Protein AF-0000000072194274 (afdb_homodimer)

Organism: NCBI:txid901

Nearest PDB structures (foldseek):
  6wtw-assembly1_A  TM=6.369E-01  e=2.146E-29  Lactobacillus acidophilus
  8uvc-assembly1_A  TM=8.600E-01  e=1.896E-15  Homo sapiens
  6ol0-assembly2_B  TM=8.811E-01  e=7.995E-14  Vibrio cholerae O1 biovar El Tor str. N16961
  6okz-assembly2_A  TM=8.661E-01  e=4.684E-14  Vibrio cholerae O1 biovar El Tor str. N16961
  4f35-assembly2_A  TM=8.608E-01  e=1.023E-11  Vibrio cholerae

Secondary structure (DSSP, 8-state):
--------S------HHHHHHHHHHHHHHHTSPPPTT--HHHHHHHHHHHHHHHHHHH-SS-HHHHHHHHHHHHHHTTSS-HHHHTGGGG-HHHHHHHHHHHHHHHHHHH-HHHHHHHHHHHHHTTBHHHHHHHHHHHHHHHGGG---HIIIIIIIIHHHHHHHHHHTT--GGGT-TTTTHHHHHHHHHHHHHHHHHH-GGGSHHHHHHHHHHHHTT----HHHHHHHHHHHHHHHHHHHHHHHHHHS--S--B-HHHHHHHHHHHHHH-SPPHHHHHHHHHHHHHHHHHHSHHHHT--HHHHHHHHHHHHHHHTSS-HHHHHT-HHHHHHHHHHHHHHHHHHHHHHTTHHHHHHHHHHHHHTTS-HHHHHHHHHHHHHHGGGG-S-HHHHHHHHHHHHHHHHHHTT--HHHHHHHHHHHHHHGGGG-SSSSSSHHHHHHTSSS-HHHHHHHHHHHHHHHHHIIIIIHHHHHHHTT--/--------S------HHHHHHHHHHHHHHHTSPPPTT--HHHHHHHHHHHHHHHHHHH-SS-HHHHHHHHHHHHHHTTSS-HHHHTGGGG-HHHHHHHHHHHHHHHHHHH-HHHHHHHHHHHHHTTBHHHHHHHHHHHHHHHGGG---HIIIIIIIIHHHHHHHHHHTT--GGGT-TTTTHHHHHHHHHHHHHHHHHH-GGGSHHHHHHHHHHHHTT----HHHHHHHHHHHHHHHHHHHHHHHHHHS--S--B-HHHHHHHHHHHHHH-SPPHHHHHHHHHHHHHHHHHHSHHHHT--HHHHHHHHHHHHHHHTSS-HHHHHT-HHHHHHHHHHHHHHHHHHHHHHTTHHHHHHHHHHHHHTTS-HHHHHHHHHHHHHHGGGG-S-HHHHIIIIIHHHHHHHHHTT--HHHHHHHHHHHHHHGGGG-SSSSSSHHHHHHTSSS-HHHHHHHHHHHHHHHHHIIIIIHHHHHHHTT--

Foldseek 3Di:
DPPPDDDPDDDDQFDPPLVVVLVVQLVVQLPDDDPPPFDNLLSNLVSLLVSLLSCQLSVRDPNLVSLVVSLCVCCVVPSDPNCLQQVLLPDLLLLLLLLLLLLLLLCVLQVLLVLQLLVQCLVQVQWLLSNLLSLLVSLLLSQQSHAALCCRLLVRSQVLLVVLCVLVVQAVVVPRLQQRNLLNLLSSVQLLLLSNLQFCNSHSLSSLLQLLLVLVVDHDARQNSNLLSVVLSVVLSNVLSVLCCVLRNHNGTGRNVSSVVSVVVSVVVPPRDPSSVQSVVLVVQLVVCRNCVVVVVHGNSVSSVVSSVSCCVVPSDDVVSSVPSPVSVSSSSSSSSLSSSSSVSVVSCVLVVVLVVVLVVCAPDDLVVLLVVLLVCLQPCLVSGLELNSSSSPPLSNSLVSSVSRPHLNNVSSSSNSSSSSSSQQQALRNHSNSVSSVVSSSDDRVSSNVSSVVSNVVSCCSCVPVSVVSCVVVPSD/DPPPDDDPDDDDQFDPPLVVVLVVQLVVQLPDDDPPPFDNLLSNLVSLLVSLLSCQLSVRDPNLVSLVVSLCVCCVVPSDPNCLQQVLLPDLLLLLLLLLLLLLLLCVLQVLLVLQLLVQCLVQVQWLLSNLLSLLVSLLLSQQSHAALCCRLLVRSQVLLVVLCVLVVQAVVVPRLQQRNLLNLLSSVQLLLLSNLQFCNSHSLSSLLQLLLVLVVDHDARQNSNLLSVQLSVVLSNVLSVLCCVLRNHNGTGRNVSSVVSVVVSVVVPPRDPSSVQSVVLVVQLVVCRNCVVVVVHGNSVSSVVSSVSCCVVPSDDVVSSVPSPVSVSSSSSSSSLSSSSSVSVVSCVLVVLLVVVLVVCAPDDLVVLLVVLLVCLQPCLVSGLELNSSSSPPLSNSLVSSVSRPHLNNVSSSSNSSSSSSSQQQALRRHNNSVSSVVSSSDDRVSSNVVSVVSNVVSCCSCVPVSVVSCVVVPSD

pLDDT: mean 93.67, std 7.08, range [29.67, 98.56]

Solvent-accessible surface area (backbone atoms only — not comparable to full-atom values): 46602 Å² total; per-residue (Å²): 128,76,78,73,79,48,50,74,63,60,47,68,62,63,37,62,68,48,38,48,52,44,48,50,53,38,54,55,52,64,74,43,79,52,57,92,93,45,49,63,53,39,39,49,54,49,42,47,48,54,37,46,47,51,34,61,67,60,48,20,48,59,63,34,58,47,32,52,49,45,48,34,50,36,38,67,70,59,60,32,52,63,57,60,54,31,43,18,50,20,36,58,58,42,51,30,51,31,35,24,40,50,46,33,49,44,37,65,43,30,35,45,57,58,51,50,36,34,51,33,22,44,73,32,8,53,27,39,68,32,32,39,43,16,50,29,50,37,49,48,70,50,22,63,47,24,26,39,50,32,57,44,43,39,60,50,48,42,56,53,47,49,52,50,15,47,73,72,63,14,34,47,92,76,70,30,14,54,37,41,23,28,33,43,51,48,34,46,57,54,34,44,28,41,35,31,40,27,26,44,48,10,25,64,38,43,36,51,46,39,52,51,31,39,76,73,73,35,80,70,49,64,42,58,44,28,60,70,21,43,62,32,26,54,50,41,46,57,44,49,46,54,48,37,52,67,77,47,52,44,68,47,62,66,24,57,64,46,20,50,47,21,49,50,51,49,58,70,64,47,72,85,41,64,32,30,51,51,51,51,49,36,49,52,53,33,52,50,36,41,66,41,7,80,82,70,69,43,53,62,39,48,34,35,44,48,33,44,49,50,35,36,63,64,5,65,30,46,71,66,56,57,46,62,40,38,70,28,54,39,46,42,46,29,48,12,40,47,52,29,51,53,52,46,35,52,75,55,41,46,50,59,57,55,39,65,70,48,46,65,77,59,57,88,49,57,32,71,57,51,52,49,52,52,27,50,46,40,29,60,52,30,86,76,36,54,32,47,47,50,44,41,73,68,42,44,65,58,52,43,51,46,36,51,75,44,64,28,48,56,65,47,45,53,49,48,45,47,36,28,34,37,44,23,34,46,37,42,61,50,22,31,75,28,23,49,54,56,44,70,66,52,42,54,55,71,69,55,38,42,54,54,16,49,55,49,50,51,51,49,51,48,39,47,63,45,55,24,47,55,49,37,43,74,76,60,53,94,129,74,78,74,78,48,50,76,62,60,46,66,63,60,37,62,68,47,39,49,52,44,49,51,53,40,54,56,53,65,73,41,80,52,57,94,93,46,48,63,53,40,37,49,52,49,43,49,50,52,38,46,46,50,34,61,67,58,50,20,47,58,62,34,57,47,31,52,49,46,48,33,50,37,37,68,70,58,61,33,53,62,57,61,54,30,43,19,52,20,35,59,56,43,50,29,52,31,36,24,40,50,47,33,49,44,38,65,4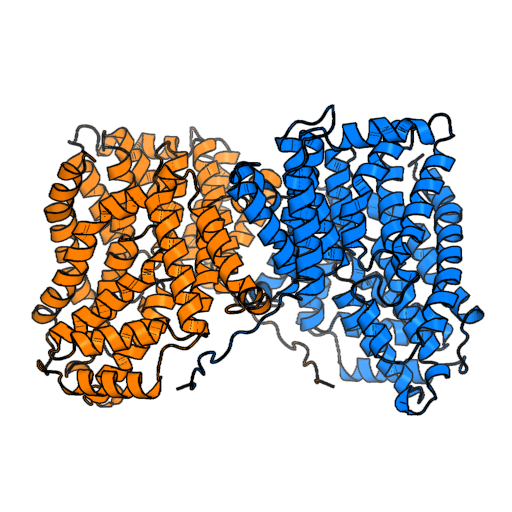4,31,35,44,58,57,52,49,35,34,51,33,22,44,74,31,8,54,27,38,67,32,32,39,44,16,48,30,50,36,51,48,69,48,22,63,46,25,27,38,52,33,56,44,43,39,59,50,49,41,56,53,47,50,53,50,16,46,73,71,64,14,33,47,94,77,72,29,14,53,36,40,23,26,35,42,51,49,34,48,57,55,34,44,29,41,37,30,40,26,27,44,47,10,24,64,39,42,36,50,46,39,51,51,31,40,76,72,72,35,82,68,48,64,42,60,44,29,61,70,23,44,62,34,27,53,50,41,45,58,46,49,46,56,47,37,52,68,78,46,52,44,69,47,63,66,23,58,62,47,21,50,47,21,49,50,52,49,57,69,64,47,71,85,42,65,31,29,50,52,50,51,49,37,50,52,52,32,52,49,36,40,67,42,7,79,82,70,71,43,53,62,40,49,33,34,43,49,31,45,50,49,34,37,62,65,5,64,31,46,70,65,56,57,46,62,40,38,69,27,56,39,46,43,46,28,46,12,39,48,51,28,50,52,52,46,35,52,76,54,42,47,51,58,57,57,38,65,68,48,46,64,77,59,57,89,49,58,33,71,57,51,53,49,51,53,27,51,46,41,29,62,51,30,86,76,36,50,31,45,47,50,45,42,73,68,44,43,63,60,51,44,50,45,36,50,75,45,64,27,48,57,66,46,45,53,47,48,46,49,34,28,34,37,44,22,34,46,36,43,60,52,22,34,73,28,23,50,55,57,44,70,66,52,44,53,57,70,70,54,38,42,55,52,14,48,55,49,49,52,51,49,50,48,38,47,64,45,55,24,46,55,49,37,42,72,76,60,54,95

Structure (mmCIF, N/CA/C/O backbone):
data_AF-0000000072194274-model_v1
#
loop_
_entity.id
_entity.type
_entity.pdbx_description
1 polymer '2-oxoglutarate/malate translocator'
#
loop_
_atom_site.group_PDB
_atom_site.id
_atom_site.type_symbol
_atom_site.label_atom_id
_atom_site.label_alt_id
_atom_site.label_comp_id
_atom_site.label_asym_id
_atom_site.label_entity_id
_atom_site.label_seq_id
_atom_site.pdbx_PDB_ins_code
_atom_site.Cartn_x
_atom_site.Cartn_y
_atom_site.Cartn_z
_atom_site.occupancy
_atom_site.B_iso_or_equiv
_atom_site.auth_seq_id
_atom_site.auth_comp_id
_atom_site.auth_asym_id
_atom_site.auth_atom_id
_atom_site.pdbx_PDB_model_num
ATOM 1 N N . MET A 1 1 ? -27.719 11.242 6.082 1 29.67 1 MET A N 1
ATOM 2 C CA . MET A 1 1 ? -27.109 11.281 7.41 1 29.67 1 MET A CA 1
ATOM 3 C C . MET A 1 1 ? -26.688 9.883 7.852 1 29.67 1 MET A C 1
ATOM 5 O O . MET A 1 1 ? -27.531 9.078 8.281 1 29.67 1 MET A O 1
ATOM 9 N N . SER A 1 2 ? -25.875 9.18 7.199 1 38 2 SER A N 1
ATOM 10 C CA . SER A 1 2 ? -25.719 7.73 7.305 1 38 2 SER A CA 1
ATOM 11 C C . SER A 1 2 ? -25.484 7.305 8.75 1 38 2 SER A C 1
ATOM 13 O O . SER A 1 2 ? -24.641 7.867 9.438 1 38 2 SER A O 1
ATOM 15 N N . SER A 1 3 ? -26.438 6.949 9.383 1 44.47 3 SER A N 1
ATOM 16 C CA . SER A 1 3 ? -26.328 6.301 10.688 1 44.47 3 SER A CA 1
ATOM 17 C C . SER A 1 3 ? -25.016 5.551 10.828 1 44.47 3 SER A C 1
ATOM 19 O O . SER A 1 3 ? -24.797 4.523 10.188 1 44.47 3 SER A O 1
ATOM 21 N N . GLU A 1 4 ? -24 6.219 10.758 1 54.84 4 GLU A N 1
ATOM 22 C CA . GLU A 1 4 ? -22.688 5.59 10.844 1 54.84 4 GLU A CA 1
ATOM 23 C C . GLU A 1 4 ? -22.594 4.664 12.055 1 54.84 4 GLU A C 1
ATOM 25 O O . GLU A 1 4 ? -22.531 5.129 13.195 1 54.84 4 GLU A O 1
ATOM 30 N N . ILE A 1 5 ? -23.25 3.564 12 1 59.12 5 ILE A N 1
ATOM 31 C CA . ILE A 1 5 ? -23.266 2.48 12.977 1 59.12 5 ILE A CA 1
ATOM 32 C C . ILE A 1 5 ? -21.844 2.211 13.461 1 59.12 5 ILE A C 1
ATOM 34 O O . ILE A 1 5 ? -20.953 1.937 12.664 1 59.12 5 ILE A O 1
ATOM 38 N N . THR A 1 6 ? -21.562 2.674 14.727 1 79.5 6 THR A N 1
ATOM 39 C CA . THR A 1 6 ? -20.312 2.441 15.445 1 79.5 6 THR A CA 1
ATOM 40 C C . THR A 1 6 ? -20.219 0.993 15.914 1 79.5 6 THR A C 1
ATOM 42 O O . THR A 1 6 ? -21.234 0.385 16.281 1 79.5 6 THR A O 1
ATOM 45 N N . MET A 1 7 ? -19.094 0.524 15.75 1 85.44 7 MET A N 1
ATOM 46 C CA . MET A 1 7 ? -18.828 -0.866 16.109 1 85.44 7 MET A CA 1
ATOM 47 C C . MET A 1 7 ? -19.188 -1.138 17.562 1 85.44 7 MET A C 1
ATOM 49 O O . MET A 1 7 ? -18.812 -0.381 18.453 1 85.44 7 MET A O 1
ATOM 53 N N . LYS A 1 8 ? -20 -2.26 17.906 1 86.06 8 LYS A N 1
ATOM 54 C CA . LYS A 1 8 ? -20.516 -2.566 19.25 1 86.06 8 LYS A CA 1
ATOM 55 C C . LYS A 1 8 ? -19.734 -3.727 19.875 1 86.06 8 LYS A C 1
ATOM 57 O O . LYS A 1 8 ? -19.719 -3.873 21.094 1 86.06 8 LYS A O 1
ATOM 62 N N . SER A 1 9 ? -19.141 -4.48 19.031 1 92.75 9 SER A N 1
ATOM 63 C CA . SER A 1 9 ? -18.375 -5.621 19.516 1 92.75 9 SER A CA 1
ATOM 64 C C . SER A 1 9 ? -17.062 -5.777 18.75 1 92.75 9 SER A C 1
ATOM 66 O O . SER A 1 9 ? -16.938 -5.277 17.625 1 92.75 9 SER A O 1
ATOM 68 N N . LEU A 1 10 ? -16.156 -6.398 19.469 1 94.25 10 LEU A N 1
ATOM 69 C CA . LEU A 1 10 ? -14.867 -6.668 18.859 1 94.25 10 LEU A CA 1
ATOM 70 C C . LEU A 1 10 ? -15 -7.719 17.75 1 94.25 10 LEU A C 1
ATOM 72 O O . LEU A 1 10 ? -15.867 -8.594 17.828 1 94.25 10 LEU A O 1
ATOM 76 N N . GLU A 1 11 ? -14.227 -7.594 16.703 1 94.12 11 GLU A N 1
ATOM 77 C CA . GLU A 1 11 ? -14.164 -8.57 15.617 1 94.12 11 GLU A CA 1
ATOM 78 C C . GLU A 1 11 ? -12.836 -9.32 15.633 1 94.12 11 GLU A C 1
ATOM 80 O O . GLU A 1 11 ? -11.953 -9.047 14.82 1 94.12 11 GLU A O 1
ATOM 85 N N . PHE A 1 12 ? -12.844 -10.305 16.469 1 92.06 12 PHE A N 1
ATOM 86 C CA . PHE A 1 12 ? -11.609 -11.055 16.672 1 92.06 12 PHE A CA 1
ATOM 87 C C . PHE A 1 12 ? -11.289 -11.898 15.445 1 92.06 12 PHE A C 1
ATOM 89 O O . PHE A 1 12 ? -12.125 -12.664 14.977 1 92.06 12 PHE A O 1
ATOM 96 N N . GLN A 1 13 ? -10.078 -11.742 14.914 1 92 13 GLN A N 1
ATOM 97 C CA . GLN A 1 13 ? -9.648 -12.5 13.742 1 92 13 GLN A CA 1
ATOM 98 C C . GLN A 1 13 ? -8.641 -13.586 14.133 1 92 13 GLN A C 1
ATOM 100 O O . GLN A 1 13 ? -8.477 -14.57 13.406 1 92 13 GLN A O 1
ATOM 105 N N . LEU A 1 14 ? -8 -13.445 15.219 1 93.25 14 LEU A N 1
ATOM 106 C CA . LEU A 1 14 ? -6.977 -14.375 15.68 1 93.25 14 LEU A CA 1
ATOM 107 C C . LEU A 1 14 ? -7.594 -15.711 16.062 1 93.25 14 LEU A C 1
ATOM 109 O O . LEU A 1 14 ? -8.477 -15.773 16.922 1 93.25 14 LEU A O 1
ATOM 113 N N . LYS A 1 15 ? -7.16 -16.734 15.414 1 94.25 15 LYS A N 1
ATOM 114 C CA . LYS A 1 15 ? -7.527 -18.078 15.82 1 94.25 15 LYS A CA 1
ATOM 115 C C . LYS A 1 15 ? -6.711 -18.531 17.031 1 94.25 15 LYS A C 1
ATOM 117 O O . LYS A 1 15 ? -5.488 -18.672 16.938 1 94.25 15 LYS A O 1
ATOM 122 N N . PRO A 1 16 ? -7.277 -18.781 18.078 1 92.06 16 PRO A N 1
ATOM 123 C CA . PRO A 1 16 ? -6.57 -18.938 19.344 1 92.06 16 PRO A CA 1
ATOM 124 C C . PRO A 1 16 ? -5.648 -20.156 19.375 1 92.06 16 PRO A C 1
ATOM 126 O O . PRO A 1 16 ? -4.508 -20.062 19.828 1 92.06 16 PRO A O 1
ATOM 129 N N . LYS A 1 17 ? -6.012 -21.359 18.922 1 93.5 17 LYS A N 1
ATOM 130 C CA . LYS A 1 17 ? -5.184 -22.562 19.031 1 93.5 17 LYS A CA 1
ATOM 131 C C . LYS A 1 17 ? -3.924 -22.438 18.172 1 93.5 17 LYS A C 1
ATOM 133 O O . LYS A 1 17 ? -2.809 -22.531 18.688 1 93.5 17 LYS A O 1
ATOM 138 N N . PRO A 1 18 ? -4.164 -22.062 16.875 1 93.25 18 PRO A N 1
ATOM 139 C CA . PRO A 1 18 ? -2.949 -21.875 16.078 1 93.25 18 PRO A CA 1
ATOM 140 C C . PRO A 1 18 ? -2.092 -20.719 16.562 1 93.25 18 PRO A C 1
ATOM 142 O O . PRO A 1 18 ? -0.861 -20.797 16.547 1 93.25 18 PRO A O 1
ATOM 145 N N . GLY A 1 19 ? -2.73 -19.688 16.969 1 95.12 19 GLY A N 1
ATOM 146 C CA . GLY A 1 19 ? -2.002 -18.531 17.469 1 95.12 19 GLY A CA 1
ATOM 147 C C . GLY A 1 19 ? -1.165 -18.844 18.703 1 95.12 19 GLY A C 1
ATOM 148 O O . GLY A 1 19 ? -0.011 -18.422 18.797 1 95.12 19 GLY A O 1
ATOM 149 N N . LEU A 1 20 ? -1.762 -19.578 19.594 1 95.88 20 LEU A N 1
ATOM 150 C CA . LEU A 1 20 ? -1.055 -19.953 20.812 1 95.88 20 LEU A CA 1
ATOM 151 C C . LEU A 1 20 ? 0.102 -20.906 20.484 1 95.88 20 LEU A C 1
ATOM 153 O O . LEU A 1 20 ? 1.167 -20.812 21.109 1 95.88 20 LEU A O 1
ATOM 157 N N . ALA A 1 21 ? -0.152 -21.797 19.609 1 95.88 21 ALA A N 1
ATOM 158 C CA . ALA A 1 21 ? 0.902 -22.719 19.219 1 95.88 21 ALA A CA 1
ATOM 159 C C . ALA A 1 21 ? 2.111 -21.984 18.656 1 95.88 21 ALA A C 1
ATOM 161 O O . ALA A 1 21 ? 3.252 -22.266 19.031 1 95.88 21 ALA A O 1
ATOM 162 N N . VAL A 1 22 ? 1.861 -21.016 17.75 1 96.38 22 VAL A N 1
ATOM 163 C CA . VAL A 1 22 ? 2.945 -20.25 17.156 1 96.38 22 VAL A CA 1
ATOM 164 C C . VAL A 1 22 ? 3.646 -19.422 18.234 1 96.38 22 VAL A C 1
ATOM 166 O O . VAL A 1 22 ? 4.875 -19.328 18.234 1 96.38 22 VAL A O 1
ATOM 169 N N . LEU A 1 23 ? 2.869 -18.891 19.141 1 96.94 23 LEU A N 1
ATOM 170 C CA . LEU A 1 23 ? 3.434 -18.062 20.203 1 96.94 23 LEU A CA 1
ATOM 171 C C . LEU A 1 23 ? 4.332 -18.891 21.125 1 96.94 23 LEU A C 1
ATOM 173 O O . LEU A 1 23 ? 5.402 -18.438 21.531 1 96.94 23 LEU A O 1
ATOM 177 N N . VAL A 1 24 ? 3.91 -20.078 21.453 1 97.38 24 VAL A N 1
ATOM 178 C CA . VAL A 1 24 ? 4.68 -20.969 22.328 1 97.38 24 VAL A CA 1
ATOM 179 C C . VAL A 1 24 ? 6.004 -21.328 21.672 1 97.38 24 VAL A C 1
ATOM 181 O O . VAL A 1 24 ? 7.059 -21.281 22.297 1 97.38 24 VAL A O 1
ATOM 184 N N . VAL A 1 25 ? 5.953 -21.672 20.438 1 97.31 25 VAL A N 1
ATOM 185 C CA . VAL A 1 25 ? 7.168 -22 19.703 1 97.31 25 VAL A CA 1
ATOM 186 C C . VAL A 1 25 ? 8.086 -20.781 19.641 1 97.31 25 VAL A C 1
ATOM 188 O O . VAL A 1 25 ? 9.305 -20.906 19.828 1 97.31 25 VAL A O 1
ATOM 191 N N . PHE A 1 26 ? 7.539 -19.641 19.391 1 97.88 26 PHE A N 1
ATOM 192 C CA . PHE A 1 26 ? 8.305 -18.406 19.297 1 97.88 26 PHE A CA 1
ATOM 193 C C . PHE A 1 26 ? 9.031 -18.125 20.609 1 97.88 26 PHE A C 1
ATOM 195 O O . PHE A 1 26 ? 10.242 -17.891 20.625 1 97.88 26 PHE A O 1
ATOM 202 N N . LEU A 1 27 ? 8.289 -18.203 21.703 1 97.75 27 LEU A N 1
ATOM 203 C CA . LEU A 1 27 ? 8.867 -17.906 23 1 97.75 27 LEU A CA 1
ATOM 204 C C . LEU A 1 27 ? 9.906 -18.953 23.391 1 97.75 27 LEU A C 1
ATOM 206 O O . LEU A 1 27 ? 10.945 -18.625 23.969 1 97.75 27 LEU A O 1
ATOM 210 N N . ALA A 1 28 ? 9.656 -20.156 23.062 1 97.44 28 ALA A N 1
ATOM 211 C CA . ALA A 1 28 ? 10.594 -21.234 23.375 1 97.44 28 ALA A CA 1
ATOM 212 C C . ALA A 1 28 ? 11.906 -21.047 22.625 1 97.44 28 ALA A C 1
ATOM 214 O O . ALA A 1 28 ? 12.984 -21.188 23.219 1 97.44 28 ALA A O 1
ATOM 215 N N . LEU A 1 29 ? 11.82 -20.703 21.375 1 97.25 29 LEU A N 1
ATOM 216 C CA . LEU A 1 29 ? 13.023 -20.547 20.562 1 97.25 29 LEU A CA 1
ATOM 217 C C . LEU A 1 29 ? 13.719 -19.219 20.859 1 97.25 29 LEU A C 1
ATOM 219 O O . LEU A 1 29 ? 14.953 -19.156 20.875 1 97.25 29 LEU A O 1
ATOM 223 N N . TRP A 1 30 ? 12.938 -18.156 21.078 1 97.44 30 TRP A N 1
ATOM 224 C CA . TRP A 1 30 ? 13.477 -16.812 21.266 1 97.44 30 TRP A CA 1
ATOM 225 C C . TRP A 1 30 ? 14.383 -16.766 22.5 1 97.44 30 TRP A C 1
ATOM 227 O O . TRP A 1 30 ? 15.398 -16.062 22.5 1 97.44 30 TRP A O 1
ATOM 237 N N . PHE A 1 31 ? 13.992 -17.578 23.516 1 97.06 31 PHE A N 1
ATOM 238 C CA . PHE A 1 31 ? 14.734 -17.516 24.766 1 97.06 31 PHE A CA 1
ATOM 239 C C . PHE A 1 31 ? 15.742 -18.656 24.844 1 97.06 31 PHE A C 1
ATOM 241 O O . PHE A 1 31 ? 16.516 -18.75 25.812 1 97.06 31 PHE A O 1
ATOM 248 N N . CYS A 1 32 ? 15.844 -19.406 23.875 1 96.25 32 CYS A N 1
ATOM 249 C CA . CYS A 1 32 ? 16.891 -20.422 23.75 1 96.25 32 CYS A CA 1
ATOM 250 C C . CYS A 1 32 ? 18.188 -19.797 23.266 1 96.25 32 CYS A C 1
ATOM 252 O O . CYS A 1 32 ? 18.188 -18.938 22.391 1 96.25 32 CYS A O 1
ATOM 254 N N . PRO A 1 33 ? 19.328 -20.234 23.859 1 95.75 33 PRO A N 1
ATOM 255 C CA . PRO A 1 33 ? 20.609 -19.719 23.344 1 95.75 33 PRO A CA 1
ATOM 256 C C . PRO A 1 33 ? 20.859 -20.109 21.891 1 95.75 33 PRO A C 1
ATOM 258 O O . PRO A 1 33 ? 20.469 -21.203 21.453 1 95.75 33 PRO A O 1
ATOM 261 N N . PRO A 1 34 ? 21.453 -19.188 21.172 1 96.56 34 PRO A N 1
ATOM 262 C CA . PRO A 1 34 ? 21.75 -19.5 19.781 1 96.56 34 PRO A CA 1
ATOM 263 C C . PRO A 1 34 ? 22.656 -20.719 19.641 1 96.56 34 PRO A C 1
ATOM 265 O O . PRO A 1 34 ? 23.562 -20.922 20.453 1 96.56 34 PRO A O 1
ATOM 268 N N . PRO A 1 35 ? 22.453 -21.516 18.672 1 93.31 35 PRO A N 1
ATOM 269 C CA . PRO A 1 35 ? 23.391 -22.609 18.406 1 93.31 35 PRO A CA 1
ATOM 270 C C . PRO A 1 35 ? 24.812 -22.125 18.109 1 93.31 35 PRO A C 1
ATOM 272 O O . PRO A 1 35 ? 24.984 -20.969 17.703 1 93.31 35 PRO A O 1
ATOM 275 N N . PRO A 1 36 ? 25.766 -23.047 18.312 1 93.31 36 PRO A N 1
ATOM 276 C CA . PRO A 1 36 ? 27.141 -22.641 18 1 93.31 36 PRO A CA 1
ATOM 277 C C . PRO A 1 36 ? 27.297 -22.188 16.547 1 93.31 36 PRO A C 1
ATOM 279 O O . PRO A 1 36 ? 26.797 -22.828 15.625 1 93.31 36 PRO A O 1
ATOM 282 N N . GLY A 1 37 ? 27.859 -20.984 16.406 1 92.38 37 GLY A N 1
ATOM 283 C CA . GLY A 1 37 ? 28.141 -20.469 15.07 1 92.38 37 GLY A CA 1
ATOM 284 C C . GLY A 1 37 ? 27.203 -19.359 14.648 1 92.38 37 GLY A C 1
ATOM 285 O O . GLY A 1 37 ? 27.453 -18.656 13.664 1 92.38 37 GLY A O 1
ATOM 286 N N . LEU A 1 38 ? 26.172 -19.125 15.422 1 95.81 38 LEU A N 1
ATOM 287 C CA . LEU A 1 38 ? 25.219 -18.062 15.109 1 95.81 38 LEU A CA 1
ATOM 288 C C . LEU A 1 38 ? 25.234 -17 16.188 1 95.81 38 LEU A C 1
ATOM 290 O O . LEU A 1 38 ? 25.297 -17.312 17.375 1 95.81 38 LEU A O 1
ATOM 294 N N . THR A 1 39 ? 25.281 -15.805 15.758 1 97.25 39 THR A N 1
ATOM 295 C CA . THR A 1 39 ? 25.109 -14.703 16.703 1 97.25 39 THR A CA 1
ATOM 296 C C . THR A 1 39 ? 23.672 -14.648 17.219 1 97.25 39 THR A C 1
ATOM 298 O O . THR A 1 39 ? 22.781 -15.266 16.641 1 97.25 39 THR A O 1
ATOM 301 N N . LEU A 1 40 ? 23.484 -13.961 18.297 1 97.25 40 LEU A N 1
ATOM 302 C CA . LEU A 1 40 ? 22.141 -13.781 18.859 1 97.25 40 LEU A CA 1
ATOM 303 C C . LEU A 1 40 ? 21.234 -13.078 17.859 1 97.25 40 LEU A C 1
ATOM 305 O O . LEU A 1 40 ? 20.047 -13.422 17.734 1 97.25 40 LEU A O 1
ATOM 309 N N . GLN A 1 41 ? 21.75 -12.07 17.188 1 97.94 41 GLN A N 1
ATOM 310 C CA . GLN A 1 41 ? 21 -11.344 16.172 1 97.94 41 GLN A CA 1
ATOM 311 C C . GLN A 1 41 ? 20.516 -12.289 15.07 1 97.94 41 GLN A C 1
ATOM 313 O O . GLN A 1 41 ? 19.344 -12.273 14.703 1 97.94 41 GLN A O 1
ATOM 318 N N . ALA A 1 42 ? 21.453 -13.055 14.578 1 97.44 42 ALA A N 1
ATOM 319 C CA . ALA A 1 42 ? 21.125 -14.023 13.531 1 97.44 42 ALA A CA 1
ATOM 320 C C . ALA A 1 42 ? 20.078 -15.016 14.008 1 97.44 42 ALA A C 1
ATOM 322 O O . ALA A 1 42 ? 19.141 -15.336 13.273 1 97.44 42 ALA A O 1
ATOM 323 N N . TRP A 1 43 ? 20.203 -15.477 15.242 1 97.75 43 TRP A N 1
ATOM 324 C CA . TRP A 1 43 ? 19.266 -16.438 15.828 1 97.75 43 TRP A CA 1
ATOM 325 C C . TRP A 1 43 ? 17.875 -15.828 15.938 1 97.75 43 TRP A C 1
ATOM 327 O O . TRP A 1 43 ? 16.891 -16.469 15.578 1 97.75 43 TRP A O 1
ATOM 337 N N . HIS A 1 44 ? 17.734 -14.625 16.375 1 98.5 44 HIS A N 1
ATOM 338 C CA . HIS A 1 44 ? 16.438 -13.984 16.547 1 98.5 44 HIS A CA 1
ATOM 339 C C . HIS A 1 44 ? 15.766 -13.734 15.195 1 98.5 44 HIS A C 1
ATOM 341 O O . HIS A 1 44 ? 14.539 -13.836 15.086 1 98.5 44 HIS A O 1
ATOM 347 N N . VAL A 1 45 ? 16.609 -13.312 14.195 1 97.75 45 VAL A N 1
ATOM 348 C CA . VAL A 1 45 ? 16.047 -13.188 12.859 1 97.75 45 VAL A CA 1
ATOM 349 C C . VAL A 1 45 ? 15.555 -14.547 12.375 1 97.75 45 VAL A C 1
ATOM 351 O O . VAL A 1 45 ? 14.461 -14.656 11.82 1 97.75 45 VAL A O 1
ATOM 354 N N . PHE A 1 46 ? 16.328 -15.594 12.625 1 96.25 46 PHE A N 1
ATOM 355 C CA . PHE A 1 46 ? 15.969 -16.953 12.242 1 96.25 46 PHE A CA 1
ATOM 356 C C . PHE A 1 46 ? 14.68 -17.391 12.938 1 96.25 46 PHE A C 1
ATOM 358 O O . PHE A 1 46 ? 13.766 -17.906 12.297 1 96.25 46 PHE A O 1
ATOM 365 N N . VAL A 1 47 ? 14.555 -17.219 14.219 1 97.81 47 VAL A N 1
ATOM 366 C CA . VAL A 1 47 ? 13.391 -17.609 15.008 1 97.81 47 VAL A CA 1
ATOM 367 C C . VAL A 1 47 ? 12.156 -16.875 14.492 1 97.81 47 VAL A C 1
ATOM 369 O O . VAL A 1 47 ? 11.094 -17.484 14.328 1 97.81 47 VAL A O 1
ATOM 372 N N . THR A 1 48 ? 12.289 -15.562 14.281 1 98.06 48 THR A N 1
ATOM 373 C CA . THR A 1 48 ? 11.164 -14.781 13.781 1 98.06 48 THR A CA 1
ATOM 374 C C . THR A 1 48 ? 10.727 -15.289 12.406 1 98.06 48 THR A C 1
ATOM 376 O O . THR A 1 48 ? 9.531 -15.398 12.133 1 98.06 48 THR A O 1
ATOM 379 N N . PHE A 1 49 ? 11.711 -15.57 11.555 1 95.62 49 PHE A N 1
ATOM 380 C CA . PHE A 1 49 ? 11.422 -16.094 10.227 1 95.62 49 PHE A CA 1
ATOM 381 C C . PHE A 1 49 ? 10.68 -17.422 10.312 1 95.62 49 PHE A C 1
ATOM 383 O O . PHE A 1 49 ? 9.633 -17.594 9.68 1 95.62 49 PHE A O 1
ATOM 390 N N . VAL A 1 50 ? 11.172 -18.359 11.062 1 93.75 50 VAL A N 1
ATOM 391 C CA . VAL A 1 50 ? 10.594 -19.688 11.203 1 93.75 50 VAL A CA 1
ATOM 392 C C . VAL A 1 50 ? 9.18 -19.594 11.75 1 93.75 50 VAL A C 1
ATOM 394 O O . VAL A 1 50 ? 8.266 -20.281 11.289 1 93.75 50 VAL A O 1
ATOM 397 N N . CYS A 1 51 ? 8.953 -18.781 12.664 1 96.12 51 CYS A N 1
ATOM 398 C CA . CYS A 1 51 ? 7.629 -18.625 13.266 1 96.12 51 CYS A CA 1
ATOM 399 C C . CYS A 1 51 ? 6.676 -17.922 12.297 1 96.12 51 CYS A C 1
ATOM 401 O O . CYS A 1 51 ? 5.469 -18.188 12.32 1 96.12 51 CYS A O 1
ATOM 403 N N . THR A 1 52 ? 7.223 -16.984 11.484 1 95.62 52 THR A N 1
ATOM 404 C CA . THR A 1 52 ? 6.402 -16.406 10.422 1 95.62 52 THR A CA 1
ATOM 405 C C . THR A 1 52 ? 5.918 -17.5 9.469 1 95.62 52 THR A C 1
ATOM 407 O O . THR A 1 52 ? 4.734 -17.547 9.125 1 95.62 52 THR A O 1
ATOM 410 N N . ILE A 1 53 ? 6.797 -18.375 9.07 1 91 53 ILE A N 1
ATOM 411 C CA . ILE A 1 53 ? 6.453 -19.484 8.18 1 91 53 ILE A CA 1
ATOM 412 C C . ILE A 1 53 ? 5.441 -20.406 8.852 1 91 53 ILE A C 1
ATOM 414 O O . ILE A 1 53 ? 4.465 -20.828 8.234 1 91 53 ILE A O 1
ATOM 418 N N . LEU A 1 54 ? 5.668 -20.719 10.117 1 91.69 54 LEU A N 1
ATOM 419 C CA . LEU A 1 54 ? 4.711 -21.531 10.867 1 91.69 54 LEU A CA 1
ATOM 420 C C . LEU A 1 54 ? 3.342 -20.844 10.898 1 91.69 54 LEU A C 1
ATOM 422 O O . LEU A 1 54 ? 2.312 -21.531 10.828 1 91.69 54 LEU A O 1
ATOM 426 N N . GLY A 1 55 ? 3.369 -19.531 11.047 1 93.06 55 GLY A N 1
ATOM 427 C CA . GLY A 1 55 ? 2.129 -18.781 10.961 1 93.06 55 GLY A CA 1
ATOM 428 C C . GLY A 1 55 ? 1.432 -18.922 9.625 1 93.06 55 GLY A C 1
ATOM 429 O O . GLY A 1 55 ? 0.207 -19.047 9.562 1 93.06 55 GLY A O 1
ATOM 430 N N . PHE A 1 56 ? 2.189 -18.844 8.539 1 87.44 56 PHE A N 1
ATOM 431 C CA . PHE A 1 56 ? 1.619 -19.047 7.207 1 87.44 56 PHE A CA 1
ATOM 432 C C . PHE A 1 56 ? 0.947 -20.406 7.098 1 87.44 56 PHE A C 1
ATOM 434 O O . PHE A 1 56 ? -0.107 -20.531 6.473 1 87.44 56 PHE A O 1
ATOM 441 N N . LEU A 1 57 ? 1.549 -21.406 7.703 1 83.94 57 LEU A N 1
ATOM 442 C CA . LEU A 1 57 ? 1.084 -22.797 7.586 1 83.94 57 LEU A CA 1
ATOM 443 C C . LEU A 1 57 ? -0.169 -23.016 8.43 1 83.94 57 LEU A C 1
ATOM 445 O O . LEU A 1 57 ? -1.084 -23.719 8.008 1 83.94 57 LEU A O 1
ATOM 449 N N . THR A 1 58 ? -0.22 -22.391 9.633 1 88.62 58 THR A N 1
ATOM 450 C CA . THR A 1 58 ? -1.319 -22.641 10.562 1 88.62 58 THR A CA 1
ATOM 451 C C . THR A 1 58 ? -2.395 -21.562 10.422 1 88.62 58 THR A C 1
ATOM 453 O O . THR A 1 58 ? -3.512 -21.719 10.922 1 88.62 58 THR A O 1
ATOM 456 N N . LYS A 1 59 ? -2.088 -20.406 9.859 1 89.12 59 LYS A N 1
ATOM 457 C CA . LYS A 1 59 ? -2.977 -19.312 9.477 1 89.12 59 LYS A CA 1
ATOM 458 C C . LYS A 1 59 ? -3.756 -18.781 10.688 1 89.12 59 LYS A C 1
ATOM 460 O O . LYS A 1 59 ? -4.984 -18.688 10.641 1 89.12 59 LYS A O 1
ATOM 465 N N . PRO A 1 60 ? -3.062 -18.406 11.758 1 94.38 60 PRO A N 1
ATOM 466 C CA . PRO A 1 60 ? -3.754 -17.781 12.883 1 94.38 60 PRO A CA 1
ATOM 467 C C . PRO A 1 60 ? -4.289 -16.391 12.539 1 94.38 60 PRO A C 1
ATOM 469 O O . PRO A 1 60 ? -5.234 -15.914 13.18 1 94.38 60 PRO A O 1
ATOM 472 N N . LEU A 1 61 ? -3.65 -15.734 11.609 1 94.94 61 LEU A N 1
ATOM 473 C CA . LEU A 1 61 ? -3.98 -14.414 11.062 1 94.94 61 LEU A CA 1
ATOM 474 C C . LEU A 1 61 ? -3.738 -14.367 9.562 1 94.94 61 LEU A C 1
ATOM 476 O O . LEU A 1 61 ? -3.074 -15.25 9.008 1 94.94 61 LEU A O 1
ATOM 480 N N . PRO A 1 62 ? -4.355 -13.367 8.906 1 92.81 62 PRO A N 1
ATOM 481 C CA . PRO A 1 62 ? -3.996 -13.188 7.5 1 92.81 62 PRO A CA 1
ATOM 482 C C . PRO A 1 62 ? -2.498 -12.969 7.297 1 92.81 62 PRO A C 1
ATOM 484 O O . PRO A 1 62 ? -1.819 -12.453 8.188 1 92.81 62 PRO A O 1
ATOM 487 N N . LEU A 1 63 ? -2.027 -13.312 6.129 1 92.12 63 LEU A N 1
ATOM 488 C CA . LEU A 1 63 ? -0.605 -13.344 5.809 1 92.12 63 LEU A CA 1
ATOM 489 C C . LEU A 1 63 ? 0.054 -12.008 6.129 1 92.12 63 LEU A C 1
ATOM 491 O O . LEU A 1 63 ? 1.062 -11.961 6.836 1 92.12 63 LEU A O 1
ATOM 495 N N . GLY A 1 64 ? -0.583 -10.945 5.656 1 96 64 GLY A N 1
ATOM 496 C CA . GLY A 1 64 ? -0.014 -9.617 5.871 1 96 64 GLY A CA 1
ATOM 497 C C . GLY A 1 64 ? 0.086 -9.242 7.34 1 96 64 GLY A C 1
ATOM 498 O O . GLY A 1 64 ? 1.061 -8.617 7.758 1 96 64 GLY A O 1
ATOM 499 N N . ALA A 1 65 ? -0.844 -9.625 8.117 1 97.69 65 ALA A N 1
ATOM 500 C CA . ALA A 1 65 ? -0.839 -9.328 9.547 1 97.69 65 ALA A CA 1
ATOM 501 C C . ALA A 1 65 ? 0.277 -10.078 10.266 1 97.69 65 ALA A C 1
ATOM 503 O O . ALA A 1 65 ? 0.913 -9.547 11.172 1 97.69 65 ALA A O 1
ATOM 504 N N . ILE A 1 66 ? 0.492 -11.312 9.883 1 97 66 ILE A N 1
ATOM 505 C CA . ILE A 1 66 ? 1.553 -12.125 10.469 1 97 66 ILE A CA 1
ATOM 506 C C . ILE A 1 66 ? 2.906 -11.461 10.227 1 97 66 ILE A C 1
ATOM 508 O O . ILE A 1 66 ? 3.725 -11.352 11.148 1 97 66 ILE A O 1
ATOM 512 N N . VAL A 1 67 ? 3.053 -11.016 9.047 1 97.56 67 VAL A N 1
ATOM 513 C CA . VAL A 1 67 ? 4.34 -10.422 8.688 1 97.56 67 VAL A CA 1
ATOM 514 C C . VAL A 1 67 ? 4.496 -9.07 9.383 1 97.56 67 VAL A C 1
ATOM 516 O O . VAL A 1 67 ? 5.586 -8.727 9.844 1 97.56 67 VAL A O 1
ATOM 519 N N . MET A 1 68 ? 3.455 -8.281 9.414 1 98.25 68 MET A N 1
ATOM 520 C CA . MET A 1 68 ? 3.535 -7.008 10.125 1 98.25 68 MET A CA 1
ATOM 521 C C . MET A 1 68 ? 3.91 -7.219 11.586 1 98.25 68 MET A C 1
ATOM 523 O O . MET A 1 68 ? 4.637 -6.41 12.172 1 98.25 68 MET A O 1
ATOM 527 N N . LEU A 1 69 ? 3.402 -8.273 12.188 1 98.19 69 LEU A N 1
ATOM 528 C CA . LEU A 1 69 ? 3.773 -8.617 13.555 1 98.19 69 LEU A CA 1
ATOM 529 C C . LEU A 1 69 ? 5.258 -8.969 13.648 1 98.19 69 LEU A C 1
ATOM 531 O O . LEU A 1 69 ? 5.934 -8.562 14.594 1 98.19 69 LEU A O 1
ATOM 535 N N . ALA A 1 70 ? 5.703 -9.703 12.695 1 98.19 70 ALA A N 1
ATOM 536 C CA . ALA A 1 70 ? 7.117 -10.062 12.656 1 98.19 70 ALA A CA 1
ATOM 537 C C . ALA A 1 70 ? 8 -8.82 12.562 1 98.19 70 ALA A C 1
ATOM 539 O O . ALA A 1 70 ? 9.023 -8.719 13.242 1 98.19 70 ALA A O 1
ATOM 540 N N . LEU A 1 71 ? 7.613 -7.891 11.711 1 98.44 71 LEU A N 1
ATOM 541 C CA . LEU A 1 71 ? 8.352 -6.641 11.578 1 98.44 71 LEU A CA 1
ATOM 542 C C . LEU A 1 71 ? 8.375 -5.883 12.906 1 98.44 71 LEU A C 1
ATOM 544 O O . LEU A 1 71 ? 9.414 -5.34 13.297 1 98.44 71 LEU A O 1
ATOM 548 N N . THR A 1 72 ? 7.246 -5.871 13.539 1 98.38 72 THR A N 1
ATOM 549 C CA . THR A 1 72 ? 7.113 -5.184 14.82 1 98.38 72 THR A CA 1
ATOM 550 C C . THR A 1 72 ? 8.047 -5.797 15.859 1 98.38 72 THR A C 1
ATOM 552 O O . THR A 1 72 ? 8.711 -5.074 16.609 1 98.38 72 THR A O 1
ATOM 555 N N . VAL A 1 73 ? 8.117 -7.094 15.859 1 98.19 73 VAL A N 1
ATOM 556 C CA . VAL A 1 73 ? 8.953 -7.801 16.828 1 98.19 73 VAL A CA 1
ATOM 557 C C . VAL A 1 73 ? 10.422 -7.523 16.547 1 98.19 73 VAL A C 1
ATOM 559 O O . VAL A 1 73 ? 11.188 -7.195 17.453 1 98.19 73 VAL A O 1
ATOM 562 N N . LEU A 1 74 ? 10.859 -7.613 15.32 1 98.44 74 LEU A N 1
ATOM 563 C CA . LEU A 1 74 ? 12.266 -7.465 14.961 1 98.44 74 LEU A CA 1
ATOM 564 C C . LEU A 1 74 ? 12.758 -6.055 15.258 1 98.44 74 LEU A C 1
ATOM 566 O O . LEU A 1 74 ? 13.828 -5.875 15.836 1 98.44 74 LEU A O 1
ATOM 570 N N . ALA A 1 75 ? 11.992 -5.086 14.906 1 97.38 75 ALA A N 1
ATOM 571 C CA . ALA A 1 75 ? 12.383 -3.703 15.156 1 97.38 75 ALA A CA 1
ATOM 572 C C . ALA A 1 75 ? 12.172 -3.33 16.625 1 97.38 75 ALA A C 1
ATOM 574 O O . ALA A 1 75 ? 12.969 -2.59 17.203 1 97.38 75 ALA A O 1
ATOM 575 N N . GLY A 1 76 ? 11.078 -3.844 17.203 1 96.69 76 GLY A N 1
ATOM 576 C CA . GLY A 1 76 ? 10.758 -3.531 18.594 1 96.69 76 GLY A CA 1
ATOM 577 C C . GLY A 1 76 ? 11.773 -4.078 19.578 1 96.69 76 GLY A C 1
ATOM 578 O O . GLY A 1 76 ? 12.047 -3.459 20.609 1 96.69 76 GLY A O 1
ATOM 579 N N . THR A 1 77 ? 12.312 -5.195 19.25 1 96.81 77 THR A N 1
ATOM 580 C CA . THR A 1 77 ? 13.32 -5.805 20.109 1 96.81 77 THR A CA 1
ATOM 581 C C . THR A 1 77 ? 14.719 -5.332 19.734 1 96.81 77 THR A C 1
ATOM 583 O O . THR A 1 77 ? 15.703 -5.727 20.359 1 96.81 77 THR A O 1
ATOM 586 N N . ARG A 1 78 ? 14.914 -4.562 18.672 1 96 78 ARG A N 1
ATOM 587 C CA . ARG A 1 78 ? 16.172 -3.99 18.188 1 96 78 ARG A CA 1
ATOM 588 C C . ARG A 1 78 ? 17.094 -5.078 17.656 1 96 78 ARG A C 1
ATOM 590 O O . ARG A 1 78 ? 18.312 -4.926 17.672 1 96 78 ARG A O 1
ATOM 597 N N . THR A 1 79 ? 16.406 -6.195 17.25 1 97.94 79 THR A N 1
ATOM 598 C CA . THR A 1 79 ? 17.188 -7.203 16.531 1 97.94 79 THR A CA 1
ATOM 599 C C . THR A 1 79 ? 17.734 -6.633 15.234 1 97.94 79 THR A C 1
ATOM 601 O O . THR A 1 79 ? 18.891 -6.895 14.875 1 97.94 79 THR A O 1
ATOM 604 N N . LEU A 1 80 ? 16.891 -5.926 14.562 1 98.12 80 LEU A N 1
ATOM 605 C CA . LEU A 1 80 ? 17.266 -5.129 13.398 1 98.12 80 LEU A CA 1
ATOM 606 C C . LEU A 1 80 ? 16.906 -3.66 13.602 1 98.12 80 LEU A C 1
ATOM 608 O O . LEU A 1 80 ? 15.984 -3.344 14.359 1 98.12 80 LEU A O 1
ATOM 612 N N . THR A 1 81 ? 17.688 -2.805 13 1 97.5 81 THR A N 1
ATOM 613 C CA . THR A 1 81 ? 17.312 -1.393 13.016 1 97.5 81 THR A CA 1
ATOM 614 C C . THR A 1 81 ? 16.031 -1.158 12.219 1 97.5 81 THR A C 1
ATOM 616 O O . THR A 1 81 ? 15.609 -2.02 11.445 1 97.5 81 THR A O 1
ATOM 619 N N . VAL A 1 82 ? 15.406 -0.048 12.422 1 97 82 VAL A N 1
ATOM 620 C CA . VAL A 1 82 ? 14.148 0.28 11.758 1 97 82 VAL A CA 1
ATOM 621 C C . VAL A 1 82 ? 14.359 0.33 10.25 1 97 82 VAL A C 1
ATOM 623 O O . VAL A 1 82 ? 13.609 -0.285 9.484 1 97 82 VAL A O 1
ATOM 626 N N . PRO A 1 83 ? 15.43 0.988 9.789 1 95.88 83 PRO A N 1
ATOM 627 C CA . PRO A 1 83 ? 15.656 0.993 8.344 1 95.88 83 PRO A CA 1
ATOM 628 C C . PRO A 1 83 ? 15.906 -0.406 7.777 1 95.88 83 PRO A C 1
ATOM 630 O O . PRO A 1 83 ? 15.43 -0.727 6.688 1 95.88 83 PRO A O 1
ATOM 633 N N . GLN A 1 84 ? 16.609 -1.225 8.492 1 97.62 84 GLN A N 1
ATOM 634 C CA . GLN A 1 84 ? 16.844 -2.602 8.062 1 97.62 84 GLN A CA 1
ATOM 635 C C . GLN A 1 84 ? 15.523 -3.363 7.953 1 97.62 84 GLN A C 1
ATOM 637 O O . GLN A 1 84 ? 15.289 -4.074 6.973 1 97.62 84 GLN A O 1
ATOM 642 N N . THR A 1 85 ? 14.656 -3.166 8.961 1 98.25 85 THR A N 1
ATOM 643 C CA . THR A 1 85 ? 13.391 -3.877 9.023 1 98.25 85 THR A CA 1
ATOM 644 C C . THR A 1 85 ? 12.477 -3.471 7.867 1 98.25 85 THR A C 1
ATOM 646 O O . THR A 1 85 ? 11.711 -4.285 7.359 1 98.25 85 THR A O 1
ATOM 649 N N . LEU A 1 86 ? 12.617 -2.242 7.391 1 98.19 86 LEU A N 1
ATOM 650 C CA . LEU A 1 86 ? 11.719 -1.718 6.371 1 98.19 86 LEU A CA 1
ATOM 651 C C . LEU A 1 86 ? 12.352 -1.809 4.984 1 98.19 86 LEU A C 1
ATOM 653 O O . LEU A 1 86 ? 11.75 -1.386 3.994 1 98.19 86 LEU A O 1
ATOM 657 N N . SER A 1 87 ? 13.523 -2.389 4.871 1 96.75 87 SER A N 1
ATOM 658 C CA . SER A 1 87 ? 14.32 -2.375 3.646 1 96.75 87 SER A CA 1
ATOM 659 C C . SER A 1 87 ? 13.625 -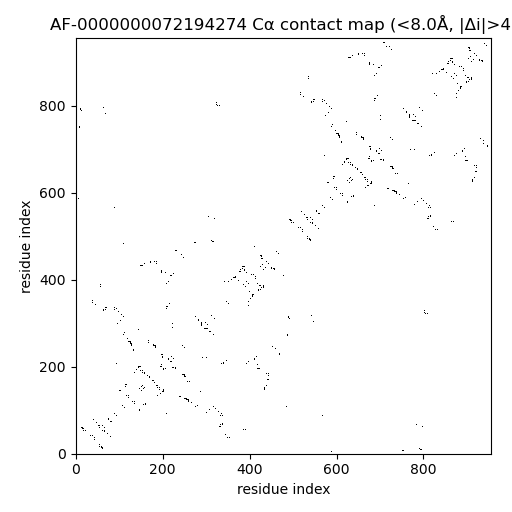3.148 2.529 1 96.75 87 SER A C 1
ATOM 661 O O . SER A 1 87 ? 13.797 -2.834 1.35 1 96.75 87 SER A O 1
ATOM 663 N N . GLY A 1 88 ? 12.828 -4.152 2.889 1 96.56 88 GLY A N 1
ATOM 664 C CA . GLY A 1 88 ? 12.141 -4.961 1.895 1 96.56 88 GLY A CA 1
ATOM 665 C C . GLY A 1 88 ? 11.117 -4.18 1.089 1 96.56 88 GLY A C 1
ATOM 666 O O . GLY A 1 88 ? 10.773 -4.566 -0.03 1 96.56 88 GLY A O 1
ATOM 667 N N . PHE A 1 89 ? 10.648 -3.057 1.594 1 97.94 89 PHE A N 1
ATOM 668 C CA . PHE A 1 89 ? 9.594 -2.283 0.94 1 97.94 89 PHE A CA 1
ATOM 669 C C . PHE A 1 89 ? 10.148 -1.523 -0.259 1 97.94 89 PHE A C 1
ATOM 671 O O . PHE A 1 89 ? 9.391 -1.062 -1.113 1 97.94 89 PHE A O 1
ATOM 678 N N . GLY A 1 90 ? 11.422 -1.422 -0.327 1 97.19 90 GLY A N 1
ATOM 679 C CA . GLY A 1 90 ? 12.039 -0.788 -1.479 1 97.19 90 GLY A CA 1
ATOM 680 C C . GLY A 1 90 ? 12.539 -1.781 -2.514 1 97.19 90 GLY A C 1
ATOM 681 O O . GLY A 1 90 ? 13.203 -1.401 -3.48 1 97.19 90 GLY A O 1
ATOM 682 N N . ASN A 1 91 ? 12.203 -3.064 -2.355 1 95.88 91 ASN A N 1
ATOM 683 C CA . ASN A 1 91 ? 12.68 -4.121 -3.24 1 95.88 91 ASN A CA 1
ATOM 684 C C . ASN A 1 91 ? 11.922 -4.121 -4.566 1 95.88 91 ASN A C 1
ATOM 686 O O . ASN A 1 91 ? 10.695 -4.004 -4.59 1 95.88 91 ASN A O 1
ATOM 690 N N . HIS A 1 92 ? 12.695 -4.242 -5.66 1 95.62 92 HIS A N 1
ATOM 691 C CA . HIS A 1 92 ? 12.109 -4.113 -6.988 1 95.62 92 HIS A CA 1
ATOM 692 C C . HIS A 1 92 ? 11.211 -5.301 -7.309 1 95.62 92 HIS A C 1
ATOM 694 O O . HIS A 1 92 ? 10.219 -5.16 -8.031 1 95.62 92 HIS A O 1
ATOM 700 N N . SER A 1 93 ? 11.453 -6.535 -6.758 1 93.25 93 SER A N 1
ATOM 701 C CA . SER A 1 93 ? 10.617 -7.707 -7.008 1 93.25 93 SER A CA 1
ATOM 702 C C . SER A 1 93 ? 9.234 -7.543 -6.375 1 93.25 93 SER A C 1
ATOM 704 O O . SER A 1 93 ? 8.234 -7.992 -6.938 1 93.25 93 SER A O 1
ATOM 706 N N . VAL A 1 94 ? 9.25 -6.91 -5.203 1 95.25 94 VAL A N 1
ATOM 707 C CA . VAL A 1 94 ? 7.988 -6.652 -4.512 1 95.25 94 VAL A CA 1
ATOM 708 C C . VAL A 1 94 ? 7.098 -5.762 -5.375 1 95.25 94 VAL A C 1
ATOM 710 O O . VAL A 1 94 ? 5.934 -6.082 -5.617 1 95.25 94 VAL A O 1
ATOM 713 N N . TRP A 1 95 ? 7.629 -4.762 -5.902 1 97.06 95 TRP A N 1
ATOM 714 C CA . TRP A 1 95 ? 6.836 -3.783 -6.641 1 97.06 95 TRP A CA 1
ATOM 715 C C . TRP A 1 95 ? 6.488 -4.301 -8.031 1 97.06 95 TRP A C 1
ATOM 717 O O . TRP A 1 95 ? 5.48 -3.896 -8.617 1 97.06 95 TRP A O 1
ATOM 727 N N . LEU A 1 96 ? 7.312 -5.219 -8.602 1 95.56 96 LEU A N 1
ATOM 728 C CA . LEU A 1 96 ? 6.93 -5.891 -9.836 1 95.56 96 LEU A CA 1
ATOM 729 C C . LEU A 1 96 ? 5.59 -6.605 -9.672 1 95.56 96 LEU A C 1
ATOM 731 O O . LEU A 1 96 ? 4.691 -6.445 -10.5 1 95.56 96 LEU A O 1
ATOM 735 N N . ILE A 1 97 ? 5.441 -7.328 -8.602 1 93.69 97 ILE A N 1
ATOM 736 C CA . ILE A 1 97 ? 4.242 -8.133 -8.391 1 93.69 97 ILE A CA 1
ATOM 737 C C . ILE A 1 97 ? 3.072 -7.23 -8.016 1 93.69 97 ILE A C 1
ATOM 739 O O . ILE A 1 97 ? 1.933 -7.48 -8.414 1 93.69 97 ILE A O 1
ATOM 743 N N . VAL A 1 98 ? 3.361 -6.18 -7.219 1 96.06 98 VAL A N 1
ATOM 744 C CA . VAL A 1 98 ? 2.312 -5.23 -6.852 1 96.06 98 VAL A CA 1
ATOM 745 C C . VAL A 1 98 ? 1.736 -4.59 -8.109 1 96.06 98 VAL A C 1
ATOM 747 O O . VAL A 1 98 ? 0.516 -4.504 -8.273 1 96.06 98 VAL A O 1
ATOM 750 N N . MET A 1 99 ? 2.598 -4.16 -9.031 1 97.38 99 MET A N 1
ATOM 751 C CA . MET A 1 99 ? 2.137 -3.566 -10.281 1 97.38 99 MET A CA 1
ATOM 752 C C . MET A 1 99 ? 1.343 -4.578 -11.102 1 97.38 99 MET A C 1
ATOM 754 O O . MET A 1 99 ? 0.347 -4.223 -11.734 1 97.38 99 MET A O 1
ATOM 758 N N . ALA A 1 100 ? 1.795 -5.809 -11.047 1 94.75 100 ALA A N 1
ATOM 759 C CA . ALA A 1 100 ? 1.08 -6.848 -11.781 1 94.75 100 ALA A CA 1
ATOM 760 C C . ALA A 1 100 ? -0.332 -7.035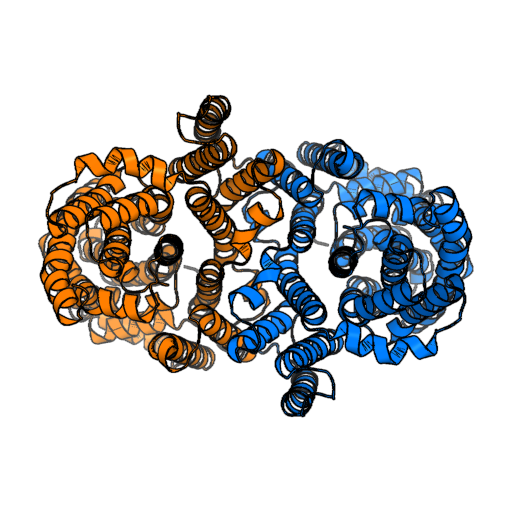 -11.234 1 94.75 100 ALA A C 1
ATOM 762 O O . ALA A 1 100 ? -1.274 -7.266 -12 1 94.75 100 ALA A O 1
ATOM 763 N N . PHE A 1 101 ? -0.487 -6.949 -9.945 1 94.44 101 PHE A N 1
ATOM 764 C CA . PHE A 1 101 ? -1.809 -7.012 -9.336 1 94.44 101 PHE A CA 1
ATOM 765 C C . PHE A 1 101 ? -2.691 -5.875 -9.836 1 94.44 101 PHE A C 1
ATOM 767 O O . PHE A 1 101 ? -3.873 -6.078 -10.117 1 94.44 101 PHE A O 1
ATOM 774 N N . PHE A 1 102 ? -2.08 -4.688 -9.914 1 96.94 102 PHE A N 1
ATOM 775 C CA . PHE A 1 102 ? -2.855 -3.555 -10.406 1 96.94 102 PHE A CA 1
ATOM 776 C C . PHE A 1 102 ? -3.299 -3.787 -11.852 1 96.94 102 PHE A C 1
ATOM 778 O O . PHE A 1 102 ? -4.441 -3.498 -12.203 1 96.94 102 PHE A O 1
ATOM 785 N N . ILE A 1 103 ? -2.41 -4.297 -12.664 1 95.75 103 ILE A N 1
ATOM 786 C CA . ILE A 1 103 ? -2.697 -4.543 -14.078 1 95.75 103 ILE A CA 1
ATOM 787 C C . ILE A 1 103 ? -3.809 -5.582 -14.203 1 95.75 103 ILE A C 1
ATOM 789 O O . ILE A 1 103 ? -4.68 -5.465 -15.062 1 95.75 103 ILE A O 1
ATOM 793 N N . SER A 1 104 ? -3.754 -6.562 -13.336 1 93.5 104 SER A N 1
ATOM 794 C CA . SER A 1 104 ? -4.766 -7.613 -13.352 1 93.5 104 SER A CA 1
ATOM 795 C C . SER A 1 104 ? -6.164 -7.035 -13.156 1 93.5 104 SER A C 1
ATOM 797 O O . SER A 1 104 ? -7.137 -7.555 -13.711 1 93.5 104 SER A O 1
ATOM 799 N N . ARG A 1 105 ? -6.262 -6 -12.391 1 93.94 105 ARG A N 1
ATOM 800 C CA . ARG A 1 105 ? -7.539 -5.332 -12.188 1 93.94 105 ARG A CA 1
ATOM 801 C C . ARG A 1 105 ? -8.102 -4.809 -13.508 1 93.94 105 ARG A C 1
ATOM 803 O O . ARG A 1 105 ? -9.32 -4.789 -13.703 1 93.94 105 ARG A O 1
ATOM 810 N N . GLY A 1 106 ? -7.277 -4.395 -14.438 1 94.81 106 GLY A N 1
ATOM 811 C CA . GLY A 1 106 ? -7.711 -3.936 -15.742 1 94.81 106 GLY A CA 1
ATOM 812 C C . GLY A 1 106 ? -8.391 -5.02 -16.562 1 94.81 106 GLY A C 1
ATOM 813 O O . GLY A 1 106 ? -9.375 -4.758 -17.25 1 94.81 106 GLY A O 1
ATOM 814 N N . PHE A 1 107 ? -7.898 -6.234 -16.469 1 92.75 107 PHE A N 1
ATOM 815 C CA . PHE A 1 107 ? -8.516 -7.352 -17.172 1 92.75 107 PHE A CA 1
ATOM 816 C C . PHE A 1 107 ? -9.922 -7.617 -16.641 1 92.75 107 PHE A C 1
ATOM 818 O O . PHE A 1 107 ? -10.844 -7.852 -17.422 1 92.75 107 PHE A O 1
ATOM 825 N N . ALA A 1 108 ? -9.992 -7.535 -15.375 1 89.69 108 ALA A N 1
ATOM 826 C CA . ALA A 1 108 ? -11.289 -7.781 -14.742 1 89.69 108 ALA A CA 1
ATOM 827 C C . ALA A 1 108 ? -12.289 -6.688 -15.094 1 89.69 108 ALA A C 1
ATOM 829 O O . ALA A 1 108 ? -13.445 -6.973 -15.406 1 89.69 108 ALA A O 1
ATOM 830 N N . LYS A 1 109 ? -11.836 -5.52 -15.07 1 93.25 109 LYS A N 1
ATOM 831 C CA . LYS A 1 109 ? -12.703 -4.363 -15.281 1 93.25 109 LYS A CA 1
ATOM 832 C C . LYS A 1 109 ? -13.164 -4.277 -16.734 1 93.25 109 LYS A C 1
ATOM 834 O O . LYS A 1 109 ? -14.297 -3.875 -17 1 93.25 109 LYS A O 1
ATOM 839 N N . THR A 1 110 ? -12.383 -4.66 -17.719 1 95.06 110 THR A N 1
ATOM 840 C CA . THR A 1 110 ? -12.695 -4.473 -19.125 1 95.06 110 THR A CA 1
ATOM 841 C C . THR A 1 110 ? -13.43 -5.688 -19.688 1 95.06 110 THR A C 1
ATOM 843 O O . THR A 1 110 ? -14.078 -5.602 -20.719 1 95.06 110 THR A O 1
ATOM 846 N N . GLY A 1 111 ? -13.188 -6.883 -19.078 1 92.75 111 GLY A N 1
ATOM 847 C CA . GLY A 1 111 ? -13.781 -8.109 -19.594 1 92.75 111 GLY A CA 1
ATOM 848 C C . GLY A 1 111 ? -12.93 -8.773 -20.656 1 92.75 111 GLY A C 1
ATOM 849 O O . GLY A 1 111 ? -13.305 -9.812 -21.203 1 92.75 111 GLY A O 1
ATOM 850 N N . LEU A 1 112 ? -11.805 -8.234 -20.875 1 94.75 112 LEU A N 1
ATOM 851 C CA . LEU A 1 112 ? -10.922 -8.789 -21.906 1 94.75 112 LEU A CA 1
ATOM 852 C C . LEU A 1 112 ? -10.57 -10.242 -21.594 1 94.75 112 LEU A C 1
ATOM 854 O O . LEU A 1 112 ? -10.461 -11.07 -22.5 1 94.75 112 LEU A O 1
ATOM 858 N N . GLY A 1 113 ? -10.359 -10.578 -20.359 1 92.81 113 GLY A N 1
ATOM 859 C CA . GLY A 1 113 ? -10.086 -11.953 -19.984 1 92.81 113 GLY A CA 1
ATOM 860 C C . GLY A 1 113 ? -11.18 -12.922 -20.406 1 92.81 113 GLY A C 1
ATOM 861 O O . GLY A 1 113 ? -10.891 -13.992 -20.938 1 92.81 113 GLY A O 1
ATOM 862 N N . ARG A 1 114 ? -12.383 -12.539 -20.203 1 93.06 114 ARG A N 1
ATOM 863 C CA . ARG A 1 114 ? -13.516 -13.367 -20.594 1 93.06 114 ARG A CA 1
ATOM 864 C C . ARG A 1 114 ? -13.578 -13.523 -22.109 1 93.06 114 ARG A C 1
ATOM 866 O O . ARG A 1 114 ? -13.867 -14.609 -22.625 1 93.06 114 ARG A O 1
ATOM 873 N N . ARG A 1 115 ? -13.383 -12.445 -22.75 1 94.69 115 ARG A N 1
ATOM 874 C CA . ARG A 1 115 ? -13.406 -12.492 -24.203 1 94.69 115 ARG A CA 1
ATOM 875 C C . ARG A 1 115 ? -12.352 -13.461 -24.734 1 94.69 115 ARG A C 1
ATOM 877 O O . ARG A 1 115 ? -12.625 -14.227 -25.672 1 94.69 115 ARG A O 1
ATOM 884 N N . ILE A 1 116 ? -11.195 -13.406 -24.203 1 95.75 116 ILE A N 1
ATOM 885 C CA . ILE A 1 116 ? -10.133 -14.32 -24.594 1 95.75 116 ILE A CA 1
ATOM 886 C C . ILE A 1 116 ? -10.555 -15.766 -24.312 1 95.75 116 ILE A C 1
ATOM 888 O O . ILE A 1 116 ? -10.375 -16.641 -25.156 1 95.75 116 ILE A O 1
ATOM 892 N N . GLY A 1 117 ? -11.164 -16 -23.203 1 94.88 117 GLY A N 1
ATOM 893 C CA . GLY A 1 117 ? -11.656 -17.328 -22.844 1 94.88 117 GLY A CA 1
ATOM 894 C C . GLY A 1 117 ? -12.68 -17.859 -23.828 1 94.88 117 GLY A C 1
ATOM 895 O O . GLY A 1 117 ? -12.523 -18.969 -24.344 1 94.88 117 GLY A O 1
ATOM 896 N N . TYR A 1 118 ? -13.703 -17.062 -24.125 1 95.5 118 TYR A N 1
ATOM 897 C CA . TYR A 1 118 ? -14.734 -17.484 -25.062 1 95.5 118 TYR A CA 1
ATOM 898 C C . TYR A 1 118 ? -14.164 -17.688 -26.453 1 95.5 118 TYR A C 1
ATOM 900 O O . TYR A 1 118 ? -14.609 -18.562 -27.203 1 95.5 118 TYR A O 1
ATOM 908 N N . THR A 1 119 ? -13.203 -16.891 -26.812 1 97.12 119 THR A N 1
ATOM 909 C CA . THR A 1 119 ? -12.578 -17.016 -28.125 1 97.12 119 THR A CA 1
ATOM 910 C C . THR A 1 119 ? -11.875 -18.375 -28.25 1 97.12 119 THR A C 1
ATOM 912 O O . THR A 1 119 ? -12.016 -19.047 -29.266 1 97.12 119 THR A O 1
ATOM 915 N N . PHE A 1 120 ? -11.148 -18.75 -27.234 1 97.06 120 PHE A N 1
ATOM 916 C CA . PHE A 1 120 ? -10.469 -20.031 -27.266 1 97.06 120 PHE A CA 1
ATOM 917 C C . PHE A 1 120 ? -11.469 -21.172 -27.281 1 97.06 120 PHE A C 1
ATOM 919 O O . PHE A 1 120 ? -11.258 -22.188 -27.953 1 97.06 120 PHE A O 1
ATOM 926 N N . ILE A 1 121 ? -12.539 -21.031 -26.531 1 95.88 121 ILE A N 1
ATOM 927 C CA . ILE A 1 121 ? -13.57 -22.062 -26.516 1 95.88 121 ILE A CA 1
ATOM 928 C C . ILE A 1 121 ? -14.219 -22.172 -27.891 1 95.88 121 ILE A C 1
ATOM 930 O O . ILE A 1 121 ? -14.484 -23.281 -28.375 1 95.88 121 ILE A O 1
ATOM 934 N N . LYS A 1 122 ? -14.477 -21.031 -28.453 1 96.44 122 LYS A N 1
ATOM 935 C CA . LYS A 1 122 ? -15.055 -21.016 -29.781 1 96.44 122 LYS A CA 1
ATOM 936 C C . LYS A 1 122 ? -14.141 -21.734 -30.781 1 96.44 122 LYS A C 1
ATOM 938 O O . LYS A 1 122 ? -14.617 -22.453 -31.656 1 96.44 122 LYS A O 1
ATOM 943 N N . LEU A 1 123 ? -12.898 -21.609 -30.656 1 96.81 123 LEU A N 1
ATOM 944 C CA . LEU A 1 123 ? -11.93 -22.125 -31.609 1 96.81 123 LEU A CA 1
ATOM 945 C C . LEU A 1 123 ? -11.68 -23.609 -31.375 1 96.81 123 LEU A C 1
ATOM 947 O O . LEU A 1 123 ? -11.508 -24.375 -32.344 1 96.81 123 LEU A O 1
ATOM 951 N N . LEU A 1 124 ? -11.711 -24.047 -30.094 1 96 124 LEU A N 1
ATOM 952 C CA . LEU A 1 124 ? -11.211 -25.375 -29.797 1 96 124 LEU A CA 1
ATOM 953 C C . LEU A 1 124 ? -12.297 -26.234 -29.141 1 96 124 LEU A C 1
ATOM 955 O O . LEU A 1 124 ? -12.125 -27.438 -28.953 1 96 124 LEU A O 1
ATOM 959 N N . GLY A 1 125 ? -13.422 -25.688 -28.859 1 93.56 125 GLY A N 1
ATOM 960 C CA . GLY A 1 125 ? -14.367 -26.281 -27.938 1 93.56 125 GLY A CA 1
ATOM 961 C C . GLY A 1 125 ? -15.297 -27.297 -28.594 1 93.56 125 GLY A C 1
ATOM 962 O O . GLY A 1 125 ? -16.344 -27.641 -28.031 1 93.56 125 GLY A O 1
ATOM 963 N N . ASN A 1 126 ? -14.914 -27.797 -29.75 1 94.31 126 ASN A N 1
ATOM 964 C CA . ASN A 1 126 ? -15.766 -28.75 -30.438 1 94.31 126 ASN A CA 1
ATOM 965 C C . ASN A 1 126 ? -15.711 -30.125 -29.781 1 94.31 126 ASN A C 1
ATOM 967 O O . ASN A 1 126 ? -16.625 -30.938 -29.953 1 94.31 126 ASN A O 1
ATOM 971 N N . THR A 1 127 ? -14.664 -30.453 -29.219 1 96.69 127 THR A N 1
ATOM 972 C CA . THR A 1 127 ? -14.508 -31.672 -28.422 1 96.69 127 THR A CA 1
ATOM 973 C C . THR A 1 127 ? -14.203 -31.328 -26.969 1 96.69 127 THR A C 1
ATOM 975 O O . THR A 1 127 ? -13.727 -30.234 -26.656 1 96.69 127 THR A O 1
ATOM 978 N N . THR A 1 128 ? -14.539 -32.312 -26.156 1 96.94 128 THR A N 1
ATOM 979 C CA . THR A 1 128 ? -14.289 -32.094 -24.734 1 96.94 128 THR A CA 1
ATOM 980 C C . THR A 1 128 ? -12.797 -31.891 -24.469 1 96.94 128 THR A C 1
ATOM 982 O O . THR A 1 128 ? -12.414 -31.031 -23.672 1 96.94 128 THR A O 1
ATOM 985 N N . LEU A 1 129 ? -11.961 -32.625 -25.109 1 97.44 129 LEU A N 1
ATOM 986 C CA . LEU A 1 129 ? -10.516 -32.406 -25 1 97.44 129 LEU A CA 1
ATOM 987 C C . LEU A 1 129 ? -10.133 -31.031 -25.531 1 97.44 129 LEU A C 1
ATOM 989 O O . LEU A 1 129 ? -9.289 -30.359 -24.938 1 97.44 129 LEU A O 1
ATOM 993 N N . GLY A 1 130 ? -10.695 -30.641 -26.609 1 97 130 GLY A N 1
ATOM 994 C CA . GLY A 1 130 ? -10.469 -29.312 -27.141 1 97 130 GLY A CA 1
ATOM 995 C C . GLY A 1 130 ? -10.875 -28.203 -26.172 1 97 130 GLY A C 1
ATOM 996 O O . GLY A 1 130 ? -10.203 -27.172 -26.078 1 97 130 GLY A O 1
ATOM 997 N N . LEU A 1 131 ? -11.984 -28.453 -25.547 1 96.19 131 LEU A N 1
ATOM 998 C CA . LEU A 1 131 ? -12.445 -27.531 -24.531 1 96.19 131 LEU A CA 1
ATOM 999 C C . LEU A 1 131 ? -11.43 -27.406 -23.406 1 96.19 131 LEU A C 1
ATOM 1001 O O . LEU A 1 131 ? -11.18 -26.297 -22.906 1 96.19 131 LEU A O 1
ATOM 1005 N N . ALA A 1 132 ? -10.891 -28.484 -23 1 97.31 132 ALA A N 1
ATOM 1006 C CA . ALA A 1 132 ? -9.859 -28.484 -21.969 1 97.31 132 ALA A CA 1
ATOM 1007 C C . ALA A 1 132 ? -8.633 -27.688 -22.391 1 97.31 132 ALA A C 1
ATOM 1009 O O . ALA A 1 132 ? -8.062 -26.938 -21.609 1 97.31 132 ALA A O 1
ATOM 1010 N N . TYR A 1 133 ? -8.234 -27.844 -23.641 1 97.81 133 TYR A N 1
ATOM 1011 C CA . TYR A 1 133 ? -7.125 -27.047 -24.172 1 97.81 133 TYR A CA 1
ATOM 1012 C C . TYR A 1 133 ? -7.461 -25.562 -24.156 1 97.81 133 TYR A C 1
ATOM 1014 O O . TYR A 1 133 ? -6.613 -24.734 -23.844 1 97.81 133 TYR A O 1
ATOM 1022 N N . ALA A 1 134 ? -8.672 -25.25 -24.516 1 96.94 134 ALA A N 1
ATOM 1023 C CA . ALA A 1 134 ? -9.102 -23.859 -24.531 1 96.94 134 ALA A CA 1
ATOM 1024 C C . ALA A 1 134 ? -8.961 -23.234 -23.141 1 96.94 134 ALA A C 1
ATOM 1026 O O . ALA A 1 134 ? -8.492 -22.094 -23.016 1 96.94 134 ALA A O 1
ATOM 1027 N N . ILE A 1 135 ? -9.336 -23.953 -22.203 1 95.31 135 ILE A N 1
ATOM 1028 C CA . ILE A 1 135 ? -9.258 -23.484 -20.812 1 95.31 135 ILE A CA 1
ATOM 1029 C C . ILE A 1 135 ? -7.801 -23.281 -20.422 1 95.31 135 ILE A C 1
ATOM 1031 O O . ILE A 1 135 ? -7.445 -22.25 -19.859 1 95.31 135 ILE A O 1
ATOM 1035 N N . GLY A 1 136 ? -6.945 -24.219 -20.672 1 96.56 136 GLY A N 1
ATOM 1036 C CA . GLY A 1 136 ? -5.523 -24.109 -20.375 1 96.56 136 GLY A CA 1
ATOM 1037 C C . GLY A 1 136 ? -4.852 -22.953 -21.078 1 96.56 136 GLY A C 1
ATOM 1038 O O . GLY A 1 136 ? -4.066 -22.219 -20.469 1 96.56 136 GLY A O 1
ATOM 1039 N N . PHE A 1 137 ? -5.184 -22.734 -22.312 1 97.44 137 PHE A N 1
ATOM 1040 C CA . PHE A 1 137 ? -4.559 -21.688 -23.109 1 97.44 137 PHE A CA 1
ATOM 1041 C C . PHE A 1 137 ? -5.07 -20.312 -22.688 1 97.44 137 PHE A C 1
ATOM 1043 O O . PHE A 1 137 ? -4.328 -19.328 -22.719 1 97.44 137 PHE A O 1
ATOM 1050 N N . THR A 1 138 ? -6.324 -20.281 -22.281 1 96.19 138 THR A N 1
ATOM 1051 C CA . THR A 1 138 ? -6.828 -19.031 -21.703 1 96.19 138 THR A CA 1
ATOM 1052 C C . THR A 1 138 ? -5.996 -18.609 -20.5 1 96.19 138 THR A C 1
ATOM 1054 O O . THR A 1 138 ? -5.562 -17.469 -20.406 1 96.19 138 THR A O 1
ATOM 1057 N N . ASN A 1 139 ? -5.766 -19.578 -19.656 1 96.38 139 ASN A N 1
ATOM 1058 C CA . ASN A 1 139 ? -4.945 -19.328 -18.469 1 96.38 139 ASN A CA 1
ATOM 1059 C C . ASN A 1 139 ? -3.531 -18.906 -18.859 1 96.38 139 ASN A C 1
ATOM 1061 O O . ASN A 1 139 ? -2.984 -17.969 -18.281 1 96.38 139 ASN A O 1
ATOM 1065 N N . TYR A 1 140 ? -2.984 -19.562 -19.766 1 96.94 140 TYR A N 1
ATOM 1066 C CA . TYR A 1 140 ? -1.624 -19.297 -20.219 1 96.94 140 TYR A CA 1
ATOM 1067 C C . TYR A 1 140 ? -1.505 -17.891 -20.781 1 96.94 140 TYR A C 1
ATOM 1069 O O . TYR A 1 140 ? -0.522 -17.188 -20.516 1 96.94 140 TYR A O 1
ATOM 1077 N N . CYS A 1 141 ? -2.471 -17.484 -21.5 1 95.88 141 CYS A N 1
ATOM 1078 C CA . CYS A 1 141 ? -2.449 -16.172 -22.141 1 95.88 141 CYS A CA 1
ATOM 1079 C C . CYS A 1 141 ? -2.543 -15.055 -21.109 1 95.88 141 CYS A C 1
ATOM 1081 O O . CYS A 1 141 ? -1.898 -14.008 -21.25 1 95.88 141 CYS A O 1
ATOM 1083 N N . LEU A 1 142 ? -3.238 -15.219 -20.062 1 95.19 142 LEU A N 1
ATOM 1084 C CA . LEU A 1 142 ? -3.494 -14.18 -19.062 1 95.19 142 LEU A CA 1
ATOM 1085 C C . LEU A 1 142 ? -2.393 -14.156 -18.016 1 95.19 142 LEU A C 1
ATOM 1087 O O . LEU A 1 142 ? -2.205 -13.148 -17.328 1 95.19 142 LEU A O 1
ATOM 1091 N N . ALA A 1 143 ? -1.637 -15.148 -17.906 1 96.5 143 ALA A N 1
ATOM 1092 C CA . ALA A 1 143 ? -0.79 -15.461 -16.766 1 96.5 143 ALA A CA 1
ATOM 1093 C C . ALA A 1 143 ? 0.33 -14.43 -16.609 1 96.5 143 ALA A C 1
ATOM 1095 O O . ALA A 1 143 ? 0.706 -14.07 -15.492 1 96.5 143 ALA A O 1
ATOM 1096 N N . PRO A 1 144 ? 0.917 -13.93 -17.672 1 94.38 144 PRO A N 1
ATOM 1097 C CA . PRO A 1 144 ? 2.035 -13.008 -17.484 1 94.38 144 PRO A CA 1
ATOM 1098 C C . PRO A 1 144 ? 1.629 -11.734 -16.734 1 94.38 144 PRO A C 1
ATOM 1100 O O . PRO A 1 144 ? 2.438 -11.148 -16.016 1 94.38 144 PRO A O 1
ATOM 1103 N N . ALA A 1 145 ? 0.376 -11.32 -16.859 1 91.81 145 ALA A N 1
ATOM 1104 C CA . ALA A 1 145 ? -0.062 -10.047 -16.297 1 91.81 145 ALA A CA 1
ATOM 1105 C C . ALA A 1 145 ? -0.999 -10.266 -15.109 1 91.81 145 ALA A C 1
ATOM 1107 O O . ALA A 1 145 ? -1.544 -9.305 -14.555 1 91.81 145 ALA A O 1
ATOM 1108 N N . MET A 1 146 ? -1.229 -11.461 -14.734 1 92.25 146 MET A N 1
ATOM 1109 C CA . MET A 1 146 ? -2.061 -11.789 -13.578 1 92.25 146 MET A CA 1
ATOM 1110 C C . MET A 1 146 ? -1.309 -12.695 -12.609 1 92.25 146 MET A C 1
ATOM 1112 O O . MET A 1 146 ? -1.438 -13.922 -12.664 1 92.25 146 MET A O 1
ATOM 1116 N N . PRO A 1 147 ? -0.734 -12.062 -11.68 1 90.38 147 PRO A N 1
ATOM 1117 C CA . PRO A 1 147 ? 0.198 -12.805 -10.836 1 90.38 147 PRO A CA 1
ATOM 1118 C C . PRO A 1 147 ? -0.512 -13.695 -9.812 1 90.38 147 PRO A C 1
ATOM 1120 O O . PRO A 1 147 ? 0.135 -14.484 -9.125 1 90.38 147 PRO A O 1
ATOM 1123 N N . SER A 1 148 ? -1.78 -13.672 -9.734 1 85.94 148 SER A N 1
ATOM 1124 C CA . SER A 1 148 ? -2.543 -14.414 -8.742 1 85.94 148 SER A CA 1
ATOM 1125 C C . SER A 1 148 ? -3.289 -15.586 -9.367 1 85.94 148 SER A C 1
ATOM 1127 O O . SER A 1 148 ? -4.188 -15.391 -10.188 1 85.94 148 SER A O 1
ATOM 1129 N N . SER A 1 149 ? -2.879 -16.766 -8.914 1 89.44 149 SER A N 1
ATOM 1130 C CA . SER A 1 149 ? -3.605 -17.953 -9.359 1 89.44 149 SER A CA 1
ATOM 1131 C C . SER A 1 149 ? -5.07 -17.891 -8.945 1 89.44 149 SER A C 1
ATOM 1133 O O . SER A 1 149 ? -5.949 -18.344 -9.68 1 89.44 149 SER A O 1
ATOM 1135 N N . THR A 1 150 ? -5.27 -17.297 -7.82 1 86.25 150 THR A N 1
ATOM 1136 C CA . THR A 1 150 ? -6.629 -17.156 -7.312 1 86.25 150 THR A CA 1
ATOM 1137 C C . THR A 1 150 ? -7.457 -16.25 -8.227 1 86.25 150 THR A C 1
ATOM 1139 O O . THR A 1 150 ? -8.594 -16.594 -8.57 1 86.25 150 THR A O 1
ATOM 1142 N N . ALA A 1 151 ? -6.867 -15.219 -8.586 1 85.94 151 ALA A N 1
ATOM 1143 C CA . ALA A 1 151 ? -7.586 -14.266 -9.43 1 85.94 151 ALA A CA 1
ATOM 1144 C C . ALA A 1 151 ? -7.715 -14.789 -10.859 1 85.94 151 ALA A C 1
ATOM 1146 O O . ALA A 1 151 ? -8.766 -14.641 -11.484 1 85.94 151 ALA A O 1
ATOM 1147 N N . ARG A 1 152 ? -6.723 -15.352 -11.336 1 91.75 152 ARG A N 1
ATOM 1148 C CA . ARG A 1 152 ? -6.688 -15.805 -12.727 1 91.75 152 ARG A CA 1
ATOM 1149 C C . ARG A 1 152 ? -7.48 -17.094 -12.898 1 91.75 152 ARG A C 1
ATOM 1151 O O . ARG A 1 152 ? -8.531 -17.094 -13.547 1 91.75 152 ARG A O 1
ATOM 1158 N N . SER A 1 153 ? -7.082 -18.125 -12.219 1 92.06 153 SER A N 1
ATOM 1159 C CA . SER A 1 153 ? -7.707 -19.422 -12.367 1 92.06 153 SER A CA 1
ATOM 1160 C C . SER A 1 153 ? -9.023 -19.5 -11.609 1 92.06 153 SER A C 1
ATOM 1162 O O . SER A 1 153 ? -10.023 -20 -12.141 1 92.06 153 SER A O 1
ATOM 1164 N N . GLY A 1 154 ? -9.078 -19.016 -10.477 1 88.69 154 GLY A N 1
ATOM 1165 C CA . GLY A 1 154 ? -10.281 -19.062 -9.656 1 88.69 154 GLY A CA 1
ATOM 1166 C C . GLY A 1 154 ? -11.32 -18.031 -10.07 1 88.69 154 GLY A C 1
ATOM 1167 O O . GLY A 1 154 ? -12.516 -18.328 -10.102 1 88.69 154 GLY A O 1
ATOM 1168 N N . GLY A 1 155 ? -10.844 -16.938 -10.398 1 86.69 155 GLY A N 1
ATOM 1169 C CA . GLY A 1 155 ? -11.766 -15.836 -10.633 1 86.69 155 GLY A CA 1
ATOM 1170 C C . GLY A 1 155 ? -12.219 -15.742 -12.078 1 86.69 155 GLY A C 1
ATOM 1171 O O . GLY A 1 155 ? -13.312 -15.258 -12.352 1 86.69 155 GLY A O 1
ATOM 1172 N N . THR A 1 156 ? -11.398 -16.078 -12.953 1 88.81 156 THR A N 1
ATOM 1173 C CA . THR A 1 156 ? -11.734 -15.898 -14.367 1 88.81 156 THR A CA 1
ATOM 1174 C C . THR A 1 156 ? -12.008 -17.25 -15.031 1 88.81 156 THR A C 1
ATOM 1176 O O . THR A 1 156 ? -13.07 -17.453 -15.609 1 88.81 156 THR A O 1
ATOM 1179 N N . VAL A 1 157 ? -11.188 -18.203 -14.836 1 93.06 157 VAL A N 1
ATOM 1180 C CA . VAL A 1 157 ? -11.258 -19.453 -15.57 1 93.06 157 VAL A CA 1
ATOM 1181 C C . VAL A 1 157 ? -12.32 -20.359 -14.953 1 93.06 157 VAL A C 1
ATOM 1183 O O . VAL A 1 157 ? -13.109 -20.984 -15.672 1 93.06 157 VAL A O 1
ATOM 1186 N N . CYS A 1 158 ? -12.422 -20.344 -13.672 1 94.25 158 CYS A N 1
ATOM 1187 C CA . CYS A 1 158 ? -13.328 -21.25 -12.969 1 94.25 158 CYS A CA 1
ATOM 1188 C C . CYS A 1 158 ? -14.781 -20.953 -13.312 1 94.25 158 CYS A C 1
ATOM 1190 O O . CYS A 1 158 ? -15.523 -21.844 -13.734 1 94.25 158 CYS A O 1
ATOM 1192 N N . PRO A 1 159 ? -15.203 -19.703 -13.219 1 91.5 159 PRO A N 1
ATOM 1193 C CA . PRO A 1 159 ? -16.594 -19.422 -13.578 1 91.5 159 PRO A CA 1
ATOM 1194 C C . PRO A 1 159 ? -16.891 -19.734 -15.047 1 91.5 159 PRO A C 1
ATOM 1196 O O . PRO A 1 159 ? -18 -20.203 -15.359 1 91.5 159 PRO A O 1
ATOM 1199 N N . LEU A 1 160 ? -15.992 -19.484 -15.875 1 91.75 160 LEU A N 1
ATOM 1200 C CA . LEU A 1 160 ? -16.156 -19.812 -17.297 1 91.75 160 LEU A CA 1
ATOM 1201 C C . LEU A 1 160 ? -16.344 -21.312 -17.484 1 91.75 160 LEU A C 1
ATOM 1203 O O . LEU A 1 160 ? -17.188 -21.75 -18.266 1 91.75 160 LEU A O 1
ATOM 1207 N N . THR A 1 161 ? -15.594 -22.078 -16.781 1 95.12 161 THR A N 1
ATOM 1208 C CA . THR A 1 161 ? -15.641 -23.531 -16.875 1 95.12 161 THR A CA 1
ATOM 1209 C C . THR A 1 161 ? -16.953 -24.078 -16.312 1 95.12 161 THR A C 1
ATOM 1211 O O . THR A 1 161 ? -17.547 -25 -16.875 1 95.12 161 THR A O 1
ATOM 1214 N N . ILE A 1 162 ? -17.406 -23.453 -15.281 1 95.25 162 ILE A N 1
ATOM 1215 C CA . ILE A 1 162 ? -18.672 -23.844 -14.68 1 95.25 162 ILE A CA 1
ATOM 1216 C C . ILE A 1 162 ? -19.812 -23.562 -15.656 1 95.25 162 ILE A C 1
ATOM 1218 O O . ILE A 1 162 ? -20.734 -24.375 -15.805 1 95.25 162 ILE A O 1
ATOM 1222 N N . ALA A 1 163 ? -19.719 -22.453 -16.25 1 91.69 163 ALA A N 1
ATOM 1223 C CA . ALA A 1 163 ? -20.75 -22.094 -17.219 1 91.69 163 ALA A CA 1
ATOM 1224 C C . ALA A 1 163 ? -20.844 -23.125 -18.344 1 91.69 163 ALA A C 1
ATOM 1226 O O . ALA A 1 163 ? -21.938 -23.516 -18.75 1 91.69 163 ALA A O 1
ATOM 1227 N N . VAL A 1 164 ? -19.797 -23.562 -18.812 1 93.38 164 VAL A N 1
ATOM 1228 C CA . VAL A 1 164 ? -19.75 -24.562 -19.859 1 93.38 164 VAL A CA 1
ATOM 1229 C C . VAL A 1 164 ? -20.312 -25.891 -19.328 1 93.38 164 VAL A C 1
ATOM 1231 O O . VAL A 1 164 ? -21.094 -26.562 -20.016 1 93.38 164 VAL A O 1
ATOM 1234 N N . ALA A 1 165 ? -19.922 -26.25 -18.156 1 95.62 165 ALA A N 1
ATOM 1235 C CA . ALA A 1 165 ? -20.406 -27.484 -17.547 1 95.62 165 ALA A CA 1
ATOM 1236 C C . ALA A 1 165 ? -21.922 -27.469 -17.406 1 95.62 165 ALA A C 1
ATOM 1238 O O . ALA A 1 165 ? -22.594 -28.453 -17.734 1 95.62 165 ALA A O 1
ATOM 1239 N N . LYS A 1 166 ? -22.375 -26.359 -17.016 1 93.19 166 LYS A N 1
ATOM 1240 C CA . LYS A 1 166 ? -23.812 -26.25 -16.797 1 93.19 166 LYS A CA 1
ATOM 1241 C C . LYS A 1 166 ? -24.562 -26.297 -18.125 1 93.19 166 LYS A C 1
ATOM 1243 O O . LYS A 1 166 ? -25.688 -26.797 -18.188 1 93.19 166 LYS A O 1
ATOM 1248 N N . ALA A 1 167 ? -23.969 -25.844 -19.094 1 90.44 167 ALA A N 1
ATOM 1249 C CA . ALA A 1 167 ? -24.578 -25.906 -20.422 1 90.44 167 ALA A CA 1
ATOM 1250 C C . ALA A 1 167 ? -24.797 -27.344 -20.859 1 90.44 167 ALA A C 1
ATOM 1252 O O . ALA A 1 167 ? -25.688 -27.625 -21.656 1 90.44 167 ALA A O 1
ATOM 1253 N N . TYR A 1 168 ? -24.156 -28.281 -20.328 1 93.88 168 TYR A N 1
ATOM 1254 C CA . TYR A 1 168 ? -24.281 -29.703 -20.656 1 93.88 168 TYR A CA 1
ATOM 1255 C C . TYR A 1 168 ? -25.031 -30.453 -19.578 1 93.88 168 TYR A C 1
ATOM 1257 O O . TYR A 1 168 ? -25.016 -31.688 -19.531 1 93.88 168 TYR A O 1
ATOM 1265 N N . GLY A 1 169 ? -25.578 -29.625 -18.672 1 93.5 169 GLY A N 1
ATOM 1266 C CA . GLY A 1 169 ? -26.328 -30.234 -17.594 1 93.5 169 GLY A CA 1
ATOM 1267 C C . GLY A 1 169 ? -25.438 -30.953 -16.594 1 93.5 169 GLY A C 1
ATOM 1268 O O . GLY A 1 169 ? -25.891 -31.891 -15.922 1 93.5 169 GLY A O 1
ATOM 1269 N N . SER A 1 170 ? -24.219 -30.656 -16.547 1 96.69 170 SER A N 1
ATOM 1270 C CA . SER A 1 170 ? -23.281 -31.219 -15.594 1 96.69 170 SER A CA 1
ATOM 1271 C C . SER A 1 170 ? -23.203 -30.375 -14.328 1 96.69 170 SER A C 1
ATOM 1273 O O . SER A 1 170 ? -22.578 -29.312 -14.312 1 96.69 170 SER A O 1
ATOM 1275 N N . ASP A 1 171 ? -23.781 -30.875 -13.273 1 95.88 171 ASP A N 1
ATOM 1276 C CA . ASP A 1 171 ? -23.953 -30.109 -12.039 1 95.88 171 ASP A CA 1
ATOM 1277 C C . ASP A 1 171 ? -23.875 -31.016 -10.82 1 95.88 171 ASP A C 1
ATOM 1279 O O . ASP A 1 171 ? -24.594 -32.031 -10.734 1 95.88 171 ASP A O 1
ATOM 1283 N N . PRO A 1 172 ? -23.031 -30.688 -9.953 1 96.12 172 PRO A N 1
ATOM 1284 C CA . PRO A 1 172 ? -22.953 -31.484 -8.734 1 96.12 172 PRO A CA 1
ATOM 1285 C C . PRO A 1 172 ? -24.266 -31.531 -7.969 1 96.12 172 PRO A C 1
ATOM 1287 O O . PRO A 1 172 ? -24.578 -32.531 -7.305 1 96.12 172 PRO A O 1
ATOM 1290 N N . ALA A 1 173 ? -25.062 -30.516 -8.023 1 93.62 173 ALA A N 1
ATOM 1291 C CA . ALA A 1 173 ? -26.344 -30.453 -7.328 1 93.62 173 ALA A CA 1
ATOM 1292 C C . ALA A 1 173 ? -27.281 -31.562 -7.793 1 93.62 173 ALA A C 1
ATOM 1294 O O . ALA A 1 173 ? -28.125 -32.031 -7.031 1 93.62 173 ALA A O 1
ATOM 1295 N N . THR A 1 174 ? -27.141 -32.031 -9.031 1 96 174 THR A N 1
ATOM 1296 C CA . THR A 1 174 ? -28 -33.062 -9.586 1 96 174 THR A CA 1
ATOM 1297 C C . THR A 1 174 ? -27.25 -34.375 -9.75 1 96 174 THR A C 1
ATOM 1299 O O . THR A 1 174 ? -27.734 -35.312 -10.391 1 96 174 THR A O 1
ATOM 1302 N N . GLY A 1 175 ? -26 -34.406 -9.312 1 95.06 175 GLY A N 1
ATOM 1303 C CA . GLY A 1 175 ? -25.219 -35.625 -9.367 1 95.06 175 GLY A CA 1
ATOM 1304 C C . GLY A 1 175 ? -24.719 -35.969 -10.758 1 95.06 175 GLY A C 1
ATOM 1305 O O . GLY A 1 175 ? -24.469 -37.125 -11.07 1 95.06 175 GLY A O 1
ATOM 1306 N N . THR A 1 176 ? -24.672 -34.969 -11.641 1 96.69 176 THR A N 1
ATOM 1307 C CA . THR A 1 176 ? -24.266 -35.188 -13.023 1 96.69 176 THR A CA 1
ATOM 1308 C C . THR A 1 176 ? -22.906 -34.562 -13.305 1 96.69 176 THR A C 1
ATOM 1310 O O . THR A 1 176 ? -22.609 -34.188 -14.445 1 96.69 176 THR A O 1
ATOM 1313 N N . GLU A 1 177 ? -22.062 -34.312 -12.258 1 96.56 177 GLU A N 1
ATOM 1314 C CA . GLU A 1 177 ? -20.812 -33.562 -12.375 1 96.56 177 GLU A CA 1
ATOM 1315 C C . GLU A 1 177 ? -19.812 -34.312 -13.266 1 96.56 177 GLU A C 1
ATOM 1317 O O . GLU A 1 177 ? -18.922 -33.688 -13.852 1 96.56 177 GLU A O 1
ATOM 1322 N N . ARG A 1 178 ? -20.062 -35.625 -13.492 1 96.38 178 ARG A N 1
ATOM 1323 C CA . ARG A 1 178 ? -19.094 -36.438 -14.203 1 96.38 178 ARG A CA 1
ATOM 1324 C C . ARG A 1 178 ? -19.328 -36.375 -15.711 1 96.38 178 ARG A C 1
ATOM 1326 O O . ARG A 1 178 ? -18.5 -36.844 -16.5 1 96.38 178 ARG A O 1
ATOM 1333 N N . LYS A 1 179 ? -20.453 -35.812 -16.141 1 96.62 179 LYS A N 1
ATOM 1334 C CA . LYS A 1 179 ? -20.719 -35.688 -17.562 1 96.62 179 LYS A CA 1
ATOM 1335 C C . LYS A 1 179 ? -19.578 -35 -18.297 1 96.62 179 LYS A C 1
ATOM 1337 O O . LYS A 1 179 ? -18.922 -35.594 -19.156 1 96.62 179 LYS A O 1
ATOM 1342 N N . ILE A 1 180 ? -19.312 -33.844 -17.844 1 96.88 180 ILE A N 1
ATOM 1343 C CA . ILE A 1 180 ? -18.203 -33.125 -18.469 1 96.88 180 ILE A CA 1
ATOM 1344 C C . ILE A 1 180 ? -17.547 -32.219 -17.453 1 96.88 180 ILE A C 1
ATOM 1346 O O . ILE A 1 180 ? -16.359 -31.875 -17.578 1 96.88 180 ILE A O 1
ATOM 1350 N N . GLY A 1 181 ? -18.25 -31.797 -16.406 1 97.38 181 GLY A N 1
ATOM 1351 C CA . GLY A 1 181 ? -17.844 -30.766 -15.469 1 97.38 181 GLY A CA 1
ATOM 1352 C C . GLY A 1 181 ? -16.641 -31.141 -14.641 1 97.38 181 GLY A C 1
ATOM 1353 O O . GLY A 1 181 ? -15.703 -30.344 -14.492 1 97.38 181 GLY A O 1
ATOM 1354 N N . SER A 1 182 ? -16.641 -32.344 -14.07 1 97.69 182 SER A N 1
ATOM 1355 C CA . SER A 1 182 ? -15.531 -32.781 -13.234 1 97.69 182 SER A CA 1
ATOM 1356 C C . SER A 1 182 ? -14.219 -32.781 -14.023 1 97.69 182 SER A C 1
ATOM 1358 O O . SER A 1 182 ? -13.188 -32.375 -13.516 1 97.69 182 SER A O 1
ATOM 1360 N N . TYR A 1 183 ? -14.32 -33.281 -15.219 1 97.75 183 TYR A N 1
ATOM 1361 C CA . TYR A 1 183 ? -13.141 -33.312 -16.062 1 97.75 183 TYR A CA 1
ATOM 1362 C C . TYR A 1 183 ? -12.648 -31.891 -16.391 1 97.75 183 TYR A C 1
ATOM 1364 O O . TYR A 1 183 ? -11.461 -31.609 -16.281 1 97.75 183 TYR A O 1
ATOM 1372 N N . LEU A 1 184 ? -13.516 -31 -16.688 1 97.62 184 LEU A N 1
ATOM 1373 C CA . LEU A 1 184 ? -13.141 -29.656 -17.109 1 97.62 184 LEU A CA 1
ATOM 1374 C C . LEU A 1 184 ? -12.609 -28.844 -15.938 1 97.62 184 LEU A C 1
ATOM 1376 O O . LEU A 1 184 ? -11.609 -28.125 -16.062 1 97.62 184 LEU A O 1
ATOM 1380 N N . LEU A 1 185 ? -13.273 -28.922 -14.875 1 97.5 185 LEU A N 1
ATOM 1381 C CA . LEU A 1 185 ? -12.836 -28.156 -13.711 1 97.5 185 LEU A CA 1
ATOM 1382 C C . LEU A 1 185 ? -11.5 -28.688 -13.188 1 97.5 185 LEU A C 1
ATOM 1384 O O . LEU A 1 185 ? -10.664 -27.906 -12.727 1 97.5 185 LEU A O 1
ATOM 1388 N N . PHE A 1 186 ? -11.344 -29.953 -13.234 1 96.94 186 PHE A N 1
ATOM 1389 C CA . PHE A 1 186 ? -10.062 -30.516 -12.82 1 96.94 186 PHE A CA 1
ATOM 1390 C C . PHE A 1 186 ? -8.953 -30.078 -13.766 1 96.94 186 PHE A C 1
ATOM 1392 O O . PHE A 1 186 ? -7.832 -29.812 -13.328 1 96.94 186 PHE A O 1
ATOM 1399 N N . THR A 1 187 ? -9.273 -30.047 -15.008 1 97.19 187 THR A N 1
ATOM 1400 C CA . THR A 1 187 ? -8.305 -29.594 -15.992 1 97.19 187 THR A CA 1
ATOM 1401 C C . THR A 1 187 ? -7.938 -28.125 -15.75 1 97.19 187 THR A C 1
ATOM 1403 O O . THR A 1 187 ? -6.766 -27.75 -15.82 1 97.19 187 THR A O 1
ATOM 1406 N N . ALA A 1 188 ? -8.961 -27.328 -15.508 1 96.69 188 ALA A N 1
ATOM 1407 C CA . ALA A 1 188 ? -8.727 -25.922 -15.227 1 96.69 188 ALA A CA 1
ATOM 1408 C C . ALA A 1 188 ? -7.801 -25.734 -14.031 1 96.69 188 ALA A C 1
ATOM 1410 O O . ALA A 1 188 ? -6.887 -24.906 -14.062 1 96.69 188 ALA A O 1
ATOM 1411 N N . PHE A 1 189 ? -8.008 -26.5 -13.094 1 96.25 189 PHE A N 1
ATOM 1412 C CA . PHE A 1 189 ? -7.203 -26.438 -11.883 1 96.25 189 PHE A CA 1
ATOM 1413 C C . PHE A 1 189 ? -5.785 -26.922 -12.148 1 96.25 189 PHE A C 1
ATOM 1415 O O . PHE A 1 189 ? -4.812 -26.234 -11.812 1 96.25 189 PHE A O 1
ATOM 1422 N N . GLN A 1 190 ? -5.633 -28.031 -12.797 1 96.81 190 GLN A N 1
ATOM 1423 C CA . GLN A 1 190 ? -4.352 -28.703 -12.953 1 96.81 190 GLN A CA 1
ATOM 1424 C C . GLN A 1 190 ? -3.465 -27.984 -13.961 1 96.81 190 GLN A C 1
ATOM 1426 O O . GLN A 1 190 ? -2.236 -28.047 -13.867 1 96.81 190 GLN A O 1
ATOM 1431 N N . THR A 1 191 ? -4.039 -27.328 -14.883 1 96.75 191 THR A N 1
ATOM 1432 C CA . THR A 1 191 ? -3.242 -26.609 -15.875 1 96.75 191 THR A CA 1
ATOM 1433 C C . THR A 1 191 ? -2.787 -25.266 -15.32 1 96.75 191 THR A C 1
ATOM 1435 O O . THR A 1 191 ? -1.903 -24.609 -15.883 1 96.75 191 THR A O 1
ATOM 1438 N N . ASN A 1 192 ? -3.346 -24.828 -14.211 1 95.81 192 ASN A N 1
ATOM 1439 C CA . ASN A 1 192 ? -2.977 -23.562 -13.586 1 95.81 192 ASN A CA 1
ATOM 1440 C C . ASN A 1 192 ? -1.521 -23.578 -13.133 1 95.81 192 ASN A C 1
ATOM 1442 O O . ASN A 1 192 ? -0.859 -22.531 -13.141 1 95.81 192 ASN A O 1
ATOM 1446 N N . TYR A 1 193 ? -1.004 -24.656 -12.773 1 94.5 193 TYR A N 1
ATOM 1447 C CA . TYR A 1 193 ? 0.265 -24.672 -12.055 1 94.5 193 TYR A CA 1
ATOM 1448 C C . TYR A 1 193 ? 1.44 -24.703 -13.023 1 94.5 193 TYR A C 1
ATOM 1450 O O . TYR A 1 193 ? 2.428 -24 -12.836 1 94.5 193 TYR A O 1
ATOM 1458 N N . PRO A 1 194 ? 1.313 -25.531 -14.117 1 96.81 194 PRO A N 1
ATOM 1459 C CA . PRO A 1 194 ? 2.354 -25.312 -15.125 1 96.81 194 PRO A CA 1
ATOM 1460 C C . PRO A 1 194 ? 2.307 -23.906 -15.727 1 96.81 194 PRO A C 1
ATOM 1462 O O . PRO A 1 194 ? 3.344 -23.359 -16.109 1 96.81 194 PRO A O 1
ATOM 1465 N N . VAL A 1 195 ? 1.141 -23.328 -15.797 1 96.69 195 VAL A N 1
ATOM 1466 C CA . VAL A 1 195 ? 1.021 -21.953 -16.266 1 96.69 195 VAL A CA 1
ATOM 1467 C C . VAL A 1 195 ? 1.684 -21.016 -15.273 1 96.69 195 VAL A C 1
ATOM 1469 O O . VAL A 1 195 ? 2.396 -20.078 -15.664 1 96.69 195 VAL A O 1
ATOM 1472 N N . GLY A 1 196 ? 1.469 -21.25 -14.023 1 95.75 196 GLY A N 1
ATOM 1473 C CA . GLY A 1 196 ? 2.141 -20.484 -12.984 1 95.75 196 GLY A CA 1
ATOM 1474 C C . GLY A 1 196 ? 3.652 -20.609 -13.047 1 95.75 196 GLY A C 1
ATOM 1475 O O . GLY A 1 196 ? 4.367 -19.656 -12.711 1 95.75 196 GLY A O 1
ATOM 1476 N N . ALA A 1 197 ? 4.125 -21.703 -13.484 1 96.5 197 ALA A N 1
ATOM 1477 C CA . ALA A 1 197 ? 5.559 -21.953 -13.602 1 96.5 197 ALA A CA 1
ATOM 1478 C C . ALA A 1 197 ? 6.121 -21.312 -14.867 1 96.5 197 ALA A C 1
ATOM 1480 O O . ALA A 1 197 ? 7.332 -21.109 -14.984 1 96.5 197 ALA A O 1
ATOM 1481 N N . ALA A 1 198 ? 5.301 -20.969 -15.781 1 97.38 198 ALA A N 1
ATOM 1482 C CA . ALA A 1 198 ? 5.723 -20.547 -17.125 1 97.38 198 ALA A CA 1
ATOM 1483 C C . ALA A 1 198 ? 6.293 -19.141 -17.094 1 97.38 198 ALA A C 1
ATOM 1485 O O . ALA A 1 198 ? 7.176 -18.812 -17.891 1 97.38 198 ALA A O 1
ATOM 1486 N N . PHE A 1 199 ? 5.727 -18.312 -16.203 1 96.5 199 PHE A N 1
ATOM 1487 C CA . PHE A 1 199 ? 6.125 -16.922 -16.156 1 96.5 199 PHE A CA 1
ATOM 1488 C C . PHE A 1 199 ? 6.531 -16.516 -14.75 1 96.5 199 PHE A C 1
ATOM 1490 O O . PHE A 1 199 ? 5.887 -16.906 -13.773 1 96.5 199 PHE A O 1
ATOM 1497 N N . MET A 1 200 ? 7.547 -15.719 -14.688 1 95.06 200 MET A N 1
ATOM 1498 C CA . MET A 1 200 ? 8.031 -15.25 -13.391 1 95.06 200 MET A CA 1
ATOM 1499 C C . MET A 1 200 ? 6.945 -14.477 -12.648 1 95.06 200 MET A C 1
ATOM 1501 O O . MET A 1 200 ? 6.824 -14.586 -11.43 1 95.06 200 MET A O 1
ATOM 1505 N N . THR A 1 201 ? 6.074 -13.75 -13.391 1 94.5 201 THR A N 1
ATOM 1506 C CA . THR A 1 201 ? 5.07 -12.875 -12.789 1 94.5 201 THR A CA 1
ATOM 1507 C C . THR A 1 201 ? 3.738 -13.609 -12.641 1 94.5 201 THR A C 1
ATOM 1509 O O . THR A 1 201 ? 2.732 -13 -12.273 1 94.5 201 THR A O 1
ATOM 1512 N N . ALA A 1 202 ? 3.703 -14.898 -12.922 1 95.5 202 ALA A N 1
ATOM 1513 C CA . ALA A 1 202 ? 2.43 -15.609 -12.891 1 95.5 202 ALA A CA 1
ATOM 1514 C C . ALA A 1 202 ? 2.119 -16.125 -11.492 1 95.5 202 ALA A C 1
ATOM 1516 O O . ALA A 1 202 ? 0.988 -16.531 -11.203 1 95.5 202 ALA A O 1
ATOM 1517 N N . MET A 1 203 ? 3.129 -16.031 -10.664 1 92.75 203 MET A N 1
ATOM 1518 C CA . MET A 1 203 ? 2.996 -16.438 -9.273 1 92.75 203 MET A CA 1
ATOM 1519 C C . MET A 1 203 ? 3.945 -15.641 -8.383 1 92.75 203 MET A C 1
ATOM 1521 O O . MET A 1 203 ? 5.129 -15.5 -8.695 1 92.75 203 MET A O 1
ATOM 1525 N N . ALA A 1 204 ? 3.463 -15.156 -7.316 1 90.44 204 ALA A N 1
ATOM 1526 C CA . ALA A 1 204 ? 4.258 -14.328 -6.41 1 90.44 204 ALA A CA 1
ATOM 1527 C C . ALA A 1 204 ? 5.488 -15.078 -5.914 1 90.44 204 ALA A C 1
ATOM 1529 O O . ALA A 1 204 ? 6.57 -14.5 -5.785 1 90.44 204 ALA A O 1
ATOM 1530 N N . GLY A 1 205 ? 5.367 -16.312 -5.68 1 92.94 205 GLY A N 1
ATOM 1531 C CA . GLY A 1 205 ? 6.473 -17.125 -5.211 1 92.94 205 GLY A CA 1
ATOM 1532 C C . GLY A 1 205 ? 7.641 -17.172 -6.18 1 92.94 205 GLY A C 1
ATOM 1533 O O . GLY A 1 205 ? 8.789 -17.297 -5.766 1 92.94 205 GLY A O 1
ATOM 1534 N N . ASN A 1 206 ? 7.348 -17.047 -7.469 1 95.88 206 ASN A N 1
ATOM 1535 C CA . ASN A 1 206 ? 8.414 -17.047 -8.469 1 95.88 206 ASN A CA 1
ATOM 1536 C C . ASN A 1 206 ? 9.32 -15.82 -8.32 1 95.88 206 ASN A C 1
ATOM 1538 O O . ASN A 1 206 ? 10.539 -15.938 -8.383 1 95.88 206 ASN A O 1
ATOM 1542 N N . THR A 1 207 ? 8.68 -14.719 -8.133 1 94.56 207 THR A N 1
ATOM 1543 C CA . THR A 1 207 ? 9.445 -13.492 -7.984 1 94.56 207 THR A CA 1
ATOM 1544 C C . THR A 1 207 ? 10.203 -13.484 -6.656 1 94.56 207 THR A C 1
ATOM 1546 O O . THR A 1 207 ? 11.312 -12.953 -6.57 1 94.56 207 THR A O 1
ATOM 1549 N N . LEU A 1 208 ? 9.578 -14.039 -5.688 1 94.31 208 LEU A N 1
ATOM 1550 C CA . LEU A 1 208 ? 10.258 -14.203 -4.402 1 94.31 208 LEU A CA 1
ATOM 1551 C C . LEU A 1 208 ? 11.5 -15.078 -4.555 1 94.31 208 LEU A C 1
ATOM 1553 O O . LEU A 1 208 ? 12.57 -14.727 -4.051 1 94.31 208 LEU A O 1
ATOM 1557 N N . ALA A 1 209 ? 11.375 -16.156 -5.25 1 96.44 209 ALA A N 1
ATOM 1558 C CA . ALA A 1 209 ? 12.492 -17.062 -5.508 1 96.44 209 ALA A CA 1
ATOM 1559 C C . ALA A 1 209 ? 13.609 -16.344 -6.273 1 96.44 209 ALA A C 1
ATOM 1561 O O . ALA A 1 209 ? 14.789 -16.484 -5.938 1 96.44 209 ALA A O 1
ATOM 1562 N N . ALA A 1 210 ? 13.195 -15.609 -7.254 1 96 210 ALA A N 1
ATOM 1563 C CA . ALA A 1 210 ? 14.172 -14.867 -8.055 1 96 210 ALA A CA 1
ATOM 1564 C C . ALA A 1 210 ? 14.945 -13.875 -7.191 1 96 210 ALA A C 1
ATOM 1566 O O . ALA A 1 210 ? 16.156 -13.703 -7.359 1 96 210 ALA A O 1
ATOM 1567 N N . SER A 1 211 ? 14.266 -13.266 -6.324 1 94.69 211 SER A N 1
ATOM 1568 C CA . SER A 1 211 ? 14.914 -12.312 -5.426 1 94.69 211 SER A CA 1
ATOM 1569 C C . SER A 1 211 ? 15.875 -13.016 -4.48 1 94.69 211 SER A C 1
ATOM 1571 O O . SER A 1 211 ? 16.984 -12.539 -4.254 1 94.69 211 SER A O 1
ATOM 1573 N N . MET A 1 212 ? 15.516 -14.109 -3.926 1 94.81 212 MET A N 1
ATOM 1574 C CA . MET A 1 212 ? 16.375 -14.875 -3.033 1 94.81 212 MET A CA 1
ATOM 1575 C C . MET A 1 212 ? 17.578 -15.422 -3.783 1 94.81 212 MET A C 1
ATOM 1577 O O . MET A 1 212 ? 18.688 -15.484 -3.232 1 94.81 212 MET A O 1
ATOM 1581 N N . ALA A 1 213 ? 17.344 -15.828 -4.984 1 97.06 213 ALA A N 1
ATOM 1582 C CA . ALA A 1 213 ? 18.453 -16.297 -5.816 1 97.06 213 ALA A CA 1
ATOM 1583 C C . ALA A 1 213 ? 19.484 -15.188 -6.035 1 97.06 213 ALA A C 1
ATOM 1585 O O . ALA A 1 213 ? 20.688 -15.445 -6 1 97.06 213 ALA A O 1
ATOM 1586 N N . ALA A 1 214 ? 18.969 -14.023 -6.254 1 95 214 ALA A N 1
ATOM 1587 C CA . ALA A 1 214 ? 19.859 -12.883 -6.453 1 95 214 ALA A CA 1
ATOM 1588 C C . ALA A 1 214 ? 20.734 -12.648 -5.227 1 95 214 ALA A C 1
ATOM 1590 O O . ALA A 1 214 ? 21.906 -12.312 -5.355 1 95 214 ALA A O 1
ATOM 1591 N N . ASP A 1 215 ? 20.172 -12.82 -4.109 1 92.38 215 ASP A N 1
ATOM 1592 C CA . ASP A 1 215 ? 20.906 -12.656 -2.859 1 92.38 215 ASP A CA 1
ATOM 1593 C C . ASP A 1 215 ? 22.016 -13.703 -2.732 1 92.38 215 ASP A C 1
ATOM 1595 O O . ASP A 1 215 ? 23 -13.492 -2.018 1 92.38 215 ASP A O 1
ATOM 1599 N N . LEU A 1 216 ? 21.828 -14.781 -3.4 1 93.31 216 LEU A N 1
ATOM 1600 C CA . LEU A 1 216 ? 22.812 -15.859 -3.365 1 93.31 216 LEU A CA 1
ATOM 1601 C C . LEU A 1 216 ? 23.734 -15.797 -4.574 1 93.31 216 LEU A C 1
ATOM 1603 O O . LEU A 1 216 ? 24.484 -16.734 -4.84 1 93.31 216 LEU A O 1
ATOM 1607 N N . GLY A 1 217 ? 23.562 -14.719 -5.352 1 94.62 217 GLY A N 1
ATOM 1608 C CA . GLY A 1 217 ? 24.484 -14.453 -6.441 1 94.62 217 GLY A CA 1
ATOM 1609 C C . GLY A 1 217 ? 23.984 -14.977 -7.781 1 94.62 217 GLY A C 1
ATOM 1610 O O . GLY A 1 217 ? 24.734 -14.977 -8.766 1 94.62 217 GLY A O 1
ATOM 1611 N N . VAL A 1 218 ? 22.75 -15.453 -7.867 1 96.81 218 VAL A N 1
ATOM 1612 C CA . VAL A 1 218 ? 22.188 -15.969 -9.109 1 96.81 218 VAL A CA 1
ATOM 1613 C C . VAL A 1 218 ? 21.141 -15 -9.648 1 96.81 218 VAL A C 1
ATOM 1615 O O . VAL A 1 218 ? 20.062 -14.852 -9.07 1 96.81 218 VAL A O 1
ATOM 1618 N N . GLN A 1 219 ? 21.406 -14.414 -10.789 1 94.31 219 GLN A N 1
ATOM 1619 C CA . GLN A 1 219 ? 20.5 -13.438 -11.375 1 94.31 219 GLN A CA 1
ATOM 1620 C C . GLN A 1 219 ? 19.578 -14.094 -12.406 1 94.31 219 GLN A C 1
ATOM 1622 O O . GLN A 1 219 ? 20.047 -14.742 -13.336 1 94.31 219 GLN A O 1
ATOM 1627 N N . ILE A 1 220 ? 18.344 -13.992 -12.188 1 95 220 ILE A N 1
ATOM 1628 C CA . ILE A 1 220 ? 17.328 -14.492 -13.102 1 95 220 ILE A CA 1
ATOM 1629 C C . ILE A 1 220 ? 16.516 -13.32 -13.664 1 95 220 ILE A C 1
ATOM 1631 O O . ILE A 1 220 ? 15.984 -12.516 -12.906 1 95 220 ILE A O 1
ATOM 1635 N N . THR A 1 221 ? 16.422 -13.195 -14.961 1 93.31 221 THR A N 1
ATOM 1636 C CA . THR A 1 221 ? 15.594 -12.18 -15.609 1 93.31 221 THR A CA 1
ATOM 1637 C C . THR A 1 221 ? 14.242 -12.75 -16.016 1 93.31 221 THR A C 1
ATOM 1639 O O . THR A 1 221 ? 14.062 -13.969 -16.031 1 93.31 221 THR A O 1
ATOM 1642 N N . TRP A 1 222 ? 13.367 -11.867 -16.266 1 94.06 222 TRP A N 1
ATOM 1643 C CA . TRP A 1 222 ? 12.055 -12.312 -16.734 1 94.06 222 TRP A CA 1
ATOM 1644 C C . TRP A 1 222 ? 12.172 -13.148 -18 1 94.06 222 TRP A C 1
ATOM 1646 O O . TRP A 1 222 ? 11.562 -14.219 -18.109 1 94.06 222 TRP A O 1
ATOM 1656 N N . LEU A 1 223 ? 12.969 -12.664 -18.922 1 94.44 223 LEU A N 1
ATOM 1657 C CA . LEU A 1 223 ? 13.125 -13.352 -20.203 1 94.44 223 LEU A CA 1
ATOM 1658 C C . LEU A 1 223 ? 13.781 -14.719 -20.016 1 94.44 223 LEU A C 1
ATOM 1660 O O . LEU A 1 223 ? 13.367 -15.703 -20.625 1 94.44 223 LEU A O 1
ATOM 1664 N N . SER A 1 224 ? 14.852 -14.766 -19.234 1 95.25 224 SER A N 1
ATOM 1665 C CA . SER A 1 224 ? 15.523 -16.047 -19.031 1 95.25 224 SER A CA 1
ATOM 1666 C C . SER A 1 224 ? 14.586 -17.078 -18.422 1 95.25 224 SER A C 1
ATOM 1668 O O . SER A 1 224 ? 14.617 -18.25 -18.797 1 95.25 224 SER A O 1
ATOM 1670 N N . TRP A 1 225 ? 13.773 -16.641 -17.484 1 96.69 225 TRP A N 1
ATOM 1671 C CA . TRP A 1 225 ? 12.766 -17.516 -16.891 1 96.69 225 TRP A CA 1
ATOM 1672 C C . TRP A 1 225 ? 11.789 -18.016 -17.953 1 96.69 225 TRP A C 1
ATOM 1674 O O . TRP A 1 225 ? 11.516 -19.219 -18.047 1 96.69 225 TRP A O 1
ATOM 1684 N N . PHE A 1 226 ? 11.32 -17.094 -18.734 1 96.75 226 PHE A N 1
ATOM 1685 C CA . PHE A 1 226 ? 10.336 -17.406 -19.766 1 96.75 226 PHE A CA 1
ATOM 1686 C C . PHE A 1 226 ? 10.883 -18.422 -20.766 1 96.75 226 PHE A C 1
ATOM 1688 O O . PHE A 1 226 ? 10.211 -19.391 -21.094 1 96.75 226 PHE A O 1
ATOM 1695 N N . ILE A 1 227 ? 12.07 -18.203 -21.188 1 97.12 227 ILE A N 1
ATOM 1696 C CA . ILE A 1 227 ? 12.68 -19.094 -22.172 1 97.12 227 ILE A CA 1
ATOM 1697 C C . ILE A 1 227 ? 12.875 -20.484 -21.562 1 97.12 227 ILE A C 1
ATOM 1699 O O . ILE A 1 227 ? 12.594 -21.484 -22.203 1 97.12 227 ILE A O 1
ATOM 1703 N N . ALA A 1 228 ? 13.328 -20.531 -20.359 1 97.69 228 ALA A N 1
ATOM 1704 C CA . ALA A 1 228 ? 13.586 -21.812 -19.688 1 97.69 228 ALA A CA 1
ATOM 1705 C C . ALA A 1 228 ? 12.297 -22.609 -19.531 1 97.69 228 ALA A C 1
ATOM 1707 O O . ALA A 1 228 ? 12.305 -23.844 -19.656 1 97.69 228 ALA A O 1
ATOM 1708 N N . ALA A 1 229 ? 11.188 -21.938 -19.25 1 98.06 229 ALA A N 1
ATOM 1709 C CA . ALA A 1 229 ? 9.938 -22.625 -18.938 1 98.06 229 ALA A CA 1
ATOM 1710 C C . ALA A 1 229 ? 9.102 -22.828 -20.203 1 98.06 229 ALA A C 1
ATOM 1712 O O . ALA A 1 229 ? 8.125 -23.578 -20.188 1 98.06 229 ALA A O 1
ATOM 1713 N N . LEU A 1 230 ? 9.453 -22.219 -21.297 1 98 230 LEU A N 1
ATOM 1714 C CA . LEU A 1 230 ? 8.617 -22.078 -22.484 1 98 230 LEU A CA 1
ATOM 1715 C C . LEU A 1 230 ? 8.172 -23.453 -23 1 98 230 LEU A C 1
ATOM 1717 O O . LEU A 1 230 ? 6.973 -23.75 -23.016 1 98 230 LEU A O 1
ATOM 1721 N N . VAL A 1 231 ? 9.078 -24.312 -23.312 1 98.5 231 VAL A N 1
ATOM 1722 C CA . VAL A 1 231 ? 8.766 -25.578 -23.969 1 98.5 231 VAL A CA 1
ATOM 1723 C C . VAL A 1 231 ? 8.117 -26.531 -22.969 1 98.5 231 VAL A C 1
ATOM 1725 O O . VAL A 1 231 ? 7.039 -27.078 -23.234 1 98.5 231 VAL A O 1
ATOM 1728 N N . PRO A 1 232 ? 8.68 -26.688 -21.797 1 98.5 232 PRO A N 1
ATOM 1729 C CA . PRO A 1 232 ? 8.055 -27.641 -20.891 1 98.5 232 PRO A CA 1
ATOM 1730 C C . PRO A 1 232 ? 6.664 -27.188 -20.438 1 98.5 232 PRO A C 1
ATOM 1732 O O . PRO A 1 232 ? 5.781 -28.016 -20.219 1 98.5 232 PRO A O 1
ATOM 1735 N N . ALA A 1 233 ? 6.48 -25.922 -20.219 1 98.31 233 ALA A N 1
ATOM 1736 C CA . ALA A 1 233 ? 5.164 -25.422 -19.812 1 98.31 233 ALA A CA 1
ATOM 1737 C C . ALA A 1 233 ? 4.121 -25.688 -20.891 1 98.31 233 ALA A C 1
ATOM 1739 O O . ALA A 1 233 ? 3.004 -26.109 -20.594 1 98.31 233 ALA A O 1
ATOM 1740 N N . LEU A 1 234 ? 4.48 -25.438 -22.109 1 98.25 234 LEU A N 1
ATOM 1741 C CA . LEU A 1 234 ? 3.559 -25.672 -23.219 1 98.25 234 LEU A CA 1
ATOM 1742 C C . LEU A 1 234 ? 3.236 -27.156 -23.344 1 98.25 234 LEU A C 1
ATOM 1744 O O . LEU A 1 234 ? 2.082 -27.531 -23.562 1 98.25 234 LEU A O 1
ATOM 1748 N N . VAL A 1 235 ? 4.238 -27.953 -23.219 1 98.56 235 VAL A N 1
ATOM 1749 C CA . VAL A 1 235 ? 4.023 -29.406 -23.281 1 98.56 235 VAL A CA 1
ATOM 1750 C C . VAL A 1 235 ? 3.133 -29.828 -22.109 1 98.56 235 VAL A C 1
ATOM 1752 O O . VAL A 1 235 ? 2.291 -30.719 -22.266 1 98.56 235 VAL A O 1
ATOM 1755 N N . SER A 1 236 ? 3.311 -29.25 -21 1 98.12 236 SER A N 1
ATOM 1756 C CA . SER A 1 236 ? 2.482 -29.562 -19.844 1 98.12 236 SER A CA 1
ATOM 1757 C C . SER A 1 236 ? 1.025 -29.188 -20.078 1 98.12 236 SER A C 1
ATOM 1759 O O . SER A 1 236 ? 0.114 -29.938 -19.75 1 98.12 236 SER A O 1
ATOM 1761 N N . ILE A 1 237 ? 0.791 -28 -20.609 1 97.06 237 ILE A N 1
ATOM 1762 C CA . ILE A 1 237 ? -0.56 -27.516 -20.844 1 97.06 237 ILE A CA 1
ATOM 1763 C C . ILE A 1 237 ? -1.274 -28.422 -21.844 1 97.06 237 ILE A C 1
ATOM 1765 O O . ILE A 1 237 ? -2.492 -28.609 -21.766 1 97.06 237 ILE A O 1
ATOM 1769 N N . CYS A 1 238 ? -0.506 -29.109 -22.688 1 97.81 238 CYS A N 1
ATOM 1770 C CA . CYS A 1 238 ? -1.076 -30.031 -23.672 1 97.81 238 CYS A CA 1
ATOM 1771 C C . CYS A 1 238 ? -1.198 -31.438 -23.078 1 97.81 238 CYS A C 1
ATOM 1773 O O . CYS A 1 238 ? -2.189 -32.125 -23.328 1 97.81 238 CYS A O 1
ATOM 1775 N N . SER A 1 239 ? -0.288 -31.844 -22.281 1 98.31 239 SER A N 1
ATOM 1776 C CA . SER A 1 239 ? -0.235 -33.219 -21.797 1 98.31 239 SER A CA 1
ATOM 1777 C C . SER A 1 239 ? -1.164 -33.438 -20.609 1 98.31 239 SER A C 1
ATOM 1779 O O . SER A 1 239 ? -1.712 -34.531 -20.438 1 98.31 239 SER A O 1
ATOM 1781 N N . VAL A 1 240 ? -1.367 -32.406 -19.797 1 97.94 240 VAL A N 1
ATOM 1782 C CA . VAL A 1 240 ? -2.148 -32.562 -18.562 1 97.94 240 VAL A CA 1
ATOM 1783 C C . VAL A 1 240 ? -3.605 -32.875 -18.922 1 97.94 240 VAL A C 1
ATOM 1785 O O . VAL A 1 240 ? -4.191 -33.812 -18.406 1 97.94 240 VAL A O 1
ATOM 1788 N N . PRO A 1 241 ? -4.234 -32.062 -19.812 1 97.81 241 PRO A N 1
ATOM 1789 C CA . PRO A 1 241 ? -5.602 -32.438 -20.203 1 97.81 241 PRO A CA 1
ATOM 1790 C C . PRO A 1 241 ? -5.695 -33.812 -20.812 1 97.81 241 PRO A C 1
ATOM 1792 O O . PRO A 1 241 ? -6.66 -34.531 -20.562 1 97.81 241 PRO A O 1
ATOM 1795 N N . LEU A 1 242 ? -4.699 -34.219 -21.609 1 97.94 242 LEU A N 1
ATOM 1796 C CA . LEU A 1 242 ? -4.676 -35.562 -22.203 1 97.94 242 LEU A CA 1
ATOM 1797 C C . LEU A 1 242 ? -4.582 -36.625 -21.125 1 97.94 242 LEU A C 1
ATOM 1799 O O . LEU A 1 242 ? -5.27 -37.656 -21.203 1 97.94 242 LEU A O 1
ATOM 1803 N N . ALA A 1 243 ? -3.721 -36.438 -20.203 1 98.19 243 ALA A N 1
ATOM 1804 C CA . ALA A 1 243 ? -3.566 -37.375 -19.094 1 98.19 243 ALA A CA 1
ATOM 1805 C C . ALA A 1 243 ? -4.852 -37.469 -18.281 1 98.19 243 ALA A C 1
ATOM 1807 O O . ALA A 1 243 ? -5.262 -38.562 -17.906 1 98.19 243 ALA A O 1
ATO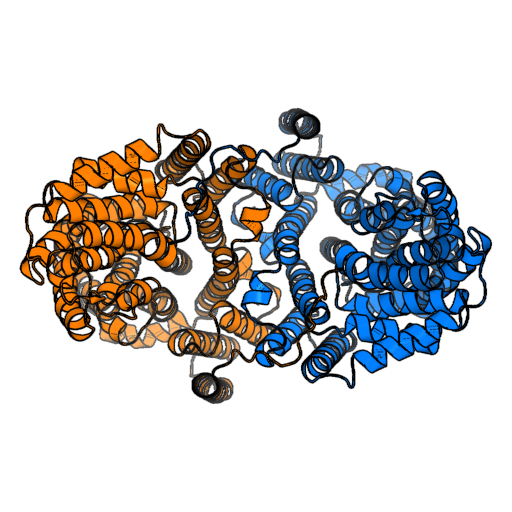M 1808 N N . LEU A 1 244 ? -5.473 -36.344 -18 1 98 244 LEU A N 1
ATOM 1809 C CA . LEU A 1 244 ? -6.711 -36.344 -17.234 1 98 244 LEU A CA 1
ATOM 1810 C C . LEU A 1 244 ? -7.832 -37.031 -18.016 1 98 244 LEU A C 1
ATOM 1812 O O . LEU A 1 244 ? -8.727 -37.656 -17.406 1 98 244 LEU A O 1
ATOM 1816 N N . TYR A 1 245 ? -7.762 -36.906 -19.312 1 97.06 245 TYR A N 1
ATOM 1817 C CA . TYR A 1 245 ? -8.734 -37.594 -20.172 1 97.06 245 TYR A CA 1
ATOM 1818 C C . TYR A 1 245 ? -8.68 -39.094 -19.969 1 97.06 245 TYR A C 1
ATOM 1820 O O . TYR A 1 245 ? -9.664 -39.812 -20.203 1 97.06 245 TYR A O 1
ATOM 1828 N N . VAL A 1 246 ? -7.531 -39.562 -19.484 1 96.44 246 VAL A N 1
ATOM 1829 C CA . VAL A 1 246 ? -7.336 -40.969 -19.219 1 96.44 246 VAL A CA 1
ATOM 1830 C C . VAL A 1 246 ? -7.57 -41.281 -17.75 1 96.44 246 VAL A C 1
ATOM 1832 O O . VAL A 1 246 ? -8.281 -42.219 -17.391 1 96.44 246 VAL A O 1
ATOM 1835 N N . PHE A 1 247 ? -7.043 -40.438 -16.844 1 97.12 247 PHE A N 1
ATOM 1836 C CA . PHE A 1 247 ? -7.094 -40.656 -15.406 1 97.12 247 PHE A CA 1
ATOM 1837 C C . PHE A 1 247 ? -8.484 -40.375 -14.859 1 97.12 247 PHE A C 1
ATOM 1839 O O . PHE A 1 247 ? -8.898 -40.969 -13.852 1 97.12 247 PHE A O 1
ATOM 1846 N N . TYR A 1 248 ? -9.188 -39.469 -15.43 1 97.12 248 TYR A N 1
ATOM 1847 C CA . TYR A 1 248 ? -10.469 -38.969 -14.961 1 97.12 248 TYR A CA 1
ATOM 1848 C C . TYR A 1 248 ? -11.359 -38.562 -16.141 1 97.12 248 TYR A C 1
ATOM 1850 O O . TYR A 1 248 ? -11.703 -37.375 -16.281 1 97.12 248 TYR A O 1
ATOM 1858 N N . PRO A 1 249 ? -11.781 -39.5 -16.938 1 96.56 249 PRO A N 1
ATOM 1859 C CA . PRO A 1 249 ? -12.438 -39.25 -18.219 1 96.56 249 PRO A CA 1
ATOM 1860 C C . PRO A 1 249 ? -13.836 -38.656 -18.062 1 96.56 249 PRO A C 1
ATOM 1862 O O . PRO A 1 249 ? -14.57 -39.062 -17.141 1 96.56 249 PRO A O 1
ATOM 1865 N N . PRO A 1 250 ? -14.125 -37.719 -18.953 1 96.94 250 PRO A N 1
ATOM 1866 C CA . PRO A 1 250 ? -15.516 -37.25 -19.031 1 96.94 250 PRO A CA 1
ATOM 1867 C C . PRO A 1 250 ? -16.453 -38.25 -19.688 1 96.94 250 PRO A C 1
ATOM 1869 O O . PRO A 1 250 ? -16 -39.094 -20.469 1 96.94 250 PRO A O 1
ATOM 1872 N N . GLU A 1 251 ? -17.703 -38.125 -19.359 1 97.25 251 GLU A N 1
ATOM 1873 C CA . GLU A 1 251 ? -18.703 -38.969 -20.016 1 97.25 251 GLU A CA 1
ATOM 1874 C C . GLU A 1 251 ? -18.984 -38.469 -21.438 1 97.25 251 GLU A C 1
ATOM 1876 O O . GLU A 1 251 ? -19.094 -39.281 -22.375 1 97.25 251 GLU A O 1
ATOM 1881 N N . ILE A 1 252 ? -19.094 -37.219 -21.5 1 95.88 252 ILE A N 1
ATOM 1882 C CA . ILE A 1 252 ? -19.359 -36.594 -22.797 1 95.88 252 ILE A CA 1
ATOM 1883 C C . ILE A 1 252 ? -18.031 -36.281 -23.484 1 95.88 252 ILE A C 1
ATOM 1885 O O . ILE A 1 252 ? -17.188 -35.594 -22.922 1 95.88 252 ILE A O 1
ATOM 1889 N N . LYS A 1 253 ? -17.875 -36.656 -24.734 1 95.56 253 LYS A N 1
ATOM 1890 C CA . LYS A 1 253 ? -16.578 -36.531 -25.391 1 95.56 253 LYS A CA 1
ATOM 1891 C C . LYS A 1 253 ? -16.656 -35.5 -26.531 1 95.56 253 LYS A C 1
ATOM 1893 O O . LYS A 1 253 ? -15.625 -35.062 -27.047 1 95.56 253 LYS A O 1
ATOM 1898 N N . LYS A 1 254 ? -17.859 -35.188 -26.953 1 94.62 254 LYS A N 1
ATOM 1899 C CA . LYS A 1 254 ? -18.094 -34.125 -27.938 1 94.62 254 LYS A CA 1
ATOM 1900 C C . LYS A 1 254 ? -18.859 -32.938 -27.312 1 94.62 254 LYS A C 1
ATOM 1902 O O . LYS A 1 254 ? -19.766 -33.156 -26.5 1 94.62 254 LYS A O 1
ATOM 1907 N N . SER A 1 255 ? -18.391 -31.797 -27.672 1 92.31 255 SER A N 1
ATOM 1908 C CA . SER A 1 255 ? -18.969 -30.641 -26.984 1 92.31 255 SER A CA 1
ATOM 1909 C C . SER A 1 255 ? -19.344 -29.547 -27.969 1 92.31 255 SER A C 1
ATOM 1911 O O . SER A 1 255 ? -18.969 -28.375 -27.797 1 92.31 255 SER A O 1
ATOM 1913 N N . PRO A 1 256 ? -20.109 -29.828 -28.922 1 92.44 256 PRO A N 1
ATOM 1914 C CA . PRO A 1 256 ? -20.469 -28.781 -29.875 1 92.44 256 PRO A CA 1
ATOM 1915 C C . PRO A 1 256 ? -21.281 -27.656 -29.234 1 92.44 256 PRO A C 1
ATOM 1917 O O . PRO A 1 256 ? -21.188 -26.5 -29.688 1 92.44 256 PRO A O 1
ATOM 1920 N N . GLU A 1 257 ? -21.938 -27.875 -28.219 1 92.12 257 GLU A N 1
ATOM 1921 C CA . GLU A 1 257 ? -22.75 -26.875 -27.531 1 92.12 257 GLU A CA 1
ATOM 1922 C C . GLU A 1 257 ? -21.875 -25.812 -26.891 1 92.12 257 GLU A C 1
ATOM 1924 O O . GLU A 1 257 ? -22.266 -24.641 -26.781 1 92.12 257 GLU A O 1
ATOM 1929 N N . ALA A 1 258 ? -20.734 -26.297 -26.484 1 93.06 258 ALA A N 1
ATOM 1930 C CA . ALA A 1 258 ? -19.812 -25.344 -25.875 1 93.06 258 ALA A CA 1
ATOM 1931 C C . ALA A 1 258 ? -19.344 -24.297 -26.891 1 93.06 258 ALA A C 1
ATOM 1933 O O . ALA A 1 258 ? -19.234 -23.125 -26.562 1 93.06 258 ALA A O 1
ATOM 1934 N N . ARG A 1 259 ? -19.078 -24.75 -28.016 1 94 259 ARG A N 1
ATOM 1935 C CA . ARG A 1 259 ? -18.688 -23.828 -29.078 1 94 259 ARG A CA 1
ATOM 1936 C C . ARG A 1 259 ? -19.812 -22.859 -29.422 1 94 259 ARG A C 1
ATOM 1938 O O . ARG A 1 259 ? -19.562 -21.656 -29.609 1 94 259 ARG A O 1
ATOM 1945 N N . GLU A 1 260 ? -20.953 -23.359 -29.438 1 94.5 260 GLU A N 1
ATOM 1946 C CA . GLU A 1 260 ? -22.109 -22.516 -29.734 1 94.5 260 GLU A CA 1
ATOM 1947 C C . GLU A 1 260 ? -22.359 -21.5 -28.625 1 94.5 260 GLU A C 1
ATOM 1949 O O . GLU A 1 260 ? -22.703 -20.359 -28.891 1 94.5 260 GLU A O 1
ATOM 1954 N N . MET A 1 261 ? -22.219 -21.969 -27.531 1 93.81 261 MET A N 1
ATOM 1955 C CA . MET A 1 261 ? -22.375 -21.078 -26.375 1 93.81 261 MET A CA 1
ATOM 1956 C C . MET A 1 261 ? -21.359 -19.938 -26.438 1 93.81 261 MET A C 1
ATOM 1958 O O . MET A 1 261 ? -21.703 -18.781 -26.219 1 93.81 261 MET A O 1
ATOM 1962 N N . ALA A 1 262 ? -20.156 -20.297 -26.703 1 95.56 262 ALA A N 1
ATOM 1963 C CA . ALA A 1 262 ? -19.094 -19.297 -26.797 1 95.56 262 ALA A CA 1
ATOM 1964 C C . ALA A 1 262 ? -19.391 -18.297 -27.922 1 95.56 262 ALA A C 1
ATOM 1966 O O . ALA A 1 262 ? -19.156 -17.094 -27.766 1 95.56 262 ALA A O 1
ATOM 1967 N N . ARG A 1 263 ? -19.844 -18.797 -28.953 1 95.81 263 ARG A N 1
ATOM 1968 C CA . ARG A 1 263 ? -20.219 -17.938 -30.078 1 95.81 263 ARG A CA 1
ATOM 1969 C C . ARG A 1 263 ? -21.328 -16.969 -29.672 1 95.81 263 ARG A C 1
ATOM 1971 O O . ARG A 1 263 ? -21.25 -15.773 -29.984 1 95.81 263 ARG A O 1
ATOM 1978 N N . GLN A 1 264 ? -22.266 -17.438 -28.953 1 95.75 264 GLN A N 1
ATOM 1979 C CA . GLN A 1 264 ? -23.375 -16.609 -28.5 1 95.75 264 GLN A CA 1
ATOM 1980 C C . GLN A 1 264 ? -22.891 -15.547 -27.5 1 95.75 264 GLN A C 1
ATOM 1982 O O . GLN A 1 264 ? -23.297 -14.383 -27.578 1 95.75 264 GLN A O 1
ATOM 1987 N N . LYS A 1 265 ? -22.125 -16.031 -26.625 1 94.38 265 LYS A N 1
ATOM 1988 C CA . LYS A 1 265 ? -21.625 -15.102 -25.625 1 94.38 265 LYS A CA 1
ATOM 1989 C C . LYS A 1 265 ? -20.766 -14.008 -26.266 1 94.38 265 LYS A C 1
ATOM 1991 O O . LYS A 1 265 ? -20.859 -12.844 -25.875 1 94.38 265 LYS A O 1
ATOM 1996 N N . LEU A 1 266 ? -19.922 -14.359 -27.203 1 95.75 266 LEU A N 1
ATOM 1997 C CA . LEU A 1 266 ? -19.094 -13.391 -27.906 1 95.75 266 LEU A CA 1
ATOM 1998 C C . LEU A 1 266 ? -19.953 -12.414 -28.703 1 95.75 266 LEU A C 1
ATOM 2000 O O . LEU A 1 266 ? -19.641 -11.227 -28.781 1 95.75 266 LEU A O 1
ATOM 2004 N N . ALA A 1 267 ? -21 -12.945 -29.219 1 96.06 267 ALA A N 1
ATOM 2005 C CA . ALA A 1 267 ? -21.922 -12.094 -29.938 1 96.06 267 ALA A CA 1
ATOM 2006 C C . ALA A 1 267 ? -22.609 -11.102 -29 1 96.06 267 ALA A C 1
ATOM 2008 O O . ALA A 1 267 ? -22.828 -9.945 -29.359 1 96.06 267 ALA A O 1
ATOM 2009 N N . GLU A 1 268 ? -22.906 -11.609 -27.891 1 94.44 268 GLU A N 1
ATOM 2010 C CA . GLU A 1 268 ? -23.531 -10.75 -26.875 1 94.44 268 GLU A CA 1
ATOM 2011 C C . GLU A 1 268 ? -22.562 -9.648 -26.422 1 94.44 268 GLU A C 1
ATOM 2013 O O . GLU A 1 268 ? -23 -8.523 -26.156 1 94.44 268 GLU A O 1
ATOM 2018 N N . MET A 1 269 ? -21.375 -9.977 -26.359 1 92.94 269 MET A N 1
ATOM 2019 C CA . MET A 1 269 ? -20.344 -9.016 -25.953 1 92.94 269 MET A CA 1
ATOM 2020 C C . MET A 1 269 ? -20.141 -7.961 -27.031 1 92.94 269 MET A C 1
ATOM 2022 O O . MET A 1 269 ? -19.734 -6.836 -26.734 1 92.94 269 MET A O 1
ATOM 2026 N N . GLY A 1 270 ? -20.406 -8.289 -28.25 1 94.25 270 GLY A N 1
ATOM 2027 C CA . GLY A 1 270 ? -20.203 -7.359 -29.344 1 94.25 270 GLY A CA 1
ATOM 2028 C C . GLY A 1 270 ? -18.75 -7.184 -29.734 1 94.25 270 GLY A C 1
ATOM 2029 O O . GLY A 1 270 ? -17.891 -7.957 -29.312 1 94.25 270 GLY A O 1
ATOM 2030 N N . PRO A 1 271 ? -18.531 -6.23 -30.578 1 95.25 271 PRO A N 1
ATOM 2031 C CA . PRO A 1 271 ? -17.141 -5.969 -30.938 1 95.25 271 PRO A CA 1
ATOM 2032 C C . PRO A 1 271 ? -16.297 -5.5 -29.766 1 95.25 271 PRO A C 1
ATOM 2034 O O . PRO A 1 271 ? -16.828 -5.051 -28.75 1 95.25 271 PRO A O 1
ATOM 2037 N N . MET A 1 272 ? -15.039 -5.695 -29.875 1 95.5 272 MET A N 1
ATOM 2038 C CA . MET A 1 272 ? -14.133 -5.258 -28.812 1 95.5 272 MET A CA 1
ATOM 2039 C C . MET A 1 272 ? -14.359 -3.789 -28.484 1 95.5 272 MET A C 1
ATOM 2041 O O . MET A 1 272 ? -14.336 -2.934 -29.375 1 95.5 272 MET A O 1
ATOM 2045 N N . SER A 1 273 ? -14.617 -3.516 -27.234 1 95.5 273 SER A N 1
ATOM 2046 C CA . SER A 1 273 ? -14.82 -2.148 -26.766 1 95.5 273 SER A CA 1
ATOM 2047 C C . SER A 1 273 ? -13.508 -1.383 -26.688 1 95.5 273 SER A C 1
ATOM 2049 O O . SER A 1 273 ? -12.43 -1.98 -26.766 1 95.5 273 SER A O 1
ATOM 2051 N N . LEU A 1 274 ? -13.602 -0.111 -26.625 1 96.62 274 LEU A N 1
ATOM 2052 C CA . LEU A 1 274 ? -12.406 0.714 -26.531 1 96.62 274 LEU A CA 1
ATOM 2053 C C . LEU A 1 274 ? -11.594 0.355 -25.281 1 96.62 274 LEU A C 1
ATOM 2055 O O . LEU A 1 274 ? -10.375 0.222 -25.344 1 96.62 274 LEU A O 1
ATOM 2059 N N . PRO A 1 275 ? -12.242 0.166 -24.141 1 97.44 275 PRO A N 1
ATOM 2060 C CA . PRO A 1 275 ? -11.469 -0.26 -22.969 1 97.44 275 PRO A CA 1
ATOM 2061 C C . PRO A 1 275 ? -10.75 -1.587 -23.188 1 97.44 275 PRO A C 1
ATOM 2063 O O . PRO A 1 275 ? -9.602 -1.747 -22.766 1 97.44 275 PRO A O 1
ATOM 2066 N N . GLU A 1 276 ? -11.383 -2.502 -23.781 1 97.38 276 GLU A N 1
ATOM 2067 C CA . GLU A 1 276 ? -10.742 -3.773 -24.094 1 97.38 276 GLU A CA 1
ATOM 2068 C C . GLU A 1 276 ? -9.523 -3.568 -25 1 97.38 276 GLU A C 1
ATOM 2070 O O . GLU A 1 276 ? -8.477 -4.188 -24.781 1 97.38 276 GLU A O 1
ATOM 2075 N N . LYS A 1 277 ? -9.68 -2.734 -26 1 98 277 LYS A N 1
ATOM 2076 C CA . LYS A 1 277 ? -8.594 -2.463 -26.922 1 98 277 LYS A CA 1
ATOM 2077 C C . LYS A 1 277 ? -7.402 -1.826 -26.219 1 98 277 LYS A C 1
ATOM 2079 O O . LYS A 1 277 ? -6.25 -2.176 -26.484 1 98 277 LYS A O 1
ATOM 2084 N N . MET A 1 278 ? -7.707 -0.921 -25.344 1 98.12 278 MET A N 1
ATOM 2085 C CA . MET A 1 278 ? -6.641 -0.253 -24.609 1 98.12 278 MET A CA 1
ATOM 2086 C C . MET A 1 278 ? -5.949 -1.222 -23.656 1 98.12 278 MET A C 1
ATOM 2088 O O . MET A 1 278 ? -4.738 -1.144 -23.453 1 98.12 278 MET A O 1
ATOM 2092 N N . MET A 1 279 ? -6.758 -2.078 -23.047 1 97.62 279 MET A N 1
ATOM 2093 C CA . MET A 1 279 ? -6.176 -3.102 -22.188 1 97.62 279 MET A CA 1
ATOM 2094 C C . MET A 1 279 ? -5.258 -4.027 -22.984 1 97.62 279 MET A C 1
ATOM 2096 O O . MET A 1 279 ? -4.176 -4.387 -22.516 1 97.62 279 MET A O 1
ATOM 2100 N N . LEU A 1 280 ? -5.703 -4.422 -24.125 1 97.69 280 LEU A N 1
ATOM 2101 C CA . LEU A 1 280 ? -4.883 -5.258 -25 1 97.69 280 LEU A CA 1
ATOM 2102 C C . LEU A 1 280 ? -3.598 -4.535 -25.391 1 97.69 280 LEU A C 1
ATOM 2104 O O . LEU A 1 280 ? -2.525 -5.145 -25.422 1 97.69 280 LEU A O 1
ATOM 2108 N N . CYS A 1 281 ? -3.721 -3.281 -25.703 1 98.25 281 CYS A N 1
ATOM 2109 C CA . CYS A 1 281 ? -2.551 -2.473 -26.031 1 98.25 281 CYS A CA 1
ATOM 2110 C C . CYS A 1 281 ? -1.557 -2.457 -24.875 1 98.25 281 CYS A C 1
ATOM 2112 O O . CYS A 1 281 ? -0.357 -2.648 -25.078 1 98.25 281 CYS A O 1
ATOM 2114 N N . ALA A 1 282 ? -2.057 -2.213 -23.719 1 97.88 282 ALA A N 1
ATOM 2115 C CA . ALA A 1 282 ? -1.199 -2.229 -22.547 1 97.88 282 ALA A CA 1
ATOM 2116 C C . ALA A 1 282 ? -0.497 -3.574 -22.391 1 97.88 282 ALA A C 1
ATOM 2118 O O . ALA A 1 282 ? 0.688 -3.629 -22.047 1 97.88 282 ALA A O 1
ATOM 2119 N N . PHE A 1 283 ? -1.269 -4.582 -22.625 1 97 283 PHE A N 1
ATOM 2120 C CA . PHE A 1 283 ? -0.729 -5.934 -22.5 1 97 283 PHE A CA 1
ATOM 2121 C C . PHE A 1 283 ? 0.399 -6.152 -23.5 1 97 283 PHE A C 1
ATOM 2123 O O . PHE A 1 283 ? 1.44 -6.715 -23.156 1 97 283 PHE A O 1
ATOM 2130 N N . ILE A 1 284 ? 0.228 -5.758 -24.656 1 97.31 284 ILE A N 1
ATOM 2131 C CA . ILE A 1 284 ? 1.233 -5.898 -25.703 1 97.31 284 ILE A CA 1
ATOM 2132 C C . ILE A 1 284 ? 2.469 -5.074 -25.344 1 97.31 284 ILE A C 1
ATOM 2134 O O . ILE A 1 284 ? 3.6 -5.535 -25.5 1 97.31 284 ILE A O 1
ATOM 2138 N N . ILE A 1 285 ? 2.287 -3.873 -24.844 1 96.94 285 ILE A N 1
ATOM 2139 C CA . ILE A 1 285 ? 3.391 -3.02 -24.422 1 96.94 285 ILE A CA 1
ATOM 2140 C C . ILE A 1 285 ? 4.184 -3.715 -23.312 1 96.94 285 ILE A C 1
ATOM 2142 O O . ILE A 1 285 ? 5.41 -3.795 -23.375 1 96.94 285 ILE A O 1
ATOM 2146 N N . LEU A 1 286 ? 3.475 -4.227 -22.406 1 96 286 LEU A N 1
ATOM 2147 C CA . LEU A 1 286 ? 4.086 -4.891 -21.266 1 96 286 LEU A CA 1
ATOM 2148 C C . LEU A 1 286 ? 4.91 -6.094 -21.703 1 96 286 LEU A C 1
ATOM 2150 O O . LEU A 1 286 ? 6.082 -6.219 -21.344 1 96 286 LEU A O 1
ATOM 2154 N N . LEU A 1 287 ? 4.316 -6.969 -22.5 1 95.56 287 LEU A N 1
ATOM 2155 C CA . LEU A 1 287 ? 4.992 -8.172 -22.969 1 95.56 287 LEU A CA 1
ATOM 2156 C C . LEU A 1 287 ? 6.215 -7.816 -23.797 1 95.56 287 LEU A C 1
ATOM 2158 O O . LEU A 1 287 ? 7.258 -8.469 -23.703 1 95.56 287 LEU A O 1
ATOM 2162 N N . SER A 1 288 ? 6.086 -6.812 -24.594 1 96.75 288 SER A N 1
ATOM 2163 C CA . SER A 1 288 ? 7.207 -6.379 -25.422 1 96.75 288 SER A CA 1
ATOM 2164 C C . SER A 1 288 ? 8.367 -5.883 -24.562 1 96.75 288 SER A C 1
ATOM 2166 O O . SER A 1 288 ? 9.523 -6.211 -24.828 1 96.75 288 SER A O 1
ATOM 2168 N N . LEU A 1 289 ? 8.039 -5.152 -23.562 1 96.5 289 LEU A N 1
ATOM 2169 C CA . LEU A 1 289 ? 9.078 -4.617 -22.688 1 96.5 289 LEU A CA 1
ATOM 2170 C C . LEU A 1 289 ? 9.727 -5.73 -21.875 1 96.5 289 LEU A C 1
ATOM 2172 O O . LEU A 1 289 ? 10.914 -5.664 -21.562 1 96.5 289 LEU A O 1
ATOM 2176 N N . TRP A 1 290 ? 8.992 -6.719 -21.547 1 94.38 290 TRP A N 1
ATOM 2177 C CA . TRP A 1 290 ? 9.547 -7.828 -20.781 1 94.38 290 TRP A CA 1
ATOM 2178 C C . TRP A 1 290 ? 10.422 -8.711 -21.672 1 94.38 290 TRP A C 1
ATOM 2180 O O . TRP A 1 290 ? 11.5 -9.141 -21.25 1 94.38 290 TRP A O 1
ATOM 2190 N N . VAL A 1 291 ? 10 -8.938 -22.828 1 92.62 291 VAL A N 1
ATOM 2191 C CA . VAL A 1 291 ? 10.727 -9.812 -23.75 1 92.62 291 VAL A CA 1
ATOM 2192 C C . VAL A 1 291 ? 11.992 -9.109 -24.234 1 92.62 291 VAL A C 1
ATOM 2194 O O . VAL A 1 291 ? 13.062 -9.711 -24.281 1 92.62 291 VAL A O 1
ATOM 2197 N N . PHE A 1 292 ? 11.898 -7.809 -24.438 1 93.69 292 PHE A N 1
ATOM 2198 C CA . PHE A 1 292 ? 13.023 -7.086 -25.031 1 93.69 292 PHE A CA 1
ATOM 2199 C C . PHE A 1 292 ? 13.703 -6.211 -23.984 1 93.69 292 PHE A C 1
ATOM 2201 O O . PHE A 1 292 ? 14.531 -5.355 -24.312 1 93.69 292 PHE A O 1
ATOM 2208 N N . GLY A 1 293 ? 13.312 -6.383 -22.844 1 90.31 293 GLY A N 1
ATOM 2209 C CA . GLY A 1 293 ? 13.812 -5.531 -21.781 1 90.31 293 GLY A CA 1
ATOM 2210 C C . GLY A 1 293 ? 15.328 -5.531 -21.672 1 90.31 293 GLY A C 1
ATOM 2211 O O . GLY A 1 293 ? 15.938 -4.473 -21.531 1 90.31 293 GLY A O 1
ATOM 2212 N N . THR A 1 294 ? 15.938 -6.672 -21.734 1 85.81 294 THR A N 1
ATOM 2213 C CA . THR A 1 294 ? 17.391 -6.766 -21.641 1 85.81 294 THR A CA 1
ATOM 2214 C C . THR A 1 294 ? 18.062 -6.004 -22.781 1 85.81 294 THR A C 1
ATOM 2216 O O . THR A 1 294 ? 19.062 -5.309 -22.562 1 85.81 294 THR A O 1
ATOM 2219 N N . MET A 1 295 ? 17.531 -6.051 -23.922 1 91.06 295 MET A N 1
ATOM 2220 C CA . MET A 1 295 ? 18.078 -5.375 -25.094 1 91.06 295 MET A CA 1
ATOM 2221 C C . MET A 1 295 ? 17.859 -3.869 -25 1 91.06 295 MET A C 1
ATOM 2223 O O . MET A 1 295 ? 18.719 -3.086 -25.406 1 91.06 295 MET A O 1
ATOM 2227 N N . LEU A 1 296 ? 16.797 -3.467 -24.391 1 92.75 296 LEU A N 1
ATOM 2228 C CA . LEU A 1 296 ? 16.422 -2.061 -24.344 1 92.75 296 LEU A CA 1
ATOM 2229 C C . LEU A 1 296 ? 16.922 -1.415 -23.047 1 92.75 296 LEU A C 1
ATOM 2231 O O . LEU A 1 296 ? 16.859 -0.192 -22.906 1 92.75 296 LEU A O 1
ATOM 2235 N N . GLY A 1 297 ? 17.375 -2.258 -22.156 1 92.12 297 GLY A N 1
ATOM 2236 C CA . GLY A 1 297 ? 17.828 -1.763 -20.859 1 92.12 297 GLY A CA 1
ATOM 2237 C C . GLY A 1 297 ? 16.688 -1.396 -19.938 1 92.12 297 GLY A C 1
ATOM 2238 O O . GLY A 1 297 ? 16.797 -0.472 -19.125 1 92.12 297 GLY A O 1
ATOM 2239 N N . VAL A 1 298 ? 15.555 -2.006 -20.125 1 93.94 298 VAL A N 1
ATOM 2240 C CA . VAL A 1 298 ? 14.375 -1.713 -19.297 1 93.94 298 VAL A CA 1
ATOM 2241 C C . VAL A 1 298 ? 14.18 -2.816 -18.266 1 93.94 298 VAL A C 1
ATOM 2243 O O . VAL A 1 298 ? 14.008 -3.984 -18.625 1 93.94 298 VAL A O 1
ATOM 2246 N N . HIS A 1 299 ? 14.227 -2.398 -17.016 1 94.94 299 HIS A N 1
ATOM 2247 C CA . HIS A 1 299 ? 13.992 -3.318 -15.914 1 94.94 299 HIS A CA 1
ATOM 2248 C C . HIS A 1 299 ? 12.547 -3.811 -15.906 1 94.94 299 HIS A C 1
ATOM 2250 O O . HIS A 1 299 ? 11.625 -3.045 -16.188 1 94.94 299 HIS A O 1
ATOM 2256 N N . ALA A 1 300 ? 12.367 -5.062 -15.609 1 94.56 300 ALA A N 1
ATOM 2257 C CA . ALA A 1 300 ? 11.047 -5.676 -15.633 1 94.56 300 ALA A CA 1
ATOM 2258 C C . ALA A 1 300 ? 10.062 -4.91 -14.75 1 94.56 300 ALA A C 1
ATOM 2260 O O . ALA A 1 300 ? 8.891 -4.758 -15.102 1 94.56 300 ALA A O 1
ATOM 2261 N N . THR A 1 301 ? 10.562 -4.457 -13.602 1 96.56 301 THR A N 1
ATOM 2262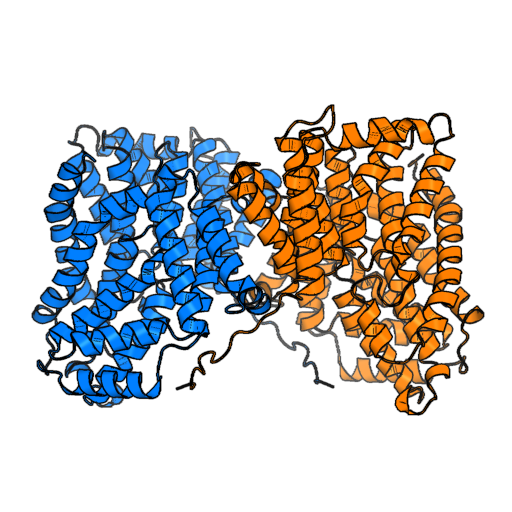 C CA . THR A 1 301 ? 9.711 -3.717 -12.672 1 96.56 301 THR A CA 1
ATOM 2263 C C . THR A 1 301 ? 9.242 -2.406 -13.297 1 96.56 301 THR A C 1
ATOM 2265 O O . THR A 1 301 ? 8.07 -2.045 -13.18 1 96.56 301 THR A O 1
ATOM 2268 N N . ILE A 1 302 ? 10.07 -1.715 -13.961 1 96.81 302 ILE A N 1
ATOM 2269 C CA . ILE A 1 302 ? 9.727 -0.429 -14.555 1 96.81 302 ILE A CA 1
ATOM 2270 C C . ILE A 1 302 ? 8.781 -0.646 -15.742 1 96.81 302 ILE A C 1
ATOM 2272 O O . ILE A 1 302 ? 7.887 0.166 -15.984 1 96.81 302 ILE A O 1
ATOM 2276 N N . ALA A 1 303 ? 8.984 -1.767 -16.469 1 97.25 303 ALA A N 1
ATOM 2277 C CA . ALA A 1 303 ? 8.023 -2.123 -17.5 1 97.25 303 ALA A CA 1
ATOM 2278 C C . ALA A 1 303 ? 6.605 -2.195 -16.938 1 97.25 303 ALA A C 1
ATOM 2280 O O . ALA A 1 303 ? 5.656 -1.729 -17.562 1 97.25 303 ALA A O 1
ATOM 2281 N N . ALA A 1 304 ? 6.508 -2.795 -15.789 1 97.38 304 ALA A N 1
ATOM 2282 C CA . ALA A 1 304 ? 5.195 -2.902 -15.148 1 97.38 304 ALA A CA 1
ATOM 2283 C C . ALA A 1 304 ? 4.664 -1.527 -14.758 1 97.38 304 ALA A C 1
ATOM 2285 O O . ALA A 1 304 ? 3.463 -1.268 -14.867 1 97.38 304 ALA A O 1
ATOM 2286 N N . PHE A 1 305 ? 5.555 -0.613 -14.281 1 98.25 305 PHE A N 1
ATOM 2287 C CA . PHE A 1 305 ? 5.156 0.755 -13.977 1 98.25 305 PHE A CA 1
ATOM 2288 C C . PHE A 1 305 ? 4.629 1.458 -15.219 1 98.25 305 PHE A C 1
ATOM 2290 O O . PHE A 1 305 ? 3.631 2.18 -15.156 1 98.25 305 PHE A O 1
ATOM 2297 N N . VAL A 1 306 ? 5.273 1.239 -16.328 1 98 306 VAL A N 1
ATOM 2298 C CA . VAL A 1 306 ? 4.844 1.823 -17.594 1 98 306 VAL A CA 1
ATOM 2299 C C . VAL A 1 306 ? 3.449 1.312 -17.953 1 98 306 VAL A C 1
ATOM 2301 O O . VAL A 1 306 ? 2.586 2.084 -18.375 1 98 306 VAL A O 1
ATOM 2304 N N . GLY A 1 307 ? 3.254 0.046 -17.797 1 97.56 307 GLY A N 1
ATOM 2305 C CA . GLY A 1 307 ? 1.955 -0.545 -18.062 1 97.56 307 GLY A CA 1
ATOM 2306 C C . GLY A 1 307 ? 0.837 0.057 -17.234 1 97.56 307 GLY A C 1
ATOM 2307 O O . GLY A 1 307 ? -0.209 0.428 -17.781 1 97.56 307 GLY A O 1
ATOM 2308 N N . ILE A 1 308 ? 1.05 0.206 -15.969 1 97.62 308 ILE A N 1
ATOM 2309 C CA . ILE A 1 308 ? 0.023 0.725 -15.07 1 97.62 308 ILE A CA 1
ATOM 2310 C C . ILE A 1 308 ? -0.25 2.193 -15.391 1 97.62 308 ILE A C 1
ATOM 2312 O O . ILE A 1 308 ? -1.403 2.629 -15.398 1 97.62 308 ILE A O 1
ATOM 2316 N N . MET A 1 309 ? 0.813 2.951 -15.602 1 97.88 309 MET A N 1
ATOM 2317 C CA . MET A 1 309 ? 0.612 4.367 -15.898 1 97.88 309 MET A CA 1
ATOM 2318 C C . MET A 1 309 ? -0.128 4.543 -17.219 1 97.88 309 MET A C 1
ATOM 2320 O O . MET A 1 309 ? -0.95 5.449 -17.359 1 97.88 309 MET A O 1
ATOM 2324 N N . PHE A 1 310 ? 0.145 3.674 -18.219 1 98.19 310 PHE A N 1
ATOM 2325 C CA . PHE A 1 310 ? -0.623 3.695 -19.453 1 98.19 310 PHE A CA 1
ATOM 2326 C C . PHE A 1 310 ? -2.107 3.482 -19.172 1 98.19 310 PHE A C 1
ATOM 2328 O O . PHE A 1 310 ? -2.949 4.234 -19.656 1 98.19 310 PHE A O 1
ATOM 2335 N N . LEU A 1 311 ? -2.432 2.531 -18.359 1 98.31 311 LEU A N 1
ATOM 2336 C CA . LEU A 1 311 ? -3.814 2.18 -18.062 1 98.31 311 LEU A CA 1
ATOM 2337 C C . LEU A 1 311 ? -4.512 3.307 -17.312 1 98.31 311 LEU A C 1
ATOM 2339 O O . LEU A 1 311 ? -5.695 3.574 -17.547 1 98.31 311 LEU A O 1
ATOM 2343 N N . VAL A 1 312 ? -3.803 3.934 -16.422 1 98 312 VAL A N 1
ATOM 2344 C CA . VAL A 1 312 ? -4.375 5.031 -15.648 1 98 312 VAL A CA 1
ATOM 2345 C C . VAL A 1 312 ? -4.59 6.242 -16.547 1 98 312 VAL A C 1
ATOM 2347 O O . VAL A 1 312 ? -5.645 6.883 -16.5 1 98 312 VAL A O 1
ATOM 2350 N N . LEU A 1 313 ? -3.662 6.535 -17.438 1 97.44 313 LEU A N 1
ATOM 2351 C CA . LEU A 1 313 ? -3.721 7.723 -18.281 1 97.44 313 LEU A CA 1
ATOM 2352 C C . LEU A 1 313 ? -4.824 7.594 -19.328 1 97.44 313 LEU A C 1
ATOM 2354 O O . LEU A 1 313 ? -5.488 8.578 -19.656 1 97.44 313 LEU A O 1
ATOM 2358 N N . VAL A 1 314 ? -5.039 6.379 -19.812 1 97.06 314 VAL A N 1
ATOM 2359 C CA . VAL A 1 314 ? -6.023 6.215 -20.875 1 97.06 314 VAL A CA 1
ATOM 2360 C C . VAL A 1 314 ? -7.414 6.039 -20.266 1 97.06 314 VAL A C 1
ATOM 2362 O O . VAL A 1 314 ? -8.422 6.102 -20.984 1 97.06 314 VAL A O 1
ATOM 2365 N N . GLY A 1 315 ? -7.484 5.711 -18.984 1 97.38 315 GLY A N 1
ATOM 2366 C CA . GLY A 1 315 ? -8.766 5.715 -18.297 1 97.38 315 GLY A CA 1
ATOM 2367 C C . GLY A 1 315 ? -9.375 4.332 -18.156 1 97.38 315 GLY A C 1
ATOM 2368 O O . GLY A 1 315 ? -10.562 4.195 -17.844 1 97.38 315 GLY A O 1
ATOM 2369 N N . VAL A 1 316 ? -8.539 3.293 -18.391 1 97.81 316 VAL A N 1
ATOM 2370 C CA . VAL A 1 316 ? -9.008 1.938 -18.125 1 97.81 316 VAL A CA 1
ATOM 2371 C C . VAL A 1 316 ? -9.109 1.717 -16.609 1 97.81 316 VAL A C 1
ATOM 2373 O O . VAL A 1 316 ? -10.047 1.072 -16.141 1 97.81 316 VAL A O 1
ATOM 2376 N N . LEU A 1 317 ? -8.102 2.203 -15.961 1 97.81 317 LEU A N 1
ATOM 2377 C CA . LEU A 1 317 ? -8.102 2.18 -14.5 1 97.81 317 LEU A CA 1
ATOM 2378 C C . LEU A 1 317 ? -8.18 3.594 -13.93 1 97.81 317 LEU A C 1
ATOM 2380 O O . LEU A 1 317 ? -7.531 4.508 -14.445 1 97.81 317 LEU A O 1
ATOM 2384 N N . THR A 1 318 ? -9 3.744 -12.961 1 97.5 318 THR A N 1
ATOM 2385 C CA . THR A 1 318 ? -8.953 4.965 -12.164 1 97.5 318 THR A CA 1
ATOM 2386 C C . THR A 1 318 ? -7.98 4.812 -11 1 97.5 318 THR A C 1
ATOM 2388 O O . THR A 1 318 ? -7.59 3.699 -10.648 1 97.5 318 THR A O 1
ATOM 2391 N N . TRP A 1 319 ? -7.582 5.918 -10.453 1 97.31 319 TRP A N 1
ATOM 2392 C CA . TRP A 1 319 ? -6.699 5.836 -9.297 1 97.31 319 TRP A CA 1
ATOM 2393 C C . TRP A 1 319 ? -7.406 5.168 -8.117 1 97.31 319 TRP A C 1
ATOM 2395 O O . TRP A 1 319 ? -6.777 4.477 -7.32 1 97.31 319 TRP A O 1
ATOM 2405 N N . LYS A 1 320 ? -8.664 5.363 -8.047 1 96.62 320 LYS A N 1
ATOM 2406 C CA . LYS A 1 320 ? -9.445 4.676 -7.027 1 96.62 320 LYS A CA 1
ATOM 2407 C C . LYS A 1 320 ? -9.367 3.16 -7.203 1 96.62 320 LYS A C 1
ATOM 2409 O O . LYS A 1 320 ? -9.305 2.42 -6.219 1 96.62 320 LYS A O 1
ATOM 2414 N N . ASP A 1 321 ? -9.383 2.717 -8.422 1 96.75 321 ASP A N 1
ATOM 2415 C CA . ASP A 1 321 ? -9.227 1.29 -8.695 1 96.75 321 ASP A CA 1
ATOM 2416 C C . ASP A 1 321 ? -7.91 0.764 -8.133 1 96.75 321 ASP A C 1
ATOM 2418 O O . ASP A 1 321 ? -7.871 -0.304 -7.516 1 96.75 321 ASP A O 1
ATOM 2422 N N . VAL A 1 322 ? -6.867 1.542 -8.344 1 97.69 322 VAL A N 1
ATOM 2423 C CA . VAL A 1 322 ? -5.531 1.165 -7.895 1 97.69 322 VAL A CA 1
ATOM 2424 C C . VAL A 1 322 ? -5.504 1.085 -6.371 1 97.69 322 VAL A C 1
ATOM 2426 O O . VAL A 1 322 ? -5.027 0.099 -5.805 1 97.69 322 VAL A O 1
ATOM 2429 N N . LEU A 1 323 ? -6.086 2.012 -5.727 1 97.62 323 LEU A N 1
ATOM 2430 C CA . LEU A 1 323 ? -6.051 2.109 -4.27 1 97.62 323 LEU A CA 1
ATOM 2431 C C . LEU A 1 323 ? -6.953 1.058 -3.633 1 97.62 323 LEU A C 1
ATOM 2433 O O . LEU A 1 323 ? -6.793 0.728 -2.455 1 97.62 323 LEU A O 1
ATOM 2437 N N . SER A 1 324 ? -7.871 0.52 -4.387 1 96.75 324 SER A N 1
ATOM 2438 C CA . SER A 1 324 ? -8.859 -0.408 -3.848 1 96.75 324 SER A CA 1
ATOM 2439 C C . SER A 1 324 ? -8.422 -1.856 -4.039 1 96.75 324 SER A C 1
ATOM 2441 O O . SER A 1 324 ? -9.141 -2.783 -3.664 1 96.75 324 SER A O 1
ATOM 2443 N N . GLU A 1 325 ? -7.242 -2.004 -4.609 1 95.56 325 GLU A N 1
ATOM 2444 C CA . GLU A 1 325 ? -6.777 -3.365 -4.855 1 95.56 325 GLU A CA 1
ATOM 2445 C C . GLU A 1 325 ? -6.141 -3.965 -3.605 1 95.56 325 GLU A C 1
ATOM 2447 O O . GLU A 1 325 ? -4.914 -4.012 -3.488 1 95.56 325 GLU A O 1
ATOM 2452 N N . ARG A 1 326 ? -6.934 -4.66 -2.797 1 95.62 326 ARG A N 1
ATOM 2453 C CA . ARG A 1 326 ? -6.512 -5.16 -1.493 1 95.62 326 ARG A CA 1
ATOM 2454 C C . ARG A 1 326 ? -5.461 -6.258 -1.641 1 95.62 326 ARG A C 1
ATOM 2456 O O . ARG A 1 326 ? -4.547 -6.363 -0.82 1 95.62 326 ARG A O 1
ATOM 2463 N N . GLY A 1 327 ? -5.609 -7.043 -2.691 1 92.88 327 GLY A N 1
ATOM 2464 C CA . GLY A 1 327 ? -4.637 -8.102 -2.924 1 92.88 327 GLY A CA 1
ATOM 2465 C C . GLY A 1 327 ? -3.229 -7.578 -3.137 1 92.88 327 GLY A C 1
ATOM 2466 O O . GLY A 1 327 ? -2.262 -8.164 -2.641 1 92.88 327 GLY A O 1
ATOM 2467 N N . ALA A 1 328 ? -3.137 -6.473 -3.832 1 95.5 328 ALA A N 1
ATOM 2468 C CA . ALA A 1 328 ? -1.836 -5.871 -4.105 1 95.5 328 ALA A CA 1
ATOM 2469 C C . ALA A 1 328 ? -1.173 -5.387 -2.818 1 95.5 328 ALA A C 1
ATOM 2471 O O . ALA A 1 328 ? 0.021 -5.609 -2.607 1 95.5 328 ALA A O 1
ATOM 2472 N N . TYR A 1 329 ? -1.896 -4.805 -1.989 1 97.44 329 TYR A N 1
ATOM 2473 C CA . TYR A 1 329 ? -1.326 -4.207 -0.787 1 97.44 329 TYR A CA 1
ATOM 2474 C C . TYR A 1 329 ? -1.034 -5.273 0.265 1 97.44 329 TYR A C 1
ATOM 2476 O O . TYR A 1 329 ? -0.075 -5.152 1.029 1 97.44 329 TYR A O 1
ATOM 2484 N N . ASP A 1 330 ? -1.888 -6.297 0.347 1 96 330 ASP A N 1
ATOM 2485 C CA . ASP A 1 330 ? -1.539 -7.438 1.19 1 96 330 ASP A CA 1
ATOM 2486 C C . ASP A 1 330 ? -0.213 -8.055 0.754 1 96 330 ASP A C 1
ATOM 2488 O O . ASP A 1 330 ? 0.641 -8.359 1.59 1 96 330 ASP A O 1
ATOM 2492 N N . CYS A 1 331 ? -0.083 -8.227 -0.549 1 93.75 331 CYS A N 1
ATOM 2493 C CA . CYS A 1 331 ? 1.145 -8.773 -1.116 1 93.75 331 CYS A CA 1
ATOM 2494 C C . CYS A 1 331 ? 2.336 -7.879 -0.801 1 93.75 331 CYS A C 1
ATOM 2496 O O . CYS A 1 331 ? 3.41 -8.367 -0.446 1 93.75 331 CYS A O 1
ATOM 2498 N N . LEU A 1 332 ? 2.127 -6.582 -0.911 1 97.06 332 LEU A N 1
ATOM 2499 C CA . LEU A 1 332 ? 3.188 -5.629 -0.597 1 97.06 332 LEU A CA 1
ATOM 2500 C C . LEU A 1 332 ? 3.738 -5.875 0.804 1 97.06 332 LEU A C 1
ATOM 2502 O O . LEU A 1 332 ? 4.953 -5.969 0.991 1 97.06 332 LEU A O 1
ATOM 2506 N N . ILE A 1 333 ? 2.904 -6.059 1.771 1 97.62 333 ILE A N 1
ATOM 2507 C CA . ILE A 1 333 ? 3.303 -6.145 3.172 1 97.62 333 ILE A CA 1
ATOM 2508 C C . ILE A 1 333 ? 3.979 -7.488 3.434 1 97.62 333 ILE A C 1
ATOM 2510 O O . ILE A 1 333 ? 5.094 -7.539 3.955 1 97.62 333 ILE A O 1
ATOM 2514 N N . TRP A 1 334 ? 3.332 -8.57 3.059 1 94.5 334 TRP A N 1
ATOM 2515 C CA . TRP A 1 334 ? 3.91 -9.852 3.438 1 94.5 334 TRP A CA 1
ATOM 2516 C C . TRP A 1 334 ? 5.145 -10.164 2.6 1 94.5 334 TRP A C 1
ATOM 2518 O O . TRP A 1 334 ? 6.109 -10.75 3.1 1 94.5 334 TRP A O 1
ATOM 2528 N N . PHE A 1 335 ? 5.121 -9.781 1.286 1 94.12 335 PHE A N 1
ATOM 2529 C CA . PHE A 1 335 ? 6.258 -10.062 0.419 1 94.12 335 PHE A CA 1
ATOM 2530 C C . PHE A 1 335 ? 7.469 -9.227 0.833 1 94.12 335 PHE A C 1
ATOM 2532 O O . PHE A 1 335 ? 8.594 -9.734 0.875 1 94.12 335 PHE A O 1
ATOM 2539 N N . ALA A 1 336 ? 7.297 -7.953 1.144 1 96.94 336 ALA A N 1
ATOM 2540 C CA . ALA A 1 336 ? 8.391 -7.082 1.566 1 96.94 336 ALA A CA 1
ATOM 2541 C C . ALA A 1 336 ? 9.031 -7.59 2.855 1 96.94 336 ALA A C 1
ATOM 2543 O O . ALA A 1 336 ? 10.258 -7.625 2.977 1 96.94 336 ALA A O 1
ATOM 2544 N N . GLY A 1 337 ? 8.234 -8 3.805 1 96.38 337 GLY A N 1
ATOM 2545 C CA . GLY A 1 337 ? 8.758 -8.516 5.059 1 96.38 337 GLY A CA 1
ATOM 2546 C C . GLY A 1 337 ? 9.523 -9.812 4.898 1 96.38 337 GLY A C 1
ATOM 2547 O O . GLY A 1 337 ? 10.57 -10.008 5.523 1 96.38 337 GLY A O 1
ATOM 2548 N N . LEU A 1 338 ? 9.07 -10.664 4.023 1 92.44 338 LEU A N 1
ATOM 2549 C CA . LEU A 1 338 ? 9.719 -11.953 3.814 1 92.44 338 LEU A CA 1
ATOM 2550 C C . LEU A 1 338 ? 11.07 -11.781 3.131 1 92.44 338 LEU A C 1
ATOM 2552 O O . LEU A 1 338 ? 12.047 -12.43 3.508 1 92.44 338 LEU A O 1
ATOM 2556 N N . ILE A 1 339 ? 11.047 -10.914 2.115 1 91.88 339 ILE A N 1
ATOM 2557 C CA . ILE A 1 339 ? 12.289 -10.688 1.394 1 91.88 339 ILE A CA 1
ATOM 2558 C C . ILE A 1 339 ? 13.328 -10.086 2.336 1 91.88 339 ILE A C 1
ATOM 2560 O O . ILE A 1 339 ? 14.508 -10.445 2.287 1 91.88 339 ILE A O 1
ATOM 2564 N N . MET A 1 340 ? 12.867 -9.188 3.168 1 95.81 340 MET A N 1
ATOM 2565 C CA . MET A 1 340 ? 13.781 -8.578 4.133 1 95.81 340 MET A CA 1
ATOM 2566 C C . MET A 1 340 ? 14.344 -9.625 5.086 1 95.81 340 MET A C 1
ATOM 2568 O O . MET A 1 340 ? 15.555 -9.688 5.297 1 95.81 340 MET A O 1
ATOM 2572 N N . MET A 1 341 ? 13.547 -10.484 5.648 1 95.69 341 MET A N 1
ATOM 2573 C CA . MET A 1 341 ? 14.016 -11.5 6.578 1 95.69 341 MET A CA 1
ATOM 2574 C C . MET A 1 341 ? 14.938 -12.492 5.879 1 95.69 341 MET A C 1
ATOM 2576 O O . MET A 1 341 ? 15.984 -12.867 6.414 1 95.69 341 MET A O 1
ATOM 2580 N N . ALA A 1 342 ? 14.562 -12.867 4.676 1 90.5 342 ALA A N 1
ATOM 2581 C CA . ALA A 1 342 ? 15.398 -13.781 3.908 1 90.5 342 ALA A CA 1
ATOM 2582 C C . ALA A 1 342 ? 16.766 -13.172 3.625 1 90.5 342 ALA A C 1
ATOM 2584 O O . ALA A 1 342 ? 17.797 -13.852 3.746 1 90.5 342 ALA A O 1
ATOM 2585 N N . SER A 1 343 ? 16.781 -11.914 3.238 1 92.25 343 SER A N 1
ATOM 2586 C CA . SER A 1 343 ? 18.031 -11.211 2.947 1 92.25 343 SER A CA 1
ATOM 2587 C C . SER A 1 343 ? 18.922 -11.148 4.18 1 92.25 343 SER A C 1
ATOM 2589 O O . SER A 1 343 ? 20.141 -11.352 4.078 1 92.25 343 SER A O 1
ATOM 2591 N N . TYR A 1 344 ? 18.328 -10.969 5.301 1 95.31 344 TYR A N 1
ATOM 2592 C CA . TYR A 1 344 ? 19.141 -10.836 6.5 1 95.31 344 TYR A CA 1
ATOM 2593 C C . TYR A 1 344 ? 19.562 -12.195 7.039 1 95.31 344 TYR A C 1
ATOM 2595 O O . TYR A 1 344 ? 20.578 -12.32 7.723 1 95.31 344 TYR A O 1
ATOM 2603 N N . LEU A 1 345 ? 18.812 -13.273 6.773 1 93.19 345 LEU A N 1
ATOM 2604 C CA . LEU A 1 345 ? 19.281 -14.617 7.07 1 93.19 345 LEU A CA 1
ATOM 2605 C C . LEU A 1 345 ? 20.562 -14.914 6.301 1 93.19 345 LEU A C 1
ATOM 2607 O O . LEU A 1 345 ? 21.484 -15.555 6.832 1 93.19 345 LEU A O 1
ATOM 2611 N N . ASN A 1 346 ? 20.594 -14.43 5.105 1 88.69 346 ASN A N 1
ATOM 2612 C CA . ASN A 1 346 ? 21.781 -14.609 4.281 1 88.69 346 ASN A CA 1
ATOM 2613 C C . ASN A 1 346 ? 22.938 -13.742 4.766 1 88.69 346 ASN A C 1
ATOM 2615 O O . ASN A 1 346 ? 24.047 -14.234 4.961 1 88.69 346 ASN A O 1
ATOM 2619 N N . LYS A 1 347 ? 22.703 -12.492 5.023 1 93.31 347 LYS A N 1
ATOM 2620 C CA . LYS A 1 347 ? 23.719 -11.523 5.406 1 93.31 347 LYS A CA 1
ATOM 2621 C C . LYS A 1 347 ? 24.328 -11.867 6.762 1 93.31 347 LYS A C 1
ATOM 2623 O O . LYS A 1 347 ? 25.516 -11.625 6.996 1 93.31 347 LYS A O 1
ATOM 2628 N N . LEU A 1 348 ? 23.5 -12.516 7.605 1 95.75 348 LEU A N 1
ATOM 2629 C CA . LEU A 1 348 ? 23.938 -12.789 8.969 1 95.75 348 LEU A CA 1
ATOM 2630 C C . LEU A 1 348 ? 24.516 -14.195 9.078 1 95.75 348 LEU A C 1
ATOM 2632 O O . LEU A 1 348 ? 24.844 -14.656 10.172 1 95.75 348 LEU A O 1
ATOM 2636 N N . GLY A 1 349 ? 24.5 -14.906 7.949 1 90.5 349 GLY A N 1
ATOM 2637 C CA . GLY A 1 349 ? 25.234 -16.156 7.879 1 90.5 349 GLY A CA 1
ATOM 2638 C C . GLY A 1 349 ? 24.406 -17.359 8.281 1 90.5 349 GLY A C 1
ATOM 2639 O O . GLY A 1 349 ? 24.938 -18.469 8.445 1 90.5 349 GLY A O 1
ATOM 2640 N N . VAL A 1 350 ? 23.141 -17.203 8.406 1 91.38 350 VAL A N 1
ATOM 2641 C CA . VAL A 1 350 ? 22.281 -18.297 8.836 1 91.38 350 VAL A CA 1
ATOM 2642 C C . VAL A 1 350 ? 22.188 -19.359 7.742 1 91.38 350 VAL A C 1
ATOM 2644 O O . VAL A 1 350 ? 22.219 -20.562 8.023 1 91.38 350 VAL A O 1
ATOM 2647 N N . ILE A 1 351 ? 22.062 -18.953 6.508 1 85.38 351 ILE A N 1
ATOM 2648 C CA . ILE A 1 351 ? 21.922 -19.891 5.391 1 85.38 351 ILE A CA 1
ATOM 2649 C C . ILE A 1 351 ? 23.188 -20.734 5.27 1 85.38 351 ILE A C 1
ATOM 2651 O O . ILE A 1 351 ? 23.109 -21.938 5.055 1 85.38 351 ILE A O 1
ATOM 2655 N N . LYS A 1 352 ? 24.312 -20.094 5.406 1 83.56 352 LYS A N 1
ATOM 2656 C CA . LYS A 1 352 ? 25.578 -20.812 5.395 1 83.56 352 LYS A CA 1
ATOM 2657 C C . LYS A 1 352 ? 25.656 -21.812 6.539 1 83.56 352 LYS A C 1
ATOM 2659 O O . LYS A 1 352 ? 26.156 -22.922 6.367 1 83.56 352 LYS A O 1
ATOM 2664 N N . TRP A 1 353 ? 25.203 -21.406 7.648 1 86.75 353 TRP A N 1
ATOM 2665 C CA . TRP A 1 353 ? 25.203 -22.266 8.828 1 86.75 353 TRP A CA 1
ATOM 2666 C C . TRP A 1 353 ? 24.328 -23.5 8.594 1 86.75 353 TRP A C 1
ATOM 2668 O O . TRP A 1 353 ? 24.719 -24.609 8.945 1 86.75 353 TRP A O 1
ATOM 2678 N N . ILE A 1 354 ? 23.188 -23.297 7.996 1 82.31 354 ILE A N 1
ATOM 2679 C CA . ILE A 1 354 ? 22.266 -24.391 7.746 1 82.31 354 ILE A CA 1
ATOM 2680 C C . ILE A 1 354 ? 22.859 -25.359 6.727 1 82.31 354 ILE A C 1
ATOM 2682 O O . ILE A 1 354 ? 22.75 -26.578 6.879 1 82.31 354 ILE A O 1
ATOM 2686 N N . THR A 1 355 ? 23.453 -24.859 5.754 1 77.62 355 THR A N 1
ATOM 2687 C CA . THR A 1 355 ? 23.922 -25.672 4.641 1 77.62 355 THR A CA 1
ATOM 2688 C C . THR A 1 355 ? 25.234 -26.391 5 1 77.62 355 THR A C 1
ATOM 2690 O O . THR A 1 355 ? 25.562 -27.406 4.41 1 77.62 355 THR A O 1
ATOM 2693 N N . GLY A 1 356 ? 25.969 -25.719 5.836 1 75.38 356 GLY A N 1
ATOM 2694 C CA . GLY A 1 356 ? 27.156 -26.406 6.305 1 75.38 356 GLY A CA 1
ATOM 2695 C C . GLY A 1 356 ? 26.875 -27.781 6.875 1 75.38 356 GLY A C 1
ATOM 2696 O O . GLY A 1 356 ? 27.641 -28.719 6.656 1 75.38 356 GLY A O 1
ATOM 2697 N N . GLY A 1 357 ? 25.688 -27.906 7.465 1 66.69 357 GLY A N 1
ATOM 2698 C CA . GLY A 1 357 ? 25.312 -29.188 8.031 1 66.69 357 GLY A CA 1
ATOM 2699 C C . GLY A 1 357 ? 24.75 -30.172 7.008 1 66.69 357 GLY A C 1
ATOM 2700 O O . GLY A 1 357 ? 24.828 -31.375 7.195 1 66.69 357 GLY A O 1
ATOM 2701 N N . MET A 1 358 ? 24.219 -29.656 5.922 1 68.75 358 MET A N 1
ATOM 2702 C CA . MET A 1 358 ? 23.5 -30.484 4.965 1 68.75 358 MET A CA 1
ATOM 2703 C C . MET A 1 358 ? 24.391 -30.875 3.793 1 68.75 358 MET A C 1
ATOM 2705 O O . MET A 1 358 ? 24.125 -31.844 3.094 1 68.75 358 MET A O 1
ATOM 2709 N N . SER A 1 359 ? 25.359 -30.094 3.584 1 64.5 359 SER A N 1
ATOM 2710 C CA . SER A 1 359 ? 26.219 -30.328 2.43 1 64.5 359 SER A CA 1
ATOM 2711 C C . SER A 1 359 ? 26.844 -31.719 2.475 1 64.5 359 SER A C 1
ATOM 2713 O O . SER A 1 359 ? 27.109 -32.312 1.431 1 64.5 359 SER A O 1
ATOM 2715 N N . GLY A 1 360 ? 26.875 -32.125 3.58 1 67.62 360 GLY A N 1
ATOM 2716 C CA . GLY A 1 360 ? 27.5 -33.438 3.695 1 67.62 360 GLY A CA 1
ATOM 2717 C C . GLY A 1 360 ? 26.625 -34.562 3.197 1 67.62 360 GLY A C 1
ATOM 2718 O O . GLY A 1 360 ? 27.125 -35.531 2.643 1 67.62 360 GLY A O 1
ATOM 2719 N N . MET A 1 361 ? 25.359 -34.344 3.248 1 70.56 361 MET A N 1
ATOM 2720 C CA . MET A 1 361 ? 24.453 -35.438 2.926 1 70.56 361 MET A CA 1
ATOM 2721 C C . MET A 1 361 ? 24.391 -35.688 1.421 1 70.56 361 MET A C 1
ATOM 2723 O O . MET A 1 361 ? 24.203 -36.812 0.972 1 70.56 361 MET A O 1
ATOM 2727 N N . LEU A 1 362 ? 24.578 -34.719 0.574 1 79.38 362 LEU A N 1
ATOM 2728 C CA . LEU A 1 362 ? 24.484 -34.875 -0.876 1 79.38 362 LEU A CA 1
ATOM 2729 C C . LEU A 1 362 ? 25.859 -34.719 -1.526 1 79.38 362 LEU A C 1
ATOM 2731 O O . LEU A 1 362 ? 25.969 -34.719 -2.754 1 79.38 362 LEU A O 1
ATOM 2735 N N . ALA A 1 363 ? 26.828 -34.625 -0.643 1 79 363 ALA A N 1
ATOM 2736 C CA . ALA A 1 363 ? 28.188 -34.438 -1.13 1 79 363 ALA A CA 1
ATOM 2737 C C . ALA A 1 363 ? 28.641 -35.625 -1.978 1 79 363 ALA A C 1
ATOM 2739 O O . ALA A 1 363 ? 28.375 -36.781 -1.626 1 79 363 ALA A O 1
ATOM 2740 N N . GLY A 1 364 ? 29.203 -35.312 -3.145 1 83.25 364 GLY A N 1
ATOM 2741 C CA . GLY A 1 364 ? 29.766 -36.375 -3.986 1 83.25 364 GLY A CA 1
ATOM 2742 C C . GLY A 1 364 ? 28.812 -36.844 -5.062 1 83.25 364 GLY A C 1
ATOM 2743 O O . GLY A 1 364 ? 29.234 -37.469 -6.035 1 83.25 364 GLY A O 1
ATOM 2744 N N . LEU A 1 365 ? 27.562 -36.562 -4.938 1 90.44 365 LEU A N 1
ATOM 2745 C CA . LEU A 1 365 ? 26.609 -36.969 -5.961 1 90.44 365 LEU A CA 1
ATOM 2746 C C . LEU A 1 365 ? 26.703 -36.062 -7.188 1 90.44 365 LEU A C 1
ATOM 2748 O O . LEU A 1 365 ? 27.031 -34.875 -7.062 1 90.44 365 LEU A O 1
ATOM 2752 N N . PRO A 1 366 ? 26.453 -36.781 -8.297 1 95.12 366 PRO A N 1
ATOM 2753 C CA . PRO A 1 366 ? 26.391 -35.938 -9.484 1 95.12 366 PRO A CA 1
ATOM 2754 C C . PRO A 1 366 ? 25.281 -34.875 -9.391 1 95.12 366 PRO A C 1
ATOM 2756 O O . PRO A 1 366 ? 24.219 -35.125 -8.836 1 95.12 366 PRO A O 1
ATOM 2759 N N . TRP A 1 367 ? 25.5 -33.719 -9.953 1 95.06 367 TRP A N 1
ATOM 2760 C CA . TRP A 1 367 ? 24.625 -32.562 -9.773 1 95.06 367 TRP A CA 1
ATOM 2761 C C . TRP A 1 367 ? 23.234 -32.844 -10.289 1 95.06 367 TRP A C 1
ATOM 2763 O O . TRP A 1 367 ? 22.234 -32.375 -9.727 1 95.06 367 TRP A O 1
ATOM 2773 N N . PRO A 1 368 ? 23.062 -33.656 -11.359 1 96.44 368 PRO A N 1
ATOM 2774 C CA . PRO A 1 368 ? 21.688 -33.938 -11.797 1 96.44 368 PRO A CA 1
ATOM 2775 C C . PRO A 1 368 ? 20.891 -34.719 -10.75 1 96.44 368 PRO A C 1
ATOM 2777 O O . PRO A 1 368 ? 19.672 -34.531 -10.641 1 96.44 368 PRO A O 1
ATOM 2780 N N . VAL A 1 369 ? 21.562 -35.531 -10.062 1 95.81 369 VAL A N 1
ATOM 2781 C CA . VAL A 1 369 ? 20.891 -36.281 -9 1 95.81 369 VAL A CA 1
ATOM 2782 C C . VAL A 1 369 ? 20.516 -35.344 -7.863 1 95.81 369 VAL A C 1
ATOM 2784 O O . VAL A 1 369 ? 19.422 -35.438 -7.297 1 95.81 369 VAL A O 1
ATOM 2787 N N . VAL A 1 370 ? 21.438 -34.438 -7.594 1 94.75 370 VAL A N 1
ATOM 2788 C CA . VAL A 1 370 ? 21.203 -33.469 -6.52 1 94.75 370 VAL A CA 1
ATOM 2789 C C . VAL A 1 370 ? 19.953 -32.656 -6.824 1 94.75 370 VAL A C 1
ATOM 2791 O O . VAL A 1 370 ? 19.062 -32.531 -5.98 1 94.75 370 VAL A O 1
ATOM 2794 N N . ILE A 1 371 ? 19.859 -32.094 -8 1 96.5 371 ILE A N 1
ATOM 2795 C CA . ILE A 1 371 ? 18.734 -31.234 -8.344 1 96.5 371 ILE A CA 1
ATOM 2796 C C . ILE A 1 371 ? 17.453 -32.062 -8.414 1 96.5 371 ILE A C 1
ATOM 2798 O O . ILE A 1 371 ? 16.375 -31.562 -8.078 1 96.5 371 ILE A O 1
ATOM 2802 N N . PHE A 1 372 ? 17.562 -33.281 -8.844 1 96.81 372 PHE A N 1
ATOM 2803 C CA . PHE A 1 372 ? 16.391 -34.156 -8.883 1 96.81 372 PHE A CA 1
ATOM 2804 C C . PHE A 1 372 ? 15.852 -34.406 -7.484 1 96.81 372 PHE A C 1
ATOM 2806 O O . PHE A 1 372 ? 14.641 -34.344 -7.258 1 96.81 372 PHE A O 1
ATOM 2813 N N . VAL A 1 373 ? 16.703 -34.656 -6.57 1 94.94 373 VAL A N 1
ATOM 2814 C CA . VAL A 1 373 ? 16.312 -34.938 -5.195 1 94.94 373 VAL A CA 1
ATOM 2815 C C . VAL A 1 373 ? 15.648 -33.688 -4.594 1 94.94 373 VAL A C 1
ATOM 2817 O O . VAL A 1 373 ? 14.617 -33.781 -3.934 1 94.94 373 VAL A O 1
ATOM 2820 N N . LEU A 1 374 ? 16.281 -32.562 -4.82 1 94.69 374 LEU A N 1
ATOM 2821 C CA . LEU A 1 374 ? 15.734 -31.297 -4.301 1 94.69 374 LEU A CA 1
ATOM 2822 C C . LEU A 1 374 ? 14.383 -31 -4.926 1 94.69 374 LEU A C 1
ATOM 2824 O O . LEU A 1 374 ? 13.461 -30.562 -4.238 1 94.69 374 LEU A O 1
ATOM 2828 N N . ALA A 1 375 ? 14.242 -31.25 -6.188 1 96.88 375 ALA A N 1
ATOM 2829 C CA . ALA A 1 375 ? 12.984 -31.031 -6.887 1 96.88 375 ALA A CA 1
ATOM 2830 C C . ALA A 1 375 ? 11.898 -31.953 -6.359 1 96.88 375 ALA A C 1
ATOM 2832 O O . ALA A 1 375 ? 10.758 -31.531 -6.133 1 96.88 375 ALA A O 1
ATOM 2833 N N . MET A 1 376 ? 12.234 -33.219 -6.125 1 96.19 376 MET A N 1
ATOM 2834 C CA . MET A 1 376 ? 11.273 -34.188 -5.613 1 96.19 376 MET A CA 1
ATOM 2835 C C . MET A 1 376 ? 10.859 -33.844 -4.188 1 96.19 376 MET A C 1
ATOM 2837 O O . MET A 1 376 ? 9.688 -33.938 -3.828 1 96.19 376 MET A O 1
ATOM 2841 N N . SER A 1 377 ? 11.836 -33.406 -3.482 1 93.19 377 SER A N 1
ATOM 2842 C CA . SER A 1 377 ? 11.523 -32.969 -2.131 1 93.19 377 SER A CA 1
ATOM 2843 C C . SER A 1 377 ? 10.562 -31.781 -2.15 1 93.19 377 SER A C 1
ATOM 2845 O O . SER A 1 377 ? 9.617 -31.734 -1.363 1 93.19 377 SER A O 1
ATOM 2847 N N . SER A 1 378 ? 10.828 -30.859 -3.047 1 92.69 378 SER A N 1
ATOM 2848 C CA . SER A 1 378 ? 9.953 -29.703 -3.191 1 92.69 378 SER A CA 1
ATOM 2849 C C . SER A 1 378 ? 8.547 -30.109 -3.602 1 92.69 378 SER A C 1
ATOM 2851 O O . SER A 1 378 ? 7.562 -29.516 -3.166 1 92.69 378 SER A O 1
ATOM 2853 N N . MET A 1 379 ? 8.43 -31.125 -4.379 1 93.88 379 MET A N 1
ATOM 2854 C CA . MET A 1 379 ? 7.148 -31.594 -4.883 1 93.88 379 MET A CA 1
ATOM 2855 C C . MET A 1 379 ? 6.348 -32.281 -3.781 1 93.88 379 MET A C 1
ATOM 2857 O O . MET A 1 379 ? 5.195 -31.922 -3.527 1 93.88 379 MET A O 1
ATOM 2861 N N . TYR A 1 380 ? 6.918 -33.062 -3.018 1 93.25 380 TYR A N 1
ATOM 2862 C CA . TYR A 1 380 ? 6.121 -33.938 -2.18 1 93.25 380 TYR A CA 1
ATOM 2863 C C . TYR A 1 380 ? 6.086 -33.438 -0.738 1 93.25 380 TYR A C 1
ATOM 2865 O O . TYR A 1 380 ? 5.238 -33.875 0.052 1 93.25 380 TYR A O 1
ATOM 2873 N N . LEU A 1 381 ? 6.938 -32.5 -0.413 1 88.75 381 LEU A N 1
ATOM 2874 C CA . LEU A 1 381 ? 6.781 -31.797 0.862 1 88.75 381 LEU A CA 1
ATOM 2875 C C . LEU A 1 381 ? 5.512 -30.953 0.869 1 88.75 381 LEU A C 1
ATOM 2877 O O . LEU A 1 381 ? 5.047 -30.531 1.932 1 88.75 381 LEU A O 1
ATOM 2881 N N . ALA A 1 382 ? 5.066 -30.812 -0.224 1 81.88 382 ALA A N 1
ATOM 2882 C CA . ALA A 1 382 ? 3.889 -29.984 -0.421 1 81.88 382 ALA A CA 1
ATOM 2883 C C . ALA A 1 382 ? 2.703 -30.5 0.389 1 81.88 382 ALA A C 1
ATOM 2885 O O . ALA A 1 382 ? 1.798 -29.734 0.732 1 81.88 382 ALA A O 1
ATOM 2886 N N . TYR A 1 383 ? 2.609 -31.828 0.641 1 82.31 383 TYR A N 1
ATOM 2887 C CA . TYR A 1 383 ? 1.519 -32.406 1.431 1 82.31 383 TYR A CA 1
ATOM 2888 C C . TYR A 1 383 ? 1.442 -31.734 2.801 1 82.31 383 TYR A C 1
ATOM 2890 O O . TYR A 1 383 ? 0.385 -31.719 3.436 1 82.31 383 TYR A O 1
ATOM 2898 N N . CYS A 1 384 ? 2.531 -31 3.086 1 79.75 384 CYS A N 1
ATOM 2899 C CA . CYS A 1 384 ? 2.596 -30.375 4.402 1 79.75 384 CYS A CA 1
ATOM 2900 C C . CYS A 1 384 ? 2.4 -28.859 4.297 1 79.75 384 CYS A C 1
ATOM 2902 O O . CYS A 1 384 ? 2.367 -28.172 5.312 1 79.75 384 CYS A O 1
ATOM 2904 N N . PHE A 1 385 ? 2.307 -28.375 3.088 1 80.81 385 PHE A N 1
ATOM 2905 C CA . PHE A 1 385 ? 2.197 -26.938 2.869 1 80.81 385 PHE A CA 1
ATOM 2906 C C . PHE A 1 385 ? 0.882 -26.594 2.18 1 80.81 385 PHE A C 1
ATOM 2908 O O . PHE A 1 385 ? 0.481 -27.266 1.226 1 80.81 385 PHE A O 1
ATOM 2915 N N . ALA A 1 386 ? 0.268 -25.625 2.697 1 75.88 386 ALA A N 1
ATOM 2916 C CA . ALA A 1 386 ? -0.995 -25.188 2.107 1 75.88 386 ALA A CA 1
ATOM 2917 C C . ALA A 1 386 ? -0.79 -23.984 1.211 1 75.88 386 ALA A C 1
ATOM 2919 O O . ALA A 1 386 ? -1.757 -23.391 0.726 1 75.88 386 ALA A O 1
ATOM 2920 N N . SER A 1 387 ? 0.49 -23.625 0.965 1 83 387 SER A N 1
ATOM 2921 C CA . SER A 1 387 ? 0.805 -22.438 0.177 1 83 387 SER A CA 1
ATOM 2922 C C . SER A 1 387 ? 2.154 -22.578 -0.52 1 83 387 SER A C 1
ATOM 2924 O O . SER A 1 387 ? 3.162 -22.875 0.123 1 83 387 SER A O 1
ATOM 2926 N N . SER A 1 388 ? 2.092 -22.359 -1.822 1 88.19 388 SER A N 1
ATOM 2927 C CA . SER A 1 388 ? 3.34 -22.406 -2.58 1 88.19 388 SER A CA 1
ATOM 2928 C C . SER A 1 388 ? 4.285 -21.281 -2.156 1 88.19 388 SER A C 1
ATOM 2930 O O . SER A 1 388 ? 5.496 -21.484 -2.057 1 88.19 388 SER A O 1
ATOM 2932 N N . THR A 1 389 ? 3.701 -20.203 -1.905 1 85.62 389 THR A N 1
ATOM 2933 C CA . THR A 1 389 ? 4.516 -19.062 -1.496 1 85.62 389 THR A CA 1
ATOM 2934 C C . THR A 1 389 ? 5.148 -19.312 -0.132 1 85.62 389 THR A C 1
ATOM 2936 O O . THR A 1 389 ? 6.305 -18.938 0.096 1 85.62 389 THR A O 1
ATOM 2939 N N . ALA A 1 390 ? 4.395 -19.891 0.736 1 84 390 ALA A N 1
ATOM 2940 C CA . ALA A 1 390 ? 4.938 -20.25 2.039 1 84 390 ALA A CA 1
ATOM 2941 C C . ALA A 1 390 ? 6.09 -21.25 1.892 1 84 390 ALA A C 1
ATOM 2943 O O . ALA A 1 390 ? 7.082 -21.172 2.619 1 84 390 ALA A O 1
ATOM 2944 N N . MET A 1 391 ? 5.953 -22.094 0.986 1 88.75 391 MET A N 1
ATOM 2945 C CA . MET A 1 391 ? 6.996 -23.094 0.777 1 88.75 391 MET A CA 1
ATOM 2946 C C . MET A 1 391 ? 8.266 -22.453 0.223 1 88.75 391 MET A C 1
ATOM 2948 O O . MET A 1 391 ? 9.367 -22.766 0.671 1 88.75 391 MET A O 1
ATOM 2952 N N . VAL A 1 392 ? 8.078 -21.625 -0.767 1 92.5 392 VAL A N 1
ATOM 2953 C CA . VAL A 1 392 ? 9.234 -20.906 -1.294 1 92.5 392 VAL A CA 1
ATOM 2954 C C . VAL A 1 392 ? 9.961 -20.188 -0.159 1 92.5 392 VAL A C 1
ATOM 2956 O O . VAL A 1 392 ? 11.18 -20.297 -0.026 1 92.5 392 VAL A O 1
ATOM 2959 N N . SER A 1 393 ? 9.203 -19.547 0.625 1 88.62 393 SER A N 1
ATOM 2960 C CA . SER A 1 393 ? 9.781 -18.797 1.734 1 88.62 393 SER A CA 1
ATOM 2961 C C . SER A 1 393 ? 10.531 -19.703 2.697 1 88.62 393 SER A C 1
ATOM 2963 O O . SER A 1 393 ? 11.562 -19.312 3.254 1 88.62 393 SER A O 1
ATOM 2965 N N . ALA A 1 394 ? 10.062 -20.922 2.814 1 86 394 ALA A N 1
ATOM 2966 C CA . ALA A 1 394 ? 10.578 -21.828 3.844 1 86 394 ALA A CA 1
ATOM 2967 C C . ALA A 1 394 ? 11.828 -22.547 3.361 1 86 394 ALA A C 1
ATOM 2969 O O . ALA A 1 394 ? 12.789 -22.703 4.113 1 86 394 ALA A O 1
ATOM 2970 N N . VAL A 1 395 ? 11.852 -22.938 2.125 1 89.69 395 VAL A N 1
ATOM 2971 C CA . VAL A 1 395 ? 12.859 -23.953 1.829 1 89.69 395 VAL A CA 1
ATOM 2972 C C . VAL A 1 395 ? 13.734 -23.484 0.667 1 89.69 395 VAL A C 1
ATOM 2974 O O . VAL A 1 395 ? 14.828 -24 0.458 1 89.69 395 VAL A O 1
ATOM 2977 N N . TYR A 1 396 ? 13.367 -22.547 -0.128 1 94.31 396 TYR A N 1
ATOM 2978 C CA . TYR A 1 396 ? 13.984 -22.25 -1.411 1 94.31 396 TYR A CA 1
ATOM 2979 C C . TYR A 1 396 ? 15.453 -21.859 -1.231 1 94.31 396 TYR A C 1
ATOM 2981 O O . TYR A 1 396 ? 16.328 -22.406 -1.904 1 94.31 396 TYR A O 1
ATOM 2989 N N . ALA A 1 397 ? 15.695 -20.922 -0.348 1 92.56 397 ALA A N 1
ATOM 2990 C CA . ALA A 1 397 ? 17.062 -20.453 -0.168 1 92.56 397 ALA A CA 1
ATOM 2991 C C . ALA A 1 397 ? 17.984 -21.578 0.272 1 92.56 397 ALA A C 1
ATOM 2993 O O . ALA A 1 397 ? 19.125 -21.688 -0.201 1 92.56 397 ALA A O 1
ATOM 2994 N N . ALA A 1 398 ? 17.516 -22.391 1.187 1 89.38 398 ALA A N 1
ATOM 2995 C CA . ALA A 1 398 ? 18.297 -23.531 1.649 1 89.38 398 ALA A CA 1
ATOM 2996 C C . ALA A 1 398 ? 18.562 -24.516 0.51 1 89.38 398 ALA A C 1
ATOM 2998 O O . ALA A 1 398 ? 19.688 -24.984 0.336 1 89.38 398 ALA A O 1
ATOM 2999 N N . TYR A 1 399 ? 17.547 -24.797 -0.247 1 93.19 399 TYR A N 1
ATOM 3000 C CA . TYR A 1 399 ? 17.672 -25.734 -1.358 1 93.19 399 TYR A CA 1
ATOM 3001 C C . TYR A 1 399 ? 18.641 -25.219 -2.406 1 93.19 399 TYR A C 1
ATOM 3003 O O . TYR A 1 399 ? 19.484 -25.953 -2.914 1 93.19 399 TYR A O 1
ATOM 3011 N N . LEU A 1 400 ? 18.531 -23.922 -2.709 1 95.06 400 LEU A N 1
ATOM 3012 C CA . LEU A 1 400 ? 19.422 -23.359 -3.723 1 95.06 400 LEU A CA 1
ATOM 3013 C C . LEU A 1 400 ? 20.859 -23.344 -3.248 1 95.06 400 LEU A C 1
ATOM 3015 O O . LEU A 1 400 ? 21.781 -23.609 -4.031 1 95.06 400 LEU A O 1
ATOM 3019 N N . THR A 1 401 ? 21.078 -23.094 -2.018 1 92.56 401 THR A N 1
ATOM 3020 C CA . THR A 1 401 ? 22.438 -23.109 -1.467 1 92.56 401 THR A CA 1
ATOM 3021 C C . THR A 1 401 ? 23.031 -24.516 -1.568 1 92.56 401 THR A C 1
ATOM 3023 O O . THR A 1 401 ? 24.203 -24.672 -1.939 1 92.56 401 THR A O 1
ATOM 3026 N N . ILE A 1 402 ? 22.266 -25.484 -1.233 1 91.44 402 ILE A N 1
ATOM 3027 C CA . ILE A 1 402 ? 22.703 -26.859 -1.348 1 91.44 402 ILE A CA 1
ATOM 3028 C C . ILE A 1 402 ? 23.031 -27.188 -2.807 1 91.44 402 ILE A C 1
ATOM 3030 O O . ILE A 1 402 ? 24.047 -27.812 -3.102 1 91.44 402 ILE A O 1
ATOM 3034 N N . ALA A 1 403 ? 22.156 -26.781 -3.666 1 94.31 403 ALA A N 1
ATOM 3035 C CA . ALA A 1 403 ? 22.375 -27.031 -5.094 1 94.31 403 ALA A CA 1
ATOM 3036 C C . ALA A 1 403 ? 23.672 -26.406 -5.574 1 94.31 403 ALA A C 1
ATOM 3038 O O . ALA A 1 403 ? 24.469 -27.062 -6.258 1 94.31 403 ALA A O 1
ATOM 3039 N N . LEU A 1 404 ? 23.875 -25.156 -5.211 1 93.19 404 LEU A N 1
ATOM 3040 C CA . LEU A 1 404 ? 25.078 -24.438 -5.633 1 93.19 404 LEU A CA 1
ATOM 3041 C C . LEU A 1 404 ? 26.328 -25.094 -5.059 1 93.19 404 LEU A C 1
ATOM 3043 O O . LEU A 1 404 ? 27.344 -25.219 -5.758 1 93.19 404 LEU A O 1
ATOM 3047 N N . ALA A 1 405 ? 26.234 -25.516 -3.883 1 89.94 405 ALA A N 1
ATOM 3048 C CA . ALA A 1 405 ? 27.375 -26.141 -3.213 1 89.94 405 ALA A CA 1
ATOM 3049 C C . ALA A 1 405 ? 27.734 -27.484 -3.854 1 89.94 405 ALA A C 1
ATOM 3051 O O . ALA A 1 405 ? 28.859 -27.969 -3.713 1 89.94 405 ALA A O 1
ATOM 3052 N N . ASN A 1 406 ? 26.828 -28.047 -4.539 1 91.75 406 ASN A N 1
ATOM 3053 C CA . ASN A 1 406 ? 27.062 -29.359 -5.113 1 91.75 406 ASN A CA 1
ATOM 3054 C C . ASN A 1 406 ? 27.172 -29.297 -6.637 1 91.75 406 ASN A C 1
ATOM 3056 O O . ASN A 1 406 ? 26.922 -30.297 -7.32 1 91.75 406 ASN A O 1
ATOM 3060 N N . GLY A 1 407 ? 27.375 -28.156 -7.125 1 92.69 407 GLY A N 1
ATOM 3061 C CA . GLY A 1 407 ? 27.797 -28.016 -8.508 1 92.69 407 GLY A CA 1
ATOM 3062 C C . GLY A 1 407 ? 26.641 -27.891 -9.477 1 92.69 407 GLY A C 1
ATOM 3063 O O . GLY A 1 407 ? 26.828 -27.953 -10.695 1 92.69 407 GLY A O 1
ATOM 3064 N N . VAL A 1 408 ? 25.469 -27.75 -9.031 1 96.06 408 VAL A N 1
ATOM 3065 C CA . VAL A 1 408 ? 24.328 -27.531 -9.922 1 96.06 408 VAL A CA 1
ATOM 3066 C C . VAL A 1 408 ? 24.5 -26.203 -10.656 1 96.06 408 VAL A C 1
ATOM 3068 O O . VAL A 1 408 ? 24.859 -25.188 -10.047 1 96.06 408 VAL A O 1
ATOM 3071 N N . PRO A 1 409 ? 24.281 -26.281 -12.039 1 97.69 409 PRO A N 1
ATOM 3072 C CA . PRO A 1 409 ? 24.312 -24.984 -12.711 1 97.69 409 PRO A CA 1
ATOM 3073 C C . PRO A 1 409 ? 23.391 -23.953 -12.062 1 97.69 409 PRO A C 1
ATOM 3075 O O . PRO A 1 409 ? 22.203 -24.234 -11.859 1 97.69 409 PRO A O 1
ATOM 3078 N N . PRO A 1 410 ? 23.891 -22.812 -11.742 1 97.12 410 PRO A N 1
ATOM 3079 C CA . PRO A 1 410 ? 23.203 -21.875 -10.852 1 97.12 410 PRO A CA 1
ATOM 3080 C C . PRO A 1 410 ? 21.828 -21.469 -11.367 1 97.12 410 PRO A C 1
ATOM 3082 O O . PRO A 1 410 ? 20.828 -21.641 -10.664 1 97.12 410 PRO A O 1
ATOM 3085 N N . GLU A 1 411 ? 21.688 -20.969 -12.586 1 97.06 411 GLU A N 1
ATOM 3086 C CA . GLU A 1 411 ? 20.422 -20.516 -13.117 1 97.06 411 GLU A CA 1
ATOM 3087 C C . GLU A 1 411 ? 19.422 -21.656 -13.234 1 97.06 411 GLU A C 1
ATOM 3089 O O . GLU A 1 411 ? 18.234 -21.484 -12.922 1 97.06 411 GLU A O 1
ATOM 3094 N N . LEU A 1 412 ? 19.922 -22.766 -13.648 1 96.88 412 LEU A N 1
ATOM 3095 C CA . LEU A 1 412 ? 19.078 -23.953 -13.781 1 96.88 412 LEU A CA 1
ATOM 3096 C C . LEU A 1 412 ? 18.547 -24.391 -12.422 1 96.88 412 LEU A C 1
ATOM 3098 O O . LEU A 1 412 ? 17.344 -24.609 -12.273 1 96.88 412 LEU A O 1
ATOM 3102 N N . GLY A 1 413 ? 19.453 -24.531 -11.484 1 97.19 413 GLY A N 1
ATOM 3103 C CA . GLY A 1 413 ? 19.031 -24.906 -10.141 1 97.19 413 GLY A CA 1
ATOM 3104 C C . GLY A 1 413 ? 18.016 -23.969 -9.539 1 97.19 413 GLY A C 1
ATOM 3105 O O . GLY A 1 413 ? 17.016 -24.422 -8.969 1 97.19 413 GLY A O 1
ATOM 3106 N N . ALA A 1 414 ? 18.281 -22.656 -9.703 1 97.75 414 ALA A N 1
ATOM 3107 C CA . ALA A 1 414 ? 17.391 -21.641 -9.141 1 97.75 414 ALA A CA 1
ATOM 3108 C C . ALA A 1 414 ? 15.992 -21.75 -9.734 1 97.75 414 ALA A C 1
ATOM 3110 O O . ALA A 1 414 ? 14.992 -21.656 -9.016 1 97.75 414 ALA A O 1
ATOM 3111 N N . MET A 1 415 ? 15.875 -22 -10.977 1 97.75 415 MET A N 1
ATOM 3112 C CA . MET A 1 415 ? 14.586 -22 -11.648 1 97.75 415 MET A CA 1
ATOM 3113 C C . MET A 1 415 ? 13.852 -23.312 -11.43 1 97.75 415 MET A C 1
ATOM 3115 O O . MET A 1 415 ? 12.641 -23.328 -11.18 1 97.75 415 MET A O 1
ATOM 3119 N N . ILE A 1 416 ? 14.578 -24.453 -11.43 1 97.25 416 ILE A N 1
ATOM 3120 C CA . ILE A 1 416 ? 13.938 -25.75 -11.32 1 97.25 416 ILE A CA 1
ATOM 3121 C C . ILE A 1 416 ? 13.312 -25.922 -9.938 1 97.25 416 ILE A C 1
ATOM 3123 O O . ILE A 1 416 ? 12.203 -26.438 -9.812 1 97.25 416 ILE A O 1
ATOM 3127 N N . ILE A 1 417 ? 14.016 -25.469 -8.938 1 96.94 417 ILE A N 1
ATOM 3128 C CA . ILE A 1 417 ? 13.484 -25.562 -7.582 1 96.94 417 ILE A CA 1
ATOM 3129 C C . ILE A 1 417 ? 12.188 -24.766 -7.477 1 96.94 417 ILE A C 1
ATOM 3131 O O . ILE A 1 417 ? 11.18 -25.266 -6.98 1 96.94 417 ILE A O 1
ATOM 3135 N N . ALA A 1 418 ? 12.195 -23.547 -7.996 1 96.94 418 ALA A N 1
ATOM 3136 C CA . ALA A 1 418 ? 11.008 -22.688 -7.961 1 96.94 418 ALA A CA 1
ATOM 3137 C C . ALA A 1 418 ? 9.875 -23.297 -8.781 1 96.94 418 ALA A C 1
ATOM 3139 O O . ALA A 1 418 ? 8.711 -23.266 -8.359 1 96.94 418 ALA A O 1
ATOM 3140 N N . ILE A 1 419 ? 10.156 -23.828 -9.891 1 97.38 419 ILE A N 1
ATOM 3141 C CA . ILE A 1 419 ? 9.172 -24.406 -10.805 1 97.38 419 ILE A CA 1
ATOM 3142 C C . ILE A 1 419 ? 8.492 -25.594 -10.133 1 97.38 419 ILE A C 1
ATOM 3144 O O . ILE A 1 419 ? 7.266 -25.719 -10.164 1 97.38 419 ILE A O 1
ATOM 3148 N N . PHE A 1 420 ? 9.242 -26.391 -9.5 1 97.06 420 PHE A N 1
ATOM 3149 C CA . PHE A 1 420 ? 8.656 -27.578 -8.891 1 97.06 420 PHE A CA 1
ATOM 3150 C C . PHE A 1 420 ? 7.879 -27.219 -7.629 1 97.06 420 PHE A C 1
ATOM 3152 O O . PHE A 1 420 ? 6.938 -27.906 -7.25 1 97.06 420 PHE A O 1
ATOM 3159 N N . ILE A 1 421 ? 8.258 -26.141 -7.02 1 94.25 421 ILE A N 1
ATOM 3160 C CA . ILE A 1 421 ? 7.438 -25.656 -5.914 1 94.25 421 ILE A CA 1
ATOM 3161 C C . ILE A 1 421 ? 6.09 -25.172 -6.441 1 94.25 421 ILE A C 1
ATOM 3163 O O . ILE A 1 421 ? 5.07 -25.297 -5.758 1 94.25 421 ILE A O 1
ATOM 3167 N N . ASN A 1 422 ? 6.035 -24.703 -7.641 1 93.44 422 ASN A N 1
ATOM 3168 C CA . ASN A 1 422 ? 4.773 -24.359 -8.289 1 93.44 422 ASN A CA 1
ATOM 3169 C C . ASN A 1 422 ? 3.951 -25.594 -8.617 1 93.44 422 ASN A C 1
ATOM 3171 O O . ASN A 1 422 ? 2.756 -25.656 -8.32 1 93.44 422 ASN A O 1
ATOM 3175 N N . LEU A 1 423 ? 4.594 -26.562 -9.141 1 95.81 423 LEU A N 1
ATOM 3176 C CA . LEU A 1 423 ? 3.93 -27.75 -9.664 1 95.81 423 LEU A CA 1
ATOM 3177 C C . LEU A 1 423 ? 3.365 -28.594 -8.531 1 95.81 423 LEU A C 1
ATOM 3179 O O . LEU A 1 423 ? 2.404 -29.344 -8.727 1 95.81 423 LEU A O 1
ATOM 3183 N N . GLN A 1 424 ? 3.914 -28.422 -7.395 1 93.38 424 GLN A N 1
ATOM 3184 C CA . GLN A 1 424 ? 3.516 -29.266 -6.281 1 93.38 424 GLN A CA 1
ATOM 3185 C C . GLN A 1 424 ? 2.057 -29.031 -5.902 1 93.38 424 GLN A C 1
ATOM 3187 O O . GLN A 1 424 ? 1.431 -29.891 -5.266 1 93.38 424 GLN A O 1
ATOM 3192 N N . ALA A 1 425 ? 1.501 -27.906 -6.285 1 91.06 425 ALA A N 1
ATOM 3193 C CA . ALA A 1 425 ? 0.146 -27.531 -5.887 1 91.06 425 ALA A CA 1
ATOM 3194 C C . ALA A 1 425 ? -0.888 -28.453 -6.523 1 91.06 425 ALA A C 1
ATOM 3196 O O . ALA A 1 425 ? -2.047 -28.5 -6.102 1 91.06 425 ALA A O 1
ATOM 3197 N N . CYS A 1 426 ? -0.512 -29.266 -7.465 1 93.12 426 CYS A N 1
ATOM 3198 C CA . CYS A 1 426 ? -1.409 -30.203 -8.141 1 93.12 426 CYS A CA 1
ATOM 3199 C C . CYS A 1 426 ? -1.825 -31.328 -7.215 1 93.12 426 CYS A C 1
ATOM 3201 O O . CYS A 1 426 ? -2.824 -32 -7.465 1 93.12 426 CYS A O 1
ATOM 3203 N N . LEU A 1 427 ? -1.204 -31.453 -6.094 1 93.25 427 LEU A N 1
ATOM 3204 C CA . LEU A 1 427 ? -1.303 -32.656 -5.277 1 93.25 427 LEU A CA 1
ATOM 3205 C C . LEU A 1 427 ? -2.508 -32.594 -4.348 1 93.25 427 LEU A C 1
ATOM 3207 O O . LEU A 1 427 ? -3.074 -33.625 -3.98 1 93.25 427 LEU A O 1
ATOM 3211 N N . THR A 1 428 ? -2.826 -31.344 -3.926 1 89.56 428 THR A N 1
ATOM 3212 C CA . THR A 1 428 ? -3.82 -31.266 -2.861 1 89.56 428 THR A CA 1
ATOM 3213 C C . THR A 1 428 ? -4.891 -30.234 -3.191 1 89.56 428 THR A C 1
ATOM 3215 O O . THR A 1 428 ? -4.723 -29.438 -4.109 1 89.56 428 THR A O 1
ATOM 3218 N N . TYR A 1 429 ? -6.031 -30.359 -2.516 1 88.75 429 TYR A N 1
ATOM 3219 C CA . TYR A 1 429 ? -7.141 -29.438 -2.703 1 88.75 429 TYR A CA 1
ATOM 3220 C C . TYR A 1 429 ? -6.996 -28.219 -1.801 1 88.75 429 TYR A C 1
ATOM 3222 O O . TYR A 1 429 ? -7.891 -27.375 -1.738 1 88.75 429 TYR A O 1
ATOM 3230 N N . TYR A 1 430 ? -5.801 -28.078 -1.159 1 80.56 430 TYR A N 1
ATOM 3231 C CA . TYR A 1 430 ? -5.59 -26.938 -0.272 1 80.56 430 TYR A CA 1
ATOM 3232 C C . TYR A 1 430 ? -4.285 -26.219 -0.6 1 80.56 430 TYR A C 1
ATOM 3234 O O . TYR A 1 430 ? -3.969 -25.188 -0.001 1 80.56 430 TYR A O 1
ATOM 3242 N N . SER A 1 431 ? -3.543 -26.906 -1.598 1 75.62 431 SER A N 1
ATOM 3243 C CA . SER A 1 431 ? -2.23 -26.359 -1.918 1 75.62 431 SER A CA 1
ATOM 3244 C C . SER A 1 431 ? -2.348 -25.172 -2.867 1 75.62 431 SER A C 1
ATOM 3246 O O . SER A 1 431 ? -2.932 -25.281 -3.947 1 75.62 431 SER A O 1
ATOM 3248 N N . GLY A 1 432 ? -2.547 -23.969 -2.461 1 75.81 432 GLY A N 1
ATOM 3249 C CA . GLY A 1 432 ? -2.594 -22.766 -3.273 1 75.81 432 GLY A CA 1
ATOM 3250 C C . GLY A 1 432 ? -3.869 -21.953 -3.08 1 75.81 432 GLY A C 1
ATOM 3251 O O . GLY A 1 432 ? -4.859 -22.469 -2.557 1 75.81 432 GLY A O 1
ATOM 3252 N N . GLY A 1 433 ? -3.879 -20.875 -3.607 1 76.69 433 GLY A N 1
ATOM 3253 C CA . GLY A 1 433 ? -4.988 -19.953 -3.406 1 76.69 433 GLY A CA 1
ATOM 3254 C C . GLY A 1 433 ? -6.219 -20.328 -4.215 1 76.69 433 GLY A C 1
ATOM 3255 O O . GLY A 1 433 ? -7.344 -20 -3.82 1 76.69 433 GLY A O 1
ATOM 3256 N N . SER A 1 434 ? -5.988 -21.047 -5.289 1 87.38 434 SER A N 1
ATOM 3257 C CA . SER A 1 434 ? -7.117 -21.375 -6.152 1 87.38 434 SER A CA 1
ATOM 3258 C C . SER A 1 434 ? -7.781 -22.688 -5.734 1 87.38 434 SER A C 1
ATOM 3260 O O . SER A 1 434 ? -8.938 -22.938 -6.082 1 87.38 434 SER A O 1
ATOM 3262 N N . ALA A 1 435 ? -7.117 -23.5 -4.996 1 89.5 435 ALA A N 1
ATOM 3263 C CA . ALA A 1 435 ? -7.57 -24.844 -4.688 1 89.5 435 ALA A CA 1
ATOM 3264 C C . ALA A 1 435 ? -8.898 -24.828 -3.93 1 89.5 435 ALA A C 1
ATOM 3266 O O . ALA A 1 435 ? -9.852 -25.5 -4.312 1 89.5 435 ALA A O 1
ATOM 3267 N N . PRO A 1 436 ? -9.023 -23.984 -2.961 1 87 436 PRO A N 1
ATOM 3268 C CA . PRO A 1 436 ? -10.305 -23.953 -2.256 1 87 436 PRO A CA 1
ATOM 3269 C C . PRO A 1 436 ? -11.461 -23.5 -3.146 1 87 436 PRO A C 1
ATOM 3271 O O . PRO A 1 436 ? -12.594 -23.938 -2.957 1 87 436 PRO A O 1
ATOM 3274 N N . ILE A 1 437 ? -11.211 -22.703 -4.07 1 90.75 437 ILE A N 1
ATOM 3275 C CA . ILE A 1 437 ? -12.242 -22.219 -4.984 1 90.75 437 ILE A CA 1
ATOM 3276 C C . ILE A 1 437 ? -12.766 -23.375 -5.824 1 90.75 437 ILE A C 1
ATOM 3278 O O . ILE A 1 437 ? -13.984 -23.594 -5.898 1 90.75 437 ILE A O 1
ATOM 3282 N N . PHE A 1 438 ? -11.914 -24.109 -6.352 1 94.12 438 PHE A N 1
ATOM 3283 C CA . PHE A 1 438 ? -12.312 -25.234 -7.184 1 94.12 438 PHE A CA 1
ATOM 3284 C C . PHE A 1 438 ? -12.945 -26.328 -6.34 1 94.12 438 PHE A C 1
ATOM 3286 O O . PHE A 1 438 ? -13.93 -26.953 -6.754 1 94.12 438 PHE A O 1
ATOM 3293 N N . TYR A 1 439 ? -12.414 -26.531 -5.207 1 92.62 439 TYR A N 1
ATOM 3294 C CA . TYR A 1 439 ? -12.945 -27.562 -4.328 1 92.62 439 TYR A CA 1
ATOM 3295 C C . TYR A 1 439 ? -14.367 -27.25 -3.887 1 92.62 439 TYR A C 1
ATOM 3297 O O . TYR A 1 439 ? -15.219 -28.125 -3.809 1 92.62 439 TYR A O 1
ATOM 3305 N N . SER A 1 440 ? -14.625 -26.047 -3.65 1 92.38 440 SER A N 1
ATOM 3306 C CA . SER A 1 440 ? -15.914 -25.609 -3.127 1 92.38 440 SER A CA 1
ATOM 3307 C C . SER A 1 440 ? -17.016 -25.734 -4.18 1 92.38 440 SER A C 1
ATOM 3309 O O . SER A 1 440 ? -18.203 -25.672 -3.857 1 92.38 440 SER A O 1
ATOM 3311 N N . THR A 1 441 ? -16.625 -25.859 -5.406 1 94.12 441 THR A N 1
ATOM 3312 C CA . THR A 1 441 ? -17.609 -26 -6.469 1 94.12 441 THR A CA 1
ATOM 3313 C C . THR A 1 441 ? -18.359 -27.328 -6.352 1 94.12 441 THR A C 1
ATOM 3315 O O . THR A 1 441 ? -19.438 -27.484 -6.914 1 94.12 441 THR A O 1
ATOM 3318 N N . GLY A 1 442 ? -17.672 -28.328 -5.754 1 94.38 442 GLY A N 1
ATOM 3319 C CA . GLY A 1 442 ? -18.312 -29.609 -5.527 1 94.38 442 GLY A CA 1
ATOM 3320 C C . GLY A 1 442 ? -18.125 -30.578 -6.676 1 94.38 442 GLY A C 1
ATOM 3321 O O . GLY A 1 442 ? -18.562 -31.734 -6.602 1 94.38 442 GLY A O 1
ATOM 3322 N N . TYR A 1 443 ? -17.422 -30.219 -7.668 1 96.5 443 TYR A N 1
ATOM 3323 C CA . TYR A 1 443 ? -17.297 -31.047 -8.859 1 96.5 443 TYR A CA 1
ATOM 3324 C C . TYR A 1 443 ? -16.328 -32.219 -8.625 1 96.5 443 TYR A C 1
ATOM 3326 O O . TYR A 1 443 ? -16.406 -33.25 -9.297 1 96.5 443 TYR A O 1
ATOM 3334 N N . ILE A 1 444 ? -15.406 -32.031 -7.742 1 95.56 444 ILE A N 1
ATOM 3335 C CA . ILE A 1 444 ? -14.367 -33.062 -7.547 1 95.56 444 ILE A CA 1
ATOM 3336 C C . ILE A 1 444 ? -14.289 -33.438 -6.07 1 95.56 444 ILE A C 1
ATOM 3338 O O . ILE A 1 444 ? -13.992 -32.594 -5.219 1 95.56 444 ILE A O 1
ATOM 3342 N N . PRO A 1 445 ? -14.531 -34.656 -5.812 1 93.69 445 PRO A N 1
ATOM 3343 C CA . PRO A 1 445 ? -14.383 -35.094 -4.426 1 93.69 445 PRO A CA 1
ATOM 3344 C C . PRO A 1 445 ? -12.93 -35.094 -3.953 1 93.69 445 PRO A C 1
ATOM 3346 O O . PRO A 1 445 ? -12.016 -35.25 -4.766 1 93.69 445 PRO A O 1
ATOM 3349 N N . SER A 1 446 ? -12.68 -34.969 -2.629 1 92.19 446 SER A N 1
ATOM 3350 C CA . SER A 1 446 ? -11.352 -34.875 -2.045 1 92.19 446 SER A CA 1
ATOM 3351 C C . SER A 1 446 ? -10.5 -36.094 -2.361 1 92.19 446 SER A C 1
ATOM 3353 O O . SER A 1 446 ? -9.312 -35.969 -2.662 1 92.19 446 SER A O 1
ATOM 3355 N N . GLY A 1 447 ? -11.086 -37.25 -2.268 1 92 447 GLY A N 1
ATOM 3356 C CA . GLY A 1 447 ? -10.344 -38.469 -2.572 1 92 447 GLY A CA 1
ATOM 3357 C C . GLY A 1 447 ? -9.805 -38.5 -3.988 1 92 447 GLY A C 1
ATOM 3358 O O . GLY A 1 447 ? -8.664 -38.906 -4.211 1 92 447 GLY A O 1
ATOM 3359 N N . ASP A 1 448 ? -10.57 -38.062 -4.922 1 93.69 448 ASP A N 1
ATOM 3360 C CA . ASP A 1 448 ? -10.148 -38.031 -6.316 1 93.69 448 ASP A CA 1
ATOM 3361 C C . ASP A 1 448 ? -9.062 -36.969 -6.531 1 93.69 448 ASP A C 1
ATOM 3363 O O . ASP A 1 448 ? -8.164 -37.156 -7.352 1 93.69 448 ASP A O 1
ATOM 3367 N N . TRP A 1 449 ? -9.211 -36 -5.762 1 92.44 449 TRP A N 1
ATOM 3368 C CA . TRP A 1 449 ? -8.211 -34.938 -5.863 1 92.44 449 TRP A CA 1
ATOM 3369 C C . TRP A 1 449 ? -6.816 -35.469 -5.543 1 92.44 449 TRP A C 1
ATOM 3371 O O . TRP A 1 449 ? -5.859 -35.188 -6.273 1 92.44 449 TRP A O 1
ATOM 3381 N N . LEU A 1 450 ? -6.703 -36.156 -4.488 1 92.62 450 LEU A N 1
ATOM 3382 C CA . LEU A 1 450 ? -5.41 -36.656 -4.031 1 92.62 450 LEU A CA 1
ATOM 3383 C C . LEU A 1 450 ? -4.875 -37.75 -4.973 1 92.62 450 LEU A C 1
ATOM 3385 O O . LEU A 1 450 ? -3.691 -37.719 -5.312 1 92.62 450 LEU A O 1
ATOM 3389 N N . ARG A 1 451 ? -5.746 -38.594 -5.387 1 95.31 451 ARG A N 1
ATOM 3390 C CA . ARG A 1 451 ? -5.332 -39.688 -6.254 1 95.31 451 ARG A CA 1
ATOM 3391 C C . ARG A 1 451 ? -4.914 -39.156 -7.625 1 95.31 451 ARG A C 1
ATOM 3393 O O . ARG A 1 451 ? -3.814 -39.469 -8.102 1 95.31 451 ARG A O 1
ATOM 3400 N N . VAL A 1 452 ? -5.793 -38.438 -8.234 1 96.38 452 VAL A N 1
ATOM 3401 C CA . VAL A 1 452 ? -5.543 -37.938 -9.586 1 96.38 452 VAL A CA 1
ATOM 3402 C C . VAL A 1 452 ? -4.426 -36.906 -9.555 1 96.38 452 VAL A C 1
ATOM 3404 O O . VAL A 1 452 ? -3.617 -36.812 -10.484 1 96.38 452 VAL A O 1
ATOM 3407 N N . GLY A 1 453 ? -4.367 -36.125 -8.492 1 95.5 453 GLY A N 1
ATOM 3408 C CA . GLY A 1 453 ? -3.271 -35.188 -8.32 1 95.5 453 GLY A CA 1
ATOM 3409 C C . GLY A 1 453 ? -1.908 -35.844 -8.305 1 95.5 453 GLY A C 1
ATOM 3410 O O . GLY A 1 453 ? -0.954 -35.344 -8.891 1 95.5 453 GLY A O 1
ATOM 3411 N N . PHE A 1 454 ? -1.861 -36.906 -7.625 1 96.38 454 PHE A N 1
ATOM 3412 C CA . PHE A 1 454 ? -0.608 -37.656 -7.598 1 96.38 454 PHE A CA 1
ATOM 3413 C C . PHE A 1 454 ? -0.22 -38.125 -8.992 1 96.38 454 PHE A C 1
ATOM 3415 O O . PHE A 1 454 ? 0.945 -38.031 -9.383 1 96.38 454 PHE A O 1
ATOM 3422 N N . LEU A 1 455 ? -1.167 -38.625 -9.75 1 97.56 455 LEU A N 1
ATOM 3423 C CA . LEU A 1 455 ? -0.9 -39.094 -11.109 1 97.56 455 LEU A CA 1
ATOM 3424 C C . LEU A 1 455 ? -0.423 -37.938 -11.984 1 97.56 455 LEU A C 1
ATOM 3426 O O . LEU A 1 455 ? 0.475 -38.125 -12.812 1 97.56 455 LEU A O 1
ATOM 3430 N N . VAL A 1 456 ? -1.032 -36.812 -11.789 1 97.62 456 VAL A N 1
ATOM 3431 C CA . VAL A 1 456 ? -0.645 -35.625 -12.562 1 97.62 456 VAL A CA 1
ATOM 3432 C C . VAL A 1 456 ? 0.78 -35.219 -12.203 1 97.62 456 VAL A C 1
ATOM 3434 O O . VAL A 1 456 ? 1.536 -34.75 -13.055 1 97.62 456 VAL A O 1
ATOM 3437 N N . SER A 1 457 ? 1.149 -35.344 -10.906 1 97.56 457 SER A N 1
ATOM 3438 C CA . SER A 1 457 ? 2.51 -35 -10.492 1 97.56 457 SER A CA 1
ATOM 3439 C C . SER A 1 457 ? 3.535 -35.844 -11.25 1 97.56 457 SER A C 1
ATOM 3441 O O . SER A 1 457 ? 4.617 -35.375 -11.578 1 97.56 457 SER A O 1
ATOM 3443 N N . LEU A 1 458 ? 3.182 -37.062 -11.562 1 97.81 458 LEU A N 1
ATOM 3444 C CA . LEU A 1 458 ? 4.07 -37.906 -12.336 1 97.81 458 LEU A CA 1
ATOM 3445 C C . LEU A 1 458 ? 4.223 -37.406 -13.766 1 97.81 458 LEU A C 1
ATOM 3447 O O . LEU A 1 458 ? 5.305 -37.469 -14.344 1 97.81 458 LEU A O 1
ATOM 3451 N N . VAL A 1 459 ? 3.145 -36.906 -14.281 1 98.19 459 VAL A N 1
ATOM 3452 C CA . VAL A 1 459 ? 3.193 -36.312 -15.609 1 98.19 459 VAL A CA 1
ATOM 3453 C C . VAL A 1 459 ? 4.148 -35.125 -15.602 1 98.19 459 VAL A C 1
ATOM 3455 O O . VAL A 1 459 ? 4.961 -34.969 -16.516 1 98.19 459 VAL A O 1
ATOM 3458 N N . HIS A 1 460 ? 4.055 -34.312 -14.578 1 98.12 460 HIS A N 1
ATOM 3459 C CA . HIS A 1 460 ? 4.934 -33.125 -14.461 1 98.12 460 HIS A CA 1
ATOM 3460 C C . HIS A 1 460 ? 6.398 -33.562 -14.398 1 98.12 460 HIS A C 1
ATOM 3462 O O . HIS A 1 460 ? 7.258 -32.938 -15.031 1 98.12 460 HIS A O 1
ATOM 3468 N N . ILE A 1 461 ? 6.656 -34.625 -13.625 1 97.88 461 ILE A N 1
ATOM 3469 C CA . ILE A 1 461 ? 8.023 -35.094 -13.477 1 97.88 461 ILE A CA 1
ATOM 3470 C C . ILE A 1 461 ? 8.57 -35.531 -14.836 1 97.88 461 ILE A C 1
ATOM 3472 O O . ILE A 1 461 ? 9.688 -35.156 -15.211 1 97.88 461 ILE A O 1
ATOM 3476 N N . VAL A 1 462 ? 7.781 -36.219 -15.578 1 98.12 462 VAL A N 1
ATOM 3477 C CA . VAL A 1 462 ? 8.211 -36.719 -16.875 1 98.12 462 VAL A CA 1
ATOM 3478 C C . VAL A 1 462 ? 8.422 -35.562 -17.844 1 98.12 462 VAL A C 1
ATOM 3480 O O . VAL A 1 462 ? 9.414 -35.531 -18.578 1 98.12 462 VAL A O 1
ATOM 3483 N N . VAL A 1 463 ? 7.531 -34.625 -17.875 1 98.5 463 VAL A N 1
ATOM 3484 C CA . VAL A 1 463 ? 7.598 -33.531 -18.812 1 98.5 463 VAL A CA 1
ATOM 3485 C C . VAL A 1 463 ? 8.789 -32.625 -18.484 1 98.5 463 VAL A C 1
ATOM 3487 O O . VAL A 1 463 ? 9.586 -32.312 -19.359 1 98.5 463 VAL A O 1
ATOM 3490 N N . TRP A 1 464 ? 8.961 -32.25 -17.234 1 98.19 464 TRP A N 1
ATOM 3491 C CA . TRP A 1 464 ? 9.945 -31.234 -16.875 1 98.19 464 TRP A CA 1
ATOM 3492 C C . TRP A 1 464 ? 11.336 -31.844 -16.766 1 98.19 464 TRP A C 1
ATOM 3494 O O . TRP A 1 464 ? 12.336 -31.188 -17.094 1 98.19 464 TRP A O 1
ATOM 3504 N N . PHE A 1 465 ? 11.492 -33.094 -16.344 1 97.75 465 PHE A N 1
ATOM 3505 C CA . PHE A 1 465 ? 12.805 -33.719 -16.281 1 97.75 465 PHE A CA 1
ATOM 3506 C C . PHE A 1 465 ? 13.086 -34.5 -17.562 1 97.75 465 PHE A C 1
ATOM 3508 O O . PHE A 1 465 ? 14.227 -34.875 -17.828 1 97.75 465 PHE A O 1
ATOM 3515 N N . GLY A 1 466 ? 12.125 -34.75 -18.359 1 97.88 466 GLY A N 1
ATOM 3516 C CA . GLY A 1 466 ? 12.32 -35.344 -19.688 1 97.88 466 GLY A CA 1
ATOM 3517 C C . GLY A 1 466 ? 12.477 -34.281 -20.766 1 97.88 466 GLY A C 1
ATOM 3518 O O . GLY A 1 466 ? 13.602 -33.906 -21.125 1 97.88 466 GLY A O 1
ATOM 3519 N N . VAL A 1 467 ? 11.336 -33.688 -21.141 1 98.19 467 VAL A N 1
ATOM 3520 C CA . VAL A 1 467 ? 11.32 -32.656 -22.188 1 98.19 467 VAL A CA 1
ATOM 3521 C C . VAL A 1 467 ? 12.086 -31.422 -21.719 1 98.19 467 VAL A C 1
ATOM 3523 O O . VAL A 1 467 ? 12.836 -30.828 -22.484 1 98.19 467 VAL A O 1
ATOM 3526 N N . GLY A 1 468 ? 11.914 -31.062 -20.531 1 98 468 GLY A N 1
ATOM 3527 C CA . GLY A 1 468 ? 12.617 -29.906 -19.969 1 98 468 GLY A CA 1
ATOM 3528 C C . GLY A 1 468 ? 14.125 -30.078 -19.984 1 98 468 GLY A C 1
ATOM 3529 O O . GLY A 1 468 ? 14.859 -29.172 -20.359 1 98 468 GLY A O 1
ATOM 3530 N N . ALA A 1 469 ? 14.586 -31.25 -19.562 1 97.38 469 ALA A N 1
ATOM 3531 C CA . ALA A 1 469 ? 16.016 -31.5 -19.547 1 97.38 469 ALA A CA 1
ATOM 3532 C C . ALA A 1 469 ? 16.625 -31.344 -20.938 1 97.38 469 ALA A C 1
ATOM 3534 O O . ALA A 1 469 ? 17.719 -30.766 -21.078 1 97.38 469 ALA A O 1
ATOM 3535 N N . ILE A 1 470 ? 15.93 -31.844 -21.891 1 98.12 470 ILE A N 1
ATOM 3536 C CA . ILE A 1 470 ? 16.406 -31.719 -23.266 1 98.12 470 ILE A CA 1
ATOM 3537 C C . ILE A 1 470 ? 16.391 -30.25 -23.672 1 98.12 470 ILE A C 1
ATOM 3539 O O . ILE A 1 470 ? 17.359 -29.766 -24.25 1 98.12 470 ILE A O 1
ATOM 3543 N N . TRP A 1 471 ? 15.383 -29.5 -23.359 1 98.44 471 TRP A N 1
ATOM 3544 C CA . TRP A 1 471 ? 15.227 -28.094 -23.703 1 98.44 471 TRP A CA 1
ATOM 3545 C C . TRP A 1 471 ? 16.312 -27.25 -23.031 1 98.44 471 TRP A C 1
ATOM 3547 O O . TRP A 1 471 ? 16.922 -26.375 -23.672 1 98.44 471 TRP A O 1
ATOM 3557 N N . TRP A 1 472 ? 16.578 -27.516 -21.781 1 98.19 472 TRP A N 1
ATOM 3558 C CA . TRP A 1 472 ? 17.547 -26.734 -21.016 1 98.19 472 TRP A CA 1
ATOM 3559 C C . TRP A 1 472 ? 18.953 -26.953 -21.578 1 98.19 472 TRP A C 1
ATOM 3561 O O . TRP A 1 472 ? 19.781 -26.031 -21.547 1 98.19 472 TRP A O 1
ATOM 3571 N N . LYS A 1 473 ? 19.203 -28.125 -22.094 1 97.62 473 LYS A N 1
ATOM 3572 C CA . LYS A 1 473 ? 20.469 -28.375 -22.766 1 97.62 473 LYS A CA 1
ATOM 3573 C C . LYS A 1 473 ? 20.562 -27.578 -24.062 1 97.62 473 LYS A C 1
ATOM 3575 O O . LYS A 1 473 ? 21.609 -26.984 -24.375 1 97.62 473 LYS A O 1
ATOM 3580 N N . ILE A 1 474 ? 19.531 -27.547 -24.781 1 98.06 474 ILE A N 1
ATOM 3581 C CA . ILE A 1 474 ? 19.469 -26.859 -26.078 1 98.06 474 ILE A CA 1
ATOM 3582 C C . ILE A 1 474 ? 19.734 -25.375 -25.875 1 98.06 474 ILE A C 1
ATOM 3584 O O . ILE A 1 474 ? 20.453 -24.75 -26.656 1 98.06 474 ILE A O 1
ATOM 3588 N N . ILE A 1 475 ? 19.172 -24.812 -24.812 1 97.12 475 ILE A N 1
ATOM 3589 C CA . ILE A 1 475 ? 19.297 -23.359 -24.641 1 97.12 475 ILE A CA 1
ATOM 3590 C C . ILE A 1 475 ? 20.547 -23.047 -23.844 1 97.12 475 ILE A C 1
ATOM 3592 O O . ILE A 1 475 ? 20.812 -21.891 -23.516 1 97.12 475 ILE A O 1
ATOM 3596 N N . GLY A 1 476 ? 21.297 -24.047 -23.344 1 96.56 476 GLY A N 1
ATOM 3597 C CA . GLY A 1 476 ? 22.641 -23.859 -22.797 1 96.56 476 GLY A CA 1
ATOM 3598 C C . GLY A 1 476 ? 22.625 -23.625 -21.297 1 96.56 476 GLY A C 1
ATOM 3599 O O . GLY A 1 476 ? 23.531 -22.953 -20.766 1 96.56 476 GLY A O 1
ATOM 3600 N N . LEU A 1 477 ? 21.578 -24.109 -20.625 1 96 477 LEU A N 1
ATOM 3601 C CA . LEU A 1 477 ? 21.547 -23.938 -19.188 1 96 477 LEU A CA 1
ATOM 3602 C C . LEU A 1 477 ? 22.469 -24.922 -18.484 1 96 477 LEU A C 1
ATOM 3604 O O . LEU A 1 477 ? 22.797 -24.75 -17.312 1 96 477 LEU A O 1
ATOM 3608 N N . TYR A 1 478 ? 22.781 -25.938 -19.234 1 95 478 TYR A N 1
ATOM 3609 C CA . TYR A 1 478 ? 23.812 -26.875 -18.781 1 95 478 TYR A CA 1
ATOM 3610 C C . TYR A 1 478 ? 24.438 -27.594 -19.953 1 95 478 TYR A C 1
ATOM 3612 O O . TYR A 1 478 ? 23.891 -27.609 -21.047 1 95 478 TYR A O 1
ATOM 3620 N N . MET B 1 1 ? -25.25 -14.539 -9.508 1 30.33 1 MET B N 1
ATOM 3621 C CA . MET B 1 1 ? -24.5 -14.5 -10.758 1 30.33 1 MET B CA 1
ATOM 3622 C C . MET B 1 1 ? -24.172 -13.062 -11.148 1 30.33 1 MET B C 1
ATOM 3624 O O . MET B 1 1 ? -25.031 -12.352 -11.672 1 30.33 1 MET B O 1
ATOM 3628 N N . SER B 1 2 ? -23.531 -12.297 -10.391 1 37.81 2 SER B N 1
ATOM 3629 C CA . SER B 1 2 ? -23.531 -10.844 -10.461 1 37.81 2 SER B CA 1
ATOM 3630 C C . SER B 1 2 ? -23.156 -10.352 -11.852 1 37.81 2 SER B C 1
ATOM 3632 O O . SER B 1 2 ? -22.156 -10.805 -12.422 1 37.81 2 SER B O 1
ATOM 3634 N N . SER B 1 3 ? -24.062 -10.117 -12.625 1 44.59 3 SER B N 1
ATOM 3635 C CA . SER B 1 3 ? -23.844 -9.438 -13.898 1 44.59 3 SER B CA 1
ATOM 3636 C C . SER B 1 3 ? -22.609 -8.555 -13.859 1 44.59 3 SER B C 1
ATOM 3638 O O . SER B 1 3 ? -22.594 -7.523 -13.188 1 44.59 3 SER B O 1
ATOM 3640 N N . GLU B 1 4 ? -21.531 -9.125 -13.688 1 55.41 4 GLU B N 1
ATOM 3641 C CA . GLU B 1 4 ? -20.281 -8.367 -13.609 1 55.41 4 GLU B CA 1
ATOM 3642 C C . GLU B 1 4 ? -20.156 -7.395 -14.773 1 55.41 4 GLU B C 1
ATOM 3644 O O . GLU B 1 4 ? -19.938 -7.809 -15.914 1 55.41 4 GLU B O 1
ATOM 3649 N N . ILE B 1 5 ? -20.938 -6.371 -14.773 1 59.62 5 ILE B N 1
ATOM 3650 C CA . ILE B 1 5 ? -20.969 -5.262 -15.719 1 59.62 5 ILE B CA 1
ATOM 3651 C C . ILE B 1 5 ? -19.547 -4.832 -16.047 1 59.62 5 ILE B C 1
ATOM 3653 O O . ILE B 1 5 ? -18.766 -4.48 -15.156 1 59.62 5 ILE B O 1
ATOM 3657 N N . THR B 1 6 ? -19.078 -5.238 -17.266 1 80.69 6 THR B N 1
ATOM 3658 C CA . THR B 1 6 ? -17.797 -4.855 -17.828 1 80.69 6 THR B CA 1
ATOM 3659 C C . THR B 1 6 ? -17.812 -3.408 -18.312 1 80.69 6 THR B C 1
ATOM 3661 O O . THR B 1 6 ? -18.844 -2.924 -18.781 1 80.69 6 THR B O 1
ATOM 3664 N N . MET B 1 7 ? -16.766 -2.812 -18.047 1 86.38 7 MET B N 1
ATOM 3665 C CA . MET B 1 7 ? -16.625 -1.399 -18.391 1 86.38 7 MET B CA 1
ATOM 3666 C C . MET B 1 7 ? -16.844 -1.169 -19.875 1 86.38 7 MET B C 1
ATOM 3668 O O . MET B 1 7 ? -16.281 -1.879 -20.703 1 86.38 7 MET B O 1
ATOM 3672 N N . LYS B 1 8 ? -17.734 -0.141 -20.328 1 87.12 8 LYS B N 1
ATOM 3673 C CA . LYS B 1 8 ? -18.109 0.11 -21.719 1 87.12 8 LYS B CA 1
ATOM 3674 C C . LYS B 1 8 ? -17.391 1.345 -22.266 1 87.12 8 LYS B C 1
ATOM 3676 O O . LYS B 1 8 ? -17.25 1.491 -23.484 1 87.12 8 LYS B O 1
ATOM 3681 N N . SER B 1 9 ? -16.969 2.162 -21.375 1 92.94 9 SER B N 1
ATOM 3682 C CA . SER B 1 9 ? -16.281 3.377 -21.781 1 92.94 9 SER B CA 1
ATOM 3683 C C . SER B 1 9 ? -15.102 3.676 -20.859 1 92.94 9 SER B C 1
ATOM 3685 O O . SER B 1 9 ? -15.055 3.193 -19.734 1 92.94 9 SER B O 1
ATOM 3687 N N . LEU B 1 10 ? -14.188 4.391 -21.484 1 94.31 10 LEU B N 1
ATOM 3688 C CA . LEU B 1 10 ? -13.016 4.801 -20.703 1 94.31 10 LEU B CA 1
ATOM 3689 C C . LEU B 1 10 ? -13.398 5.824 -19.641 1 94.31 10 LEU B C 1
ATOM 3691 O O . LEU B 1 10 ? -14.336 6.598 -19.828 1 94.31 10 LEU B O 1
ATOM 3695 N N . GLU B 1 11 ? -12.773 5.773 -18.5 1 94.12 11 GLU B N 1
ATOM 3696 C CA . GLU B 1 11 ? -12.953 6.742 -17.422 1 94.12 11 GLU B CA 1
ATOM 3697 C C . GLU B 1 11 ? -11.727 7.641 -17.266 1 94.12 11 GLU B C 1
ATOM 3699 O O . GLU B 1 11 ? -10.93 7.469 -16.344 1 94.12 11 GLU B O 1
ATOM 3704 N N . PHE B 1 12 ? -11.734 8.617 -18.109 1 92.19 12 PHE B N 1
ATOM 3705 C CA . PHE B 1 12 ? -10.578 9.5 -18.156 1 92.19 12 PHE B CA 1
ATOM 3706 C C . PHE B 1 12 ? -10.508 10.367 -16.906 1 92.19 12 PHE B C 1
ATOM 3708 O O . PHE B 1 12 ? -11.477 11.039 -16.562 1 92.19 12 PHE B O 1
ATOM 3715 N N . GLN B 1 13 ? -9.367 10.344 -16.219 1 92.06 13 GLN B N 1
ATOM 3716 C CA . GLN B 1 13 ? -9.18 11.133 -15.008 1 92.06 13 GLN B CA 1
ATOM 3717 C C . GLN B 1 13 ? -8.258 12.32 -15.266 1 92.06 13 GLN B C 1
ATOM 3719 O O . GLN B 1 13 ? -8.297 13.312 -14.531 1 92.06 13 GLN B O 1
ATOM 3724 N N . LEU B 1 14 ? -7.465 12.281 -16.281 1 93.25 14 LEU B N 1
ATOM 3725 C CA . LEU B 1 14 ? -6.5 13.32 -16.609 1 93.25 14 LEU B CA 1
ATOM 3726 C C . LEU B 1 14 ? -7.207 14.594 -17.062 1 93.25 14 LEU B C 1
ATOM 3728 O O . LEU B 1 14 ? -7.973 14.562 -18.031 1 93.25 14 LEU B O 1
ATOM 3732 N N . LYS B 1 15 ? -6.973 15.641 -16.359 1 94.25 15 LYS B N 1
ATOM 3733 C CA . LYS B 1 15 ? -7.43 16.953 -16.812 1 94.25 15 LYS B CA 1
ATOM 3734 C C . LYS B 1 15 ? -6.527 17.5 -17.922 1 94.25 15 LYS B C 1
ATOM 3736 O O . LYS B 1 15 ? -5.348 17.766 -17.688 1 94.25 15 LYS B O 1
ATOM 3741 N N . PRO B 1 16 ? -6.992 17.703 -19.016 1 92.06 16 PRO B N 1
ATOM 3742 C CA . PRO B 1 16 ? -6.16 17.938 -20.203 1 92.06 16 PRO B CA 1
ATOM 3743 C C . PRO B 1 16 ? -5.383 19.25 -20.109 1 92.06 16 PRO B C 1
ATOM 3745 O O . PRO B 1 16 ? -4.191 19.297 -20.422 1 92.06 16 PRO B O 1
ATOM 3748 N N . LYS B 1 17 ? -5.934 20.391 -19.719 1 93.62 17 LYS B N 1
ATOM 3749 C CA . LYS B 1 17 ? -5.234 21.672 -19.719 1 93.62 17 LYS B CA 1
ATOM 3750 C C . LYS B 1 17 ? -4.086 21.688 -18.719 1 93.62 17 LYS B C 1
ATOM 3752 O O . LYS B 1 17 ? -2.932 21.906 -19.094 1 93.62 17 LYS B O 1
ATOM 3757 N N . PRO B 1 18 ? -4.434 21.281 -17.453 1 93.12 18 PRO B N 1
ATOM 3758 C CA . PRO B 1 18 ? -3.318 21.219 -16.5 1 93.12 18 PRO B CA 1
ATOM 3759 C C . PRO B 1 18 ? -2.285 20.156 -16.891 1 93.12 18 PRO B C 1
ATOM 3761 O O . PRO B 1 18 ? -1.082 20.375 -16.719 1 93.12 18 PRO B O 1
ATOM 3764 N N . GLY B 1 19 ? -2.76 19.078 -17.359 1 95.19 19 GLY B N 1
ATOM 3765 C CA . GLY B 1 19 ? -1.852 18.016 -17.766 1 95.19 19 GLY B CA 1
ATOM 3766 C C . GLY B 1 19 ? -0.911 18.438 -18.875 1 95.19 19 GLY B C 1
ATOM 3767 O O . GLY B 1 19 ? 0.286 18.141 -18.828 1 95.19 19 GLY B O 1
ATOM 3768 N N . LEU B 1 20 ? -1.456 19.094 -19.844 1 95.81 20 LEU B N 1
ATOM 3769 C CA . LEU B 1 20 ? -0.652 19.562 -20.969 1 95.81 20 LEU B CA 1
ATOM 3770 C C . LEU B 1 20 ? 0.348 20.625 -20.516 1 95.81 20 LEU B C 1
ATOM 3772 O O . LEU B 1 20 ? 1.484 20.656 -21 1 95.81 20 LEU B O 1
ATOM 3776 N N . ALA B 1 21 ? -0.113 21.484 -19.672 1 95.88 21 ALA B N 1
ATOM 3777 C CA . ALA B 1 21 ? 0.777 22.516 -19.156 1 95.88 21 ALA B CA 1
ATOM 3778 C C . ALA B 1 21 ? 1.981 21.906 -18.453 1 95.88 21 ALA B C 1
ATOM 3780 O O . ALA B 1 21 ? 3.121 22.312 -18.672 1 95.88 21 ALA B O 1
ATOM 3781 N N . VAL B 1 22 ? 1.729 20.906 -17.578 1 96.31 22 VAL B N 1
ATOM 3782 C CA . VAL B 1 22 ? 2.809 20.25 -16.844 1 96.31 22 VAL B CA 1
ATOM 3783 C C . VAL B 1 22 ? 3.727 19.516 -17.828 1 96.31 22 VAL B C 1
ATOM 3785 O O . VAL B 1 22 ? 4.949 19.562 -17.688 1 96.31 22 VAL B O 1
ATOM 3788 N N . LEU B 1 23 ? 3.135 18.906 -18.828 1 96.94 23 LEU B N 1
ATOM 3789 C CA . LEU B 1 23 ? 3.912 18.172 -19.812 1 96.94 23 LEU B CA 1
ATOM 3790 C C . LEU B 1 23 ? 4.82 19.109 -20.609 1 96.94 23 LEU B C 1
ATOM 3792 O O . LEU B 1 23 ? 5.977 18.781 -20.875 1 96.94 23 LEU B O 1
ATOM 3796 N N . VAL B 1 24 ? 4.312 20.234 -21 1 97.31 24 VAL B N 1
ATOM 3797 C CA . VAL B 1 24 ? 5.086 21.203 -21.781 1 97.31 24 VAL B CA 1
ATOM 3798 C C . VAL B 1 24 ? 6.266 21.703 -20.953 1 97.31 24 VAL B C 1
ATOM 3800 O O . VAL B 1 24 ? 7.391 21.781 -21.453 1 97.31 24 VAL B O 1
ATOM 3803 N N . VAL B 1 25 ? 6.027 22.031 -19.75 1 97.25 25 VAL B N 1
ATOM 3804 C CA . VAL B 1 25 ? 7.098 22.5 -18.859 1 97.25 25 VAL B CA 1
ATOM 3805 C C . VAL B 1 25 ? 8.133 21.391 -18.688 1 97.25 25 VAL B C 1
ATOM 3807 O O . VAL B 1 25 ? 9.336 21.641 -18.719 1 97.25 25 VAL B O 1
ATOM 3810 N N . PHE B 1 26 ? 7.684 20.188 -18.5 1 97.81 26 PHE B N 1
ATOM 3811 C CA . PHE B 1 26 ? 8.562 19.047 -18.312 1 97.81 26 PHE B CA 1
ATOM 3812 C C . PHE B 1 26 ? 9.469 18.859 -19.531 1 97.81 26 PHE B C 1
ATOM 3814 O O . PHE B 1 26 ? 10.688 18.75 -19.391 1 97.81 26 PHE B O 1
ATOM 3821 N N . LEU B 1 27 ? 8.867 18.859 -20.688 1 97.75 27 LEU B N 1
ATOM 3822 C CA . LEU B 1 27 ? 9.641 18.641 -21.906 1 97.75 27 LEU B CA 1
ATOM 3823 C C . LEU B 1 27 ? 10.594 19.797 -22.172 1 97.75 27 LEU B C 1
ATOM 3825 O O . LEU B 1 27 ? 11.727 19.594 -22.609 1 97.75 27 LEU B O 1
ATOM 3829 N N . ALA B 1 28 ? 10.172 20.953 -21.891 1 97.38 28 ALA B N 1
ATOM 3830 C CA . ALA B 1 28 ? 11.016 22.141 -22.094 1 97.38 28 ALA B CA 1
ATOM 3831 C C . ALA B 1 28 ? 12.25 22.078 -21.188 1 97.38 28 ALA B C 1
ATOM 3833 O O . ALA B 1 28 ? 13.367 22.344 -21.641 1 97.38 28 ALA B O 1
ATOM 3834 N N . LEU B 1 29 ? 12.039 21.719 -19.953 1 97.19 29 LEU B N 1
ATOM 3835 C CA . LEU B 1 29 ? 13.141 21.703 -19 1 97.19 29 LEU B CA 1
ATOM 3836 C C . LEU B 1 29 ? 14.008 20.469 -19.203 1 97.19 29 LEU B C 1
ATOM 3838 O O . LEU B 1 29 ? 15.234 20.531 -19.062 1 97.19 29 LEU B O 1
ATOM 3842 N N . TRP B 1 30 ? 13.391 19.297 -19.484 1 97.38 30 TRP B N 1
ATOM 3843 C CA . TRP B 1 30 ? 14.086 18.031 -19.609 1 97.38 30 TRP B CA 1
ATOM 3844 C C . TRP B 1 30 ? 15.141 18.094 -20.719 1 97.38 30 TRP B C 1
ATOM 3846 O O . TRP B 1 30 ? 16.219 17.516 -20.594 1 97.38 30 TRP B O 1
ATOM 3856 N N . PHE B 1 31 ? 14.789 18.875 -21.781 1 97.06 31 PHE B N 1
ATOM 3857 C CA . PHE B 1 31 ? 15.68 18.906 -22.938 1 97.06 31 PHE B CA 1
ATOM 3858 C C . PHE B 1 31 ? 16.562 20.156 -22.891 1 97.06 31 PHE B C 1
ATOM 3860 O O . PHE B 1 31 ? 17.438 20.328 -23.75 1 97.06 31 PHE B O 1
ATOM 3867 N N . CYS B 1 32 ? 16.453 20.906 -21.922 1 96.25 32 CYS B N 1
ATOM 3868 C CA . CYS B 1 32 ? 17.375 22.016 -21.688 1 96.25 32 CYS B CA 1
ATOM 3869 C C . CYS B 1 32 ? 18.656 21.547 -21.031 1 96.25 32 CYS B C 1
ATOM 3871 O O . CYS B 1 32 ? 18.641 20.672 -20.156 1 96.25 32 CYS B O 1
ATOM 3873 N N . PRO B 1 33 ? 19.812 22.094 -21.469 1 95.75 33 PRO B N 1
ATOM 3874 C CA . PRO B 1 33 ? 21.062 21.734 -20.812 1 95.75 33 PRO B CA 1
ATOM 3875 C C . PRO B 1 33 ? 21.094 22.125 -19.344 1 95.75 33 PRO B C 1
ATOM 3877 O O . PRO B 1 33 ? 20.531 23.156 -18.953 1 95.75 33 PRO B O 1
ATOM 3880 N N . PRO B 1 34 ? 21.703 21.25 -18.562 1 96.56 34 PRO B N 1
ATOM 3881 C CA . PRO B 1 34 ? 21.797 21.594 -17.141 1 96.56 34 PRO B CA 1
ATOM 3882 C C . PRO B 1 34 ? 22.531 22.906 -16.906 1 96.56 34 PRO B C 1
ATOM 3884 O O . PRO B 1 34 ? 23.5 23.219 -17.594 1 96.56 34 PRO B O 1
ATOM 3887 N N . PRO B 1 35 ? 22.125 23.672 -15.961 1 93.31 35 PRO B N 1
ATOM 3888 C CA . PRO B 1 35 ? 22.891 24.859 -15.602 1 93.31 35 PRO B CA 1
ATOM 3889 C C . PRO B 1 35 ? 24.312 24.531 -15.109 1 93.31 35 PRO B C 1
ATOM 3891 O O . PRO B 1 35 ? 24.562 23.406 -14.68 1 93.31 35 PRO B O 1
ATOM 3894 N N . PRO B 1 36 ? 25.172 25.547 -15.219 1 93.31 36 PRO B N 1
ATOM 3895 C CA . PRO B 1 36 ? 26.531 25.297 -14.734 1 93.31 36 PRO B CA 1
ATOM 3896 C C . PRO B 1 36 ? 26.562 24.844 -13.273 1 93.31 36 PRO B C 1
ATOM 3898 O O . PRO B 1 36 ? 25.891 25.438 -12.43 1 93.31 36 PRO B O 1
ATOM 3901 N N . GLY B 1 37 ? 27.25 23.703 -13.047 1 92.31 37 GLY B N 1
ATOM 3902 C CA . GLY B 1 37 ? 27.406 23.234 -11.688 1 92.31 37 GLY B CA 1
ATOM 3903 C C . GLY B 1 37 ? 26.547 22.016 -11.383 1 92.31 37 GLY B C 1
ATOM 3904 O O . GLY B 1 37 ? 26.75 21.344 -10.367 1 92.31 37 GLY B O 1
ATOM 3905 N N . LEU B 1 38 ? 25.656 21.672 -12.266 1 95.81 38 LEU B N 1
ATOM 3906 C CA . LEU B 1 38 ? 24.797 20.516 -12.062 1 95.81 38 LEU B CA 1
ATOM 3907 C C . LEU B 1 38 ? 25.047 19.453 -13.133 1 95.81 38 LEU B C 1
ATOM 3909 O O . LEU B 1 38 ? 25.234 19.781 -14.305 1 95.81 38 LEU B O 1
ATOM 3913 N N . THR B 1 39 ? 25.172 18.281 -12.688 1 97.25 39 THR B N 1
ATOM 3914 C CA . THR B 1 39 ? 25.25 17.172 -13.633 1 97.25 39 THR B CA 1
ATOM 3915 C C . THR B 1 39 ? 23.906 16.969 -14.328 1 97.25 39 THR B C 1
ATOM 3917 O O . THR B 1 39 ? 22.875 17.484 -13.875 1 97.25 39 THR B O 1
ATOM 3920 N N . LEU B 1 40 ? 23.906 16.266 -15.414 1 97.25 40 LEU B N 1
ATOM 3921 C CA . LEU B 1 40 ? 22.688 15.953 -16.141 1 97.25 40 LEU B CA 1
ATOM 3922 C C . LEU B 1 40 ? 21.734 15.148 -15.258 1 97.25 40 LEU B C 1
ATOM 3924 O O . LEU B 1 40 ? 20.516 15.359 -15.289 1 97.25 40 LEU B O 1
ATOM 3928 N N . GLN B 1 41 ? 22.281 14.188 -14.523 1 97.94 41 GLN B N 1
ATOM 3929 C CA . GLN B 1 41 ? 21.484 13.383 -13.609 1 97.94 41 GLN B CA 1
ATOM 3930 C C . GLN B 1 41 ? 20.766 14.258 -12.578 1 97.94 41 GLN B C 1
ATOM 3932 O O . GLN B 1 41 ? 19.562 14.109 -12.359 1 97.94 41 GLN B O 1
ATOM 3937 N N . ALA B 1 42 ? 21.562 15.117 -11.977 1 97.44 42 ALA B N 1
ATOM 3938 C CA . ALA B 1 42 ? 21 16.031 -10.984 1 97.44 42 ALA B CA 1
ATOM 3939 C C . ALA B 1 42 ? 19.906 16.906 -11.594 1 97.44 42 ALA B C 1
ATOM 3941 O O . ALA B 1 42 ? 18.859 17.109 -10.984 1 97.44 42 ALA B O 1
ATOM 3942 N N . TRP B 1 43 ? 20.141 17.391 -12.797 1 97.69 43 TRP B N 1
ATOM 3943 C CA . TRP B 1 43 ? 19.188 18.25 -13.508 1 97.69 43 TRP B CA 1
ATOM 3944 C C . TRP B 1 43 ? 17.891 17.5 -13.781 1 97.69 43 TRP B C 1
ATOM 3946 O O . TRP B 1 43 ? 16.797 18.031 -13.547 1 97.69 43 TRP B O 1
ATOM 3956 N N . HIS B 1 44 ? 17.938 16.297 -14.211 1 98.5 44 HIS B N 1
ATOM 3957 C CA . HIS B 1 44 ? 16.75 15.508 -14.539 1 98.5 44 HIS B CA 1
ATOM 3958 C C . HIS B 1 44 ? 15.938 15.18 -13.289 1 98.5 44 HIS B C 1
ATOM 3960 O O . HIS B 1 44 ? 14.711 15.141 -13.328 1 98.5 44 HIS B O 1
ATOM 3966 N N . VAL B 1 45 ? 16.703 14.844 -12.195 1 97.75 45 VAL B N 1
ATOM 3967 C CA . VAL B 1 45 ? 15.992 14.648 -10.938 1 97.75 45 VAL B CA 1
ATOM 3968 C C . VAL B 1 45 ? 15.289 15.938 -10.531 1 97.75 45 VAL B C 1
ATOM 3970 O O . VAL B 1 45 ? 14.133 15.922 -10.109 1 97.75 45 VAL B O 1
ATOM 3973 N N . PHE B 1 46 ? 15.977 17.062 -10.688 1 96.31 46 PHE B N 1
ATOM 3974 C CA . PHE B 1 46 ? 15.422 18.375 -10.352 1 96.31 46 PHE B CA 1
ATOM 3975 C C . PHE B 1 46 ? 14.195 18.672 -11.203 1 96.31 46 PHE B C 1
ATOM 3977 O O . PHE B 1 46 ? 13.156 19.078 -10.68 1 96.31 46 PHE B O 1
ATOM 3984 N N . VAL B 1 47 ? 14.25 18.484 -12.484 1 97.81 47 VAL B N 1
ATOM 3985 C CA . VAL B 1 47 ? 13.156 18.75 -13.414 1 97.81 47 VAL B CA 1
ATOM 3986 C C . VAL B 1 47 ? 11.953 17.891 -13.055 1 97.81 47 VAL B C 1
ATOM 3988 O O . VAL B 1 47 ? 10.82 18.375 -13.023 1 97.81 47 VAL B O 1
ATOM 3991 N N . THR B 1 48 ? 12.203 16.609 -12.82 1 98.06 48 THR B N 1
ATOM 3992 C CA . THR B 1 48 ? 11.117 15.703 -12.461 1 98.06 48 THR B CA 1
ATOM 3993 C C . THR B 1 48 ? 10.453 16.141 -11.156 1 98.06 48 THR B C 1
ATOM 3995 O O . THR B 1 48 ? 9.227 16.125 -11.031 1 98.06 48 THR B O 1
ATOM 3998 N N . PHE B 1 49 ? 11.281 16.531 -10.188 1 95.69 49 PHE B N 1
ATOM 3999 C CA . PHE B 1 49 ? 10.773 17 -8.906 1 95.69 49 PHE B CA 1
ATOM 4000 C C . PHE B 1 49 ? 9.906 18.25 -9.094 1 95.69 49 PHE B C 1
ATOM 4002 O O . PHE B 1 49 ? 8.781 18.297 -8.602 1 95.69 49 PHE B O 1
ATOM 4009 N N . VAL B 1 50 ? 10.391 19.234 -9.789 1 93.75 50 VAL B N 1
ATOM 4010 C CA . VAL B 1 50 ? 9.695 20.5 -10 1 93.75 50 VAL B CA 1
ATOM 4011 C C . VAL B 1 50 ? 8.375 20.25 -10.727 1 93.75 50 VAL B C 1
ATOM 4013 O O . VAL B 1 50 ? 7.344 20.828 -10.375 1 93.75 50 VAL B O 1
ATOM 4016 N N . CYS B 1 51 ? 8.352 19.422 -11.656 1 96.12 51 CYS B N 1
ATOM 4017 C CA . CYS B 1 51 ? 7.137 19.125 -12.414 1 96.12 51 CYS B CA 1
ATOM 4018 C C . CYS B 1 51 ? 6.152 18.328 -11.562 1 96.12 51 CYS B C 1
ATOM 4020 O O . CYS B 1 51 ? 4.941 18.438 -11.734 1 96.12 51 CYS B O 1
ATOM 4022 N N . THR B 1 52 ? 6.695 17.438 -10.688 1 95.69 52 THR B N 1
ATOM 4023 C CA . THR B 1 52 ? 5.82 16.766 -9.727 1 95.69 52 THR B CA 1
ATOM 4024 C C . THR B 1 52 ? 5.105 17.781 -8.844 1 95.69 52 THR B C 1
ATOM 4026 O O . THR B 1 52 ? 3.891 17.703 -8.641 1 95.69 52 THR B O 1
ATOM 4029 N N . ILE B 1 53 ? 5.824 18.766 -8.344 1 91.06 53 ILE B N 1
ATOM 4030 C CA . ILE B 1 53 ? 5.254 19.812 -7.508 1 91.06 53 ILE B CA 1
ATOM 4031 C C . ILE B 1 53 ? 4.238 20.609 -8.312 1 91.06 53 ILE B C 1
ATOM 4033 O O . ILE B 1 53 ? 3.152 20.922 -7.816 1 91.06 53 ILE B O 1
ATOM 4037 N N . LEU B 1 54 ? 4.582 20.969 -9.539 1 91.81 54 LEU B N 1
ATOM 4038 C CA . LEU B 1 54 ? 3.643 21.672 -10.406 1 91.81 54 LEU B CA 1
ATOM 4039 C C . LEU B 1 54 ? 2.371 20.844 -10.602 1 91.81 54 LEU B C 1
ATOM 4041 O O . LEU B 1 54 ? 1.272 21.406 -10.664 1 91.81 54 LEU B O 1
ATOM 4045 N N . GLY B 1 55 ? 2.557 19.547 -10.734 1 93.12 55 GLY B N 1
ATOM 4046 C CA . GLY B 1 55 ? 1.407 18.656 -10.805 1 93.12 55 GLY B CA 1
ATOM 4047 C C . GLY B 1 55 ? 0.537 18.703 -9.562 1 93.12 55 GLY B C 1
ATOM 4048 O O . GLY B 1 55 ? -0.692 18.703 -9.656 1 93.12 55 GLY B O 1
ATOM 4049 N N . PHE B 1 56 ? 1.157 18.719 -8.391 1 87.44 56 PHE B N 1
ATOM 4050 C CA . PHE B 1 56 ? 0.41 18.828 -7.148 1 87.44 56 PHE B CA 1
ATOM 4051 C C . PHE B 1 56 ? -0.416 20.109 -7.129 1 87.44 56 PHE B C 1
ATOM 4053 O O . PHE B 1 56 ? -1.548 20.125 -6.641 1 87.44 56 PHE B O 1
ATOM 4060 N N . LEU B 1 57 ? 0.144 21.188 -7.656 1 84 57 LEU B N 1
ATOM 4061 C CA . LEU B 1 57 ? -0.48 22.5 -7.602 1 84 57 LEU B CA 1
ATOM 4062 C C . LEU B 1 57 ? -1.637 22.594 -8.594 1 84 57 LEU B C 1
ATOM 4064 O O . LEU B 1 57 ? -2.668 23.203 -8.297 1 84 57 LEU B O 1
ATOM 4068 N N . THR B 1 58 ? -1.476 21.969 -9.797 1 88.81 58 THR B N 1
ATOM 4069 C CA . THR B 1 58 ? -2.473 22.109 -10.852 1 88.81 58 THR B CA 1
ATOM 4070 C C . THR B 1 58 ? -3.43 20.922 -10.852 1 88.81 58 THR B C 1
ATOM 4072 O O . THR B 1 58 ? -4.488 20.969 -11.484 1 88.81 58 THR B O 1
ATOM 4075 N N . LYS B 1 59 ? -3.07 19.797 -10.242 1 89.19 59 LYS B N 1
ATOM 4076 C CA . LYS B 1 59 ? -3.873 18.594 -9.969 1 89.19 59 LYS B CA 1
ATOM 4077 C C . LYS B 1 59 ? -4.434 18.016 -11.258 1 89.19 59 LYS B C 1
ATOM 4079 O O . LYS B 1 59 ? -5.641 17.766 -11.367 1 89.19 59 LYS B O 1
ATOM 4084 N N . PRO B 1 60 ? -3.58 17.734 -12.234 1 94.44 60 PRO B N 1
ATOM 4085 C CA . PRO B 1 60 ? -4.055 17.031 -13.43 1 94.44 60 PRO B CA 1
ATOM 4086 C C . PRO B 1 60 ? -4.473 15.594 -13.156 1 94.44 60 PRO B C 1
ATOM 4088 O O . PRO B 1 60 ? -5.27 15.023 -13.906 1 94.44 60 PRO B O 1
ATOM 4091 N N . LEU B 1 61 ? -3.885 14.992 -12.148 1 94.88 61 LEU B N 1
ATOM 4092 C CA . LEU B 1 61 ? -4.133 13.648 -11.648 1 94.88 61 LEU B CA 1
ATOM 4093 C C . LEU B 1 61 ? -4.074 13.617 -10.125 1 94.88 61 LEU B C 1
ATOM 4095 O O . LEU B 1 61 ? -3.586 14.562 -9.5 1 94.88 61 LEU B O 1
ATOM 4099 N N . PRO B 1 62 ? -4.648 12.539 -9.539 1 92.69 62 PRO B N 1
ATOM 4100 C CA . PRO B 1 62 ? -4.445 12.391 -8.102 1 92.69 62 PRO B CA 1
ATOM 4101 C C . PRO B 1 62 ? -2.969 12.344 -7.715 1 92.69 62 PRO B C 1
ATOM 4103 O O . PRO B 1 62 ? -2.131 11.914 -8.516 1 92.69 62 PRO B O 1
ATOM 4106 N N . LEU B 1 63 ? -2.682 12.727 -6.496 1 92.19 63 LEU B N 1
ATOM 4107 C CA . LEU B 1 63 ? -1.321 12.906 -6.004 1 92.19 63 LEU B CA 1
ATOM 4108 C C . LEU B 1 63 ? -0.484 11.656 -6.234 1 92.19 63 LEU B C 1
ATOM 4110 O O . LEU B 1 63 ? 0.6 11.727 -6.816 1 92.19 63 LEU B O 1
ATOM 4114 N N . GLY B 1 64 ? -1.048 10.523 -5.836 1 96.06 64 GLY B N 1
ATOM 4115 C CA . GLY B 1 64 ? -0.313 9.273 -5.973 1 96.06 64 GLY B CA 1
ATOM 4116 C C . GLY B 1 64 ? 0.004 8.93 -7.414 1 96.06 64 GLY B C 1
ATOM 4117 O O . GLY B 1 64 ? 1.085 8.414 -7.711 1 96.06 64 GLY B O 1
ATOM 4118 N N . ALA B 1 65 ? -0.861 9.219 -8.305 1 97.69 65 ALA B N 1
ATOM 4119 C CA . ALA B 1 65 ? -0.651 8.93 -9.719 1 97.69 65 ALA B CA 1
ATOM 4120 C C . ALA B 1 65 ? 0.455 9.805 -10.297 1 97.69 65 ALA B C 1
ATOM 4122 O O . ALA B 1 65 ? 1.253 9.352 -11.117 1 97.69 65 ALA B O 1
ATOM 4123 N N . ILE B 1 66 ? 0.487 11.055 -9.906 1 97 66 ILE B N 1
ATOM 4124 C CA . ILE B 1 66 ? 1.518 11.984 -10.367 1 97 66 ILE B CA 1
ATOM 4125 C C . ILE B 1 66 ? 2.895 11.461 -9.953 1 97 66 ILE B C 1
ATOM 4127 O O . ILE B 1 66 ? 3.826 11.453 -10.758 1 97 66 ILE B O 1
ATOM 4131 N N . VAL B 1 67 ? 2.941 11.023 -8.758 1 97.56 67 VAL B N 1
ATOM 4132 C CA . VAL B 1 67 ? 4.23 10.578 -8.242 1 97.56 67 VAL B CA 1
ATOM 4133 C C . VAL B 1 67 ? 4.621 9.258 -8.906 1 97.56 67 VAL B C 1
ATOM 4135 O O . VAL B 1 67 ? 5.789 9.039 -9.227 1 97.56 67 VAL B O 1
ATOM 4138 N N . MET B 1 68 ? 3.684 8.359 -9.062 1 98.25 68 MET B N 1
ATOM 4139 C CA . MET B 1 68 ? 3.99 7.109 -9.742 1 98.25 68 MET B CA 1
ATOM 4140 C C . MET B 1 68 ? 4.52 7.375 -11.148 1 98.25 68 MET B C 1
ATOM 4142 O O . MET B 1 68 ? 5.395 6.656 -11.633 1 98.25 68 MET B O 1
ATOM 4146 N N . LEU B 1 69 ? 3.973 8.367 -11.812 1 98.19 69 LEU B N 1
ATOM 4147 C CA . LEU B 1 69 ? 4.473 8.766 -13.125 1 98.19 69 LEU B CA 1
ATOM 4148 C C . LEU B 1 69 ? 5.906 9.273 -13.031 1 98.19 69 LEU B C 1
ATOM 4150 O O . LEU B 1 69 ? 6.738 8.953 -13.883 1 98.19 69 LEU B O 1
ATOM 4154 N N . ALA B 1 70 ? 6.152 10.047 -12.047 1 98.25 70 ALA B N 1
ATOM 4155 C CA . ALA B 1 70 ? 7.5 10.562 -11.828 1 98.25 70 ALA B CA 1
ATOM 4156 C C . ALA B 1 70 ? 8.492 9.422 -11.617 1 98.25 70 ALA B C 1
ATOM 4158 O O . ALA B 1 70 ? 9.602 9.438 -12.164 1 98.25 70 ALA B O 1
ATOM 4159 N N . LEU B 1 71 ? 8.117 8.445 -10.812 1 98.44 71 LEU B N 1
ATOM 4160 C CA . LEU B 1 71 ? 8.961 7.285 -10.586 1 98.44 71 LEU B CA 1
ATOM 4161 C C . LEU B 1 71 ? 9.234 6.539 -11.891 1 98.44 71 LEU B C 1
ATOM 4163 O O . LEU B 1 71 ? 10.359 6.121 -12.148 1 98.44 71 LEU B O 1
ATOM 4167 N N . THR B 1 72 ? 8.203 6.41 -12.664 1 98.38 72 THR B N 1
ATOM 4168 C CA . THR B 1 72 ? 8.305 5.723 -13.945 1 98.38 72 THR B CA 1
ATOM 4169 C C . THR B 1 72 ? 9.289 6.441 -14.867 1 98.38 72 THR B C 1
ATOM 4171 O O . THR B 1 72 ? 10.117 5.801 -15.516 1 98.38 72 THR B O 1
ATOM 4174 N N . VAL B 1 73 ? 9.211 7.742 -14.867 1 98.19 73 VAL B N 1
ATOM 4175 C CA . VAL B 1 73 ? 10.078 8.539 -15.734 1 98.19 73 VAL B CA 1
ATOM 4176 C C . VAL B 1 73 ? 11.531 8.422 -15.266 1 98.19 73 VAL B C 1
ATOM 4178 O O . VAL B 1 73 ? 12.43 8.188 -16.062 1 98.19 73 VAL B O 1
ATOM 4181 N N . LEU B 1 74 ? 11.789 8.547 -13.992 1 98.44 74 LEU B N 1
ATOM 4182 C CA . LEU B 1 74 ? 13.148 8.555 -13.461 1 98.44 74 LEU B CA 1
ATOM 4183 C C . LEU B 1 74 ? 13.828 7.203 -13.68 1 98.44 74 LEU B C 1
ATOM 4185 O O . LEU B 1 74 ? 14.977 7.148 -14.117 1 98.44 74 LEU B O 1
ATOM 4189 N N . ALA B 1 75 ? 13.133 6.16 -13.422 1 97.38 75 ALA B N 1
ATOM 4190 C CA . ALA B 1 75 ? 13.703 4.832 -13.617 1 97.38 75 ALA B CA 1
ATOM 4191 C C . ALA B 1 75 ? 13.719 4.449 -15.094 1 97.38 75 ALA B C 1
ATOM 4193 O O . ALA B 1 75 ? 14.656 3.807 -15.57 1 97.38 75 ALA B O 1
ATOM 4194 N N . GLY B 1 76 ? 12.656 4.84 -15.812 1 96.69 76 GLY B N 1
ATOM 4195 C CA . GLY B 1 76 ? 12.555 4.508 -17.219 1 96.69 76 GLY B CA 1
ATOM 4196 C C . GLY B 1 76 ? 13.617 5.172 -18.078 1 96.69 76 GLY B C 1
ATOM 4197 O O . GLY B 1 76 ? 14.086 4.594 -19.062 1 96.69 76 GLY B O 1
ATOM 4198 N N . THR B 1 77 ? 13.977 6.34 -17.688 1 96.81 77 THR B N 1
ATOM 4199 C CA . THR B 1 77 ? 15.008 7.062 -18.438 1 96.81 77 THR B CA 1
ATOM 4200 C C . THR B 1 77 ? 16.391 6.742 -17.875 1 96.81 77 THR B C 1
ATOM 4202 O O . THR B 1 77 ? 17.391 7.246 -18.375 1 96.81 77 THR B O 1
ATOM 4205 N N . ARG B 1 78 ? 16.531 5.988 -16.781 1 96 78 ARG B N 1
ATOM 4206 C CA . ARG B 1 78 ? 17.766 5.555 -16.141 1 96 78 ARG B CA 1
ATOM 4207 C C . ARG B 1 78 ? 18.5 6.73 -15.508 1 96 78 ARG B C 1
ATOM 4209 O O . ARG B 1 78 ? 19.734 6.715 -15.383 1 96 78 ARG B O 1
ATOM 4216 N N . THR B 1 79 ? 17.656 7.766 -15.211 1 97.94 79 THR B N 1
ATOM 4217 C CA . THR B 1 79 ? 18.219 8.844 -14.406 1 97.94 79 THR B CA 1
ATOM 4218 C C . THR B 1 79 ? 18.672 8.328 -13.039 1 97.94 79 THR B C 1
ATOM 4220 O O . THR B 1 79 ? 19.734 8.711 -12.547 1 97.94 79 THR B O 1
ATOM 4223 N N . LEU B 1 80 ? 17.828 7.527 -12.477 1 98.19 80 LEU B N 1
ATOM 4224 C CA . LEU B 1 80 ? 18.141 6.766 -11.266 1 98.19 80 LEU B CA 1
ATOM 4225 C C . LEU B 1 80 ? 17.969 5.27 -11.508 1 98.19 80 LEU B C 1
ATOM 4227 O O . LEU B 1 80 ? 17.188 4.859 -12.375 1 98.19 80 LEU B O 1
ATOM 4231 N N . THR B 1 81 ? 18.766 4.504 -10.812 1 97.5 81 THR B N 1
ATOM 4232 C CA . THR B 1 81 ? 18.562 3.062 -10.867 1 97.5 81 THR B CA 1
ATOM 4233 C C . THR B 1 81 ? 17.219 2.684 -10.234 1 97.5 81 THR B C 1
ATOM 4235 O O . THR B 1 81 ? 16.609 3.488 -9.523 1 97.5 81 THR B O 1
ATOM 4238 N N . VAL B 1 82 ? 16.75 1.508 -10.5 1 97 82 VAL B N 1
ATOM 4239 C CA . VAL B 1 82 ? 15.461 1.039 -9.992 1 97 82 VAL B CA 1
ATOM 4240 C C . VAL B 1 82 ? 15.492 1.003 -8.469 1 97 82 VAL B C 1
ATOM 4242 O O . VAL B 1 82 ? 14.594 1.525 -7.812 1 97 82 VAL B O 1
ATOM 4245 N N . PRO B 1 83 ? 16.562 0.466 -7.875 1 95.94 83 PRO B N 1
ATOM 4246 C CA . PRO B 1 83 ? 16.609 0.477 -6.414 1 95.94 83 PRO B CA 1
ATOM 4247 C C . PRO B 1 83 ? 16.625 1.89 -5.832 1 95.94 83 PRO B C 1
ATOM 4249 O O . PRO B 1 83 ? 15.984 2.148 -4.809 1 95.94 83 PRO B O 1
ATOM 4252 N N . GLN B 1 84 ? 17.328 2.783 -6.465 1 97.69 84 GLN B N 1
ATOM 4253 C CA . GLN B 1 84 ? 17.344 4.176 -6.02 1 97.69 84 GLN B CA 1
ATOM 4254 C C . GLN B 1 84 ? 15.945 4.789 -6.078 1 97.69 84 GLN B C 1
ATOM 4256 O O . GLN B 1 84 ? 15.516 5.461 -5.141 1 97.69 84 GLN B O 1
ATOM 4261 N N . THR B 1 85 ? 15.234 4.504 -7.184 1 98.25 85 THR B N 1
ATOM 4262 C CA . THR B 1 85 ? 13.914 5.07 -7.41 1 98.25 85 THR B CA 1
ATOM 4263 C C . THR B 1 85 ? 12.922 4.562 -6.371 1 98.25 85 THR B C 1
ATOM 4265 O O . THR B 1 85 ? 12.008 5.285 -5.969 1 98.25 85 THR B O 1
ATOM 4268 N N . LEU B 1 86 ? 13.141 3.352 -5.871 1 98.19 86 LEU B N 1
ATOM 4269 C CA . LEU B 1 86 ? 12.18 2.725 -4.969 1 98.19 86 LEU B CA 1
ATOM 4270 C C . LEU B 1 86 ? 12.625 2.877 -3.516 1 98.19 86 LEU B C 1
ATOM 4272 O O . LEU B 1 86 ? 11.953 2.385 -2.604 1 98.19 86 LEU B O 1
ATOM 4276 N N . SER B 1 87 ? 13.703 3.584 -3.262 1 96.75 87 SER B N 1
ATOM 4277 C CA . SER B 1 87 ? 14.336 3.65 -1.949 1 96.75 87 SER B CA 1
ATOM 4278 C C . SER B 1 87 ? 13.43 4.332 -0.932 1 96.75 87 SER B C 1
ATOM 4280 O O . SER B 1 87 ? 13.484 4.031 0.262 1 96.75 87 SER B O 1
ATOM 4282 N N . GLY B 1 88 ? 12.57 5.242 -1.394 1 96.62 88 GLY B N 1
ATOM 4283 C CA . GLY B 1 88 ? 11.68 5.965 -0.494 1 96.62 88 GLY B CA 1
ATOM 4284 C C . GLY B 1 88 ? 10.664 5.07 0.183 1 96.62 88 GLY B C 1
ATOM 4285 O O . GLY B 1 88 ? 10.141 5.41 1.246 1 96.62 88 GLY B O 1
ATOM 4286 N N . PHE B 1 89 ? 10.383 3.902 -0.367 1 97.94 89 PHE B N 1
ATOM 4287 C CA . PHE B 1 89 ? 9.352 3.016 0.155 1 97.94 89 PHE B CA 1
ATOM 4288 C C . PHE B 1 89 ? 9.828 2.314 1.421 1 97.94 89 PHE B C 1
ATOM 4290 O O . PHE B 1 89 ? 9.023 1.77 2.178 1 97.94 89 PHE B O 1
ATOM 4297 N N . GLY B 1 90 ? 11.086 2.354 1.646 1 97.25 90 GLY B N 1
ATOM 4298 C CA . GLY B 1 90 ? 11.625 1.784 2.871 1 97.25 90 GLY B CA 1
ATOM 4299 C C . GLY B 1 90 ? 11.867 2.818 3.953 1 97.25 90 GLY B C 1
ATOM 4300 O O . GLY B 1 90 ? 12.445 2.506 4.996 1 97.25 90 GLY B O 1
ATOM 4301 N N . ASN B 1 91 ? 11.422 4.055 3.75 1 95.94 91 ASN B N 1
ATOM 4302 C CA . ASN B 1 91 ? 11.664 5.152 4.68 1 95.94 91 ASN B CA 1
ATOM 4303 C C . ASN B 1 91 ? 10.758 5.062 5.902 1 95.94 91 ASN B C 1
ATOM 4305 O O . ASN B 1 91 ? 9.562 4.809 5.777 1 95.94 91 ASN B O 1
ATOM 4309 N N . HIS B 1 92 ? 11.375 5.258 7.078 1 95.62 92 HIS B N 1
ATOM 4310 C CA . HIS B 1 92 ? 10.648 5.059 8.32 1 95.62 92 HIS B CA 1
ATOM 4311 C C . HIS B 1 92 ? 9.594 6.141 8.523 1 95.62 92 HIS B C 1
ATOM 4313 O O . HIS B 1 92 ? 8.539 5.891 9.117 1 95.62 92 HIS B O 1
ATOM 4319 N N . SER B 1 93 ? 9.758 7.395 7.992 1 93.38 93 SER B N 1
ATOM 4320 C CA . SER B 1 93 ? 8.773 8.469 8.125 1 93.38 93 SER B CA 1
ATOM 4321 C C . SER B 1 93 ? 7.512 8.156 7.328 1 93.38 93 SER B C 1
ATOM 4323 O O . SER B 1 93 ? 6.406 8.484 7.758 1 93.38 93 SER B O 1
ATOM 4325 N N . VAL B 1 94 ? 7.738 7.539 6.164 1 95.31 94 VAL B N 1
ATOM 4326 C CA . VAL B 1 94 ? 6.609 7.148 5.328 1 95.31 94 VAL B CA 1
ATOM 4327 C C . VAL B 1 94 ? 5.727 6.156 6.082 1 95.31 94 VAL B C 1
ATOM 4329 O O . VAL B 1 94 ? 4.512 6.344 6.176 1 95.31 94 VAL B O 1
ATOM 4332 N N . TRP B 1 95 ? 6.293 5.219 6.676 1 97.06 95 TRP B N 1
ATOM 4333 C CA . TRP B 1 95 ? 5.527 4.156 7.32 1 97.06 95 TRP B CA 1
ATOM 4334 C C . TRP B 1 95 ? 4.953 4.629 8.656 1 97.06 95 TRP B C 1
ATOM 4336 O O . TRP B 1 95 ? 3.93 4.117 9.109 1 97.06 95 TRP B O 1
ATOM 4346 N N . LEU B 1 96 ? 5.602 5.629 9.312 1 95.5 96 LEU B N 1
ATOM 4347 C CA . LEU B 1 96 ? 4.992 6.246 10.484 1 95.5 96 LEU B CA 1
ATOM 4348 C C . LEU B 1 96 ? 3.615 6.809 10.148 1 95.5 96 LEU B C 1
ATOM 4350 O O . LEU B 1 96 ? 2.641 6.547 10.859 1 95.5 96 LEU B O 1
ATOM 4354 N N . ILE B 1 97 ? 3.516 7.516 9.07 1 93.75 97 ILE B N 1
ATOM 4355 C CA . ILE B 1 97 ? 2.271 8.188 8.703 1 93.75 97 ILE B CA 1
ATOM 4356 C C . ILE B 1 97 ? 1.264 7.16 8.195 1 93.75 97 ILE B C 1
ATOM 4358 O O . ILE B 1 97 ? 0.062 7.281 8.445 1 93.75 97 ILE B O 1
ATOM 4362 N N . VAL B 1 98 ? 1.762 6.152 7.441 1 96 98 VAL B N 1
ATOM 4363 C CA . VAL B 1 98 ? 0.878 5.098 6.957 1 96 98 VAL B CA 1
ATOM 4364 C C . VAL B 1 98 ? 0.223 4.391 8.141 1 96 98 VAL B C 1
ATOM 4366 O O . VAL B 1 98 ? -0.991 4.168 8.148 1 96 98 VAL B O 1
ATOM 4369 N N . MET B 1 99 ? 1.005 4.055 9.156 1 97.38 99 MET B N 1
ATOM 4370 C CA . MET B 1 99 ? 0.461 3.404 10.344 1 97.38 99 MET B CA 1
ATOM 4371 C C . MET B 1 99 ? -0.536 4.316 11.055 1 97.38 99 MET B C 1
ATOM 4373 O O . MET B 1 99 ? -1.559 3.85 11.562 1 97.38 99 MET B O 1
ATOM 4377 N N . ALA B 1 100 ? -0.218 5.586 11.055 1 94.69 100 ALA B N 1
ATOM 4378 C CA . ALA B 1 100 ? -1.128 6.535 11.688 1 94.69 100 ALA B CA 1
ATOM 4379 C C . ALA B 1 100 ? -2.473 6.57 10.969 1 94.69 100 ALA B C 1
ATOM 4381 O O . ALA B 1 100 ? -3.523 6.688 11.609 1 94.69 100 ALA B O 1
ATOM 4382 N N . PHE B 1 101 ? -2.457 6.473 9.672 1 94.5 101 PHE B N 1
ATOM 4383 C CA . PHE B 1 101 ? -3.691 6.398 8.898 1 94.5 101 PHE B CA 1
ATOM 4384 C C . PHE B 1 101 ? -4.496 5.164 9.289 1 94.5 101 PHE B C 1
ATOM 4386 O O . PHE B 1 101 ? -5.723 5.23 9.414 1 94.5 101 PHE B O 1
ATOM 4393 N N . PHE B 1 102 ? -3.779 4.051 9.453 1 96.94 102 PHE B N 1
ATOM 4394 C CA . PHE B 1 102 ? -4.48 2.838 9.859 1 96.94 102 PHE B CA 1
ATOM 4395 C C . PHE B 1 102 ? -5.125 3.012 11.227 1 96.94 102 PHE B C 1
ATOM 4397 O O . PHE B 1 102 ? -6.266 2.594 11.445 1 96.94 102 PHE B O 1
ATOM 4404 N N . ILE B 1 103 ? -4.406 3.611 12.141 1 95.62 103 ILE B N 1
ATOM 4405 C CA . ILE B 1 103 ? -4.891 3.818 13.5 1 95.62 103 ILE B CA 1
ATOM 4406 C C . ILE B 1 103 ? -6.121 4.727 13.477 1 95.62 103 ILE B C 1
ATOM 4408 O O . ILE B 1 103 ? -7.074 4.508 14.227 1 95.62 103 ILE B O 1
ATOM 4412 N N . SER B 1 104 ? -6.062 5.707 12.617 1 93.38 104 SER B N 1
ATOM 4413 C CA . SER B 1 104 ? -7.184 6.637 12.492 1 93.38 104 SER B CA 1
ATOM 4414 C C . SER B 1 104 ? -8.469 5.906 12.133 1 93.38 104 SER B C 1
ATOM 4416 O O . SER B 1 104 ? -9.555 6.309 12.555 1 93.38 104 SER B O 1
ATOM 4418 N N . ARG B 1 105 ? -8.359 4.863 11.375 1 93.88 105 ARG B N 1
ATOM 4419 C CA . ARG B 1 105 ? -9.516 4.055 11.023 1 93.88 105 ARG B CA 1
ATOM 4420 C C . ARG B 1 105 ? -10.172 3.467 12.266 1 93.88 105 ARG B C 1
ATOM 4422 O O . ARG B 1 105 ? -11.398 3.311 12.32 1 93.88 105 ARG B O 1
ATOM 4429 N N . GLY B 1 106 ? -9.43 3.143 13.289 1 94.69 106 GLY B N 1
ATOM 4430 C CA . GLY B 1 106 ? -9.961 2.631 14.539 1 94.69 106 GLY B CA 1
ATOM 4431 C C . GLY B 1 106 ? -10.852 3.627 15.258 1 94.69 106 GLY B C 1
ATOM 4432 O O . GLY B 1 106 ? -11.883 3.254 15.828 1 94.69 106 GLY B O 1
ATOM 4433 N N . PHE B 1 107 ? -10.484 4.895 15.227 1 92.62 107 PHE B N 1
ATOM 4434 C CA . PHE B 1 107 ? -11.305 5.934 15.836 1 92.62 107 PHE B CA 1
ATOM 4435 C C . PHE B 1 107 ? -12.656 6.047 15.141 1 92.62 107 PHE B C 1
ATOM 4437 O O . PHE B 1 107 ? -13.688 6.172 15.789 1 92.62 107 PHE B O 1
ATOM 4444 N N . ALA B 1 108 ? -12.57 5.961 13.875 1 89.5 108 ALA B N 1
ATOM 4445 C CA . ALA B 1 108 ? -13.789 6.07 13.078 1 89.5 108 ALA B CA 1
ATOM 4446 C C . ALA B 1 108 ? -14.703 4.867 13.312 1 89.5 108 ALA B C 1
ATOM 4448 O O . ALA B 1 108 ? -15.914 5.023 13.477 1 89.5 108 ALA B O 1
ATOM 4449 N N . LYS B 1 109 ? -14.125 3.756 13.352 1 93.12 109 LYS B N 1
ATOM 4450 C CA . LYS B 1 109 ? -14.883 2.51 13.461 1 93.12 109 LYS B CA 1
ATOM 4451 C C . LYS B 1 109 ? -15.508 2.365 14.844 1 93.12 109 LYS B C 1
ATOM 4453 O O . LYS B 1 109 ? -16.625 1.843 14.977 1 93.12 109 LYS B O 1
ATOM 4458 N N . THR B 1 110 ? -14.891 2.82 15.922 1 94.88 110 THR B N 1
ATOM 4459 C CA . THR B 1 110 ? -15.352 2.592 17.281 1 94.88 110 THR B CA 1
ATOM 4460 C C . THR B 1 110 ? -16.281 3.715 17.734 1 94.88 110 THR B C 1
ATOM 4462 O O . THR B 1 110 ? -17.047 3.547 18.688 1 94.88 110 THR B O 1
ATOM 4465 N N . GLY B 1 111 ? -16.109 4.93 17.172 1 92.5 111 GLY B N 1
ATOM 4466 C CA . GLY B 1 111 ? -16.891 6.078 17.609 1 92.5 111 GLY B CA 1
ATOM 4467 C C . GLY B 1 111 ? -16.25 6.828 18.75 1 92.5 111 GLY B C 1
ATOM 4468 O O . GLY B 1 111 ? -16.812 7.816 19.25 1 92.5 111 GLY B O 1
ATOM 4469 N N . LEU B 1 112 ? -15.109 6.418 19.125 1 94.56 112 LEU B N 1
ATOM 4470 C CA . LEU B 1 112 ? -14.43 7.062 20.234 1 94.56 112 LEU B CA 1
ATOM 4471 C C . LEU B 1 112 ? -14.203 8.547 19.969 1 94.56 112 LEU B C 1
ATOM 4473 O O . LEU B 1 112 ? -14.297 9.367 20.875 1 94.56 112 LEU B O 1
ATOM 4477 N N . GLY B 1 113 ? -13.875 8.914 18.766 1 92.69 113 GLY B N 1
ATOM 4478 C CA . GLY B 1 113 ? -13.711 10.312 18.422 1 92.69 113 GLY B CA 1
ATOM 4479 C C . GLY B 1 113 ? -14.945 11.148 18.703 1 92.69 113 GLY B C 1
ATOM 4480 O O . GLY B 1 113 ? -14.844 12.242 19.266 1 92.69 113 GLY B O 1
ATOM 4481 N N . ARG B 1 114 ? -16.062 10.633 18.359 1 93 114 ARG B N 1
ATOM 4482 C CA . ARG B 1 114 ? -17.328 11.328 18.594 1 93 114 ARG B CA 1
ATOM 4483 C C . ARG B 1 114 ? -17.594 11.469 20.094 1 93 114 ARG B C 1
ATOM 4485 O O . ARG B 1 114 ? -18.062 12.508 20.562 1 93 114 ARG B O 1
ATOM 4492 N N . ARG B 1 115 ? -17.359 10.422 20.75 1 94.56 115 ARG B N 1
ATOM 4493 C CA . ARG B 1 115 ? -17.562 10.453 22.203 1 94.56 115 ARG B CA 1
ATOM 4494 C C . ARG B 1 115 ? -16.703 11.523 22.844 1 94.56 115 ARG B C 1
ATOM 4496 O O . ARG B 1 115 ? -17.172 12.25 23.734 1 94.56 115 ARG B O 1
ATOM 4503 N N . ILE B 1 116 ? -15.492 11.602 22.453 1 95.75 116 ILE B N 1
ATOM 4504 C CA . ILE B 1 116 ? -14.594 12.625 22.969 1 95.75 116 ILE B CA 1
ATOM 4505 C C . ILE B 1 116 ? -15.141 14.016 22.641 1 95.75 116 ILE B C 1
ATOM 4507 O O . ILE B 1 116 ? -15.148 14.906 23.484 1 95.75 116 ILE B O 1
ATOM 4511 N N . GLY B 1 117 ? -15.633 14.195 21.453 1 94.88 117 GLY B N 1
ATOM 4512 C CA . GLY B 1 117 ? -16.219 15.453 21.031 1 94.88 117 GLY B CA 1
ATOM 4513 C C . GLY B 1 117 ? -17.406 15.875 21.875 1 94.88 117 GLY B C 1
ATOM 4514 O O . GLY B 1 117 ? -17.438 16.984 22.406 1 94.88 117 GLY B O 1
ATOM 4515 N N . TYR B 1 118 ? -18.359 14.969 22.047 1 95.44 118 TYR B N 1
ATOM 4516 C CA . TYR B 1 118 ? -19.547 15.266 22.844 1 95.44 118 TYR B CA 1
ATOM 4517 C C . TYR B 1 118 ? -19.172 15.508 24.312 1 95.44 118 TYR B C 1
ATOM 4519 O O . TYR B 1 118 ? -19.812 16.328 24.984 1 95.44 118 TYR B O 1
ATOM 4527 N N . THR B 1 119 ? -18.188 14.82 24.781 1 97.06 119 THR B N 1
ATOM 4528 C CA . THR B 1 119 ? -17.75 15.008 26.156 1 97.06 119 THR B CA 1
ATOM 4529 C C . THR B 1 119 ? -17.219 16.422 26.359 1 97.06 119 THR B C 1
ATOM 4531 O O . THR B 1 119 ? -17.547 17.078 27.344 1 97.06 119 THR B O 1
ATOM 4534 N N . PHE B 1 120 ? -16.422 16.891 25.453 1 97.06 120 PHE B N 1
ATOM 4535 C CA . PHE B 1 120 ? -15.891 18.25 25.562 1 97.06 120 PHE B CA 1
ATOM 4536 C C . PHE B 1 120 ? -17.016 19.281 25.438 1 97.06 120 PHE B C 1
ATOM 4538 O O . PHE B 1 120 ? -16.984 20.297 26.141 1 97.06 120 PHE B O 1
ATOM 4545 N N . ILE B 1 121 ? -17.953 19.016 24.578 1 95.81 121 ILE B N 1
ATOM 4546 C CA . ILE B 1 121 ? -19.078 19.922 24.422 1 95.81 121 ILE B CA 1
ATOM 4547 C C . ILE B 1 121 ? -19.906 19.953 25.703 1 95.81 121 ILE B C 1
ATOM 4549 O O . ILE B 1 121 ? -20.344 21.016 26.156 1 95.81 121 ILE B O 1
ATOM 4553 N N . LYS B 1 122 ? -20.094 18.797 26.234 1 96.44 122 LYS B N 1
ATOM 4554 C CA . LYS B 1 122 ? -20.828 18.703 27.5 1 96.44 122 LYS B CA 1
ATOM 4555 C C . LYS B 1 122 ? -20.141 19.5 28.594 1 96.44 122 LYS B C 1
ATOM 4557 O O . LYS B 1 122 ? -20.781 20.156 29.406 1 96.44 122 LYS B O 1
ATOM 4562 N N . LEU B 1 123 ? -18.875 19.531 28.609 1 96.88 123 LEU B N 1
ATOM 4563 C CA . LEU B 1 123 ? -18.094 20.141 29.672 1 96.88 123 LEU B CA 1
ATOM 4564 C C . LEU B 1 123 ? -17.984 21.641 29.469 1 96.88 123 LEU B C 1
ATOM 4566 O O . LEU B 1 123 ? -18.016 22.406 30.438 1 96.88 123 LEU B O 1
ATOM 4570 N N . LEU B 1 124 ? -17.906 22.078 28.203 1 96.06 124 LEU B N 1
ATOM 4571 C CA . LEU B 1 124 ? -17.516 23.469 27.953 1 96.06 124 LEU B CA 1
ATOM 4572 C C . LEU B 1 124 ? -18.609 24.188 27.172 1 96.06 124 LEU B C 1
ATOM 4574 O O . LEU B 1 124 ? -18.531 25.422 27 1 96.06 124 LEU B O 1
ATOM 4578 N N . GLY B 1 125 ? -19.625 23.531 26.75 1 93.56 125 GLY B N 1
ATOM 4579 C CA . GLY B 1 125 ? -20.5 24.031 25.703 1 93.56 125 GLY B CA 1
ATOM 4580 C C . GLY B 1 125 ? -21.609 24.922 26.25 1 93.56 125 GLY B C 1
ATOM 4581 O O . GLY B 1 125 ? -22.609 25.172 25.562 1 93.56 125 GLY B O 1
ATOM 4582 N N . ASN B 1 126 ? -21.438 25.453 27.438 1 94.31 126 ASN B N 1
ATOM 4583 C CA . ASN B 1 126 ? -22.453 26.312 28.016 1 94.31 126 ASN B CA 1
ATOM 4584 C C . ASN B 1 126 ? -22.469 27.688 27.375 1 94.31 126 ASN B C 1
ATOM 4586 O O . ASN B 1 126 ? -23.484 28.391 27.422 1 94.31 126 ASN B O 1
ATOM 4590 N N . THR B 1 127 ? -21.406 28.125 26.922 1 96.62 127 THR B N 1
ATOM 4591 C CA . THR B 1 127 ? -21.281 29.359 26.156 1 96.62 127 THR B CA 1
ATOM 4592 C C . THR B 1 127 ? -20.781 29.062 24.75 1 96.62 127 THR B C 1
ATOM 4594 O O . THR B 1 127 ? -20.156 28.031 24.516 1 96.62 127 THR B O 1
ATOM 4597 N N . THR B 1 128 ? -21.109 30.016 23.891 1 96.94 128 THR B N 1
ATOM 4598 C CA . THR B 1 128 ? -20.672 29.828 22.5 1 96.94 128 THR B CA 1
ATOM 4599 C C . THR B 1 128 ? -19.141 29.797 22.438 1 96.94 128 THR B C 1
ATOM 4601 O O . THR B 1 128 ? -18.578 29 21.688 1 96.94 128 THR B O 1
ATOM 4604 N N . LEU B 1 129 ? -18.469 30.609 23.156 1 97.5 129 LEU B N 1
ATOM 4605 C CA . LEU B 1 129 ? -17.016 30.562 23.234 1 97.5 129 LEU B CA 1
ATOM 4606 C C . LEU B 1 129 ? -16.547 29.234 23.812 1 97.5 129 LEU B C 1
ATOM 4608 O O . LEU B 1 129 ? -15.57 28.656 23.328 1 97.5 129 LEU B O 1
ATOM 4612 N N . GLY B 1 130 ? -17.188 28.766 24.828 1 97 130 GLY B N 1
ATOM 4613 C CA . GLY B 1 130 ? -16.891 27.469 25.391 1 97 130 GLY B CA 1
ATOM 4614 C C . GLY B 1 130 ? -17.047 26.328 24.391 1 97 130 GLY B C 1
ATOM 4615 O O . GLY B 1 130 ? -16.266 25.375 24.391 1 97 130 GLY B O 1
ATOM 4616 N N . LEU B 1 131 ? -18.094 26.469 23.625 1 96.19 131 LEU B N 1
ATOM 4617 C CA . LEU B 1 131 ? -18.328 25.5 22.562 1 96.19 131 LEU B CA 1
ATOM 4618 C C . LEU B 1 131 ? -17.172 25.5 21.578 1 96.19 131 LEU B C 1
ATOM 4620 O O . LEU B 1 131 ? -16.75 24.438 21.109 1 96.19 131 LEU B O 1
ATOM 4624 N N . ALA B 1 132 ? -16.703 26.625 21.234 1 97.31 132 ALA B N 1
ATOM 4625 C CA . ALA B 1 132 ? -15.562 26.75 20.328 1 97.31 132 ALA B CA 1
ATOM 4626 C C . ALA B 1 132 ? -14.32 26.094 20.906 1 97.31 132 ALA B C 1
ATOM 4628 O O . ALA B 1 132 ? -13.578 25.422 20.203 1 97.31 132 ALA B O 1
ATOM 4629 N N . TYR B 1 133 ? -14.094 26.266 22.188 1 97.81 133 TYR B N 1
ATOM 4630 C CA . TYR B 1 133 ? -12.977 25.609 22.859 1 97.81 133 TYR B CA 1
ATOM 4631 C C . TYR B 1 133 ? -13.148 24.094 22.812 1 97.81 133 TYR B C 1
ATOM 4633 O O . TYR B 1 133 ? -12.18 23.359 22.594 1 97.81 133 TYR B O 1
ATOM 4641 N N . ALA B 1 134 ? -14.352 23.656 23.031 1 96.94 134 ALA B N 1
ATOM 4642 C CA . ALA B 1 134 ? -14.625 22.219 22.984 1 96.94 134 ALA B CA 1
ATOM 4643 C C . ALA B 1 134 ? -14.242 21.625 21.641 1 96.94 134 ALA B C 1
ATOM 4645 O O . ALA B 1 134 ? -13.641 20.547 21.578 1 96.94 134 ALA B O 1
ATOM 4646 N N . ILE B 1 135 ? -14.578 22.312 20.641 1 95.31 135 ILE B N 1
ATOM 4647 C CA . ILE B 1 135 ? -14.289 21.859 19.281 1 95.31 135 ILE B CA 1
ATOM 4648 C C . ILE B 1 135 ? -12.781 21.812 19.062 1 95.31 135 ILE B C 1
ATOM 4650 O O . ILE B 1 135 ? -12.242 20.828 18.562 1 95.31 135 ILE B O 1
ATOM 4654 N N . GLY B 1 136 ? -12.07 22.844 19.422 1 96.5 136 GLY B N 1
ATOM 4655 C CA . GLY B 1 136 ? -10.625 22.891 19.297 1 96.5 136 GLY B CA 1
ATOM 4656 C C . GLY B 1 136 ? -9.914 21.812 20.078 1 96.5 136 GLY B C 1
ATOM 4657 O O . GLY B 1 136 ? -8.984 21.172 19.578 1 96.5 136 GLY B O 1
ATOM 4658 N N . PHE B 1 137 ? -10.367 21.562 21.266 1 97.38 137 PHE B N 1
ATOM 4659 C CA . PHE B 1 137 ? -9.734 20.578 22.141 1 97.38 137 PHE B CA 1
ATOM 4660 C C . PHE B 1 137 ? -10.031 19.156 21.656 1 97.38 137 PHE B C 1
ATOM 4662 O O . PHE B 1 137 ? -9.188 18.266 21.797 1 97.38 137 PHE B O 1
ATOM 4669 N N . THR B 1 138 ? -11.211 18.984 21.109 1 96.12 138 THR B N 1
ATOM 4670 C CA . THR B 1 138 ? -11.5 17.703 20.484 1 96.12 138 THR B CA 1
ATOM 4671 C C . THR B 1 138 ? -10.484 17.391 19.391 1 96.12 138 THR B C 1
ATOM 4673 O O . THR B 1 138 ? -9.922 16.297 19.359 1 96.12 138 THR B O 1
ATOM 4676 N N . ASN B 1 139 ? -10.266 18.375 18.578 1 96.31 139 ASN B N 1
ATOM 4677 C CA . ASN B 1 139 ? -9.281 18.234 17.5 1 96.31 139 ASN B CA 1
ATOM 4678 C C . ASN B 1 139 ? -7.887 17.953 18.062 1 96.31 139 ASN B C 1
ATOM 4680 O O . ASN B 1 139 ? -7.176 17.094 17.547 1 96.31 139 ASN B O 1
ATOM 4684 N N . TYR B 1 140 ? -7.531 18.672 19.031 1 96.94 140 TYR B N 1
ATOM 4685 C CA . TYR B 1 140 ? -6.215 18.547 19.641 1 96.94 140 TYR B CA 1
ATOM 4686 C C . TYR B 1 140 ? -6.008 17.156 20.219 1 96.94 140 TYR B C 1
ATOM 4688 O O . TYR B 1 140 ? -4.93 16.562 20.078 1 96.94 140 TYR B O 1
ATOM 4696 N N . CYS B 1 141 ? -7.004 16.641 20.812 1 95.81 141 CYS B N 1
ATOM 4697 C CA . CYS B 1 141 ? -6.914 15.336 21.453 1 95.81 141 CYS B CA 1
ATOM 4698 C C . CYS B 1 141 ? -6.758 14.227 20.438 1 95.81 141 CYS B C 1
ATOM 4700 O O . CYS B 1 141 ? -6.023 13.258 20.656 1 95.81 141 CYS B O 1
ATOM 4702 N N . LEU B 1 142 ? -7.332 14.32 19.297 1 95.19 142 LEU B N 1
ATOM 4703 C CA . LEU B 1 142 ? -7.348 13.266 18.297 1 95.19 142 LEU B CA 1
ATOM 4704 C C . LEU B 1 142 ? -6.129 13.367 17.391 1 95.19 142 LEU B C 1
ATOM 4706 O O . LEU B 1 142 ? -5.75 12.391 16.734 1 95.19 142 LEU B O 1
ATOM 4710 N N . ALA B 1 143 ? -5.484 14.438 17.375 1 96.44 143 ALA B N 1
ATOM 4711 C CA . ALA B 1 143 ? -4.539 14.852 16.344 1 96.44 143 ALA B CA 1
ATOM 4712 C C . ALA B 1 143 ? -3.305 13.953 16.344 1 96.44 143 ALA B C 1
ATOM 4714 O O . ALA B 1 143 ? -2.756 13.648 15.281 1 96.44 143 ALA B O 1
ATOM 4715 N N . PRO B 1 144 ? -2.793 13.523 17.453 1 94.31 144 PRO B N 1
ATOM 4716 C CA . PRO B 1 144 ? -1.565 12.719 17.422 1 94.31 144 PRO B CA 1
ATOM 4717 C C . PRO B 1 144 ? -1.734 11.414 16.641 1 94.31 144 PRO B C 1
ATOM 4719 O O . PRO B 1 144 ? -0.783 10.938 16.031 1 94.31 144 PRO B O 1
ATOM 4722 N N . ALA B 1 145 ? -2.938 10.867 16.609 1 91.75 145 ALA B N 1
ATOM 4723 C CA . ALA B 1 145 ? -3.158 9.562 16 1 91.75 145 ALA B CA 1
ATOM 4724 C C . ALA B 1 145 ? -3.957 9.68 14.703 1 91.75 145 ALA B C 1
ATOM 4726 O O . ALA B 1 145 ? -4.32 8.672 14.094 1 91.75 145 ALA B O 1
ATOM 4727 N N . MET B 1 146 ? -4.27 10.844 14.289 1 92.19 146 MET B N 1
ATOM 4728 C CA . MET B 1 146 ? -4.98 11.094 13.039 1 92.19 146 MET B CA 1
ATOM 4729 C C . MET B 1 146 ? -4.219 12.078 12.156 1 92.19 146 MET B C 1
ATOM 4731 O O . MET B 1 146 ? -4.488 13.281 12.188 1 92.19 146 MET B O 1
ATOM 4735 N N . PRO B 1 147 ? -3.465 11.523 11.32 1 90.38 147 PRO B N 1
ATOM 4736 C CA . PRO B 1 147 ? -2.52 12.367 10.586 1 90.38 147 PRO B CA 1
ATOM 4737 C C . PRO B 1 147 ? -3.189 13.18 9.477 1 90.38 147 PRO B C 1
ATOM 4739 O O . PRO B 1 147 ? -2.551 14.031 8.859 1 90.38 147 PRO B O 1
ATOM 4742 N N . SER B 1 148 ? -4.438 13.023 9.25 1 85.75 148 SER B N 1
ATOM 4743 C CA . SER B 1 148 ? -5.148 13.68 8.156 1 85.75 148 SER B CA 1
ATOM 4744 C C . SER B 1 148 ? -6.09 14.758 8.688 1 85.75 148 SER B C 1
ATOM 4746 O O . SER B 1 148 ? -7.059 14.461 9.383 1 85.75 148 SER B O 1
ATOM 4748 N N . SER B 1 149 ? -5.75 15.977 8.289 1 89.38 149 SER B N 1
ATOM 4749 C CA . SER B 1 149 ? -6.648 17.078 8.641 1 89.38 149 SER B CA 1
ATOM 4750 C C . SER B 1 149 ? -8.039 16.859 8.039 1 89.38 149 SER B C 1
ATOM 4752 O O . SER B 1 149 ? -9.047 17.219 8.656 1 89.38 149 SER B O 1
ATOM 4754 N N . THR B 1 150 ? -8.023 16.266 6.891 1 86.12 150 THR B N 1
ATOM 4755 C CA . THR B 1 150 ? -9.281 15.984 6.211 1 86.12 150 THR B CA 1
ATOM 4756 C C . THR B 1 150 ? -10.125 14.992 7.016 1 86.12 150 THR B C 1
ATOM 4758 O O . THR B 1 150 ? -11.32 15.203 7.211 1 86.12 150 THR B O 1
ATOM 4761 N N . ALA B 1 151 ? -9.477 14.031 7.457 1 85.75 151 ALA B N 1
ATOM 4762 C CA . ALA B 1 151 ? -10.188 13 8.203 1 85.75 151 ALA B CA 1
ATOM 4763 C C . ALA B 1 151 ? -10.555 13.484 9.602 1 85.75 151 ALA B C 1
ATOM 4765 O O . ALA B 1 151 ? -11.656 13.227 10.094 1 85.75 151 ALA B O 1
ATOM 4766 N N . ARG B 1 152 ? -9.695 14.141 10.203 1 91.62 152 ARG B N 1
ATOM 4767 C CA . ARG B 1 152 ? -9.883 14.578 11.578 1 91.62 152 ARG B CA 1
ATOM 4768 C C . ARG B 1 152 ? -10.828 15.773 11.648 1 91.62 152 ARG B C 1
ATOM 4770 O O . ARG B 1 152 ? -11.945 15.656 12.164 1 91.62 152 ARG B O 1
ATOM 4777 N N . SER B 1 153 ? -10.461 16.844 11.016 1 91.88 153 SER B N 1
ATOM 4778 C CA . SER B 1 153 ? -11.242 18.078 11.086 1 91.88 153 SER B CA 1
ATOM 4779 C C . SER B 1 153 ? -12.453 18.016 10.164 1 91.88 153 SER B C 1
ATOM 4781 O O . SER B 1 153 ? -13.562 18.391 10.57 1 91.88 153 SER B O 1
ATOM 4783 N N . GLY B 1 154 ? -12.312 17.531 9.023 1 88.56 154 GLY B N 1
ATOM 4784 C CA . GLY B 1 154 ? -13.406 17.453 8.07 1 88.56 154 GLY B CA 1
ATOM 4785 C C . GLY B 1 154 ? -14.367 16.312 8.359 1 88.56 154 GLY B C 1
ATOM 4786 O O . GLY B 1 154 ? -15.586 16.484 8.234 1 88.56 154 GLY B O 1
ATOM 4787 N N . GLY B 1 155 ? -13.82 15.281 8.75 1 86.62 155 GLY B N 1
ATOM 4788 C CA . GLY B 1 155 ? -14.633 14.086 8.867 1 86.62 155 GLY B CA 1
ATOM 4789 C C . GLY B 1 155 ? -15.258 13.93 10.25 1 86.62 155 GLY B C 1
ATOM 4790 O O . GLY B 1 155 ? -16.328 13.336 10.383 1 86.62 155 GLY B O 1
ATOM 4791 N N . THR B 1 156 ? -14.594 14.352 11.219 1 88.62 156 THR B N 1
ATOM 4792 C CA . THR B 1 156 ? -15.078 14.125 12.578 1 88.62 156 THR B CA 1
ATOM 4793 C C . THR B 1 156 ? -15.57 15.43 13.203 1 88.62 156 THR B C 1
ATOM 4795 O O . THR B 1 156 ? -16.719 15.516 13.641 1 88.62 156 THR B O 1
ATOM 4798 N N . VAL B 1 157 ? -14.844 16.453 13.102 1 93 157 VAL B N 1
ATOM 4799 C CA . VAL B 1 157 ? -15.141 17.703 13.82 1 93 157 VAL B CA 1
ATOM 4800 C C . VAL B 1 157 ? -16.219 18.484 13.07 1 93 157 VAL B C 1
ATOM 4802 O O . VAL B 1 157 ? -17.141 19.016 13.68 1 93 157 VAL B O 1
ATOM 4805 N N . CYS B 1 158 ? -16.156 18.469 11.781 1 94.25 158 CYS B N 1
ATOM 4806 C CA . CYS B 1 158 ? -17.062 19.281 10.961 1 94.25 158 CYS B CA 1
ATOM 4807 C C . CYS B 1 158 ? -18.5 18.812 11.133 1 94.25 158 CYS B C 1
ATOM 4809 O O . CYS B 1 158 ? -19.391 19.609 11.453 1 94.25 158 CYS B O 1
ATOM 4811 N N . PRO B 1 159 ? -18.766 17.531 10.992 1 91.5 159 PRO B N 1
ATOM 4812 C CA . PRO B 1 159 ? -20.141 17.094 11.188 1 91.5 159 PRO B CA 1
ATOM 4813 C C . PRO B 1 159 ? -20.656 17.359 12.594 1 91.5 159 PRO B C 1
ATOM 4815 O O . PRO B 1 159 ? -21.844 17.688 12.781 1 91.5 159 PRO B O 1
ATOM 4818 N N . LEU B 1 160 ? -19.844 17.203 13.531 1 91.69 160 LEU B N 1
ATOM 4819 C CA . LEU B 1 160 ? -20.219 17.484 14.914 1 91.69 160 LEU B CA 1
ATOM 4820 C C . LEU B 1 160 ? -20.578 18.953 15.078 1 91.69 160 LEU B C 1
ATOM 4822 O O . LEU B 1 160 ? -21.562 19.281 15.75 1 91.69 160 LEU B O 1
ATOM 4826 N N . THR B 1 161 ? -19.859 19.812 14.477 1 95.19 161 THR B N 1
ATOM 4827 C CA . THR B 1 161 ? -20.078 21.25 14.562 1 95.19 161 THR B CA 1
ATOM 4828 C C . THR B 1 161 ? -21.359 21.641 13.844 1 95.19 161 THR B C 1
ATOM 4830 O O . THR B 1 161 ? -22.125 22.5 14.328 1 95.19 161 THR B O 1
ATOM 4833 N N . ILE B 1 162 ? -21.625 21 12.758 1 95.25 162 ILE B N 1
ATOM 4834 C CA . ILE B 1 162 ? -22.844 21.25 12.008 1 95.25 162 ILE B CA 1
ATOM 4835 C C . ILE B 1 162 ? -24.047 20.828 12.836 1 95.25 162 ILE B C 1
ATOM 4837 O O . ILE B 1 162 ? -25.062 21.547 12.867 1 95.25 162 ILE B O 1
ATOM 4841 N N . ALA B 1 163 ? -23.906 19.734 13.445 1 91.69 163 ALA B N 1
ATOM 4842 C CA . ALA B 1 163 ? -25 19.25 14.273 1 91.69 163 ALA B CA 1
ATOM 4843 C C . ALA B 1 163 ? -25.344 20.25 15.375 1 91.69 163 ALA B C 1
ATOM 4845 O O . ALA B 1 163 ? -26.516 20.516 15.648 1 91.69 163 ALA B O 1
ATOM 4846 N N . VAL B 1 164 ? -24.406 20.797 15.969 1 93.31 164 VAL B N 1
ATOM 4847 C CA . VAL B 1 164 ? -24.609 21.797 17.016 1 93.31 164 VAL B CA 1
ATOM 4848 C C . VAL B 1 164 ? -25.234 23.047 16.422 1 93.31 164 VAL B C 1
ATOM 4850 O O . VAL B 1 164 ? -26.156 23.625 17 1 93.31 164 VAL B O 1
ATOM 4853 N N . ALA B 1 165 ? -24.75 23.453 15.312 1 95.56 165 ALA B N 1
ATOM 4854 C CA . ALA B 1 165 ? -25.281 24.641 14.641 1 95.56 165 ALA B CA 1
ATOM 4855 C C . ALA B 1 165 ? -26.766 24.469 14.32 1 95.56 165 ALA B C 1
ATOM 4857 O O . ALA B 1 165 ? -27.578 25.359 14.562 1 95.56 165 ALA B O 1
ATOM 4858 N N . LYS B 1 166 ? -27.047 23.328 13.867 1 93.19 166 LYS B N 1
ATOM 4859 C CA . LYS B 1 166 ? -28.422 23.047 13.477 1 93.19 166 LYS B CA 1
ATOM 4860 C C . LYS B 1 166 ? -29.344 23 14.695 1 93.19 166 LYS B C 1
ATOM 4862 O O . LYS B 1 166 ? -30.516 23.359 14.609 1 93.19 166 LYS B O 1
ATOM 4867 N N . ALA B 1 167 ? -28.828 22.609 15.727 1 90.38 167 ALA B N 1
ATOM 4868 C CA . ALA B 1 167 ? -29.594 22.578 16.969 1 90.38 167 ALA B CA 1
ATOM 4869 C C . ALA B 1 167 ? -30.031 23.984 17.375 1 90.38 167 ALA B C 1
ATOM 4871 O O . ALA B 1 167 ? -31.031 24.156 18.062 1 90.38 167 ALA B O 1
ATOM 4872 N N . TYR B 1 168 ? -29.438 25 16.922 1 93.75 168 TYR B N 1
ATOM 4873 C CA . TYR B 1 168 ? -29.75 26.391 17.234 1 93.75 168 TYR B CA 1
ATOM 4874 C C . TYR B 1 168 ? -30.453 27.062 16.062 1 93.75 168 TYR B C 1
ATOM 4876 O O . TYR B 1 168 ? -30.547 28.297 16.016 1 93.75 168 TYR B O 1
ATOM 4884 N N . GLY B 1 169 ? -30.781 26.188 15.102 1 93.44 169 GLY B N 1
ATOM 4885 C CA . GLY B 1 169 ? -31.453 26.734 13.938 1 93.44 169 GLY B CA 1
ATOM 4886 C C . GLY B 1 169 ? -30.547 27.547 13.047 1 93.44 169 GLY B C 1
ATOM 4887 O O . GLY B 1 169 ? -31 28.438 12.32 1 93.44 169 GLY B O 1
ATOM 4888 N N . SER B 1 170 ? -29.297 27.391 13.164 1 96.69 170 SER B N 1
ATOM 4889 C CA . SER B 1 170 ? -28.312 28.047 12.328 1 96.69 170 SER B CA 1
ATOM 4890 C C . SER B 1 170 ? -28 27.234 11.078 1 96.69 170 SER B C 1
ATOM 4892 O O . SER B 1 170 ? -27.266 26.25 11.148 1 96.69 170 SER B O 1
ATOM 4894 N N . ASP B 1 171 ? -28.484 27.672 9.961 1 95.94 171 ASP B N 1
ATOM 4895 C CA . ASP B 1 171 ? -28.422 26.922 8.711 1 95.94 171 ASP B CA 1
ATOM 4896 C C . ASP B 1 171 ? -28.281 27.844 7.508 1 95.94 171 ASP B C 1
ATOM 4898 O O . ASP B 1 171 ? -29.094 28.766 7.332 1 95.94 171 ASP B O 1
ATOM 4902 N N . PRO B 1 172 ? -27.312 27.609 6.77 1 96.19 172 PRO B N 1
ATOM 4903 C CA . PRO B 1 172 ? -27.156 28.422 5.566 1 96.19 172 PRO B CA 1
ATOM 4904 C C . PRO B 1 172 ? -28.375 28.328 4.641 1 96.19 172 PRO B C 1
ATOM 4906 O O . PRO B 1 172 ? -28.703 29.297 3.939 1 96.19 172 PRO B O 1
ATOM 4909 N N . ALA B 1 173 ? -29.047 27.25 4.598 1 93.88 173 ALA B N 1
ATOM 4910 C CA . ALA B 1 173 ? -30.219 27.047 3.744 1 93.88 173 ALA B CA 1
ATOM 4911 C C . ALA B 1 173 ? -31.312 28.047 4.09 1 93.88 173 ALA B C 1
ATOM 4913 O O . ALA B 1 173 ? -32.125 28.422 3.225 1 93.88 173 ALA B O 1
ATOM 4914 N N . THR B 1 174 ? -31.391 28.516 5.324 1 95.94 174 THR B N 1
ATOM 4915 C CA . THR B 1 174 ? -32.438 29.438 5.766 1 95.94 174 THR B CA 1
ATOM 4916 C C . THR B 1 174 ? -31.844 30.828 6.02 1 95.94 174 THR B C 1
ATOM 4918 O O . THR B 1 174 ? -32.5 31.688 6.598 1 95.94 174 THR B O 1
ATOM 4921 N N . GLY B 1 175 ? -30.562 30.984 5.738 1 95.12 175 GLY B N 1
ATOM 4922 C CA . GLY B 1 175 ? -29.938 32.281 5.887 1 95.12 175 GLY B CA 1
ATOM 4923 C C . GLY B 1 175 ? -29.641 32.656 7.328 1 95.12 175 GLY B C 1
ATOM 4924 O O . GLY B 1 175 ? -29.547 33.844 7.668 1 95.12 175 GLY B O 1
ATOM 4925 N N . THR B 1 176 ? -29.594 31.672 8.211 1 96.69 176 THR B N 1
ATOM 4926 C CA . THR B 1 176 ? -29.391 31.938 9.633 1 96.69 176 THR B CA 1
ATOM 4927 C C . THR B 1 176 ? -28.031 31.438 10.086 1 96.69 176 THR B C 1
ATOM 4929 O O . THR B 1 176 ? -27.828 31.109 11.258 1 96.69 176 THR B O 1
ATOM 4932 N N . GLU B 1 177 ? -27.031 31.312 9.156 1 96.62 177 GLU B N 1
ATOM 4933 C CA . GLU B 1 177 ? -25.734 30.719 9.43 1 96.62 177 GLU B CA 1
ATOM 4934 C C . GLU B 1 177 ? -24.938 31.547 10.43 1 96.62 177 GLU B C 1
ATOM 4936 O O . GLU B 1 177 ? -24.062 31.031 11.125 1 96.62 177 GLU B O 1
ATOM 4941 N N . ARG B 1 178 ? -25.359 32.812 10.617 1 96.38 178 ARG B N 1
ATOM 4942 C CA . ARG B 1 178 ? -24.578 33.719 11.445 1 96.38 178 ARG B CA 1
ATOM 4943 C C . ARG B 1 178 ? -25 33.656 12.906 1 96.38 178 ARG B C 1
ATOM 4945 O O . ARG B 1 178 ? -24.328 34.188 13.789 1 96.38 178 ARG B O 1
ATOM 4952 N N . LYS B 1 179 ? -26.094 32.938 13.188 1 96.62 179 LYS B N 1
ATOM 4953 C CA . LYS B 1 179 ? -26.531 32.781 14.57 1 96.62 179 LYS B CA 1
ATOM 4954 C C . LYS B 1 179 ? -25.406 32.188 15.438 1 96.62 179 LYS B C 1
ATOM 4956 O O . LYS B 1 179 ? -24.938 32.875 16.375 1 96.62 179 LYS B O 1
ATOM 4961 N N . ILE B 1 180 ? -24.969 31.094 15.039 1 96.88 180 ILE B N 1
ATOM 4962 C CA . ILE B 1 180 ? -23.875 30.5 15.797 1 96.88 180 ILE B CA 1
ATOM 4963 C C . ILE B 1 180 ? -22.984 29.672 14.867 1 96.88 180 ILE B C 1
ATOM 4965 O O . ILE B 1 180 ? -21.797 29.453 15.141 1 96.88 180 ILE B O 1
ATOM 4969 N N . GLY B 1 181 ? -23.516 29.188 13.75 1 97.38 181 GLY B N 1
ATOM 4970 C CA . GLY B 1 181 ? -22.891 28.203 12.875 1 97.38 181 GLY B CA 1
ATOM 4971 C C . GLY B 1 181 ? -21.641 28.719 12.203 1 97.38 181 GLY B C 1
ATOM 4972 O O . GLY B 1 181 ? -20.609 28.031 12.172 1 97.38 181 GLY B O 1
ATOM 4973 N N . SER B 1 182 ? -21.703 29.938 11.625 1 97.69 182 SER B N 1
ATOM 4974 C CA . SER B 1 182 ? -20.547 30.5 10.938 1 97.69 182 SER B CA 1
ATOM 4975 C C . SER B 1 182 ? -19.359 30.641 11.875 1 97.69 182 SER B C 1
ATOM 4977 O O . SER B 1 182 ? -18.219 30.328 11.508 1 97.69 182 SER B O 1
ATOM 4979 N N . TYR B 1 183 ? -19.656 31.094 13.055 1 97.75 183 TYR B N 1
ATOM 4980 C CA . TYR B 1 183 ? -18.594 31.25 14.047 1 97.75 183 TYR B CA 1
ATOM 4981 C C . TYR B 1 183 ? -18 29.891 14.43 1 97.75 183 TYR B C 1
ATOM 4983 O O . TYR B 1 183 ? -16.781 29.734 14.469 1 97.75 183 TYR B O 1
ATOM 4991 N N . LEU B 1 184 ? -18.797 28.906 14.609 1 97.62 184 LEU B N 1
ATOM 4992 C CA . LEU B 1 184 ? -18.328 27.609 15.086 1 97.62 184 LEU B CA 1
ATOM 4993 C C . LEU B 1 184 ? -17.562 26.875 13.992 1 97.62 184 LEU B C 1
ATOM 4995 O O . LEU B 1 184 ? -16.516 26.266 14.25 1 97.62 184 LEU B O 1
ATOM 4999 N N . LEU B 1 185 ? -18.094 26.891 12.852 1 97.56 185 LEU B N 1
ATOM 5000 C CA . LEU B 1 185 ? -17.438 26.188 11.75 1 97.56 185 LEU B CA 1
ATOM 5001 C C . LEU B 1 185 ? -16.109 26.859 11.398 1 97.56 185 LEU B C 1
ATOM 5003 O O . LEU B 1 185 ? -15.141 26.172 11.055 1 97.56 185 LEU B O 1
ATOM 5007 N N . PHE B 1 186 ? -16.109 28.141 11.469 1 96.94 186 PHE B N 1
ATOM 5008 C CA . PHE B 1 186 ? -14.852 28.844 11.211 1 96.94 186 PHE B CA 1
ATOM 5009 C C . PHE B 1 186 ? -13.82 28.516 12.289 1 96.94 186 PHE B C 1
ATOM 5011 O O . PHE B 1 186 ? -12.633 28.375 12 1 96.94 186 PHE B O 1
ATOM 5018 N N . THR B 1 187 ? -14.289 28.438 13.484 1 97.19 187 THR B N 1
ATOM 5019 C CA . THR B 1 187 ? -13.406 28.078 14.578 1 97.19 187 THR B CA 1
ATOM 5020 C C . THR B 1 187 ? -12.859 26.656 14.391 1 97.19 187 THR B C 1
ATOM 5022 O O . THR B 1 187 ? -11.672 26.422 14.609 1 97.19 187 THR B O 1
ATOM 5025 N N . ALA B 1 188 ? -13.75 25.781 14.039 1 96.69 188 ALA B N 1
ATOM 5026 C CA . ALA B 1 188 ? -13.328 24.391 13.797 1 96.69 188 ALA B CA 1
ATOM 5027 C C . ALA B 1 188 ? -12.25 24.328 12.727 1 96.69 188 ALA B C 1
ATOM 5029 O O . ALA B 1 188 ? -11.266 23.594 12.875 1 96.69 188 ALA B O 1
ATOM 5030 N N . PHE B 1 189 ? -12.422 25.062 11.758 1 96.25 189 PHE B N 1
ATOM 5031 C CA . PHE B 1 189 ? -11.469 25.109 10.648 1 96.25 189 PHE B CA 1
ATOM 5032 C C . PHE B 1 189 ? -10.156 25.734 11.094 1 96.25 189 PHE B C 1
ATOM 5034 O O . PHE B 1 189 ? -9.086 25.172 10.875 1 96.25 189 PHE B O 1
ATOM 5041 N N . GLN B 1 190 ? -10.211 26.859 11.758 1 96.81 190 GLN B N 1
ATOM 5042 C CA . GLN B 1 190 ? -9.039 27.672 12.07 1 96.81 190 GLN B CA 1
ATOM 5043 C C . GLN B 1 190 ? -8.211 27.031 13.188 1 96.81 190 GLN B C 1
ATOM 5045 O O . GLN B 1 190 ? -6.992 27.234 13.25 1 96.81 190 GLN B O 1
ATOM 5050 N N . THR B 1 191 ? -8.82 26.312 14.023 1 96.81 191 THR B N 1
ATOM 5051 C CA . THR B 1 191 ? -8.078 25.672 15.102 1 96.81 191 THR B CA 1
ATOM 5052 C C . THR B 1 191 ? -7.414 24.375 14.617 1 96.81 191 THR B C 1
ATOM 5054 O O . THR B 1 191 ? -6.543 23.828 15.289 1 96.81 191 THR B O 1
ATOM 5057 N N . ASN B 1 192 ? -7.766 23.906 13.453 1 95.81 192 ASN B N 1
ATOM 5058 C CA . ASN B 1 192 ? -7.184 22.703 12.883 1 95.81 192 ASN B CA 1
ATOM 5059 C C . ASN B 1 192 ? -5.691 22.875 12.617 1 95.81 192 ASN B C 1
ATOM 5061 O O . ASN B 1 192 ? -4.922 21.922 12.711 1 95.81 192 ASN B O 1
ATOM 5065 N N . TYR B 1 193 ? -5.266 24.016 12.312 1 94.56 193 TYR B N 1
ATOM 5066 C CA . TYR B 1 193 ? -3.928 24.188 11.758 1 94.56 193 TYR B CA 1
ATOM 5067 C C . TYR B 1 193 ? -2.893 24.328 12.867 1 94.56 193 TYR B C 1
ATOM 5069 O O . TYR B 1 193 ? -1.817 23.734 12.805 1 94.56 193 TYR B O 1
ATOM 5077 N N . PRO B 1 194 ? -3.242 25.125 13.938 1 96.88 194 PRO B N 1
ATOM 5078 C CA . PRO B 1 194 ? -2.316 25 15.062 1 96.88 194 PRO B CA 1
ATOM 5079 C C . PRO B 1 194 ? -2.281 23.609 15.656 1 96.88 194 PRO B C 1
ATOM 5081 O O . PRO B 1 194 ? -1.242 23.172 16.156 1 96.88 194 PRO B O 1
ATOM 5084 N N . VAL B 1 195 ? -3.371 22.891 15.586 1 96.69 195 VAL B N 1
ATOM 5085 C CA . VAL B 1 195 ? -3.393 21.516 16.047 1 96.69 195 VAL B CA 1
ATOM 5086 C C . VAL B 1 195 ? -2.514 20.656 15.133 1 96.69 195 VAL B C 1
ATOM 5088 O O . VAL B 1 195 ? -1.755 19.812 15.609 1 96.69 195 VAL B O 1
ATOM 5091 N N . GLY B 1 196 ? -2.598 20.891 13.867 1 95.81 196 GLY B N 1
ATOM 5092 C CA . GLY B 1 196 ? -1.722 20.203 12.922 1 95.81 196 GLY B CA 1
ATOM 5093 C C . GLY B 1 196 ? -0.251 20.484 13.172 1 95.81 196 GLY B C 1
ATOM 5094 O O . GLY B 1 196 ? 0.599 19.625 12.93 1 95.81 196 GLY B O 1
ATOM 5095 N N . ALA B 1 197 ? 0.037 21.641 13.656 1 96.5 197 ALA B N 1
ATOM 5096 C CA . ALA B 1 197 ? 1.411 22.031 13.945 1 96.5 197 ALA B CA 1
ATOM 5097 C C . ALA B 1 197 ? 1.883 21.438 15.273 1 96.5 197 ALA B C 1
ATOM 5099 O O . ALA B 1 197 ? 3.086 21.375 15.531 1 96.5 197 ALA B O 1
ATOM 5100 N N . ALA B 1 198 ? 0.992 21 16.078 1 97.44 198 ALA B N 1
ATOM 5101 C CA . ALA B 1 198 ? 1.29 20.625 17.469 1 97.44 198 ALA B CA 1
ATOM 5102 C C . ALA B 1 198 ? 2.012 19.281 17.516 1 97.44 198 ALA B C 1
ATOM 5104 O O . ALA B 1 198 ? 2.824 19.047 18.422 1 97.44 198 ALA B O 1
ATOM 5105 N N . PHE B 1 199 ? 1.65 18.422 16.578 1 96.5 199 PHE B N 1
ATOM 5106 C CA . PHE B 1 199 ? 2.201 17.062 16.594 1 96.5 199 PHE B CA 1
ATOM 5107 C C . PHE B 1 199 ? 2.822 16.719 15.242 1 96.5 199 PHE B C 1
ATOM 5109 O O . PHE B 1 199 ? 2.264 17.047 14.195 1 96.5 199 PHE B O 1
ATOM 5116 N N . MET B 1 200 ? 3.922 16.047 15.312 1 95 200 MET B N 1
ATOM 5117 C CA . MET B 1 200 ? 4.609 15.633 14.094 1 95 200 MET B CA 1
ATOM 5118 C C . MET B 1 200 ? 3.713 14.758 13.227 1 95 200 MET B C 1
ATOM 5120 O O . MET B 1 200 ? 3.74 14.852 12 1 95 200 MET B O 1
ATOM 5124 N N . THR B 1 201 ? 2.842 13.945 13.867 1 94.38 201 THR B N 1
ATOM 5125 C CA . THR B 1 201 ? 2.021 12.969 13.148 1 94.38 201 THR B CA 1
ATOM 5126 C C . THR B 1 201 ? 0.646 13.547 12.836 1 94.38 201 THR B C 1
ATOM 5128 O O . THR B 1 201 ? -0.234 12.836 12.344 1 94.38 201 THR B O 1
ATOM 5131 N N . ALA B 1 202 ? 0.434 14.82 13.094 1 95.44 202 ALA B N 1
ATOM 5132 C CA . ALA B 1 202 ? -0.897 15.391 12.906 1 95.44 202 ALA B CA 1
ATOM 5133 C C . ALA B 1 202 ? -1.09 15.875 11.469 1 95.44 202 ALA B C 1
ATOM 5135 O O . ALA B 1 202 ? -2.215 16.156 11.047 1 95.44 202 ALA B O 1
ATOM 5136 N N . MET B 1 203 ? 0.019 15.906 10.773 1 92.81 203 MET B N 1
ATOM 5137 C CA . MET B 1 203 ? 0.015 16.297 9.367 1 92.81 203 MET B CA 1
ATOM 5138 C C . MET B 1 203 ? 1.15 15.617 8.609 1 92.81 203 MET B C 1
ATOM 5140 O O . MET B 1 203 ? 2.293 15.609 9.07 1 92.81 203 MET B O 1
ATOM 5144 N N . ALA B 1 204 ? 0.86 15.078 7.492 1 90.44 204 ALA B N 1
ATOM 5145 C CA . ALA B 1 204 ? 1.847 14.352 6.699 1 90.44 204 ALA B CA 1
ATOM 5146 C C . ALA B 1 204 ? 3.039 15.242 6.359 1 90.44 204 ALA B C 1
ATOM 5148 O O . ALA B 1 204 ? 4.184 14.781 6.367 1 90.44 204 ALA B O 1
ATOM 5149 N N . GLY B 1 205 ? 2.812 16.453 6.105 1 93 205 GLY B N 1
ATOM 5150 C CA . GLY B 1 205 ? 3.869 17.391 5.77 1 93 205 GLY B CA 1
ATOM 5151 C C . GLY B 1 205 ? 4.895 17.562 6.875 1 93 205 GLY B C 1
ATOM 5152 O O . GLY B 1 205 ? 6.066 17.828 6.605 1 93 205 GLY B O 1
ATOM 5153 N N . ASN B 1 206 ? 4.465 17.391 8.117 1 95.88 206 ASN B N 1
ATOM 5154 C CA . ASN B 1 206 ? 5.391 17.5 9.242 1 95.88 206 ASN B CA 1
ATOM 5155 C C . ASN B 1 206 ? 6.438 16.391 9.219 1 95.88 206 ASN B C 1
ATOM 5157 O O . ASN B 1 206 ? 7.625 16.641 9.43 1 95.88 206 ASN B O 1
ATOM 5161 N N . THR B 1 207 ? 5.953 15.227 8.969 1 94.56 207 THR B N 1
ATOM 5162 C CA . THR B 1 207 ? 6.867 14.086 8.922 1 94.56 207 THR B CA 1
ATOM 5163 C C . THR B 1 207 ? 7.777 14.172 7.699 1 94.56 207 THR B C 1
ATOM 5165 O O . THR B 1 207 ? 8.938 13.773 7.758 1 94.56 207 THR B O 1
ATOM 5168 N N . LEU B 1 208 ? 7.223 14.656 6.652 1 94.38 208 LEU B N 1
ATOM 5169 C CA . LEU B 1 208 ? 8.031 14.906 5.461 1 94.38 208 LEU B CA 1
ATOM 5170 C C . LEU B 1 208 ? 9.141 15.914 5.758 1 94.38 208 LEU B C 1
ATOM 5172 O O . LEU B 1 208 ? 10.297 15.688 5.395 1 94.38 208 LEU B O 1
ATOM 5176 N N . ALA B 1 209 ? 8.812 16.969 6.426 1 96.5 209 ALA B N 1
ATOM 5177 C CA . ALA B 1 209 ? 9.781 17.984 6.812 1 96.5 209 ALA B CA 1
ATOM 5178 C C . ALA B 1 209 ? 10.867 17.406 7.715 1 96.5 209 ALA B C 1
ATOM 5180 O O . ALA B 1 209 ? 12.055 17.672 7.531 1 96.5 209 ALA B O 1
ATOM 5181 N N . ALA B 1 210 ? 10.422 16.609 8.648 1 96 210 ALA B N 1
ATOM 5182 C CA . ALA B 1 210 ? 11.367 15.984 9.562 1 96 210 ALA B CA 1
ATOM 5183 C C . ALA B 1 210 ? 12.344 15.086 8.812 1 96 210 ALA B C 1
ATOM 5185 O O . ALA B 1 210 ? 13.539 15.055 9.133 1 96 210 ALA B O 1
ATOM 5186 N N . SER B 1 211 ? 11.859 14.414 7.867 1 94.75 211 SER B N 1
ATOM 5187 C CA . SER B 1 211 ? 12.711 13.547 7.062 1 94.75 211 SER B CA 1
ATOM 5188 C C . SER B 1 211 ? 13.703 14.359 6.242 1 94.75 211 SER B C 1
ATOM 5190 O O . SER B 1 211 ? 14.883 14.008 6.156 1 94.75 211 SER B O 1
ATOM 5192 N N . MET B 1 212 ? 13.289 15.398 5.637 1 94.88 212 MET B N 1
ATOM 5193 C CA . MET B 1 212 ? 14.164 16.266 4.855 1 94.88 212 MET B CA 1
ATOM 5194 C C . MET B 1 212 ? 15.203 16.938 5.746 1 94.88 212 MET B C 1
ATOM 5196 O O . MET B 1 212 ? 16.344 17.125 5.336 1 94.88 212 MET B O 1
ATOM 5200 N N . ALA B 1 213 ? 14.773 17.312 6.906 1 97.12 213 ALA B N 1
ATOM 5201 C CA . ALA B 1 213 ? 15.703 17.891 7.863 1 97.12 213 ALA B CA 1
ATOM 5202 C C . ALA B 1 213 ? 16.812 16.906 8.219 1 97.12 213 ALA B C 1
ATOM 5204 O O . ALA B 1 213 ? 17.984 17.297 8.328 1 97.12 213 ALA B O 1
ATOM 5205 N N . ALA B 1 214 ? 16.406 15.688 8.383 1 95.06 214 ALA B N 1
ATOM 5206 C CA . ALA B 1 214 ? 17.391 14.656 8.703 1 95.06 214 ALA B CA 1
ATOM 5207 C C . ALA B 1 214 ? 18.438 14.523 7.594 1 95.06 214 ALA B C 1
ATOM 5209 O O . ALA B 1 214 ? 19.625 14.328 7.867 1 95.06 214 ALA B O 1
ATOM 5210 N N . ASP B 1 215 ? 18.016 14.648 6.414 1 92.56 215 ASP B N 1
ATOM 5211 C CA . ASP B 1 215 ? 18.906 14.578 5.266 1 92.56 215 ASP B CA 1
ATOM 5212 C C . ASP B 1 215 ? 19.906 15.734 5.273 1 92.56 215 ASP B C 1
ATOM 5214 O O . ASP B 1 215 ? 20.984 15.641 4.691 1 92.56 215 ASP B O 1
ATOM 5218 N N . LEU B 1 216 ? 19.516 16.781 5.902 1 93.5 216 LEU B N 1
ATOM 5219 C CA . LEU B 1 216 ? 20.359 17.969 5.984 1 93.5 216 LEU B CA 1
ATOM 5220 C C . LEU B 1 216 ? 21.125 18 7.301 1 93.5 216 LEU B C 1
ATOM 5222 O O . LEU B 1 216 ? 21.734 19.016 7.652 1 93.5 216 LEU B O 1
ATOM 5226 N N . GLY B 1 217 ? 20.969 16.906 8.055 1 94.75 217 GLY B N 1
ATOM 5227 C CA . GLY B 1 217 ? 21.781 16.734 9.25 1 94.75 217 GLY B CA 1
ATOM 5228 C C . GLY B 1 217 ? 21.062 17.188 10.516 1 94.75 217 GLY B C 1
ATOM 5229 O O . GLY B 1 217 ? 21.672 17.266 11.586 1 94.75 217 GLY B O 1
ATOM 5230 N N . VAL B 1 218 ? 19.781 17.516 10.445 1 96.88 218 VAL B N 1
ATOM 5231 C CA . VAL B 1 218 ? 19.031 17.953 11.609 1 96.88 218 VAL B CA 1
ATOM 5232 C C . VAL B 1 218 ? 18.031 16.875 12.016 1 96.88 218 VAL B C 1
ATOM 5234 O O . VAL B 1 218 ? 17.062 16.609 11.312 1 96.88 218 VAL B O 1
ATOM 5237 N N . GLN B 1 219 ? 18.219 16.312 13.188 1 94.38 219 GLN B N 1
ATOM 5238 C CA . GLN B 1 219 ? 17.359 15.234 13.664 1 94.38 219 GLN B CA 1
ATOM 5239 C C . GLN B 1 219 ? 16.25 15.773 14.562 1 94.38 219 GLN B C 1
ATOM 5241 O O . GLN B 1 219 ? 16.516 16.469 15.547 1 94.38 219 GLN B O 1
ATOM 5246 N N . ILE B 1 220 ? 15.078 15.531 14.195 1 95 220 ILE B N 1
ATOM 5247 C CA . ILE B 1 220 ? 13.898 15.914 14.977 1 95 220 ILE B CA 1
ATOM 5248 C C . ILE B 1 220 ? 13.164 14.656 15.438 1 95 220 ILE B C 1
ATOM 5250 O O . ILE B 1 220 ? 12.812 13.797 14.625 1 95 220 ILE B O 1
ATOM 5254 N N . THR B 1 221 ? 12.922 14.516 16.719 1 93.38 221 THR B N 1
ATOM 5255 C CA . THR B 1 221 ? 12.141 13.414 17.266 1 93.38 221 THR B CA 1
ATOM 5256 C C . THR B 1 221 ? 10.688 13.828 17.484 1 93.38 221 THR B C 1
ATOM 5258 O O . THR B 1 221 ? 10.375 15.023 17.484 1 93.38 221 THR B O 1
ATOM 5261 N N . TRP B 1 222 ? 9.898 12.844 17.641 1 94 222 TRP B N 1
ATOM 5262 C CA . TRP B 1 222 ? 8.492 13.141 17.922 1 94 222 TRP B CA 1
ATOM 5263 C C . TRP B 1 222 ? 8.367 13.977 19.188 1 94 222 TRP B C 1
ATOM 5265 O O . TRP B 1 222 ? 7.629 14.969 19.219 1 94 222 TRP B O 1
ATOM 5275 N N . LEU B 1 223 ? 9.086 13.586 20.219 1 94.38 223 LEU B N 1
ATOM 5276 C CA . LEU B 1 223 ? 9 14.273 21.5 1 94.38 223 LEU B CA 1
ATOM 5277 C C . LEU B 1 223 ? 9.523 15.703 21.375 1 94.38 223 LEU B C 1
ATOM 5279 O O . LEU B 1 223 ? 8.93 16.625 21.938 1 94.38 223 LEU B O 1
ATOM 5283 N N . SER B 1 224 ? 10.656 15.875 20.75 1 95.19 224 SER B N 1
ATOM 5284 C CA . SER B 1 224 ? 11.211 17.219 20.625 1 95.19 224 SER B CA 1
ATOM 5285 C C . SER B 1 224 ? 10.242 18.141 19.891 1 95.19 224 SER B C 1
ATOM 5287 O O . SER B 1 224 ? 10.102 19.312 20.25 1 95.19 224 SER B O 1
ATOM 5289 N N . TRP B 1 225 ? 9.602 17.625 18.859 1 96.62 225 TRP B N 1
ATOM 5290 C CA . TRP B 1 225 ? 8.586 18.391 18.141 1 96.62 225 TRP B CA 1
ATOM 5291 C C . TRP B 1 225 ? 7.438 18.766 19.078 1 96.62 225 TRP B C 1
ATOM 5293 O O . TRP B 1 225 ? 7.023 19.922 19.125 1 96.62 225 TRP B O 1
ATOM 5303 N N . PHE B 1 226 ? 6.984 17.797 19.797 1 96.69 226 PHE B N 1
ATOM 5304 C CA . PHE B 1 226 ? 5.848 17.984 20.688 1 96.69 226 PHE B CA 1
ATOM 5305 C C . PHE B 1 226 ? 6.156 19.047 21.734 1 96.69 226 PHE B C 1
ATOM 5307 O O . PHE B 1 226 ? 5.34 19.938 21.984 1 96.69 226 PHE B O 1
ATOM 5314 N N . ILE B 1 227 ? 7.297 18.969 22.297 1 97.06 227 ILE B N 1
ATOM 5315 C CA . ILE B 1 227 ? 7.676 19.906 23.344 1 97.06 227 ILE B CA 1
ATOM 5316 C C . ILE B 1 227 ? 7.793 21.312 22.766 1 97.06 227 ILE B C 1
ATOM 5318 O O . ILE B 1 227 ? 7.324 22.281 23.359 1 97.06 227 ILE B O 1
ATOM 5322 N N . ALA B 1 228 ? 8.383 21.438 21.625 1 97.69 228 ALA B N 1
ATOM 5323 C CA . ALA B 1 228 ? 8.578 22.734 21 1 97.69 228 ALA B CA 1
ATOM 5324 C C . ALA B 1 228 ? 7.238 23.391 20.672 1 97.69 228 ALA B C 1
ATOM 5326 O O . ALA B 1 228 ? 7.098 24.609 20.781 1 97.69 228 ALA B O 1
ATOM 5327 N N . ALA B 1 229 ? 6.254 22.594 20.25 1 98.06 229 ALA B N 1
ATOM 5328 C CA . ALA B 1 229 ? 4.984 23.141 19.797 1 98.06 229 ALA B CA 1
ATOM 5329 C C . ALA B 1 229 ? 3.979 23.234 20.938 1 98.06 229 ALA B C 1
ATOM 5331 O O . ALA B 1 229 ? 2.936 23.875 20.812 1 98.06 229 ALA B O 1
ATOM 5332 N N . LEU B 1 230 ? 4.262 22.672 22.078 1 98 230 LEU B N 1
ATOM 5333 C CA . LEU B 1 230 ? 3.307 22.422 23.156 1 98 230 LEU B CA 1
ATOM 5334 C C . LEU B 1 230 ? 2.646 23.734 23.594 1 98 230 LEU B C 1
ATOM 5336 O O . LEU B 1 230 ? 1.433 23.891 23.453 1 98 230 LEU B O 1
ATOM 5340 N N . VAL B 1 231 ? 3.41 24.688 24.016 1 98.5 231 VAL B N 1
ATOM 5341 C CA . VAL B 1 231 ? 2.877 25.906 24.625 1 98.5 231 VAL B CA 1
ATOM 5342 C C . VAL B 1 231 ? 2.252 26.797 23.547 1 98.5 231 VAL B C 1
ATOM 5344 O O . VAL B 1 231 ? 1.098 27.203 23.672 1 98.5 231 VAL B O 1
ATOM 5347 N N . PRO B 1 232 ? 2.939 27.016 22.453 1 98.5 232 PRO B N 1
ATOM 5348 C CA . PRO B 1 232 ? 2.324 27.906 21.469 1 98.5 232 PRO B CA 1
ATOM 5349 C C . PRO B 1 232 ? 1.065 27.297 20.844 1 98.5 232 PRO B C 1
ATOM 5351 O O . PRO B 1 232 ? 0.125 28.031 20.516 1 98.5 232 PRO B O 1
ATOM 5354 N N . ALA B 1 233 ? 1.047 26.031 20.625 1 98.31 233 ALA B N 1
ATOM 5355 C CA . ALA B 1 233 ? -0.144 25.391 20.062 1 98.31 233 ALA B CA 1
ATOM 5356 C C . ALA B 1 233 ? -1.336 25.531 21 1 98.31 233 ALA B C 1
ATOM 5358 O O . ALA B 1 233 ? -2.449 25.828 20.562 1 98.31 233 ALA B O 1
ATOM 5359 N N . LEU B 1 234 ? -1.104 25.312 22.266 1 98.25 234 LEU B N 1
ATOM 5360 C CA . LEU B 1 234 ? -2.178 25.438 23.234 1 98.25 234 LEU B CA 1
ATOM 5361 C C . LEU B 1 234 ? -2.676 26.875 23.312 1 98.25 234 LEU B C 1
ATOM 5363 O O . LEU B 1 234 ? -3.883 27.109 23.391 1 98.25 234 LEU B O 1
ATOM 5367 N N . VAL B 1 235 ? -1.765 27.781 23.312 1 98.56 235 VAL B N 1
ATOM 5368 C CA . VAL B 1 235 ? -2.145 29.188 23.344 1 98.56 235 VAL B CA 1
ATOM 5369 C C . VAL B 1 235 ? -2.928 29.531 22.078 1 98.56 235 VAL B C 1
ATOM 5371 O O . VAL B 1 235 ? -3.873 30.328 22.125 1 98.56 235 VAL B O 1
ATOM 5374 N N . SER B 1 236 ? -2.549 28.969 20.984 1 98.12 236 SER B N 1
ATOM 5375 C CA . SER B 1 236 ? -3.258 29.203 19.734 1 98.12 236 SER B CA 1
ATOM 5376 C C . SER B 1 236 ? -4.684 28.672 19.797 1 98.12 236 SER B C 1
ATOM 5378 O O . SER B 1 236 ? -5.621 29.328 19.344 1 98.12 236 SER B O 1
ATOM 5380 N N . ILE B 1 237 ? -4.852 27.469 20.297 1 97.06 237 ILE B N 1
ATOM 5381 C CA . ILE B 1 237 ? -6.16 26.828 20.375 1 97.06 237 ILE B CA 1
ATOM 5382 C C . ILE B 1 237 ? -7.086 27.656 21.266 1 97.06 237 ILE B C 1
ATOM 5384 O O . ILE B 1 237 ? -8.297 27.703 21.031 1 97.06 237 ILE B O 1
ATOM 5388 N N . CYS B 1 238 ? -6.512 28.406 22.188 1 97.81 238 CYS B N 1
ATOM 5389 C CA . CYS B 1 238 ? -7.293 29.25 23.094 1 97.81 238 CYS B CA 1
ATOM 5390 C C . CYS B 1 238 ? -7.496 30.641 22.484 1 97.81 238 CYS B C 1
ATOM 5392 O O . CYS B 1 238 ? -8.586 31.219 22.594 1 97.81 238 CYS B O 1
ATOM 5394 N N . SER B 1 239 ? -6.539 31.156 21.797 1 98.25 239 SER B N 1
ATOM 5395 C CA . SER B 1 239 ? -6.578 32.531 21.328 1 98.25 239 SER B CA 1
ATOM 5396 C C . SER B 1 239 ? -7.371 32.656 20.031 1 98.25 239 SER B C 1
ATOM 5398 O O . SER B 1 239 ? -8.016 33.688 19.781 1 98.25 239 SER B O 1
ATOM 5400 N N . VAL B 1 240 ? -7.359 31.625 19.188 1 98 240 VAL B N 1
ATOM 5401 C CA . VAL B 1 240 ? -7.992 31.703 17.875 1 98 240 VAL B CA 1
ATOM 5402 C C . VAL B 1 240 ? -9.508 31.828 18.047 1 98 240 VAL B C 1
ATOM 5404 O O . VAL B 1 240 ? -10.125 32.719 17.469 1 98 240 VAL B O 1
ATOM 5407 N N . PRO B 1 241 ? -10.148 30.969 18.859 1 97.81 241 PRO B N 1
ATOM 5408 C CA . PRO B 1 241 ? -11.586 31.172 19.078 1 97.81 241 PRO B CA 1
ATOM 5409 C C . PRO B 1 241 ? -11.914 32.531 19.672 1 97.81 241 PRO B C 1
ATOM 5411 O O . PRO B 1 241 ? -12.906 33.156 19.297 1 97.81 241 PRO B O 1
ATOM 5414 N N . LEU B 1 242 ? -11.07 33.031 20.578 1 97.94 242 LEU B N 1
ATOM 5415 C CA . LEU B 1 242 ? -11.266 34.375 21.156 1 97.94 242 LEU B CA 1
ATOM 5416 C C . LEU B 1 242 ? -11.164 35.438 20.094 1 97.94 242 LEU B C 1
ATOM 5418 O O . LEU B 1 242 ? -11.961 36.375 20.078 1 97.94 242 LEU B O 1
ATOM 5422 N N . ALA B 1 243 ? -10.172 35.344 19.281 1 98.19 243 ALA B N 1
ATOM 5423 C CA . ALA B 1 243 ? -9.992 36.312 18.203 1 98.19 243 ALA B CA 1
ATOM 5424 C C . ALA B 1 243 ? -11.172 36.281 17.234 1 98.19 243 ALA B C 1
ATOM 5426 O O . ALA B 1 243 ? -11.648 37.344 16.797 1 98.19 243 ALA B O 1
ATOM 5427 N N . LEU B 1 244 ? -11.617 35.125 16.891 1 98 244 LEU B N 1
ATOM 5428 C CA . LEU B 1 244 ? -12.75 35 15.977 1 98 244 LEU B CA 1
ATOM 5429 C C . LEU B 1 244 ? -14.023 35.531 16.609 1 98 244 LEU B C 1
ATOM 5431 O O . LEU B 1 244 ? -14.898 36.062 15.898 1 98 244 LEU B O 1
ATOM 5435 N N . TYR B 1 245 ? -14.109 35.406 17.906 1 97.06 245 TYR B N 1
ATOM 5436 C CA . TYR B 1 245 ? -15.242 35.969 18.625 1 97.06 245 TYR B CA 1
ATOM 5437 C C . TYR B 1 245 ? -15.328 37.469 18.422 1 97.06 245 TYR B C 1
ATOM 5439 O O . TYR B 1 245 ? -16.406 38.062 18.531 1 97.06 245 TYR B O 1
ATOM 5447 N N . VAL B 1 246 ? -14.188 38.062 18.094 1 96.5 246 VAL B N 1
ATOM 5448 C CA . VAL B 1 246 ? -14.117 39.5 17.844 1 96.5 246 VAL B CA 1
ATOM 5449 C C . VAL B 1 246 ? -14.195 39.781 16.344 1 96.5 246 VAL B C 1
ATOM 5451 O O . VAL B 1 246 ? -14.961 40.625 15.906 1 96.5 246 VAL B O 1
ATOM 5454 N N . PHE B 1 247 ? -13.469 39 15.523 1 97.12 247 PHE B N 1
ATOM 5455 C CA . PHE B 1 247 ? -13.367 39.25 14.086 1 97.12 247 PHE B CA 1
ATOM 5456 C C . PHE B 1 247 ? -14.648 38.812 13.375 1 97.12 247 PHE B C 1
ATOM 5458 O O . PHE B 1 247 ? -14.992 39.344 12.328 1 97.12 247 PHE B O 1
ATOM 5465 N N . TYR B 1 248 ? -15.305 37.812 13.859 1 97.19 248 TYR B N 1
ATOM 5466 C CA . TYR B 1 248 ? -16.453 37.188 13.242 1 97.19 248 TYR B CA 1
ATOM 5467 C C . TYR B 1 248 ? -17.438 36.656 14.297 1 97.19 248 TYR B C 1
ATOM 5469 O O . TYR B 1 248 ? -17.672 35.469 14.406 1 97.19 248 TYR B O 1
ATOM 5477 N N . PRO B 1 249 ? -18.062 37.562 15.031 1 96.56 249 PRO B N 1
ATOM 5478 C CA . PRO B 1 249 ? -18.844 37.219 16.219 1 96.56 249 PRO B CA 1
ATOM 5479 C C . PRO B 1 249 ? -20.141 36.469 15.898 1 96.56 249 PRO B C 1
ATOM 5481 O O . PRO B 1 249 ? -20.797 36.781 14.898 1 96.56 249 PRO B O 1
ATOM 5484 N N . PRO B 1 250 ? -20.422 35.5 16.766 1 96.94 250 PRO B N 1
ATOM 5485 C CA . PRO B 1 250 ? -21.75 34.875 16.672 1 96.94 250 PRO B CA 1
ATOM 5486 C C . PRO B 1 250 ? -22.859 35.781 17.203 1 96.94 250 PRO B C 1
ATOM 5488 O O . PRO B 1 250 ? -22.609 36.656 18.031 1 96.94 250 PRO B O 1
ATOM 5491 N N . GLU B 1 251 ? -24.047 35.5 16.719 1 97.25 251 GLU B N 1
ATOM 5492 C CA . GLU B 1 251 ? -25.203 36.219 17.25 1 97.25 251 GLU B CA 1
ATOM 5493 C C . GLU B 1 251 ? -25.609 35.688 18.625 1 97.25 251 GLU B C 1
ATOM 5495 O O . GLU B 1 251 ? -25.922 36.469 19.531 1 97.25 251 GLU B O 1
ATOM 5500 N N . ILE B 1 252 ? -25.578 34.438 18.688 1 95.88 252 ILE B N 1
ATOM 5501 C CA . ILE B 1 252 ? -25.922 33.781 19.938 1 95.88 252 ILE B CA 1
ATOM 5502 C C . ILE B 1 252 ? -24.672 33.594 20.797 1 95.88 252 ILE B C 1
ATOM 5504 O O . ILE B 1 252 ? -23.672 33 20.328 1 95.88 252 ILE B O 1
ATOM 5508 N N . LYS B 1 253 ? -24.703 33.969 22.047 1 95.56 253 LYS B N 1
ATOM 5509 C CA . LYS B 1 253 ? -23.5 33.969 22.859 1 95.56 253 LYS B CA 1
ATOM 5510 C C . LYS B 1 253 ? -23.594 32.938 24 1 95.56 253 LYS B C 1
ATOM 5512 O O . LYS B 1 253 ? -22.594 32.625 24.641 1 95.56 253 LYS B O 1
ATOM 5517 N N . LYS B 1 254 ? -24.812 32.469 24.266 1 94.62 254 LYS B N 1
ATOM 5518 C CA . LYS B 1 254 ? -25.047 31.391 25.219 1 94.62 254 LYS B CA 1
ATOM 5519 C C . LYS B 1 254 ? -25.594 30.156 24.5 1 94.62 254 LYS B C 1
ATOM 5521 O O . LYS B 1 254 ? -26.406 30.266 23.594 1 94.62 254 LYS B O 1
ATOM 5526 N N . SER B 1 255 ? -25.047 29.047 24.922 1 92.38 255 SER B N 1
ATOM 5527 C CA . SER B 1 255 ? -25.406 27.844 24.188 1 92.38 255 SER B CA 1
ATOM 5528 C C . SER B 1 255 ? -25.766 26.703 25.125 1 92.38 255 SER B C 1
ATOM 5530 O O . SER B 1 255 ? -25.25 25.594 25 1 92.38 255 SER B O 1
ATOM 5532 N N . PRO B 1 256 ? -26.688 26.906 25.969 1 92.5 256 PRO B N 1
ATOM 5533 C CA . PRO B 1 256 ? -27.047 25.812 26.875 1 92.5 256 PRO B CA 1
ATOM 5534 C C . PRO B 1 256 ? -27.625 24.609 26.156 1 92.5 256 PRO B C 1
ATOM 5536 O O . PRO B 1 256 ? -27.469 23.469 26.609 1 92.5 256 PRO B O 1
ATOM 5539 N N . GLU B 1 257 ? -28.188 24.766 25.047 1 92 257 GLU B N 1
ATOM 5540 C CA . GLU B 1 257 ? -28.781 23.688 24.281 1 92 257 GLU B CA 1
ATOM 5541 C C . GLU B 1 257 ? -27.719 22.734 23.75 1 92 257 GLU B C 1
ATOM 5543 O O . GLU B 1 257 ? -27.969 21.531 23.594 1 92 257 GLU B O 1
ATOM 5548 N N . ALA B 1 258 ? -26.609 23.344 23.5 1 93 258 ALA B N 1
ATOM 5549 C CA . ALA B 1 258 ? -25.516 22.516 23.016 1 93 258 ALA B CA 1
ATOM 5550 C C . ALA B 1 258 ? -25.062 21.516 24.078 1 93 258 ALA B C 1
ATOM 5552 O O . ALA B 1 258 ? -24.781 20.359 23.781 1 93 258 ALA B O 1
ATOM 5553 N N . ARG B 1 259 ? -25 21.969 25.219 1 94 259 ARG B N 1
ATOM 5554 C CA . ARG B 1 259 ? -24.641 21.094 26.328 1 94 259 ARG B CA 1
ATOM 5555 C C . ARG B 1 259 ? -25.688 20 26.531 1 94 259 ARG B C 1
ATOM 5557 O O . ARG B 1 259 ? -25.344 18.828 26.766 1 94 259 ARG B O 1
ATOM 5564 N N . GLU B 1 260 ? -26.875 20.375 26.406 1 94.56 260 GLU B N 1
ATOM 5565 C CA . GLU B 1 260 ? -27.953 19.406 26.562 1 94.56 260 GLU B CA 1
ATOM 5566 C C . GLU B 1 260 ? -27.953 18.391 25.422 1 94.56 260 GLU B C 1
ATOM 5568 O O . GLU B 1 260 ? -28.203 17.203 25.656 1 94.56 260 GLU B O 1
ATOM 5573 N N . MET B 1 261 ? -27.734 18.875 24.344 1 93.81 261 MET B N 1
ATOM 5574 C CA . MET B 1 261 ? -27.641 17.969 23.203 1 93.81 261 MET B CA 1
ATOM 5575 C C . MET B 1 261 ? -26.516 16.953 23.391 1 93.81 261 MET B C 1
ATOM 5577 O O . MET B 1 261 ? -26.703 15.766 23.125 1 93.81 261 MET B O 1
ATOM 5581 N N . ALA B 1 262 ? -25.391 17.453 23.797 1 95.56 262 ALA B N 1
ATOM 5582 C CA . ALA B 1 262 ? -24.266 16.562 24.031 1 95.56 262 ALA B CA 1
ATOM 5583 C C . ALA B 1 262 ? -24.578 15.531 25.109 1 95.56 262 ALA B C 1
ATOM 5585 O O . ALA B 1 262 ? -24.203 14.367 24.984 1 95.56 262 ALA B O 1
ATOM 5586 N N . ARG B 1 263 ? -25.219 15.977 26.078 1 95.81 263 ARG B N 1
ATOM 5587 C CA . ARG B 1 263 ? -25.625 15.07 27.141 1 95.81 263 ARG B CA 1
ATOM 5588 C C . ARG B 1 263 ? -26.547 13.977 26.609 1 95.81 263 ARG B C 1
ATOM 5590 O O . ARG B 1 263 ? -26.391 12.805 26.953 1 95.81 263 ARG B O 1
ATOM 5597 N N . GLN B 1 264 ? -27.438 14.359 25.781 1 95.75 264 GLN B N 1
ATOM 5598 C CA . GLN B 1 264 ? -28.391 13.406 25.203 1 95.75 264 GLN B CA 1
ATOM 5599 C C . GLN B 1 264 ? -27.688 12.422 24.281 1 95.75 264 GLN B C 1
ATOM 5601 O O . GLN B 1 264 ? -27.969 11.219 24.312 1 95.75 264 GLN B O 1
ATOM 5606 N N . LYS B 1 265 ? -26.859 12.984 23.5 1 94.38 265 LYS B N 1
ATOM 5607 C CA . LYS B 1 265 ? -26.141 12.125 22.562 1 94.38 265 LYS B CA 1
ATOM 5608 C C . LYS B 1 265 ? -25.25 11.133 23.312 1 94.38 265 LYS B C 1
ATOM 5610 O O . LYS B 1 265 ? -25.172 9.961 22.938 1 94.38 265 LYS B O 1
ATOM 5615 N N . LEU B 1 266 ? -24.594 11.562 24.359 1 95.69 266 LEU B N 1
ATOM 5616 C CA . LEU B 1 266 ? -23.75 10.688 25.172 1 95.69 266 LEU B CA 1
ATOM 5617 C C . LEU B 1 266 ? -24.594 9.617 25.859 1 95.69 266 LEU B C 1
ATOM 5619 O O . LEU B 1 266 ? -24.172 8.469 25.969 1 95.69 266 LEU B O 1
ATOM 5623 N N . ALA B 1 267 ? -25.734 10.023 26.219 1 96 267 ALA B N 1
ATOM 5624 C CA . ALA B 1 267 ? -26.656 9.07 26.828 1 96 267 ALA B CA 1
ATOM 5625 C C . ALA B 1 267 ? -27.109 8.016 25.812 1 96 267 ALA B C 1
ATOM 5627 O O . ALA B 1 267 ? -27.25 6.84 26.156 1 96 267 ALA B O 1
ATOM 5628 N N . GLU B 1 268 ? -27.328 8.492 24.672 1 94.38 268 GLU B N 1
ATOM 5629 C CA . GLU B 1 268 ? -27.703 7.582 23.594 1 94.38 268 GLU B CA 1
ATOM 5630 C C . GLU B 1 268 ? -26.594 6.602 23.281 1 94.38 268 GLU B C 1
ATOM 5632 O O . GLU B 1 268 ? -26.844 5.438 22.953 1 94.38 268 GLU B O 1
ATOM 5637 N N . MET B 1 269 ? -25.438 7.055 23.359 1 92.88 269 MET B N 1
ATOM 5638 C CA . MET B 1 269 ? -24.281 6.211 23.094 1 92.88 269 MET B CA 1
ATOM 5639 C C . MET B 1 269 ? -24.078 5.176 24.188 1 92.88 269 MET B C 1
ATOM 5641 O O . MET B 1 269 ? -23.531 4.102 23.953 1 92.88 269 MET B O 1
ATOM 5645 N N . GLY B 1 270 ? -24.516 5.469 25.359 1 94.19 270 GLY B N 1
ATOM 5646 C CA . GLY B 1 270 ? -24.359 4.551 26.469 1 94.19 270 GLY B CA 1
ATOM 5647 C C . GLY B 1 270 ? -22.953 4.539 27.047 1 94.19 270 GLY B C 1
ATOM 5648 O O . GLY B 1 270 ? -22.141 5.398 26.703 1 94.19 270 GLY B O 1
ATOM 5649 N N . PRO B 1 271 ? -22.734 3.611 27.922 1 95.19 271 PRO B N 1
ATOM 5650 C CA . PRO B 1 271 ? -21.375 3.504 28.453 1 95.19 271 PRO B CA 1
ATOM 5651 C C . PRO B 1 271 ? -20.344 3.143 27.391 1 95.19 271 PRO B C 1
ATOM 5653 O O . PRO B 1 271 ? -20.703 2.646 26.328 1 95.19 271 PRO B O 1
ATOM 5656 N N . MET B 1 272 ? -19.141 3.48 27.656 1 95.38 272 MET B N 1
ATOM 5657 C CA . MET B 1 272 ? -18.062 3.154 26.719 1 95.38 272 MET B CA 1
ATOM 5658 C C . MET B 1 272 ? -18.094 1.67 26.375 1 95.38 272 MET B C 1
ATOM 5660 O O . MET B 1 272 ? -18.078 0.817 27.266 1 95.38 272 MET B O 1
ATOM 5664 N N . SER B 1 273 ? -18.156 1.378 25.109 1 95.44 273 SER B N 1
ATOM 5665 C CA . SER B 1 273 ? -18.156 -0.002 24.625 1 95.44 273 SER B CA 1
ATOM 5666 C C . SER B 1 273 ? -16.766 -0.615 24.719 1 95.44 273 SER B C 1
ATOM 5668 O O . SER B 1 273 ? -15.773 0.098 24.922 1 95.44 273 SER B O 1
ATOM 5670 N N . LEU B 1 274 ? -16.703 -1.896 24.641 1 96.56 274 LEU B N 1
ATOM 5671 C CA . LEU B 1 274 ? -15.422 -2.58 24.703 1 96.56 274 LEU B CA 1
ATOM 5672 C C . LEU B 1 274 ? -14.516 -2.129 23.562 1 96.56 274 LEU B C 1
ATOM 5674 O O . LEU B 1 274 ? -13.328 -1.864 23.781 1 96.56 274 LEU B O 1
ATOM 5678 N N . PRO B 1 275 ? -15.023 -2.004 22.344 1 97.38 275 PRO B N 1
ATOM 5679 C CA . PRO B 1 275 ? -14.164 -1.486 21.281 1 97.38 275 PRO B CA 1
ATOM 5680 C C . PRO B 1 275 ? -13.625 -0.089 21.578 1 97.38 275 PRO B C 1
ATOM 5682 O O . PRO B 1 275 ? -12.461 0.2 21.297 1 97.38 275 PRO B O 1
ATOM 5685 N N . GLU B 1 276 ? -14.43 0.746 22.078 1 97.31 276 GLU B N 1
ATOM 5686 C CA . GLU B 1 276 ? -13.969 2.08 22.469 1 97.31 276 GLU B CA 1
ATOM 5687 C C . GLU B 1 276 ? -12.867 2.008 23.516 1 97.31 276 GLU B C 1
ATOM 5689 O O . GLU B 1 276 ? -11.875 2.74 23.438 1 97.31 276 GLU B O 1
ATOM 5694 N N . LYS B 1 277 ? -13.055 1.146 24.484 1 98 277 LYS B N 1
ATOM 5695 C CA . LYS B 1 277 ? -12.062 0.99 25.547 1 98 277 LYS B CA 1
ATOM 5696 C C . LYS B 1 277 ? -10.734 0.495 24.984 1 98 277 LYS B C 1
ATOM 5698 O O . LYS B 1 277 ? -9.672 0.967 25.406 1 98 277 LYS B O 1
ATOM 5703 N N . MET B 1 278 ? -10.828 -0.428 24.094 1 98.12 278 MET B N 1
ATOM 5704 C CA . MET B 1 278 ? -9.609 -0.968 23.5 1 98.12 278 MET B CA 1
ATOM 5705 C C . MET B 1 278 ? -8.914 0.077 22.625 1 98.12 278 MET B C 1
ATOM 5707 O O . MET B 1 278 ? -7.688 0.137 22.578 1 98.12 278 MET B O 1
ATOM 5711 N N . MET B 1 279 ? -9.734 0.846 21.922 1 97.62 279 MET B N 1
ATOM 5712 C CA . MET B 1 279 ? -9.164 1.936 21.141 1 97.62 279 MET B CA 1
ATOM 5713 C C . MET B 1 279 ? -8.461 2.949 22.031 1 97.62 279 MET B C 1
ATOM 5715 O O . MET B 1 279 ? -7.379 3.432 21.703 1 97.62 279 MET B O 1
ATOM 5719 N N . LEU B 1 280 ? -9.086 3.285 23.125 1 97.62 280 LEU B N 1
ATOM 5720 C CA . LEU B 1 280 ? -8.477 4.199 24.078 1 97.62 280 LEU B CA 1
ATOM 5721 C C . LEU B 1 280 ? -7.176 3.623 24.625 1 97.62 280 LEU B C 1
ATOM 5723 O O . LEU B 1 280 ? -6.191 4.348 24.797 1 97.62 280 LEU B O 1
ATOM 5727 N N . CYS B 1 281 ? -7.195 2.359 24.938 1 98.25 281 CYS B N 1
ATOM 5728 C CA . CYS B 1 281 ? -5.996 1.685 25.406 1 98.25 281 CYS B CA 1
ATOM 5729 C C . CYS B 1 281 ? -4.871 1.787 24.391 1 98.25 281 CYS B C 1
ATOM 5731 O O . CYS B 1 281 ? -3.732 2.107 24.734 1 98.25 281 CYS B O 1
ATOM 5733 N N . ALA B 1 282 ? -5.191 1.492 23.188 1 97.88 282 ALA B N 1
ATOM 5734 C CA . ALA B 1 282 ? -4.199 1.61 22.109 1 97.88 282 ALA B CA 1
ATOM 5735 C C . ALA B 1 282 ? -3.639 3.027 22.047 1 97.88 282 ALA B C 1
ATOM 5737 O O . ALA B 1 282 ? -2.436 3.215 21.859 1 97.88 282 ALA B O 1
ATOM 5738 N N . PHE B 1 283 ? -4.543 3.947 22.172 1 96.94 283 PHE B N 1
ATOM 5739 C CA . PHE B 1 283 ? -4.145 5.348 22.109 1 96.94 283 PHE B CA 1
ATOM 5740 C C . PHE B 1 283 ? -3.18 5.688 23.234 1 96.94 283 PHE B C 1
ATOM 5742 O O . PHE B 1 283 ? -2.172 6.363 23.031 1 96.94 283 PHE B O 1
ATOM 5749 N N . ILE B 1 284 ? -3.438 5.266 24.359 1 97.31 284 ILE B N 1
ATOM 5750 C CA . ILE B 1 284 ? -2.592 5.512 25.516 1 97.31 284 ILE B CA 1
ATOM 5751 C C . ILE B 1 284 ? -1.238 4.832 25.328 1 97.31 284 ILE B C 1
ATOM 5753 O O . ILE B 1 284 ? -0.194 5.414 25.625 1 97.31 284 ILE B O 1
ATOM 5757 N N . ILE B 1 285 ? -1.221 3.617 24.812 1 96.88 285 ILE B N 1
ATOM 5758 C CA . ILE B 1 285 ? 0.015 2.895 24.531 1 96.88 285 ILE B CA 1
ATOM 5759 C C . ILE B 1 285 ? 0.855 3.682 23.531 1 96.88 285 ILE B C 1
ATOM 5761 O O . ILE B 1 285 ? 2.049 3.9 23.75 1 96.88 285 ILE B O 1
ATOM 5765 N N . LEU B 1 286 ? 0.203 4.121 22.547 1 96 286 LEU B N 1
ATOM 5766 C CA . LEU B 1 286 ? 0.874 4.855 21.484 1 96 286 LEU B CA 1
ATOM 5767 C C . LEU B 1 286 ? 1.496 6.141 22.016 1 96 286 LEU B C 1
ATOM 5769 O O . LEU B 1 286 ? 2.682 6.398 21.797 1 96 286 LEU B O 1
ATOM 5773 N N . LEU B 1 287 ? 0.717 6.941 22.719 1 95.56 287 LEU B N 1
ATOM 5774 C CA . LEU B 1 287 ? 1.191 8.211 23.25 1 95.56 287 LEU B CA 1
ATOM 5775 C C . LEU B 1 287 ? 2.332 7.988 24.234 1 95.56 287 LEU B C 1
ATOM 5777 O O . LEU B 1 287 ? 3.299 8.75 24.266 1 95.56 287 LEU B O 1
ATOM 5781 N N . SER B 1 288 ? 2.215 6.969 25.031 1 96.75 288 SER B N 1
ATOM 5782 C CA . SER B 1 288 ? 3.266 6.656 25.984 1 96.75 288 SER B CA 1
ATOM 5783 C C . SER B 1 288 ? 4.57 6.297 25.281 1 96.75 288 SER B C 1
ATOM 5785 O O . SER B 1 288 ? 5.645 6.75 25.688 1 96.75 288 SER B O 1
ATOM 5787 N N . LEU B 1 289 ? 4.461 5.543 24.25 1 96.5 289 LEU B N 1
ATOM 5788 C CA . LEU B 1 289 ? 5.656 5.137 23.516 1 96.5 289 LEU B CA 1
ATOM 5789 C C . LEU B 1 289 ? 6.27 6.316 22.781 1 96.5 289 LEU B C 1
ATOM 5791 O O . LEU B 1 289 ? 7.488 6.391 22.625 1 96.5 289 LEU B O 1
ATOM 5795 N N . TRP B 1 290 ? 5.473 7.219 22.359 1 94.38 290 TRP B N 1
ATOM 5796 C CA . TRP B 1 290 ? 5.992 8.391 21.656 1 94.38 290 TRP B CA 1
ATOM 5797 C C . TRP B 1 290 ? 6.652 9.359 22.641 1 94.38 290 TRP B C 1
ATOM 5799 O O . TRP B 1 290 ? 7.719 9.914 22.344 1 94.38 290 TRP B O 1
ATOM 5809 N N . VAL B 1 291 ? 6.059 9.531 23.734 1 92.62 291 VAL B N 1
ATOM 5810 C CA . VAL B 1 291 ? 6.566 10.477 24.719 1 92.62 291 VAL B CA 1
ATOM 5811 C C . VAL B 1 291 ? 7.828 9.922 25.375 1 92.62 291 VAL B C 1
ATOM 5813 O O . VAL B 1 291 ? 8.82 10.633 25.547 1 92.62 291 VAL B O 1
ATOM 5816 N N . PHE B 1 292 ? 7.859 8.609 25.578 1 93.62 292 PHE B N 1
ATOM 5817 C CA . PHE B 1 292 ? 8.977 8.016 26.297 1 93.62 292 PHE B CA 1
ATOM 5818 C C . PHE B 1 292 ? 9.875 7.223 25.359 1 93.62 292 PHE B C 1
ATOM 5820 O O . PHE B 1 292 ? 10.742 6.469 25.797 1 93.62 292 PHE B O 1
ATOM 5827 N N . GLY B 1 293 ? 9.602 7.352 24.172 1 90.31 293 GLY B N 1
ATOM 5828 C CA . GLY B 1 293 ? 10.32 6.562 23.188 1 90.31 293 GLY B CA 1
ATOM 5829 C C . GLY B 1 293 ? 11.828 6.734 23.266 1 90.31 293 GLY B C 1
ATOM 5830 O O . GLY B 1 293 ? 12.57 5.754 23.219 1 90.31 293 GLY B O 1
ATOM 5831 N N . THR B 1 294 ? 12.289 7.941 23.391 1 85.75 294 THR B N 1
ATOM 5832 C CA . THR B 1 294 ? 13.719 8.203 23.469 1 85.75 294 THR B CA 1
ATOM 5833 C C . THR B 1 294 ? 14.328 7.512 24.688 1 85.75 294 THR B C 1
ATOM 5835 O O . THR B 1 294 ? 15.414 6.934 24.609 1 85.75 294 THR B O 1
ATOM 5838 N N . MET B 1 295 ? 13.664 7.488 25.766 1 91.06 295 MET B N 1
ATOM 5839 C CA . MET B 1 295 ? 14.141 6.875 27 1 91.06 295 MET B CA 1
ATOM 5840 C C . MET B 1 295 ? 14.102 5.355 26.891 1 91.06 295 MET B C 1
ATOM 5842 O O . MET B 1 295 ? 14.992 4.672 27.406 1 91.06 295 MET B O 1
ATOM 5846 N N . LEU B 1 296 ? 13.188 4.844 26.172 1 92.75 296 LEU B N 1
ATOM 5847 C CA . LEU B 1 296 ? 12.977 3.404 26.094 1 92.75 296 LEU B CA 1
ATOM 5848 C C . LEU B 1 296 ? 13.695 2.822 24.875 1 92.75 296 LEU B C 1
ATOM 5850 O O . LEU B 1 296 ? 13.797 1.602 24.734 1 92.75 296 LEU B O 1
ATOM 5854 N N . GLY B 1 297 ? 14.164 3.709 24.047 1 92.12 297 GLY B N 1
ATOM 5855 C CA . GLY B 1 297 ? 14.82 3.27 22.812 1 92.12 297 GLY B CA 1
ATOM 5856 C C . GLY B 1 297 ? 13.844 2.783 21.766 1 92.12 297 GLY B C 1
ATOM 5857 O O . GLY B 1 297 ? 14.172 1.891 20.969 1 92.12 297 GLY B O 1
ATOM 5858 N N . VAL B 1 298 ? 12.641 3.256 21.797 1 93.88 298 VAL B N 1
ATOM 5859 C CA . VAL B 1 298 ? 11.617 2.84 20.844 1 93.88 298 VAL B CA 1
ATOM 5860 C C . VAL B 1 298 ? 11.43 3.92 19.781 1 93.88 298 VAL B C 1
ATOM 5862 O O . VAL B 1 298 ? 11.086 5.059 20.094 1 93.88 298 VAL B O 1
ATOM 5865 N N . HIS B 1 299 ? 11.68 3.512 18.547 1 95 299 HIS B N 1
ATOM 5866 C CA . HIS B 1 299 ? 11.484 4.406 17.422 1 95 299 HIS B CA 1
ATOM 5867 C C . HIS B 1 299 ? 10.008 4.742 17.234 1 95 299 HIS B C 1
ATOM 5869 O O . HIS B 1 299 ? 9.141 3.883 17.406 1 95 299 HIS B O 1
ATOM 5875 N N . ALA B 1 300 ? 9.734 5.977 16.891 1 94.62 300 ALA B N 1
ATOM 5876 C CA . ALA B 1 300 ? 8.359 6.449 16.75 1 94.62 300 ALA B CA 1
ATOM 5877 C C . ALA B 1 300 ? 7.582 5.582 15.766 1 94.62 300 ALA B C 1
ATOM 5879 O O . ALA B 1 300 ? 6.398 5.305 15.969 1 94.62 300 ALA B O 1
ATOM 5880 N N . THR B 1 301 ? 8.258 5.195 14.688 1 96.62 301 THR B N 1
ATOM 5881 C CA . THR B 1 301 ? 7.621 4.371 13.664 1 96.62 301 THR B CA 1
ATOM 5882 C C . THR B 1 301 ? 7.223 3.014 14.234 1 96.62 301 THR B C 1
ATOM 5884 O O . THR B 1 301 ? 6.117 2.531 13.984 1 96.62 301 THR B O 1
ATOM 5887 N N . ILE B 1 302 ? 8.031 2.41 15 1 96.81 302 ILE B N 1
ATOM 5888 C CA . ILE B 1 302 ? 7.758 1.091 15.555 1 96.81 302 ILE B CA 1
ATOM 5889 C C . ILE B 1 302 ? 6.66 1.194 16.609 1 96.81 302 ILE B C 1
ATOM 5891 O O . ILE B 1 302 ? 5.836 0.287 16.75 1 96.81 302 ILE B O 1
ATOM 5895 N N . ALA B 1 303 ? 6.648 2.326 17.344 1 97.31 303 ALA B N 1
ATOM 5896 C CA . ALA B 1 303 ? 5.531 2.566 18.25 1 97.31 303 ALA B CA 1
ATOM 5897 C C . ALA B 1 303 ? 4.195 2.486 17.516 1 97.31 303 ALA B C 1
ATOM 5899 O O . ALA B 1 303 ? 3.23 1.914 18.031 1 97.31 303 ALA B O 1
ATOM 5900 N N . ALA B 1 304 ? 4.172 3.078 16.359 1 97.44 304 ALA B N 1
ATOM 5901 C CA . ALA B 1 304 ? 2.947 3.045 15.57 1 97.44 304 ALA B CA 1
ATOM 5902 C C . ALA B 1 304 ? 2.621 1.621 15.125 1 97.44 304 ALA B C 1
ATOM 5904 O O . ALA B 1 304 ? 1.453 1.229 15.086 1 97.44 304 ALA B O 1
ATOM 5905 N N . PHE B 1 305 ? 3.666 0.818 14.766 1 98.31 305 PHE B N 1
ATOM 5906 C CA . PHE B 1 305 ? 3.461 -0.584 14.422 1 98.31 305 PHE B CA 1
ATOM 5907 C C . PHE B 1 305 ? 2.865 -1.348 15.602 1 98.31 305 PHE B C 1
ATOM 5909 O O . PHE B 1 305 ? 1.968 -2.174 15.422 1 98.31 305 PHE B O 1
ATOM 5916 N N . VAL B 1 306 ? 3.34 -1.068 16.766 1 98 306 VAL B N 1
ATOM 5917 C CA . VAL B 1 306 ? 2.822 -1.705 17.984 1 98 306 VAL B CA 1
ATOM 5918 C C . VAL B 1 306 ? 1.347 -1.353 18.156 1 98 306 VAL B C 1
ATOM 5920 O O . VAL B 1 306 ? 0.529 -2.219 18.469 1 98 306 VAL B O 1
ATOM 5923 N N . GLY B 1 307 ? 1.034 -0.115 17.969 1 97.56 307 GLY B N 1
ATOM 5924 C CA . GLY B 1 307 ? -0.348 0.326 18.078 1 97.56 307 GLY B CA 1
ATOM 5925 C C . GLY B 1 307 ? -1.279 -0.393 17.125 1 97.56 307 GLY B C 1
ATOM 5926 O O . GLY B 1 307 ? -2.336 -0.881 17.531 1 97.56 307 GLY B O 1
ATOM 5927 N N . ILE B 1 308 ? -0.895 -0.514 15.883 1 97.69 308 ILE B N 1
ATOM 5928 C CA . ILE B 1 308 ? -1.736 -1.139 14.867 1 97.69 308 ILE B CA 1
ATOM 5929 C C . ILE B 1 308 ? -1.883 -2.629 15.164 1 97.69 308 ILE B C 1
ATOM 5931 O O . ILE B 1 308 ? -2.973 -3.191 15.031 1 97.69 308 ILE B O 1
ATOM 5935 N N . MET B 1 309 ? -0.778 -3.262 15.508 1 97.88 309 MET B N 1
ATOM 5936 C CA . MET B 1 309 ? -0.858 -4.691 15.789 1 97.88 309 MET B CA 1
ATOM 5937 C C . MET B 1 309 ? -1.731 -4.957 17.016 1 97.88 309 MET B C 1
ATOM 5939 O O . MET B 1 309 ? -2.459 -5.949 17.047 1 97.88 309 MET B O 1
ATOM 5943 N N . PHE B 1 310 ? -1.68 -4.07 18.031 1 98.19 310 PHE B N 1
ATOM 5944 C CA . PHE B 1 310 ? -2.59 -4.184 19.156 1 98.19 310 PHE B CA 1
ATOM 5945 C C . PHE B 1 310 ? -4.039 -4.137 18.703 1 98.19 310 PHE B C 1
ATOM 5947 O O . PHE B 1 310 ? -4.852 -4.98 19.078 1 98.19 310 PHE B O 1
ATOM 5954 N N . LEU B 1 311 ? -4.363 -3.223 17.844 1 98.31 311 LEU B N 1
ATOM 5955 C CA . LEU B 1 311 ? -5.73 -3.023 17.375 1 98.31 311 LEU B CA 1
ATOM 5956 C C . LEU B 1 311 ? -6.199 -4.215 16.547 1 98.31 311 LEU B C 1
ATOM 5958 O O . LEU B 1 311 ? -7.363 -4.613 16.641 1 98.31 311 LEU B O 1
ATOM 5962 N N . VAL B 1 312 ? -5.32 -4.754 15.758 1 98 312 VAL B N 1
ATOM 5963 C CA . VAL B 1 312 ? -5.668 -5.902 14.93 1 98 312 VAL B CA 1
ATOM 5964 C C . VAL B 1 312 ? -5.859 -7.137 15.805 1 98 312 VAL B C 1
ATOM 5966 O O . VAL B 1 312 ? -6.824 -7.891 15.633 1 98 312 VAL B O 1
ATOM 5969 N N . LEU B 1 313 ? -5.02 -7.328 16.797 1 97.5 313 LEU B N 1
ATOM 5970 C CA . LEU B 1 313 ? -5.051 -8.523 17.641 1 97.5 313 LEU B CA 1
ATOM 5971 C C . LEU B 1 313 ? -6.281 -8.516 18.547 1 97.5 313 LEU B C 1
ATOM 5973 O O . LEU B 1 313 ? -6.871 -9.57 18.797 1 97.5 313 LEU B O 1
ATOM 5977 N N . VAL B 1 314 ? -6.691 -7.336 18.984 1 97.06 314 VAL B N 1
ATOM 5978 C CA . VAL B 1 314 ? -7.812 -7.285 19.922 1 97.06 314 VAL B CA 1
ATOM 5979 C C . VAL B 1 314 ? -9.125 -7.262 19.141 1 97.06 314 VAL B C 1
ATOM 5981 O O . VAL B 1 314 ? -10.203 -7.434 19.734 1 97.06 314 VAL B O 1
ATOM 5984 N N . GLY B 1 315 ? -9.07 -6.941 17.859 1 97.38 315 GLY B N 1
ATOM 5985 C CA . GLY B 1 315 ? -10.258 -7.086 17.016 1 97.38 315 GLY B CA 1
ATOM 5986 C C . GLY B 1 315 ? -10.984 -5.777 16.797 1 97.38 315 GLY B C 1
ATOM 5987 O O . GLY B 1 315 ? -12.141 -5.773 16.344 1 97.38 315 GLY B O 1
ATOM 5988 N N . VAL B 1 316 ? -10.305 -4.66 17.125 1 97.75 316 VAL B N 1
ATOM 5989 C CA . VAL B 1 316 ? -10.883 -3.363 16.781 1 97.75 316 VAL B CA 1
ATOM 5990 C C . VAL B 1 316 ? -10.828 -3.146 15.273 1 97.75 316 VAL B C 1
ATOM 5992 O O . VAL B 1 316 ? -11.766 -2.615 14.68 1 97.75 316 VAL B O 1
ATOM 5995 N N . LEU B 1 317 ? -9.695 -3.512 14.75 1 97.75 317 LEU B N 1
ATOM 5996 C CA . LEU B 1 317 ? -9.523 -3.482 13.305 1 97.75 317 LEU B CA 1
ATOM 5997 C C . LEU B 1 317 ? -9.367 -4.891 12.742 1 97.75 317 LEU B C 1
ATOM 5999 O O . LEU B 1 317 ? -8.68 -5.73 13.336 1 97.75 317 LEU B O 1
ATOM 6003 N N . THR B 1 318 ? -10.047 -5.121 11.68 1 97.5 318 THR B N 1
ATOM 6004 C CA . THR B 1 318 ? -9.766 -6.324 10.898 1 97.5 318 THR B CA 1
ATOM 6005 C C . THR B 1 318 ? -8.672 -6.059 9.867 1 97.5 318 THR B C 1
ATOM 6007 O O . THR B 1 318 ? -8.367 -4.902 9.562 1 97.5 318 THR B O 1
ATOM 6010 N N . TRP B 1 319 ? -8.086 -7.109 9.383 1 97.38 319 TRP B N 1
ATOM 6011 C CA . TRP B 1 319 ? -7.082 -6.922 8.344 1 97.38 319 TRP B CA 1
ATOM 6012 C C . TRP B 1 319 ? -7.707 -6.332 7.086 1 97.38 319 TRP B C 1
ATOM 6014 O O . TRP B 1 319 ? -7.062 -5.566 6.363 1 97.38 319 TRP B O 1
ATOM 6024 N N . LYS B 1 320 ? -8.914 -6.664 6.852 1 96.69 320 LYS B N 1
ATOM 6025 C CA . LYS B 1 320 ? -9.633 -6.062 5.734 1 96.69 320 LYS B CA 1
ATOM 6026 C C . LYS B 1 320 ? -9.75 -4.547 5.906 1 96.69 320 LYS B C 1
ATOM 6028 O O . LYS B 1 320 ? -9.648 -3.799 4.934 1 96.69 320 LYS B O 1
ATOM 6033 N N . ASP B 1 321 ? -9.961 -4.117 7.121 1 96.75 321 ASP B N 1
ATOM 6034 C CA . ASP B 1 321 ? -10.008 -2.684 7.395 1 96.75 321 ASP B CA 1
ATOM 6035 C C . ASP B 1 321 ? -8.695 -2.01 7 1 96.75 321 ASP B C 1
ATOM 6037 O O . ASP B 1 321 ? -8.695 -0.94 6.387 1 96.75 321 ASP B O 1
ATOM 6041 N N . VAL B 1 322 ? -7.613 -2.666 7.352 1 97.69 322 VAL B N 1
ATOM 6042 C CA . VAL B 1 322 ? -6.281 -2.141 7.07 1 97.69 322 VAL B CA 1
ATOM 6043 C C . VAL B 1 322 ? -6.07 -2.047 5.559 1 97.69 322 VAL B C 1
ATOM 6045 O O . VAL B 1 322 ? -5.641 -1.01 5.051 1 97.69 322 VAL B O 1
ATOM 6048 N N . LEU B 1 323 ? -6.457 -3.029 4.852 1 97.62 323 LEU B N 1
ATOM 6049 C CA . LEU B 1 323 ? -6.23 -3.113 3.414 1 97.62 323 LEU B CA 1
ATOM 6050 C C . LEU B 1 323 ? -7.152 -2.16 2.66 1 97.62 323 LEU B C 1
ATOM 6052 O O . LEU B 1 323 ? -6.879 -1.801 1.514 1 97.62 323 LEU B O 1
ATOM 6056 N N . SER B 1 324 ? -8.219 -1.733 3.293 1 96.69 324 SER B N 1
ATOM 6057 C CA . SER B 1 324 ? -9.227 -0.915 2.629 1 96.69 324 SER B CA 1
ATOM 6058 C C . SER B 1 324 ? -8.977 0.571 2.859 1 96.69 324 SER B C 1
ATOM 6060 O O . SER B 1 324 ? -9.734 1.417 2.383 1 96.69 324 SER B O 1
ATOM 6062 N N . GLU B 1 325 ? -7.902 0.842 3.574 1 95.56 325 GLU B N 1
ATOM 6063 C CA . GLU B 1 325 ? -7.621 2.244 3.867 1 95.56 325 GLU B CA 1
ATOM 6064 C C . GLU B 1 325 ? -6.906 2.92 2.701 1 95.56 325 GLU B C 1
ATOM 6066 O O . GLU B 1 325 ? -5.688 3.102 2.732 1 95.56 325 GLU B O 1
ATOM 6071 N N . ARG B 1 326 ? -7.676 3.533 1.799 1 95.56 326 ARG B N 1
ATOM 6072 C CA . ARG B 1 326 ? -7.156 4.09 0.553 1 95.56 326 ARG B CA 1
ATOM 6073 C C . ARG B 1 326 ? -6.262 5.297 0.823 1 95.56 326 ARG B C 1
ATOM 6075 O O . ARG B 1 326 ? -5.273 5.512 0.118 1 95.56 326 ARG B O 1
ATOM 6082 N N . GLY B 1 327 ? -6.613 6.051 1.841 1 92.88 327 GLY B N 1
ATOM 6083 C CA . GLY B 1 327 ? -5.801 7.207 2.186 1 92.88 327 GLY B CA 1
ATOM 6084 C C . GLY B 1 327 ? -4.383 6.844 2.574 1 92.88 327 GLY B C 1
ATOM 6085 O O . GLY B 1 327 ? -3.434 7.535 2.195 1 92.88 327 GLY B O 1
ATOM 6086 N N . ALA B 1 328 ? -4.266 5.75 3.285 1 95.5 328 ALA B N 1
ATOM 6087 C CA . ALA B 1 328 ? -2.951 5.289 3.723 1 95.5 328 ALA B CA 1
ATOM 6088 C C . ALA B 1 328 ? -2.084 4.891 2.531 1 95.5 328 ALA B C 1
ATOM 6090 O O . ALA B 1 328 ? -0.906 5.25 2.465 1 95.5 328 ALA B O 1
ATOM 6091 N N . TYR B 1 329 ? -2.629 4.234 1.628 1 97.44 329 TYR B N 1
ATOM 6092 C CA . TYR B 1 329 ? -1.851 3.709 0.512 1 97.44 329 TYR B CA 1
ATOM 6093 C C . TYR B 1 329 ? -1.551 4.805 -0.507 1 97.44 329 TYR B C 1
ATOM 6095 O O . TYR B 1 329 ? -0.496 4.793 -1.146 1 97.44 329 TYR B O 1
ATOM 6103 N N . ASP B 1 330 ? -2.492 5.734 -0.703 1 96 330 ASP B N 1
ATOM 6104 C CA . ASP B 1 330 ? -2.168 6.91 -1.507 1 96 330 ASP B CA 1
ATOM 6105 C C . ASP B 1 330 ? -0.982 7.668 -0.917 1 96 330 ASP B C 1
ATOM 6107 O O . ASP B 1 330 ? -0.069 8.062 -1.644 1 96 330 ASP B O 1
ATOM 6111 N N . CYS B 1 331 ? -1.032 7.84 0.395 1 93.81 331 CYS B N 1
ATOM 6112 C CA . CYS B 1 331 ? 0.05 8.516 1.104 1 93.81 331 CYS B CA 1
ATOM 6113 C C . CYS B 1 331 ? 1.362 7.754 0.945 1 93.81 331 CYS B C 1
ATOM 6115 O O . CYS B 1 331 ? 2.41 8.359 0.721 1 93.81 331 CYS B O 1
ATOM 6117 N N . LEU B 1 332 ? 1.277 6.445 1.036 1 97.06 332 LEU B N 1
ATOM 6118 C CA . LEU B 1 332 ? 2.467 5.617 0.862 1 97.06 332 LEU B CA 1
ATOM 6119 C C . LEU B 1 332 ? 3.156 5.93 -0.462 1 97.06 332 LEU B C 1
ATOM 6121 O O . LEU B 1 332 ? 4.367 6.16 -0.497 1 97.06 332 LEU B O 1
ATOM 6125 N N . ILE B 1 333 ? 2.438 6.027 -1.526 1 97.62 333 ILE B N 1
ATOM 6126 C CA . ILE B 1 333 ? 2.994 6.168 -2.867 1 97.62 333 ILE B CA 1
ATOM 6127 C C . ILE B 1 333 ? 3.545 7.582 -3.051 1 97.62 333 ILE B C 1
ATOM 6129 O O . ILE B 1 333 ? 4.703 7.758 -3.432 1 97.62 333 ILE B O 1
ATOM 6133 N N . TRP B 1 334 ? 2.74 8.578 -2.76 1 94.56 334 TRP B N 1
ATOM 6134 C CA . TRP B 1 334 ? 3.215 9.922 -3.07 1 94.56 334 TRP B CA 1
ATOM 6135 C C . TRP B 1 334 ? 4.297 10.359 -2.09 1 94.56 334 TRP B C 1
ATOM 6137 O O . TRP B 1 334 ? 5.246 11.055 -2.471 1 94.56 334 TRP B O 1
ATOM 6147 N N . PHE B 1 335 ? 4.152 9.969 -0.779 1 93.94 335 PHE B N 1
ATOM 6148 C CA . PHE B 1 335 ? 5.141 10.367 0.219 1 93.94 335 PHE B CA 1
ATOM 6149 C C . PHE B 1 335 ? 6.473 9.68 -0.035 1 93.94 335 PHE B C 1
ATOM 6151 O O . PHE B 1 335 ? 7.531 10.305 0.06 1 93.94 335 PHE B O 1
ATOM 6158 N N . ALA B 1 336 ? 6.48 8.398 -0.364 1 96.94 336 ALA B N 1
ATOM 6159 C CA . ALA B 1 336 ? 7.707 7.66 -0.644 1 96.94 336 ALA B CA 1
ATOM 6160 C C . ALA B 1 336 ? 8.445 8.242 -1.847 1 96.94 336 ALA B C 1
ATOM 6162 O O . ALA B 1 336 ? 9.664 8.406 -1.816 1 96.94 336 ALA B O 1
ATOM 6163 N N . GLY B 1 337 ? 7.734 8.57 -2.891 1 96.44 337 GLY B N 1
ATOM 6164 C CA . GLY B 1 337 ? 8.352 9.148 -4.074 1 96.44 337 GLY B CA 1
ATOM 6165 C C . GLY B 1 337 ? 8.945 10.523 -3.826 1 96.44 337 GLY B C 1
ATOM 6166 O O . GLY B 1 337 ? 10.023 10.836 -4.32 1 96.44 337 GLY B O 1
ATOM 6167 N N . LEU B 1 338 ? 8.289 11.32 -3.018 1 92.5 338 LEU B N 1
ATOM 6168 C CA . LEU B 1 338 ? 8.758 12.672 -2.736 1 92.5 338 LEU B CA 1
ATOM 6169 C C . LEU B 1 338 ? 10.023 12.641 -1.89 1 92.5 338 LEU B C 1
ATOM 6171 O O . LEU B 1 338 ? 10.969 13.391 -2.146 1 92.5 338 LEU B O 1
ATOM 6175 N N . ILE B 1 339 ? 9.969 11.766 -0.881 1 91.94 339 ILE B N 1
ATOM 6176 C CA . ILE B 1 339 ? 11.141 11.672 -0.01 1 91.94 339 ILE B CA 1
ATOM 6177 C C . ILE B 1 339 ? 12.344 11.188 -0.814 1 91.94 339 ILE B C 1
ATOM 6179 O O . ILE B 1 339 ? 13.461 11.68 -0.622 1 91.94 339 ILE B O 1
ATOM 6183 N N . MET B 1 340 ? 12.094 10.25 -1.687 1 95.94 340 MET B N 1
ATOM 6184 C CA . MET B 1 340 ? 13.18 9.75 -2.527 1 95.94 340 MET B CA 1
ATOM 6185 C C . MET B 1 340 ? 13.742 10.859 -3.41 1 95.94 340 MET B C 1
ATOM 6187 O O . MET B 1 340 ? 14.953 11.062 -3.471 1 95.94 340 MET B O 1
ATOM 6191 N N . MET B 1 341 ? 12.93 11.633 -4.07 1 95.88 341 MET B N 1
ATOM 6192 C CA . MET B 1 341 ? 13.398 12.703 -4.941 1 95.88 341 MET B CA 1
ATOM 6193 C C . MET B 1 341 ? 14.109 13.781 -4.137 1 95.88 341 MET B C 1
ATOM 6195 O O . MET B 1 341 ? 15.164 14.273 -4.543 1 95.88 341 MET B O 1
ATOM 6199 N N . ALA B 1 342 ? 13.539 14.109 -3.004 1 90.69 342 ALA B N 1
ATOM 6200 C CA . ALA B 1 342 ? 14.164 15.109 -2.143 1 90.69 342 ALA B CA 1
ATOM 6201 C C . ALA B 1 342 ? 15.555 14.656 -1.688 1 90.69 342 ALA B C 1
ATOM 6203 O O . ALA B 1 342 ? 16.5 15.438 -1.686 1 90.69 342 ALA B O 1
ATOM 6204 N N . SER B 1 343 ? 15.648 13.391 -1.294 1 92.38 343 SER B N 1
ATOM 6205 C CA . SER B 1 343 ? 16.922 12.836 -0.847 1 92.38 343 SER B CA 1
ATOM 6206 C C . SER B 1 343 ? 17.969 12.883 -1.955 1 92.38 343 SER B C 1
ATOM 6208 O O . SER B 1 343 ? 19.125 13.211 -1.707 1 92.38 343 SER B O 1
ATOM 6210 N N . TYR B 1 344 ? 17.547 12.641 -3.129 1 95.44 344 TYR B N 1
ATOM 6211 C CA . TYR B 1 344 ? 18.516 12.594 -4.219 1 95.44 344 TYR B CA 1
ATOM 6212 C C . TYR B 1 344 ? 18.844 14 -4.711 1 95.44 344 TYR B C 1
ATOM 6214 O O . TYR B 1 344 ? 19.922 14.234 -5.254 1 95.44 344 TYR B O 1
ATOM 6222 N N . LEU B 1 345 ? 17.953 14.984 -4.551 1 93.38 345 LEU B N 1
ATOM 6223 C CA . LEU B 1 345 ? 18.328 16.375 -4.797 1 93.38 345 LEU B CA 1
ATOM 6224 C C . LEU B 1 345 ? 19.453 16.812 -3.875 1 93.38 345 LEU B C 1
ATOM 6226 O O . LEU B 1 345 ? 20.344 17.547 -4.289 1 93.38 345 LEU B O 1
ATOM 6230 N N . ASN B 1 346 ? 19.375 16.328 -2.686 1 88.94 346 ASN B N 1
ATOM 6231 C CA . ASN B 1 346 ? 20.422 16.625 -1.718 1 88.94 346 ASN B CA 1
ATOM 6232 C C . ASN B 1 346 ? 21.719 15.898 -2.049 1 88.94 346 ASN B C 1
ATOM 6234 O O . ASN B 1 346 ? 22.797 16.516 -2.109 1 88.94 346 ASN B O 1
ATOM 6238 N N . LYS B 1 347 ? 21.656 14.625 -2.33 1 93.44 347 LYS B N 1
ATOM 6239 C CA . LYS B 1 347 ? 22.812 13.781 -2.576 1 93.44 347 LYS B CA 1
ATOM 6240 C C . LYS B 1 347 ? 23.547 14.203 -3.848 1 93.44 347 LYS B C 1
ATOM 6242 O O . LYS B 1 347 ? 24.766 14.094 -3.93 1 93.44 347 LYS B O 1
ATOM 6247 N N . LEU B 1 348 ? 22.75 14.75 -4.793 1 95.81 348 LEU B N 1
ATOM 6248 C CA . LEU B 1 348 ? 23.328 15.086 -6.09 1 95.81 348 LEU B CA 1
ATOM 6249 C C . LEU B 1 348 ? 23.766 16.547 -6.133 1 95.81 348 LEU B C 1
ATOM 6251 O O . LEU B 1 348 ? 24.172 17.047 -7.184 1 95.81 348 LEU B O 1
ATOM 6255 N N . GLY B 1 349 ? 23.531 17.25 -5.023 1 90.56 349 GLY B N 1
ATOM 6256 C CA . GLY B 1 349 ? 24.109 18.562 -4.871 1 90.56 349 GLY B CA 1
ATOM 6257 C C . GLY B 1 349 ? 23.219 19.672 -5.375 1 90.56 349 GLY B C 1
ATOM 6258 O O . GLY B 1 349 ? 23.625 20.828 -5.469 1 90.56 349 GLY B O 1
ATOM 6259 N N . VAL B 1 350 ? 22 19.391 -5.656 1 91.38 350 VAL B N 1
ATOM 6260 C CA . VAL B 1 350 ? 21.078 20.391 -6.203 1 91.38 350 VAL B CA 1
ATOM 6261 C C . VAL B 1 350 ? 20.75 21.422 -5.129 1 91.38 350 VAL B C 1
ATOM 6263 O O . VAL B 1 350 ? 20.672 22.625 -5.41 1 91.38 350 VAL B O 1
ATOM 6266 N N . ILE B 1 351 ? 20.5 20.984 -3.924 1 85.44 351 ILE B N 1
ATOM 6267 C CA . ILE B 1 351 ? 20.125 21.891 -2.84 1 85.44 351 ILE B CA 1
ATOM 6268 C C . ILE B 1 351 ? 21.266 22.875 -2.566 1 85.44 351 ILE B C 1
ATOM 6270 O O . ILE B 1 351 ? 21.031 24.062 -2.375 1 85.44 351 ILE B O 1
ATOM 6274 N N . LYS B 1 352 ? 22.453 22.359 -2.557 1 83.5 352 LYS B N 1
ATOM 6275 C CA . LYS B 1 352 ? 23.625 23.203 -2.393 1 83.5 352 LYS B CA 1
ATOM 6276 C C . LYS B 1 352 ? 23.734 24.219 -3.527 1 83.5 352 LYS B C 1
ATOM 6278 O O . LYS B 1 352 ? 24.094 25.391 -3.299 1 83.5 352 LYS B O 1
ATOM 6283 N N . TRP B 1 353 ? 23.469 23.766 -4.68 1 86.62 353 TRP B N 1
ATOM 6284 C CA . TRP B 1 353 ? 23.516 24.641 -5.855 1 86.62 353 TRP B CA 1
ATOM 6285 C C . TRP B 1 353 ? 22.5 25.766 -5.742 1 86.62 353 TRP B C 1
ATOM 6287 O O . TRP B 1 353 ? 22.812 26.922 -6.047 1 86.62 353 TRP B O 1
ATOM 6297 N N . ILE B 1 354 ? 21.328 25.438 -5.297 1 82.38 354 ILE B N 1
ATOM 6298 C CA . ILE B 1 354 ? 20.25 26.422 -5.176 1 82.38 354 ILE B CA 1
ATOM 6299 C C . ILE B 1 354 ? 20.609 27.438 -4.094 1 82.38 354 ILE B C 1
ATOM 6301 O O . ILE B 1 35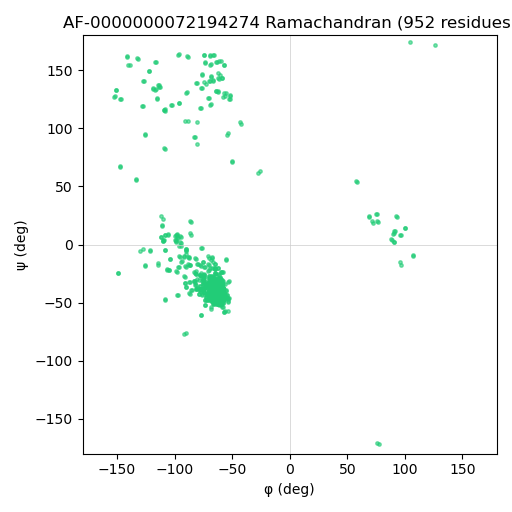4 ? 20.391 28.641 -4.266 1 82.38 354 ILE B O 1
ATOM 6305 N N . THR B 1 355 ? 21.141 27 -3.057 1 77.44 355 THR B N 1
ATOM 6306 C CA . THR B 1 355 ? 21.375 27.859 -1.898 1 77.44 355 THR B CA 1
ATOM 6307 C C . THR B 1 355 ? 22.625 28.703 -2.09 1 77.44 355 THR B C 1
ATOM 6309 O O . THR B 1 355 ? 22.766 29.766 -1.458 1 77.44 355 THR B O 1
ATOM 6312 N N . GLY B 1 356 ? 23.516 28.141 -2.828 1 75.25 356 GLY B N 1
ATOM 6313 C CA . GLY B 1 356 ? 24.688 28.953 -3.137 1 75.25 356 GLY B CA 1
ATOM 6314 C C . GLY B 1 356 ? 24.328 30.297 -3.734 1 75.25 356 GLY B C 1
ATOM 6315 O O . GLY B 1 356 ? 24.969 31.312 -3.412 1 75.25 356 GLY B O 1
ATOM 6316 N N . GLY B 1 357 ? 23.219 30.312 -4.477 1 66.94 357 GLY B N 1
ATOM 6317 C CA . GLY B 1 357 ? 22.797 31.562 -5.086 1 66.94 357 GLY B CA 1
ATOM 6318 C C . GLY B 1 357 ? 22.016 32.438 -4.137 1 66.94 357 GLY B C 1
ATOM 6319 O O . GLY B 1 357 ? 21.969 33.656 -4.309 1 66.94 357 GLY B O 1
ATOM 6320 N N . MET B 1 358 ? 21.406 31.875 -3.131 1 68.56 358 MET B N 1
ATOM 6321 C CA . MET B 1 358 ? 20.469 32.594 -2.281 1 68.56 358 MET B CA 1
ATOM 6322 C C . MET B 1 358 ? 21.156 33.062 -1 1 68.56 358 MET B C 1
ATOM 6324 O O . MET B 1 358 ? 20.672 34 -0.33 1 68.56 358 MET B O 1
ATOM 6328 N N . SER B 1 359 ? 22.188 32.406 -0.674 1 64.81 359 SER B N 1
ATOM 6329 C CA . SER B 1 359 ? 22.859 32.719 0.583 1 64.81 359 SER B CA 1
ATOM 6330 C C . SER B 1 359 ? 23.312 34.188 0.619 1 64.81 359 SER B C 1
ATOM 6332 O O . SER B 1 359 ? 23.375 34.781 1.688 1 64.81 359 SER B O 1
ATOM 6334 N N . GLY B 1 360 ? 23.438 34.594 -0.496 1 67.75 360 GLY B N 1
ATOM 6335 C CA . GLY B 1 360 ? 23.922 35.969 -0.534 1 67.75 360 GLY B CA 1
ATOM 6336 C C . GLY B 1 360 ? 22.875 36.969 -0.162 1 67.75 360 GLY B C 1
ATOM 6337 O O . GLY B 1 360 ? 23.172 38 0.446 1 67.75 360 GLY B O 1
ATOM 6338 N N . MET B 1 361 ? 21.641 36.625 -0.37 1 70.5 361 MET B N 1
ATOM 6339 C CA . MET B 1 361 ? 20.594 37.625 -0.177 1 70.5 361 MET B CA 1
ATOM 6340 C C . MET B 1 361 ? 20.328 37.844 1.307 1 70.5 361 MET B C 1
ATOM 6342 O O . MET B 1 361 ? 19.953 38.938 1.714 1 70.5 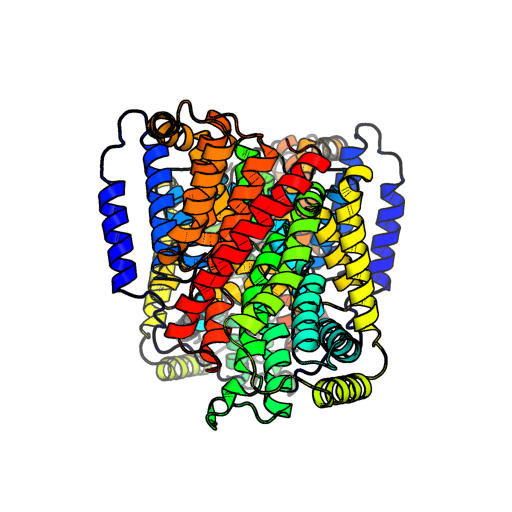361 MET B O 1
ATOM 6346 N N . LEU B 1 362 ? 20.516 36.906 2.178 1 79.06 362 LEU B N 1
ATOM 6347 C CA . LEU B 1 362 ? 20.219 37.031 3.604 1 79.06 362 LEU B CA 1
ATOM 6348 C C . LEU B 1 362 ? 21.516 37.031 4.418 1 79.06 362 LEU B C 1
ATOM 6350 O O . LEU B 1 362 ? 21.469 37.031 5.648 1 79.06 362 LEU B O 1
ATOM 6354 N N . ALA B 1 363 ? 22.594 37.062 3.648 1 79.38 363 ALA B N 1
ATOM 6355 C CA . ALA B 1 363 ? 23.906 37.031 4.301 1 79.38 363 ALA B CA 1
ATOM 6356 C C . ALA B 1 363 ? 24.109 38.25 5.184 1 79.38 363 ALA B C 1
ATOM 6358 O O . ALA B 1 363 ? 23.766 39.375 4.793 1 79.38 363 ALA B O 1
ATOM 6359 N N . GLY B 1 364 ? 24.547 38 6.434 1 83.25 364 GLY B N 1
ATOM 6360 C CA . GLY B 1 364 ? 24.875 39.094 7.332 1 83.25 364 GLY B CA 1
ATOM 6361 C C . GLY B 1 364 ? 23.75 39.469 8.273 1 83.25 364 GLY B C 1
ATOM 6362 O O . GLY B 1 364 ? 23.984 40.125 9.289 1 83.25 364 GLY B O 1
ATOM 6363 N N . LEU B 1 365 ? 22.562 39.031 8.008 1 90.5 365 LEU B N 1
ATOM 6364 C CA . LEU B 1 365 ? 21.453 39.312 8.898 1 90.5 365 LEU B CA 1
ATOM 6365 C C . LEU B 1 365 ? 21.5 38.438 10.133 1 90.5 365 LEU B C 1
ATOM 6367 O O . LEU B 1 365 ? 21.969 37.281 10.062 1 90.5 365 LEU B O 1
ATOM 6371 N N . PRO B 1 366 ? 21.016 39.125 11.188 1 95.19 366 PRO B N 1
ATOM 6372 C CA . PRO B 1 366 ? 20.922 38.25 12.359 1 95.19 366 PRO B CA 1
ATOM 6373 C C . PRO B 1 366 ? 19.953 37.094 12.148 1 95.19 366 PRO B C 1
ATOM 6375 O O . PRO B 1 366 ? 18.938 37.25 11.461 1 95.19 366 PRO B O 1
ATOM 6378 N N . TRP B 1 367 ? 20.219 35.938 12.742 1 95 367 TRP B N 1
ATOM 6379 C CA . TRP B 1 367 ? 19.516 34.688 12.461 1 95 367 TRP B CA 1
ATOM 6380 C C . TRP B 1 367 ? 18.031 34.844 12.797 1 95 367 TRP B C 1
ATOM 6382 O O . TRP B 1 367 ? 17.172 34.25 12.125 1 95 367 TRP B O 1
ATOM 6392 N N . PRO B 1 368 ? 17.641 35.625 13.836 1 96.44 368 PRO B N 1
ATOM 6393 C CA . PRO B 1 368 ? 16.203 35.75 14.102 1 96.44 368 PRO B CA 1
ATOM 6394 C C . PRO B 1 368 ? 15.453 36.438 12.961 1 96.44 368 PRO B C 1
ATOM 6396 O O . PRO B 1 368 ? 14.289 36.094 12.703 1 96.44 368 PRO B O 1
ATOM 6399 N N . VAL B 1 369 ? 16.125 37.312 12.352 1 95.88 369 VAL B N 1
ATOM 6400 C CA . VAL B 1 369 ? 15.508 38 11.211 1 95.88 369 VAL B CA 1
ATOM 6401 C C . VAL B 1 369 ? 15.375 37.031 10.039 1 95.88 369 VAL B C 1
ATOM 6403 O O . VAL B 1 369 ? 14.352 37.031 9.344 1 95.88 369 VAL B O 1
ATOM 6406 N N . VAL B 1 370 ? 16.422 36.219 9.898 1 94.75 370 VAL B N 1
ATOM 6407 C CA . VAL B 1 370 ? 16.438 35.25 8.812 1 94.75 370 VAL B CA 1
ATOM 6408 C C . VAL B 1 370 ? 15.25 34.312 8.961 1 94.75 370 VAL B C 1
ATOM 6410 O O . VAL B 1 370 ? 14.492 34.094 8.016 1 94.75 370 VAL B O 1
ATOM 6413 N N . ILE B 1 371 ? 15.062 33.719 10.117 1 96.5 371 ILE B N 1
ATOM 6414 C CA . ILE B 1 371 ? 14.008 32.75 10.328 1 96.5 371 ILE B CA 1
ATOM 6415 C C . ILE B 1 371 ? 12.648 33.406 10.234 1 96.5 371 ILE B C 1
ATOM 6417 O O . ILE B 1 371 ? 11.68 32.812 9.766 1 96.5 371 ILE B O 1
ATOM 6421 N N . PHE B 1 372 ? 12.57 34.656 10.664 1 96.88 372 PHE B N 1
ATOM 6422 C CA . PHE B 1 372 ? 11.32 35.406 10.555 1 96.88 372 PHE B CA 1
ATOM 6423 C C . PHE B 1 372 ? 10.93 35.594 9.102 1 96.88 372 PHE B C 1
ATOM 6425 O O . PHE B 1 372 ? 9.773 35.406 8.727 1 96.88 372 PHE B O 1
ATOM 6432 N N . VAL B 1 373 ? 11.844 35.938 8.289 1 95 373 VAL B N 1
ATOM 6433 C CA . VAL B 1 373 ? 11.594 36.188 6.875 1 95 373 VAL B CA 1
ATOM 6434 C C . VAL B 1 373 ? 11.156 34.875 6.203 1 95 373 VAL B C 1
ATOM 6436 O O . VAL B 1 373 ? 10.203 34.875 5.422 1 95 373 VAL B O 1
ATOM 6439 N N . LEU B 1 374 ? 11.875 33.812 6.516 1 94.62 374 LEU B N 1
ATOM 6440 C CA . LEU B 1 374 ? 11.547 32.531 5.938 1 94.62 374 LEU B CA 1
ATOM 6441 C C . LEU B 1 374 ? 10.164 32.062 6.395 1 94.62 374 LEU B C 1
ATOM 6443 O O . LEU B 1 374 ? 9.383 31.531 5.598 1 94.62 374 LEU B O 1
ATOM 6447 N N . ALA B 1 375 ? 9.844 32.281 7.633 1 96.81 375 ALA B N 1
ATOM 6448 C CA . ALA B 1 375 ? 8.539 31.922 8.172 1 96.81 375 ALA B CA 1
ATOM 6449 C C . ALA B 1 375 ? 7.426 32.75 7.512 1 96.81 375 ALA B C 1
ATOM 6451 O O . ALA B 1 375 ? 6.383 32.188 7.148 1 96.81 375 ALA B O 1
ATOM 6452 N N . MET B 1 376 ? 7.656 34.031 7.309 1 96.12 376 MET B N 1
ATOM 6453 C CA . MET B 1 376 ? 6.664 34.875 6.676 1 96.12 376 MET B CA 1
ATOM 6454 C C . MET B 1 376 ? 6.473 34.5 5.211 1 96.12 376 MET B C 1
ATOM 6456 O O . MET B 1 376 ? 5.344 34.5 4.707 1 96.12 376 MET B O 1
ATOM 6460 N N . SER B 1 377 ? 7.566 34.188 4.633 1 93.19 377 SER B N 1
ATOM 6461 C CA . SER B 1 377 ? 7.469 33.719 3.252 1 93.19 377 SER B CA 1
ATOM 6462 C C . SER B 1 377 ? 6.652 32.438 3.16 1 93.19 377 SER B C 1
ATOM 6464 O O . SER B 1 377 ? 5.816 32.312 2.266 1 93.19 377 SER B O 1
ATOM 6466 N N . SER B 1 378 ? 6.898 31.547 4.082 1 92.62 378 SER B N 1
ATOM 6467 C CA . SER B 1 378 ? 6.148 30.297 4.121 1 92.62 378 SER B CA 1
ATOM 6468 C C . SER B 1 378 ? 4.66 30.562 4.355 1 92.62 378 SER B C 1
ATOM 6470 O O . SER B 1 378 ? 3.811 29.859 3.797 1 92.62 378 SER B O 1
ATOM 6472 N 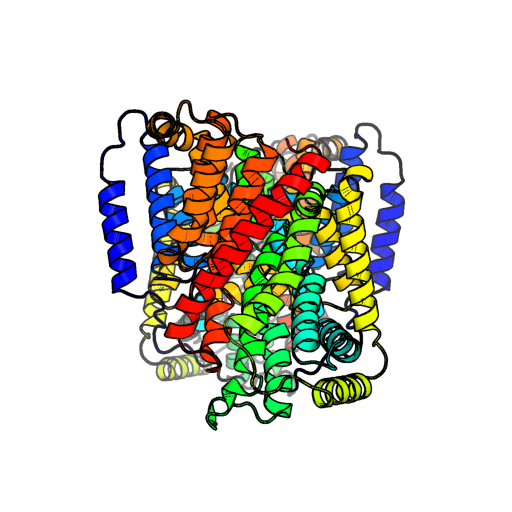N . MET B 1 379 ? 4.344 31.547 5.109 1 93.88 379 MET B N 1
ATOM 6473 C CA . MET B 1 379 ? 2.961 31.875 5.453 1 93.88 379 MET B CA 1
ATOM 6474 C C . MET B 1 379 ? 2.23 32.469 4.258 1 93.88 379 MET B C 1
ATOM 6476 O O . MET B 1 379 ? 1.165 32 3.871 1 93.88 379 MET B O 1
ATOM 6480 N N . TYR B 1 380 ? 2.797 33.312 3.561 1 93.31 380 TYR B N 1
ATOM 6481 C CA . TYR B 1 380 ? 2.016 34.125 2.625 1 93.31 380 TYR B CA 1
ATOM 6482 C C . TYR B 1 380 ? 2.213 33.625 1.194 1 93.31 380 TYR B C 1
ATOM 6484 O O . TYR B 1 380 ? 1.429 33.969 0.303 1 93.31 380 TYR B O 1
ATOM 6492 N N . LEU B 1 381 ? 3.205 32.75 0.989 1 88.88 381 LEU B N 1
ATOM 6493 C CA . LEU B 1 381 ? 3.283 32.062 -0.291 1 88.88 381 LEU B CA 1
ATOM 6494 C C . LEU B 1 381 ? 2.125 31.094 -0.45 1 88.88 381 LEU B C 1
ATOM 6496 O O . LEU B 1 381 ? 1.842 30.625 -1.56 1 88.88 381 LEU B O 1
ATOM 6500 N N . ALA B 1 382 ? 1.559 30.906 0.579 1 81.94 382 ALA B N 1
ATOM 6501 C CA . ALA B 1 382 ? 0.464 29.938 0.635 1 81.94 382 ALA B CA 1
ATOM 6502 C C . ALA B 1 382 ? -0.662 30.328 -0.318 1 81.94 382 ALA B C 1
ATOM 6504 O O . ALA B 1 382 ? -1.429 29.484 -0.766 1 81.94 382 ALA B O 1
ATOM 6505 N N . TYR B 1 383 ? -0.87 31.656 -0.587 1 82.69 383 TYR B N 1
ATOM 6506 C CA . TYR B 1 383 ? -1.909 32.094 -1.511 1 82.69 383 TYR B CA 1
ATOM 6507 C C . TYR B 1 383 ? -1.743 31.438 -2.875 1 82.69 383 TYR B C 1
ATOM 6509 O O . TYR B 1 383 ? -2.707 31.312 -3.635 1 82.69 383 TYR B O 1
ATOM 6517 N N . CYS B 1 384 ? -0.547 30.812 -3.02 1 79.88 384 CYS B N 1
ATOM 6518 C CA . CYS B 1 384 ? -0.254 30.203 -4.312 1 79.88 384 CYS B CA 1
ATOM 6519 C C . CYS B 1 384 ? -0.293 28.688 -4.215 1 79.88 384 CYS B C 1
ATOM 6521 O O . CYS B 1 384 ? -0.127 27.984 -5.223 1 79.88 384 CYS B O 1
ATOM 6523 N N . PHE B 1 385 ? -0.48 28.188 -3.029 1 80.94 385 PHE B N 1
ATOM 6524 C CA . PHE B 1 385 ? -0.456 26.75 -2.809 1 80.94 385 PHE B CA 1
ATOM 6525 C C . PHE B 1 385 ? -1.799 26.266 -2.281 1 80.94 385 PHE B C 1
ATOM 6527 O O . PHE B 1 385 ? -2.383 26.875 -1.388 1 80.94 385 PHE B O 1
ATOM 6534 N N . ALA B 1 386 ? -2.24 25.219 -2.848 1 76.25 386 ALA B N 1
ATOM 6535 C CA . ALA B 1 386 ? -3.508 24.641 -2.412 1 76.25 386 ALA B CA 1
ATOM 6536 C C . ALA B 1 386 ? -3.279 23.453 -1.486 1 76.25 386 ALA B C 1
ATOM 6538 O O . ALA B 1 386 ? -4.23 22.766 -1.096 1 76.25 386 ALA B O 1
ATOM 6539 N N . SER B 1 387 ? -2.008 23.234 -1.11 1 83.06 387 SER B N 1
ATOM 6540 C CA . SER B 1 387 ? -1.658 22.078 -0.286 1 83.06 387 SER B CA 1
ATOM 6541 C C . SER B 1 387 ? -0.427 22.375 0.567 1 83.06 387 SER B C 1
ATOM 6543 O O . SER B 1 387 ? 0.608 22.797 0.051 1 83.06 387 SER B O 1
ATOM 6545 N N . SER B 1 388 ? -0.618 22.125 1.854 1 88.19 388 SER B N 1
ATOM 6546 C CA . SER B 1 388 ? 0.515 22.297 2.756 1 88.19 388 SER B CA 1
ATOM 6547 C C . SER B 1 388 ? 1.624 21.297 2.453 1 88.19 388 SER B C 1
ATOM 6549 O O . SER B 1 388 ? 2.807 21.641 2.498 1 88.19 388 SER B O 1
ATOM 6551 N N . THR B 1 389 ? 1.193 20.156 2.141 1 85.81 389 THR B N 1
ATOM 6552 C CA . THR B 1 389 ? 2.172 19.125 1.838 1 85.81 389 THR B CA 1
ATOM 6553 C C . THR B 1 389 ? 2.938 19.453 0.561 1 85.81 389 THR B C 1
ATOM 6555 O O . THR B 1 389 ? 4.145 19.219 0.477 1 85.81 389 THR B O 1
ATOM 6558 N N . ALA B 1 390 ? 2.236 19.953 -0.392 1 84.12 390 ALA B N 1
ATOM 6559 C CA . ALA B 1 390 ? 2.889 20.391 -1.622 1 84.12 390 ALA B CA 1
ATOM 6560 C C . ALA B 1 390 ? 3.895 21.5 -1.34 1 84.12 390 ALA B C 1
ATOM 6562 O O . ALA B 1 390 ? 4.973 21.547 -1.941 1 84.12 390 ALA B O 1
ATOM 6563 N N . MET B 1 391 ? 3.557 22.328 -0.462 1 88.75 391 MET B N 1
ATOM 6564 C CA . MET B 1 391 ? 4.449 23.438 -0.131 1 88.75 391 MET B CA 1
ATOM 6565 C C . MET B 1 391 ? 5.703 22.922 0.576 1 88.75 391 MET B C 1
ATOM 6567 O O . MET B 1 391 ? 6.812 23.359 0.265 1 88.75 391 MET B O 1
ATOM 6571 N N . VAL B 1 392 ? 5.496 22.078 1.538 1 92.5 392 VAL B N 1
ATOM 6572 C CA . VAL B 1 392 ? 6.652 21.484 2.205 1 92.5 392 VAL B CA 1
ATOM 6573 C C . VAL B 1 392 ? 7.586 20.859 1.171 1 92.5 392 VAL B C 1
ATOM 6575 O O . VAL B 1 392 ? 8.797 21.109 1.188 1 92.5 392 VAL B O 1
ATOM 6578 N N . SER B 1 393 ? 7.008 20.156 0.299 1 88.81 393 SER B N 1
ATOM 6579 C CA . SER B 1 393 ? 7.789 19.469 -0.729 1 88.81 393 SER B CA 1
ATOM 6580 C C . SER B 1 393 ? 8.547 20.469 -1.598 1 88.81 393 SER B C 1
ATOM 6582 O O . SER B 1 393 ? 9.672 20.203 -2.025 1 88.81 393 SER B O 1
ATOM 6584 N N . ALA B 1 394 ? 7.969 21.625 -1.774 1 86.06 394 ALA B N 1
ATOM 6585 C CA . ALA B 1 394 ? 8.5 22.594 -2.736 1 86.06 394 ALA B CA 1
ATOM 6586 C C . ALA B 1 394 ? 9.594 23.453 -2.107 1 86.06 394 ALA B C 1
ATOM 6588 O O . ALA B 1 394 ? 10.625 23.719 -2.738 1 86.06 394 ALA B O 1
ATOM 6589 N N . VAL B 1 395 ? 9.422 23.828 -0.882 1 89.62 395 VAL B N 1
ATOM 6590 C CA . VAL B 1 395 ? 10.266 24.938 -0.47 1 89.62 395 VAL B CA 1
ATOM 6591 C C . VAL B 1 395 ? 11.039 24.562 0.794 1 89.62 395 VAL B C 1
ATOM 6593 O O . VAL B 1 395 ? 12.031 25.203 1.134 1 89.62 395 VAL B O 1
ATOM 6596 N N . TYR B 1 396 ? 10.688 23.578 1.547 1 94.31 396 TYR B N 1
ATOM 6597 C CA . TYR B 1 396 ? 11.172 23.328 2.9 1 94.31 396 TYR B CA 1
ATOM 6598 C C . TYR B 1 396 ? 12.68 23.109 2.904 1 94.31 396 TYR B C 1
ATOM 6600 O O . TYR B 1 396 ? 13.406 23.75 3.678 1 94.31 396 TYR B O 1
ATOM 6608 N N . ALA B 1 397 ? 13.133 22.219 2.066 1 92.56 397 ALA B N 1
ATOM 6609 C CA . ALA B 1 397 ? 14.562 21.891 2.059 1 92.56 397 ALA B CA 1
ATOM 6610 C C . ALA B 1 397 ? 15.398 23.125 1.728 1 92.56 397 ALA B C 1
ATOM 6612 O O . ALA B 1 397 ? 16.453 23.359 2.334 1 92.56 397 ALA B O 1
ATOM 6613 N N . ALA B 1 398 ? 14.953 23.891 0.758 1 89.38 398 ALA B N 1
ATOM 6614 C CA . ALA B 1 398 ? 15.656 25.125 0.388 1 89.38 398 ALA B CA 1
ATOM 6615 C C . ALA B 1 398 ? 15.672 26.109 1.545 1 89.38 398 ALA B C 1
ATOM 6617 O O . ALA B 1 398 ? 16.703 26.703 1.854 1 89.38 398 ALA B O 1
ATOM 6618 N N . TYR B 1 399 ? 14.539 26.281 2.176 1 93.12 399 TYR B N 1
ATOM 6619 C CA . TYR B 1 399 ? 14.422 27.219 3.291 1 93.12 399 TYR B CA 1
ATOM 6620 C C . TYR B 1 399 ? 15.32 26.797 4.449 1 93.12 399 TYR B C 1
ATOM 6622 O O . TYR B 1 399 ? 16 27.625 5.055 1 93.12 399 TYR B O 1
ATOM 6630 N N . LEU B 1 400 ? 15.328 25.5 4.742 1 95.06 400 LEU B N 1
ATOM 6631 C CA . LEU B 1 400 ? 16.125 25.031 5.859 1 95.06 400 LEU B CA 1
ATOM 6632 C C . LEU B 1 400 ? 17.625 25.188 5.566 1 95.06 400 LEU B C 1
ATOM 6634 O O . LEU B 1 400 ? 18.391 25.547 6.453 1 95.06 400 LEU B O 1
ATOM 6638 N N . THR B 1 401 ? 18 24.953 4.375 1 92.69 401 THR B N 1
ATOM 6639 C CA . THR B 1 401 ? 19.406 25.141 3.992 1 92.69 401 THR B CA 1
ATOM 6640 C C . THR B 1 401 ? 19.828 26.594 4.16 1 92.69 401 THR B C 1
ATOM 6642 O O . THR B 1 401 ? 20.922 26.875 4.668 1 92.69 401 THR B O 1
ATOM 6645 N N . ILE B 1 402 ? 19 27.469 3.725 1 91.38 402 ILE B N 1
ATOM 6646 C CA . ILE B 1 402 ? 19.281 28.891 3.885 1 91.38 402 ILE B CA 1
ATOM 6647 C C . ILE B 1 402 ? 19.375 29.234 5.371 1 91.38 402 ILE B C 1
ATOM 6649 O O . ILE B 1 402 ? 20.281 29.969 5.785 1 91.38 402 ILE B O 1
ATOM 6653 N N . ALA B 1 403 ? 18.469 28.734 6.121 1 94.38 403 ALA B N 1
ATOM 6654 C CA . ALA B 1 403 ? 18.469 28.984 7.559 1 94.38 403 ALA B CA 1
ATOM 6655 C C . ALA B 1 403 ? 19.766 28.516 8.203 1 94.38 403 ALA B C 1
ATOM 6657 O O . ALA B 1 403 ? 20.391 29.25 8.977 1 94.38 403 ALA B O 1
ATOM 6658 N N . LEU B 1 404 ? 20.156 27.312 7.875 1 93.19 404 LEU B N 1
ATOM 6659 C CA . LEU B 1 404 ? 21.359 26.719 8.445 1 93.19 404 LEU B CA 1
ATOM 6660 C C . LEU B 1 404 ? 22.594 27.5 8.031 1 93.19 404 LEU B C 1
ATOM 6662 O O . LEU B 1 404 ? 23.5 27.734 8.844 1 93.19 404 LEU B O 1
ATOM 6666 N N . ALA B 1 405 ? 22.609 27.953 6.855 1 90 405 ALA B N 1
ATOM 6667 C CA . ALA B 1 405 ? 23.75 28.703 6.328 1 90 405 ALA B CA 1
ATOM 6668 C C . ALA B 1 405 ? 23.859 30.062 6.992 1 90 405 ALA B C 1
ATOM 6670 O O . ALA B 1 405 ? 24.938 30.672 6.98 1 90 405 ALA B O 1
ATOM 6671 N N . ASN B 1 406 ? 22.828 30.516 7.559 1 91.75 406 ASN B N 1
ATOM 6672 C CA . ASN B 1 406 ? 22.844 31.844 8.148 1 91.75 406 ASN B CA 1
ATOM 6673 C C . ASN B 1 406 ? 22.766 31.781 9.672 1 91.75 406 ASN B C 1
ATOM 6675 O O . ASN B 1 406 ? 22.297 32.75 10.305 1 91.75 406 ASN B O 1
ATOM 6679 N N . GLY B 1 407 ? 23.016 30.672 10.188 1 92.69 407 GLY B N 1
ATOM 6680 C CA . GLY B 1 407 ? 23.281 30.562 11.617 1 92.69 407 GLY B CA 1
ATOM 6681 C C . GLY B 1 407 ? 22.031 30.312 12.438 1 92.69 407 GLY B C 1
ATOM 6682 O O . GLY B 1 407 ? 22.062 30.375 13.664 1 92.69 407 GLY B O 1
ATOM 6683 N N . VAL B 1 408 ? 20.953 30.031 11.852 1 96.06 408 VAL B N 1
ATOM 6684 C CA . VAL B 1 408 ? 19.75 29.672 12.594 1 96.06 408 VAL B CA 1
ATOM 6685 C C . VAL B 1 408 ? 19.984 28.375 13.352 1 96.06 408 VAL B C 1
ATOM 6687 O O . VAL B 1 408 ? 20.516 27.406 12.797 1 96.06 408 VAL B O 1
ATOM 6690 N N . PRO B 1 409 ? 19.594 28.406 14.688 1 97.69 409 PRO B N 1
ATOM 6691 C CA . PRO B 1 409 ? 19.688 27.125 15.375 1 97.69 409 PRO B CA 1
ATOM 6692 C C . PRO B 1 409 ? 18.969 26 14.617 1 97.69 409 PRO B C 1
ATOM 6694 O O . PRO B 1 409 ? 17.781 26.141 14.273 1 97.69 409 PRO B O 1
ATOM 6697 N N . PRO B 1 410 ? 19.625 24.922 14.383 1 97.12 410 PRO B N 1
ATOM 6698 C CA . PRO B 1 410 ? 19.156 23.922 13.422 1 97.12 410 PRO B CA 1
ATOM 6699 C C . PRO B 1 410 ? 17.766 23.359 13.766 1 97.12 410 PRO B C 1
ATOM 6701 O O . PRO B 1 410 ? 16.859 23.438 12.945 1 97.12 410 PRO B O 1
ATOM 6704 N N . GLU B 1 411 ? 17.547 22.859 14.953 1 97.06 411 GLU B N 1
ATOM 6705 C CA . GLU B 1 411 ? 16.281 22.25 15.328 1 97.06 411 GLU B CA 1
ATOM 6706 C C . GLU B 1 411 ? 15.148 23.281 15.312 1 97.06 411 GLU B C 1
ATOM 6708 O O . GLU B 1 411 ? 14.039 22.969 14.867 1 97.06 411 GLU B O 1
ATOM 6713 N N . LEU B 1 412 ? 15.477 24.438 15.789 1 96.88 412 LEU B N 1
ATOM 6714 C CA . LEU B 1 412 ? 14.492 25.516 15.805 1 96.88 412 LEU B CA 1
ATOM 6715 C C . LEU B 1 412 ? 14.078 25.891 14.391 1 96.88 412 LEU B C 1
ATOM 6717 O O . LEU B 1 412 ? 12.883 25.984 14.094 1 96.88 412 LEU B O 1
ATOM 6721 N N . GLY B 1 413 ? 15.078 26.141 13.555 1 97.19 413 GLY B N 1
ATOM 6722 C CA . GLY B 1 413 ? 14.797 26.484 12.172 1 97.19 413 GLY B CA 1
ATOM 6723 C C . GLY B 1 413 ? 13.961 25.438 11.453 1 97.19 413 GLY B C 1
ATOM 6724 O O . GLY B 1 413 ? 12.992 25.781 10.766 1 97.19 413 GLY B O 1
ATOM 6725 N N . ALA B 1 414 ? 14.359 24.156 11.664 1 97.75 414 ALA B N 1
ATOM 6726 C CA . ALA B 1 414 ? 13.664 23.047 11.008 1 97.75 414 ALA B CA 1
ATOM 6727 C C . ALA B 1 414 ? 12.195 23 11.422 1 97.75 414 ALA B C 1
ATOM 6729 O O . ALA B 1 414 ? 11.312 22.797 10.586 1 97.75 414 ALA B O 1
ATOM 6730 N N . MET B 1 415 ? 11.898 23.234 12.633 1 97.69 415 MET B N 1
ATOM 6731 C CA . MET B 1 415 ? 10.539 23.094 13.141 1 97.69 415 MET B CA 1
ATOM 6732 C C . MET B 1 415 ? 9.695 24.312 12.828 1 97.69 415 MET B C 1
ATOM 6734 O O . MET B 1 415 ? 8.539 24.203 12.43 1 97.69 415 MET B O 1
ATOM 6738 N N . ILE B 1 416 ? 10.281 25.516 12.906 1 97.25 416 ILE B N 1
ATOM 6739 C CA . ILE B 1 416 ? 9.523 26.75 12.719 1 97.25 416 ILE B CA 1
ATOM 6740 C C . ILE B 1 416 ? 9.062 26.859 11.266 1 97.25 416 ILE B C 1
ATOM 6742 O O . ILE B 1 416 ? 7.922 27.25 11 1 97.25 416 ILE B O 1
ATOM 6746 N N . ILE B 1 417 ? 9.93 26.484 10.359 1 96.94 417 ILE B N 1
ATOM 6747 C CA . ILE B 1 417 ? 9.555 26.531 8.953 1 96.94 417 ILE B CA 1
ATOM 6748 C C . ILE B 1 417 ? 8.375 25.594 8.695 1 96.94 417 ILE B C 1
ATOM 6750 O O . ILE B 1 417 ? 7.387 26 8.07 1 96.94 417 ILE B O 1
ATOM 6754 N N . ALA B 1 418 ? 8.453 24.375 9.219 1 96.94 418 ALA B N 1
ATOM 6755 C CA . ALA B 1 418 ? 7.383 23.406 9.047 1 96.94 418 ALA B CA 1
ATOM 6756 C C . ALA B 1 418 ? 6.098 23.875 9.719 1 96.94 418 ALA B C 1
ATOM 6758 O O . ALA B 1 418 ? 5.008 23.719 9.164 1 96.94 418 ALA B O 1
ATOM 6759 N N . ILE B 1 419 ? 6.18 24.422 10.852 1 97.31 419 ILE B N 1
ATOM 6760 C CA . ILE B 1 419 ? 5.035 24.891 11.633 1 97.31 419 ILE B CA 1
ATOM 6761 C C . ILE B 1 419 ? 4.316 26 10.875 1 97.31 419 ILE B C 1
ATOM 6763 O O . ILE B 1 419 ? 3.088 25.984 10.758 1 97.31 419 ILE B O 1
ATOM 6767 N N . PHE B 1 420 ? 5.043 26.891 10.328 1 97.06 420 PHE B N 1
ATOM 6768 C CA . PHE B 1 420 ? 4.41 28 9.641 1 97.06 420 PHE B CA 1
ATOM 6769 C C . PHE B 1 420 ? 3.836 27.562 8.297 1 97.06 420 PHE B C 1
ATOM 6771 O O . PHE B 1 420 ? 2.879 28.156 7.801 1 97.06 420 PHE B O 1
ATOM 6778 N N . ILE B 1 421 ? 4.395 26.531 7.754 1 94.25 421 ILE B N 1
ATOM 6779 C CA . ILE B 1 421 ? 3.779 25.969 6.559 1 94.25 421 ILE B CA 1
ATOM 6780 C C . ILE B 1 421 ? 2.436 25.344 6.922 1 94.25 421 ILE B C 1
ATOM 6782 O O . ILE B 1 421 ? 1.5 25.359 6.117 1 94.25 421 ILE B O 1
ATOM 6786 N N . ASN B 1 422 ? 2.283 24.875 8.102 1 93.56 422 ASN B N 1
ATOM 6787 C CA . ASN B 1 422 ? 0.997 24.391 8.594 1 93.56 422 ASN B CA 1
ATOM 6788 C C . ASN B 1 422 ? 0.014 25.531 8.805 1 93.56 422 ASN B C 1
ATOM 6790 O O . ASN B 1 422 ? -1.135 25.469 8.367 1 93.56 422 ASN B O 1
ATOM 6794 N N . LEU B 1 423 ? 0.473 26.562 9.406 1 95.88 423 LEU B N 1
ATOM 6795 C CA . LEU B 1 423 ? -0.371 27.672 9.836 1 95.88 423 LEU B CA 1
ATOM 6796 C C . LEU B 1 423 ? -0.879 28.469 8.633 1 95.88 423 LEU B C 1
ATOM 6798 O O . LEU B 1 423 ? -1.935 29.109 8.703 1 95.88 423 LEU B O 1
ATOM 6802 N N . GLN B 1 424 ? -0.171 28.344 7.566 1 93.44 424 GLN B N 1
ATOM 6803 C CA . GLN B 1 424 ? -0.521 29.156 6.406 1 93.44 424 GLN B CA 1
ATOM 6804 C C . GLN B 1 424 ? -1.886 28.766 5.848 1 93.44 424 GLN B C 1
ATOM 6806 O O . GLN B 1 424 ? -2.52 29.547 5.133 1 93.44 424 GLN B O 1
ATOM 6811 N N . ALA B 1 425 ? -2.361 27.578 6.168 1 91.12 425 ALA B N 1
ATOM 6812 C CA . ALA B 1 425 ? -3.607 27.062 5.609 1 91.12 425 ALA B CA 1
ATOM 6813 C C . ALA B 1 425 ? -4.809 27.859 6.109 1 91.12 425 ALA B C 1
ATOM 6815 O O . ALA B 1 425 ? -5.898 27.766 5.543 1 91.12 425 ALA B O 1
ATOM 6816 N N . CYS B 1 426 ? -4.645 28.703 7.086 1 93.12 426 CYS B N 1
ATOM 6817 C CA . CYS B 1 426 ? -5.715 29.516 7.645 1 93.12 426 CYS B CA 1
ATOM 6818 C C . CYS B 1 426 ? -6.137 30.609 6.664 1 93.12 426 CYS B C 1
ATOM 6820 O O . CYS B 1 426 ? -7.23 31.156 6.781 1 93.12 426 CYS B O 1
ATOM 6822 N N . LEU B 1 427 ? -5.406 30.797 5.625 1 93.38 427 LEU B N 1
ATOM 6823 C CA . LEU B 1 427 ? -5.539 31.984 4.801 1 93.38 427 LEU B CA 1
ATOM 6824 C C . LEU B 1 427 ? -6.602 31.797 3.727 1 93.38 427 LEU B C 1
ATOM 6826 O O . LEU B 1 427 ? -7.238 32.75 3.295 1 93.38 427 LEU B O 1
ATOM 6830 N N . THR B 1 428 ? -6.727 30.531 3.268 1 89.75 428 THR B N 1
ATOM 6831 C CA . THR B 1 428 ? -7.562 30.359 2.086 1 89.75 428 THR B CA 1
ATOM 6832 C C . THR B 1 428 ? -8.555 29.219 2.285 1 89.75 428 THR B C 1
ATOM 6834 O O . THR B 1 428 ? -8.414 28.422 3.217 1 89.75 428 THR B O 1
ATOM 6837 N N . TYR B 1 429 ? -9.617 29.234 1.477 1 88.81 429 TYR B N 1
ATOM 6838 C CA . TYR B 1 429 ? -10.648 28.203 1.528 1 88.81 429 TYR B CA 1
ATOM 6839 C C . TYR B 1 429 ? -10.266 27 0.657 1 88.81 429 TYR B C 1
ATOM 6841 O O . TYR B 1 429 ? -11.039 26.062 0.507 1 88.81 429 TYR B O 1
ATOM 6849 N N . TYR B 1 430 ? -9.023 27 0.14 1 80.62 430 TYR B N 1
ATOM 6850 C CA . TYR B 1 430 ? -8.578 25.891 -0.705 1 80.62 430 TYR B CA 1
ATOM 6851 C C . TYR B 1 430 ? -7.266 25.312 -0.202 1 80.62 430 TYR B C 1
ATOM 6853 O O . TYR B 1 430 ? -6.77 24.328 -0.748 1 80.62 430 TYR B O 1
ATOM 6861 N N . SER B 1 431 ? -6.777 26.031 0.888 1 76.62 431 SER B N 1
ATOM 6862 C CA . SER B 1 431 ? -5.484 25.594 1.397 1 76.62 431 SER B CA 1
ATOM 6863 C C . SER B 1 431 ? -5.641 24.375 2.305 1 76.62 431 SER B C 1
ATOM 6865 O O . SER B 1 431 ? -6.434 24.391 3.25 1 76.62 431 SER B O 1
ATOM 6867 N N . GLY B 1 432 ? -5.273 23.172 1.832 1 75.81 432 GLY B N 1
ATOM 6868 C CA . GLY B 1 432 ? -5.324 21.969 2.643 1 75.81 432 GLY B CA 1
ATOM 6869 C C . GLY B 1 432 ? -6.488 21.062 2.291 1 75.81 432 GLY B C 1
ATOM 6870 O O . GLY B 1 432 ? -7.441 21.484 1.636 1 75.81 432 GLY B O 1
ATOM 6871 N N . GLY B 1 433 ? -6.559 19.969 2.844 1 76.81 433 GLY B N 1
ATOM 6872 C CA . GLY B 1 433 ? -7.551 18.953 2.51 1 76.81 433 GLY B CA 1
ATOM 6873 C C . GLY B 1 433 ? -8.891 19.203 3.174 1 76.81 433 GLY B C 1
ATOM 6874 O O . GLY B 1 433 ? -9.93 18.781 2.658 1 76.81 433 GLY B O 1
ATOM 6875 N N . SER B 1 434 ? -8.867 19.953 4.262 1 87.31 434 SER B N 1
ATOM 6876 C CA . SER B 1 434 ? -10.109 20.141 4.996 1 87.31 434 SER B CA 1
ATOM 6877 C C . SER B 1 434 ? -10.852 21.391 4.5 1 87.31 434 SER B C 1
ATOM 6879 O O . SER B 1 434 ? -12.062 21.5 4.688 1 87.31 434 SER B O 1
ATOM 6881 N N . ALA B 1 435 ? -10.195 22.266 3.844 1 89.62 435 ALA B N 1
ATOM 6882 C CA . ALA B 1 435 ? -10.758 23.562 3.479 1 89.62 435 ALA B CA 1
ATOM 6883 C C . ALA B 1 435 ? -11.969 23.406 2.561 1 89.62 435 ALA B C 1
ATOM 6885 O O . ALA B 1 435 ? -13.023 23.984 2.816 1 89.62 435 ALA B O 1
ATOM 6886 N N . PRO B 1 436 ? -11.875 22.578 1.587 1 87.25 436 PRO B N 1
ATOM 6887 C CA . PRO B 1 436 ? -13.047 22.406 0.725 1 87.25 436 PRO B CA 1
ATOM 6888 C C . PRO B 1 436 ? -14.242 21.812 1.465 1 87.25 436 PRO B C 1
ATOM 6890 O O . PRO B 1 436 ? -15.391 22.125 1.133 1 87.25 436 PRO B O 1
ATOM 6893 N N . ILE B 1 437 ? -14.023 21.047 2.414 1 90.75 437 ILE B N 1
ATOM 6894 C CA . ILE B 1 437 ? -15.102 20.438 3.189 1 90.75 437 ILE B CA 1
ATOM 6895 C C . ILE B 1 437 ? -15.859 21.516 3.957 1 90.75 437 ILE B C 1
ATOM 6897 O O . ILE B 1 437 ? -17.078 21.594 3.883 1 90.75 437 ILE B O 1
ATOM 6901 N N . PHE B 1 438 ? -15.164 22.344 4.582 1 94.19 438 PHE B N 1
ATOM 6902 C CA . PHE B 1 438 ? -15.789 23.406 5.355 1 94.19 438 PHE B CA 1
ATOM 6903 C C . PHE B 1 438 ? -16.422 24.438 4.434 1 94.19 438 PHE B C 1
ATOM 6905 O O . PHE B 1 438 ? -17.516 24.938 4.727 1 94.19 438 PHE B O 1
ATOM 6912 N N . TYR B 1 439 ? -15.781 24.703 3.381 1 92.75 439 TYR B N 1
ATOM 6913 C CA . TYR B 1 439 ? -16.312 25.688 2.439 1 92.75 439 TYR B CA 1
ATOM 6914 C C . TYR B 1 439 ? -17.625 25.203 1.828 1 92.75 439 TYR B C 1
ATOM 6916 O O . TYR B 1 439 ? -18.547 26 1.642 1 92.75 439 TYR B O 1
ATOM 6924 N N . SER B 1 440 ? -17.719 23.984 1.564 1 92.5 440 SER B N 1
ATOM 6925 C CA . SER B 1 440 ? -18.875 23.406 0.887 1 92.5 440 SER B CA 1
ATOM 6926 C C . SER B 1 440 ? -20.109 23.406 1.796 1 92.5 440 SER B C 1
ATOM 6928 O O . SER B 1 440 ? -21.234 23.219 1.327 1 92.5 440 SER B O 1
ATOM 6930 N N . THR B 1 441 ? -19.891 23.562 3.055 1 94.19 441 THR B N 1
ATOM 6931 C CA . THR B 1 441 ? -21.016 23.578 3.984 1 94.19 441 THR B CA 1
ATOM 6932 C C . THR B 1 441 ? -21.875 24.812 3.773 1 94.19 441 THR B C 1
ATOM 6934 O O . THR B 1 441 ? -23.031 24.844 4.199 1 94.19 441 THR B O 1
ATOM 6937 N N . GLY B 1 442 ? -21.234 25.891 3.262 1 94.5 442 GLY B N 1
ATOM 6938 C CA . GLY B 1 442 ? -21.984 27.094 2.949 1 94.5 442 GLY B CA 1
ATOM 6939 C C . GLY B 1 442 ? -22.062 28.078 4.105 1 94.5 442 GLY B C 1
ATOM 6940 O O . GLY B 1 442 ? -22.609 29.172 3.971 1 94.5 442 GLY B O 1
ATOM 6941 N N . TYR B 1 443 ? -21.438 27.781 5.18 1 96.56 443 TYR B N 1
ATOM 6942 C CA . TYR B 1 443 ? -21.562 28.609 6.371 1 96.56 443 TYR B CA 1
ATOM 6943 C C . TYR B 1 443 ? -20.703 29.859 6.254 1 96.56 443 TYR B C 1
ATOM 6945 O O . TYR B 1 443 ? -20.969 30.875 6.914 1 96.56 443 TYR B O 1
ATOM 6953 N N . ILE B 1 444 ? -19.656 29.828 5.488 1 95.62 444 ILE B N 1
ATOM 6954 C CA . ILE B 1 444 ? -18.734 30.938 5.422 1 95.62 444 ILE B CA 1
ATOM 6955 C C . ILE B 1 444 ? -18.516 31.344 3.967 1 95.62 444 ILE B C 1
ATOM 6957 O O . ILE B 1 444 ? -18.016 30.547 3.162 1 95.62 444 ILE B O 1
ATOM 6961 N N . PRO B 1 445 ? -18.859 32.531 3.684 1 93.75 445 PRO B N 1
ATOM 6962 C CA . PRO B 1 445 ? -18.594 33 2.324 1 93.75 445 PRO B CA 1
ATOM 6963 C C . PRO B 1 445 ? -17.094 33.188 2.035 1 93.75 445 PRO B C 1
ATOM 6965 O O . PRO B 1 445 ? -16.312 33.438 2.953 1 93.75 445 PRO B O 1
ATOM 6968 N N . SER B 1 446 ? -16.672 33.094 0.743 1 92.38 446 SER B N 1
ATOM 6969 C CA . SER B 1 446 ? -15.281 33.125 0.329 1 92.38 446 SER B CA 1
ATOM 6970 C C . SER B 1 446 ? -14.617 34.438 0.743 1 92.38 446 SER B C 1
ATOM 6972 O O . SER B 1 446 ? -13.469 34.438 1.19 1 92.38 446 SER B O 1
ATOM 6974 N N . GLY B 1 447 ? -15.305 35.5 0.569 1 92.06 447 GLY B N 1
ATOM 6975 C CA . GLY B 1 447 ? -14.75 36.812 0.957 1 92.06 447 GLY B CA 1
ATOM 6976 C C . GLY B 1 447 ? -14.398 36.875 2.43 1 92.06 447 GLY B C 1
ATOM 6977 O O . GLY B 1 447 ? -13.344 37.406 2.793 1 92.06 447 GLY B O 1
ATOM 6978 N N . ASP B 1 448 ? -15.227 36.375 3.266 1 93.81 448 ASP B N 1
ATOM 6979 C CA . ASP B 1 448 ? -14.977 36.344 4.703 1 93.81 448 ASP B CA 1
ATOM 6980 C C . ASP B 1 448 ? -13.82 35.438 5.055 1 93.81 448 ASP B C 1
ATOM 6982 O O . ASP B 1 448 ? -13.055 35.688 5.98 1 93.81 448 ASP B O 1
ATOM 6986 N N . TRP B 1 449 ? -13.742 34.438 4.277 1 92.5 449 TRP B N 1
ATOM 6987 C CA . TRP B 1 449 ? -12.648 33.5 4.508 1 92.5 449 TRP B CA 1
ATOM 6988 C C . TRP B 1 449 ? -11.297 34.188 4.359 1 92.5 449 TRP B C 1
ATOM 6990 O O . TRP B 1 449 ? -10.414 34 5.207 1 92.5 449 TRP B O 1
ATOM 7000 N N . LEU B 1 450 ? -11.141 34.906 3.324 1 92.81 450 LEU B N 1
ATOM 7001 C CA . LEU B 1 450 ? -9.859 35.531 3.025 1 92.81 450 LEU B CA 1
ATOM 7002 C C . LEU B 1 450 ? -9.57 36.656 4.023 1 92.81 450 LEU B C 1
ATOM 7004 O O . LEU B 1 450 ? -8.445 36.781 4.508 1 92.81 450 LEU B O 1
ATOM 7008 N N . ARG B 1 451 ? -10.578 37.406 4.324 1 95.31 451 ARG B N 1
ATOM 7009 C CA . ARG B 1 451 ? -10.398 38.531 5.23 1 95.31 451 ARG B CA 1
ATOM 7010 C C . ARG B 1 451 ? -10.102 38.062 6.648 1 95.31 451 ARG B C 1
ATOM 7012 O O . ARG B 1 451 ? -9.102 38.469 7.25 1 95.31 451 ARG B O 1
ATOM 7019 N N . VAL B 1 452 ? -10.961 37.219 7.141 1 96.38 452 VAL B N 1
ATOM 7020 C CA . VAL B 1 452 ? -10.828 36.75 8.516 1 96.38 452 VAL B CA 1
ATOM 7021 C C . VAL B 1 452 ? -9.609 35.844 8.633 1 96.38 452 VAL B C 1
ATOM 7023 O O . VAL B 1 452 ? -8.914 35.844 9.656 1 96.38 452 VAL B O 1
ATOM 7026 N N . GLY B 1 453 ? -9.328 35.094 7.578 1 95.56 453 GLY B N 1
ATOM 7027 C CA . GLY B 1 453 ? -8.117 34.25 7.551 1 95.56 453 GLY B CA 1
ATOM 7028 C C . GLY B 1 453 ? -6.848 35.062 7.699 1 95.56 453 GLY B C 1
ATOM 7029 O O . GLY B 1 453 ? -5.922 34.656 8.406 1 95.56 453 GLY B O 1
ATOM 7030 N N . PHE B 1 454 ? -6.836 36.156 7.023 1 96.44 454 PHE B N 1
ATOM 7031 C CA . PHE B 1 454 ? -5.68 37.031 7.145 1 96.44 454 PHE B CA 1
ATOM 7032 C C . PHE B 1 454 ? -5.52 37.531 8.578 1 96.44 454 PHE B C 1
ATOM 7034 O O . PHE B 1 454 ? -4.41 37.562 9.117 1 96.44 454 PHE B O 1
ATOM 7041 N N . LEU B 1 455 ? -6.602 37.906 9.211 1 97.62 455 LEU B N 1
ATOM 7042 C CA . LEU B 1 455 ? -6.559 38.375 10.594 1 97.62 455 LEU B CA 1
ATOM 7043 C C . LEU B 1 455 ? -6.07 37.281 11.523 1 97.62 455 LEU B C 1
ATOM 7045 O O . LEU B 1 455 ? -5.309 37.531 12.461 1 97.62 455 LEU B O 1
ATOM 7049 N N . VAL B 1 456 ? -6.512 36.094 11.266 1 97.69 456 VAL B N 1
ATOM 7050 C CA . VAL B 1 456 ? -6.098 34.969 12.086 1 97.69 456 VAL B CA 1
ATOM 7051 C C . VAL B 1 456 ? -4.602 34.719 11.906 1 97.69 456 VAL B C 1
ATOM 7053 O O . VAL B 1 456 ? -3.908 34.312 12.852 1 97.69 456 VAL B O 1
ATOM 7056 N N . SER B 1 457 ? -4.098 34.875 10.664 1 97.56 457 SER B N 1
ATOM 7057 C CA . SER B 1 457 ? -2.666 34.719 10.422 1 97.56 457 SER B CA 1
ATOM 7058 C C . SER B 1 457 ? -1.844 35.656 11.297 1 97.56 457 SER B C 1
ATOM 7060 O O . SER B 1 457 ? -0.761 35.281 11.766 1 97.56 457 SER B O 1
ATOM 7062 N N . LEU B 1 458 ? -2.365 36.812 11.562 1 97.81 458 LEU B N 1
ATOM 7063 C CA . LEU B 1 458 ? -1.681 37.75 12.438 1 97.81 458 LEU B CA 1
ATOM 7064 C C . LEU B 1 458 ? -1.651 37.25 13.875 1 97.81 458 LEU B C 1
ATOM 7066 O O . LEU B 1 458 ? -0.664 37.438 14.586 1 97.81 458 LEU B O 1
ATOM 7070 N N . VAL B 1 459 ? -2.721 36.625 14.266 1 98.19 459 VAL B N 1
ATOM 7071 C CA . VAL B 1 459 ? -2.771 36.031 15.594 1 98.19 459 VAL B CA 1
ATOM 7072 C C . VAL B 1 459 ? -1.696 34.969 15.711 1 98.19 459 VAL B C 1
ATOM 7074 O O . VAL B 1 459 ? -0.993 34.875 16.719 1 98.19 459 VAL B O 1
ATOM 7077 N N . HIS B 1 460 ? -1.567 34.125 14.68 1 98.12 460 HIS B N 1
ATOM 7078 C CA . HIS B 1 460 ? -0.557 33.094 14.68 1 98.12 460 HIS B CA 1
ATOM 7079 C C . HIS B 1 460 ? 0.846 33.688 14.797 1 98.12 460 HIS B C 1
ATOM 7081 O O . HIS B 1 460 ? 1.684 33.156 15.531 1 98.12 460 HIS B O 1
ATOM 7087 N N . ILE B 1 461 ? 1.074 34.75 14.062 1 97.88 461 ILE B N 1
ATOM 7088 C CA . ILE B 1 461 ? 2.389 35.375 14.078 1 97.88 461 ILE B CA 1
ATOM 7089 C C . ILE B 1 461 ? 2.707 35.875 15.492 1 97.88 461 ILE B C 1
ATOM 7091 O O . ILE B 1 461 ? 3.801 35.625 16.016 1 97.88 461 ILE B O 1
ATOM 7095 N N . VAL B 1 462 ? 1.761 36.469 16.141 1 98.12 462 VAL B N 1
ATOM 7096 C CA . VAL B 1 462 ? 1.961 37 17.484 1 98.12 462 VAL B CA 1
ATOM 7097 C C . VAL B 1 462 ? 2.184 35.844 18.469 1 98.12 462 VAL B C 1
ATOM 7099 O O . VAL B 1 462 ? 3.074 35.906 19.312 1 98.12 462 VAL B O 1
ATOM 7102 N N . VAL B 1 463 ? 1.415 34.844 18.391 1 98.5 463 VAL B N 1
ATOM 7103 C CA . VAL B 1 463 ? 1.483 33.719 19.344 1 98.5 463 VAL B CA 1
ATOM 7104 C C . VAL B 1 463 ? 2.799 32.969 19.156 1 98.5 463 VAL B C 1
ATOM 7106 O O . VAL B 1 463 ? 3.514 32.719 20.125 1 98.5 463 VAL B O 1
ATOM 7109 N N . TRP B 1 464 ? 3.168 32.625 17.938 1 98.19 464 TRP B N 1
ATOM 7110 C CA . TRP B 1 464 ? 4.297 31.719 17.719 1 98.19 464 TRP B CA 1
ATOM 7111 C C . TRP B 1 464 ? 5.617 32.469 17.766 1 98.19 464 TRP B C 1
ATOM 7113 O O . TRP B 1 464 ? 6.633 31.938 18.219 1 98.19 464 TRP B O 1
ATOM 7123 N N . PHE B 1 465 ? 5.688 33.719 17.375 1 97.75 465 PHE B N 1
ATOM 7124 C CA . PHE B 1 465 ? 6.922 34.5 17.469 1 97.75 465 PHE B CA 1
ATOM 7125 C C . PHE B 1 465 ? 6.953 35.312 18.766 1 97.75 465 PHE B C 1
ATOM 7127 O O . PHE B 1 465 ? 8 35.812 19.156 1 97.75 465 PHE B O 1
ATOM 7134 N N . GLY B 1 466 ? 5.867 35.469 19.438 1 97.88 466 GLY B N 1
ATOM 7135 C CA . GLY B 1 466 ? 5.836 36.031 20.781 1 97.88 466 GLY B CA 1
ATOM 7136 C C . GLY B 1 466 ? 5.977 35 21.875 1 97.88 466 GLY B C 1
ATOM 7137 O O . GLY B 1 466 ? 7.078 34.75 22.375 1 97.88 466 GLY B O 1
ATOM 7138 N N . VAL B 1 467 ? 4.863 34.281 22.109 1 98.19 467 VAL B N 1
ATOM 7139 C CA . VAL B 1 467 ? 4.832 33.25 23.141 1 98.19 467 VAL B CA 1
ATOM 7140 C C . VAL B 1 467 ? 5.785 32.125 22.781 1 98.19 467 VAL B C 1
ATOM 7142 O O . VAL B 1 467 ? 6.496 31.594 23.641 1 98.19 467 VAL B O 1
ATOM 7145 N N . GLY B 1 468 ? 5.805 31.734 21.578 1 97.94 468 GLY B N 1
ATOM 7146 C CA . GLY B 1 468 ? 6.691 30.688 21.125 1 97.94 468 GLY B CA 1
ATOM 7147 C C . GLY B 1 468 ? 8.164 31.016 21.312 1 97.94 468 GLY B C 1
ATOM 7148 O O . GLY B 1 468 ? 8.938 30.188 21.781 1 97.94 468 GLY B O 1
ATOM 7149 N N . ALA B 1 469 ? 8.531 32.219 20.953 1 97.38 469 ALA B N 1
ATOM 7150 C CA . ALA B 1 469 ? 9.93 32.656 21.109 1 97.38 469 ALA B CA 1
ATOM 7151 C C . ALA B 1 469 ? 10.375 32.531 22.562 1 97.38 469 ALA B C 1
ATOM 7153 O O . ALA B 1 469 ? 11.492 32.094 22.844 1 97.38 469 ALA B O 1
ATOM 7154 N N . ILE B 1 470 ? 9.5 32.969 23.422 1 98.19 470 ILE B N 1
ATOM 7155 C CA . ILE B 1 470 ? 9.805 32.875 24.844 1 98.19 470 ILE B CA 1
ATOM 7156 C C . ILE B 1 470 ? 9.922 31.406 25.25 1 98.19 470 ILE B C 1
ATOM 7158 O O . ILE B 1 470 ? 10.859 31.016 25.953 1 98.19 470 ILE B O 1
ATOM 7162 N N . TRP B 1 471 ? 9.047 30.547 24.812 1 98.44 471 TRP B N 1
ATOM 7163 C CA . TRP B 1 471 ? 9.016 29.125 25.156 1 98.44 471 TRP B CA 1
ATOM 7164 C C . TRP B 1 471 ? 10.258 28.406 24.625 1 98.44 471 TRP B C 1
ATOM 7166 O O . TRP B 1 471 ? 10.867 27.609 25.344 1 98.44 471 TRP B O 1
ATOM 7176 N N . TRP B 1 472 ? 10.641 28.719 23.406 1 98.19 472 TRP B N 1
ATOM 7177 C CA . TRP B 1 472 ? 11.781 28.062 22.781 1 98.19 472 TRP B CA 1
ATOM 7178 C C . TRP B 1 472 ? 13.078 28.422 23.5 1 98.19 472 TRP B C 1
ATOM 7180 O O . TRP B 1 472 ? 14 27.594 23.578 1 98.19 472 TRP B O 1
ATOM 7190 N N . LYS B 1 473 ? 13.133 29.625 24.031 1 97.62 473 LYS B N 1
ATOM 7191 C CA . LYS B 1 473 ? 14.273 30 24.859 1 97.62 473 LYS B CA 1
ATOM 7192 C C . LYS B 1 473 ? 14.289 29.203 26.172 1 97.62 473 LYS B C 1
ATOM 7194 O O . LYS B 1 473 ? 15.344 28.734 26.609 1 97.62 473 LYS B O 1
ATOM 7199 N N . ILE B 1 474 ? 13.18 29.047 26.766 1 98.06 474 ILE B N 1
ATOM 7200 C CA . ILE B 1 474 ? 13.039 28.359 28.031 1 98.06 474 ILE B CA 1
ATOM 7201 C C . ILE B 1 474 ? 13.484 26.906 27.891 1 98.06 474 ILE B C 1
ATOM 7203 O O . ILE B 1 474 ? 14.164 26.359 28.75 1 98.06 474 ILE B O 1
ATOM 7207 N N . ILE B 1 475 ? 13.125 26.281 26.75 1 97.19 475 ILE B N 1
ATOM 7208 C CA . ILE B 1 475 ? 13.43 24.859 26.609 1 97.19 475 ILE B CA 1
ATOM 7209 C C . ILE B 1 475 ? 14.805 24.703 25.969 1 97.19 475 ILE B C 1
ATOM 7211 O O . ILE B 1 475 ? 15.234 23.578 25.688 1 97.19 475 ILE B O 1
ATOM 7215 N N . GLY B 1 476 ? 15.492 25.781 25.562 1 96.56 476 GLY B N 1
ATOM 7216 C CA . GLY B 1 476 ? 16.891 25.734 25.188 1 96.56 476 GLY B CA 1
ATOM 7217 C C . GLY B 1 476 ? 17.109 25.516 23.703 1 96.56 476 GLY B C 1
ATOM 7218 O O . GLY B 1 476 ? 18.125 24.969 23.281 1 96.56 476 GLY B O 1
ATOM 7219 N N . LEU B 1 477 ? 16.094 25.891 22.906 1 96 477 LEU B N 1
ATOM 7220 C CA . LEU B 1 477 ? 16.266 25.719 21.469 1 96 477 LEU B CA 1
ATOM 7221 C C . LEU B 1 477 ? 17.141 26.812 20.875 1 96 477 LEU B C 1
ATOM 7223 O O . LEU B 1 477 ? 17.641 26.688 19.75 1 96 477 LEU B O 1
ATOM 7227 N N . TYR B 1 478 ? 17.25 27.859 21.656 1 95 478 TYR B N 1
ATOM 7228 C CA . TYR B 1 478 ? 18.203 28.906 21.328 1 95 478 TYR B CA 1
ATOM 7229 C C . TYR B 1 478 ? 18.594 29.688 22.578 1 95 478 TYR B C 1
ATOM 7231 O O . TYR B 1 478 ? 17.906 29.641 23.594 1 95 478 TYR B O 1
#

Radius of gyration: 30.26 Å; Cα contacts (8 Å, |Δi|>4): 1649; chains: 2; bounding box: 62×80×61 Å

InterPro domains:
  IPR001898 Solute carrier family 13 [PF00939] (20-477)
  IPR001898 Solute carrier family 13 [TIGR00785] (34-472)
  IPR030676 Citrate carrier CitT-related [PIRSF002457] (20-477)
  IPR030676 Citrate carrier CitT-related [PTHR42826] (13-478)

Sequence (956 aa):
MSSEITMKSLEFQLKPKPGLAVLVVFLALWFCPPPPGLTLQAWHVFVTFVCTILGFLTKPLPLGAIVMLALTVLAGTRTLTVPQTLSGFGNHSVWLIVMAFFISRGFAKTGLGRRIGYTFIKLLGNTTLGLAYAIGFTNYCLAPAMPSSTARSGGTVCPLTIAVAKAYGSDPATGTERKIGSYLLFTAFQTNYPVGAAFMTAMAGNTLAASMAADLGVQITWLSWFIAALVPALVSICSVPLALYVFYPPEIKKSPEAREMARQKLAEMGPMSLPEKMMLCAFIILLSLWVFGTMLGVHATIAAFVGIMFLVLVGVLTWKDVLSERGAYDCLIWFAGLIMMASYLNKLGVIKWITGGMSGMLAGLPWPVVIFVLAMSSMYLAYCFASSTAMVSAVYAAYLTIALANGVPPELGAMIIAIFINLQACLTYYSGGSAPIFYSTGYIPSGDWLRVGFLVSLVHIVVWFGVGAIWWKIIGLYMSSEITMKSLEFQLKPKPGLAVLVVFLALWFCPPPPGLTLQAWHVFVTFVCTILGFLTKPLPLGAIVMLALTVLAGTRTLTVPQTLSGFGNHSVWLIVMAFFISRGFAKTGLGRRIGYTFIKLLGNTTLGLAYAIGFTNYCLAPAMPSSTARSGGTVCPLTIAVAKAYGSDPATGTERKIGSYLLFTAFQTNYPVGAAFMTAMAGNTLAASMAADLGVQITWLSWFIAALVPALVSICSVPLALYVFYPPEIKKSPEAREMARQKLAEMGPMSLPEKMMLCAFIILLSLWVFGTMLGVHATIAAFVGIMFLVLVGVLTWKDVLSERGAYDCLIWFAGLIMMASYLNKLGVIKWITGGMSGMLAGLPWPVVIFVLAMSSMYLAYCFASSTAMVSAVYAAYLTIALANGVPPELGAMIIAIFINLQACLTYYSGGSAPIFYSTGYIPSGDWLRVGFLVSLVHIVVWFGVGAIWWKIIGLY